Protein AF-0000000078979764 (afdb_homodimer)

Organism: Ruegeria pomeroyi (strain ATCC 700808 / DSM 15171 / DSS-3) (NCBI:txid246200)

Nearest PDB structures (foldseek):
  1twy-assembly10_B  TM=8.586E-01  e=2.356E-18  Vibrio cholerae O1 biovar El Tor str. N16961
  1twy-assembly11_F  TM=8.487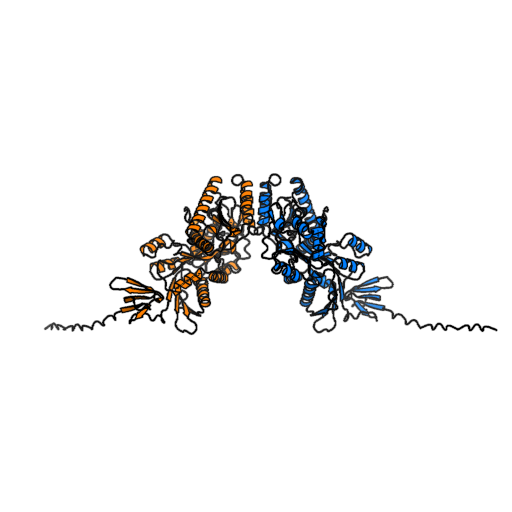E-01  e=7.487E-18  Vibrio cholerae O1 biovar El Tor str. N16961
  4gd5-assembly1_A  TM=8.121E-01  e=3.034E-17  Clostridium perfringens ATCC 13124
  4exl-assembly3_C  TM=7.742E-01  e=3.642E-17  Streptococcus pneumoniae str. Canada MDR_19A
  4ecf-assembly1_A  TM=7.581E-01  e=4.153E-16  Levilactobacillus brevis ATCC 367

pLDDT: mean 87.77, std 14.09, range [27.28, 98.75]

InterPro domains:
  IPR006665 OmpA-like domain [PF00691] (410-511)
  IPR006665 OmpA-like domain [PS51123] (398-518)
  IPR006665 OmpA-like domain [cd07185] (406-517)
  IPR024370 PBP domain [PF12849] (128-347)
  IPR036737 OmpA-like domain superfamily [G3DSA:3.30.1330.60] (381-518)
  IPR036737 OmpA-like domain superfamily [SSF103088] (389-517)
  IPR050811 Phosphate-binding ABC transporter substrate-binding [PTHR30570] (71-369)

Structure (mmCIF, N/CA/C/O backbone):
data_AF-0000000078979764-model_v1
#
loop_
_entity.id
_entity.type
_entity.pdbx_description
1 polymer 'OmpA domain protein'
#
loop_
_atom_site.group_PDB
_atom_site.id
_atom_site.type_symbol
_atom_site.label_atom_id
_atom_site.label_alt_id
_atom_site.label_comp_id
_atom_site.label_asym_id
_atom_site.label_entity_id
_atom_site.label_seq_id
_atom_site.pdbx_PDB_ins_code
_atom_site.Cartn_x
_atom_site.Cartn_y
_atom_site.Cartn_z
_atom_site.occupancy
_atom_site.B_iso_or_equiv
_atom_site.auth_seq_id
_atom_site.auth_comp_id
_atom_site.auth_asym_id
_atom_site.auth_atom_id
_atom_site.pdbx_PDB_model_num
ATOM 1 N N . MET A 1 1 ? 20.703 108.75 11.039 1 29 1 MET A N 1
ATOM 2 C CA . MET A 1 1 ? 20.062 108.25 9.812 1 29 1 MET A CA 1
ATOM 3 C C . MET A 1 1 ? 18.938 107.312 10.125 1 29 1 MET A C 1
ATOM 5 O O . MET A 1 1 ? 19.125 106.375 10.922 1 29 1 MET A O 1
ATOM 9 N N . ASN A 1 2 ? 17.625 107.688 9.875 1 29.78 2 ASN A N 1
ATOM 10 C CA . ASN A 1 2 ? 16.219 107.438 10.133 1 29.78 2 ASN A CA 1
ATOM 11 C C . ASN A 1 2 ? 15.789 106.125 9.539 1 29.78 2 ASN A C 1
ATOM 13 O O . ASN A 1 2 ? 15.727 105.938 8.32 1 29.78 2 ASN A O 1
ATOM 17 N N . TRP A 1 3 ? 16.344 104.938 10 1 30.64 3 TRP A N 1
ATOM 18 C CA . TRP A 1 3 ? 16.203 103.625 9.469 1 30.64 3 TRP A CA 1
ATOM 19 C C . TRP A 1 3 ? 14.727 103.25 9.32 1 30.64 3 TRP A C 1
ATOM 21 O O . TRP A 1 3 ? 13.961 103.25 10.289 1 30.64 3 TRP A O 1
ATOM 31 N N . LEU A 1 4 ? 14.07 103.625 8.156 1 30.38 4 LEU A N 1
ATOM 32 C CA . LEU A 1 4 ? 12.703 103.438 7.668 1 30.38 4 LEU A CA 1
ATOM 33 C C . LEU A 1 4 ? 12.25 102 7.797 1 30.38 4 LEU A C 1
ATOM 35 O O . LEU A 1 4 ? 12.914 101.062 7.301 1 30.38 4 LEU A O 1
ATOM 39 N N . ARG A 1 5 ? 11.461 101.625 8.852 1 31.98 5 ARG A N 1
ATOM 40 C CA . ARG A 1 5 ? 10.797 100.375 9.336 1 31.98 5 ARG A CA 1
ATOM 41 C C . ARG A 1 5 ? 9.844 99.812 8.297 1 31.98 5 ARG A C 1
ATOM 43 O O . ARG A 1 5 ? 8.781 100.375 8.047 1 31.98 5 ARG A O 1
ATOM 50 N N . ALA A 1 6 ? 10.281 99.438 7.004 1 30.77 6 ALA A N 1
ATOM 51 C CA . ALA A 1 6 ? 9.367 99 5.965 1 30.77 6 ALA A CA 1
ATOM 52 C C . ALA A 1 6 ? 8.523 97.812 6.461 1 30.77 6 ALA A C 1
ATOM 54 O O . ALA A 1 6 ? 9.055 96.75 6.816 1 30.77 6 ALA A O 1
ATOM 55 N N . ALA A 1 7 ? 7.359 98.062 7.066 1 31.11 7 ALA A N 1
ATOM 56 C CA . ALA A 1 7 ? 6.355 97.062 7.527 1 31.11 7 ALA A CA 1
ATOM 57 C C . ALA A 1 7 ? 5.793 96.25 6.367 1 31.11 7 ALA A C 1
ATOM 59 O O . ALA A 1 7 ? 5.125 96.812 5.484 1 31.11 7 ALA A O 1
ATOM 60 N N . ALA A 1 8 ? 6.551 95.312 5.758 1 28.23 8 ALA A N 1
ATOM 61 C CA . ALA A 1 8 ? 6.07 94.5 4.66 1 28.23 8 ALA A CA 1
ATOM 62 C C . ALA A 1 8 ? 4.754 93.812 5.02 1 28.23 8 ALA A C 1
ATOM 64 O O . ALA A 1 8 ? 4.637 93.188 6.074 1 28.23 8 ALA A O 1
ATOM 65 N N . LEU A 1 9 ? 3.6 94.25 4.5 1 27.72 9 LEU A N 1
ATOM 66 C CA . LEU A 1 9 ? 2.227 93.75 4.551 1 27.72 9 LEU A CA 1
ATOM 67 C C . LEU A 1 9 ? 2.129 92.375 3.969 1 27.72 9 LEU A C 1
ATOM 69 O O . LEU A 1 9 ? 2.41 92.125 2.787 1 27.72 9 LEU A O 1
ATOM 73 N N . ALA A 1 10 ? 2.482 91.25 4.691 1 27.28 10 ALA A N 1
ATOM 74 C CA . ALA A 1 10 ? 2.305 89.875 4.262 1 27.28 10 ALA A CA 1
ATOM 75 C C . ALA A 1 10 ? 0.844 89.562 3.92 1 27.28 10 ALA A C 1
ATOM 77 O O . ALA A 1 10 ? -0.035 89.688 4.777 1 27.28 10 ALA A O 1
ATOM 78 N N . ALA A 1 11 ? 0.279 89.875 2.719 1 28.64 11 ALA A N 1
ATOM 79 C CA . ALA A 1 11 ? -1.047 89.5 2.234 1 28.64 11 ALA A CA 1
ATOM 80 C C . ALA A 1 11 ? -1.268 88 2.34 1 28.64 11 ALA A C 1
ATOM 82 O O . ALA A 1 11 ? -0.544 87.188 1.721 1 28.64 11 ALA A O 1
ATOM 83 N N . LEU A 1 12 ? -1.752 87.438 3.463 1 29.33 12 LEU A N 1
ATOM 84 C CA . LEU A 1 12 ? -2.221 86.062 3.666 1 29.33 12 LEU A CA 1
ATOM 85 C C . LEU A 1 12 ? -3.26 85.688 2.615 1 29.33 12 LEU A C 1
ATOM 87 O O . LEU A 1 12 ? -4.348 86.25 2.572 1 29.33 12 LEU A O 1
ATOM 91 N N . SER A 1 13 ? -2.924 85.375 1.359 1 30.58 13 SER A N 1
ATOM 92 C CA . SER A 1 13 ? -3.857 84.875 0.367 1 30.58 13 SER A CA 1
ATOM 93 C C . SER A 1 13 ? -4.648 83.688 0.92 1 30.58 13 SER A C 1
ATOM 95 O O . SER A 1 13 ? -4.066 82.688 1.37 1 30.58 13 SER A O 1
ATOM 97 N N . VAL A 1 14 ? -5.867 83.812 1.461 1 33.16 14 VAL A N 1
ATOM 98 C CA . VAL A 1 14 ? -6.871 82.875 1.869 1 33.16 14 VAL A CA 1
ATOM 99 C C . VAL A 1 14 ? -7.234 82 0.685 1 33.16 14 VAL A C 1
ATOM 101 O O . VAL A 1 14 ? -7.77 82.438 -0.319 1 33.16 14 VAL A O 1
ATOM 104 N N . PHE A 1 15 ? -6.445 81 0.34 1 35.28 15 PHE A N 1
ATOM 105 C CA . PHE A 1 15 ? -6.887 80 -0.646 1 35.28 15 PHE A CA 1
ATOM 106 C C . PHE A 1 15 ? -8.258 79.438 -0.281 1 35.28 15 PHE A C 1
ATOM 108 O O . PHE A 1 15 ? -8.523 79.125 0.889 1 35.28 15 PHE A O 1
ATOM 115 N N . PRO A 1 16 ? -9.336 79.688 -1.062 1 35.88 16 PRO A N 1
ATOM 116 C CA . PRO A 1 16 ? -10.664 79.125 -0.773 1 35.88 16 PRO A CA 1
ATOM 117 C C . PRO A 1 16 ? -10.633 77.625 -0.538 1 35.88 16 PRO A C 1
ATOM 119 O O . PRO A 1 16 ? -9.805 76.875 -1.122 1 35.88 16 PRO A O 1
ATOM 122 N N . ALA A 1 17 ? -11.078 77.125 0.626 1 35.78 17 ALA A N 1
ATOM 123 C CA . ALA A 1 17 ? -11.297 75.688 0.993 1 35.78 17 ALA A CA 1
ATOM 124 C C . ALA A 1 17 ? -12.094 75 -0.082 1 35.78 17 ALA A C 1
ATOM 126 O O . ALA A 1 17 ? -13.203 75.375 -0.434 1 35.78 17 ALA A O 1
ATOM 127 N N . VAL A 1 18 ? -11.484 74.375 -1.078 1 39.81 18 VAL A N 1
ATOM 128 C CA . VAL A 1 18 ? -12.219 73.5 -1.927 1 39.81 18 VAL A CA 1
ATOM 129 C C . VAL A 1 18 ? -13.117 72.562 -1.064 1 39.81 18 VAL A C 1
ATOM 131 O O . VAL A 1 18 ? -12.641 71.938 -0.129 1 39.81 18 VAL A O 1
ATOM 134 N N . PRO A 1 19 ? -14.453 72.812 -0.983 1 37.31 19 PRO A N 1
ATOM 135 C CA . PRO A 1 19 ? -15.266 71.875 -0.17 1 37.31 19 PRO A CA 1
ATOM 136 C C . PRO A 1 19 ? -14.883 70.438 -0.369 1 37.31 19 PRO A C 1
ATOM 138 O O . PRO A 1 19 ? -14.516 70 -1.479 1 37.31 19 PRO A O 1
ATOM 141 N N . ALA A 1 20 ? -14.25 69.812 0.63 1 42 20 ALA A N 1
ATOM 142 C CA . ALA A 1 20 ? -14.188 68.375 0.631 1 42 20 ALA A CA 1
ATOM 143 C C . ALA A 1 20 ? -15.438 67.75 -0.001 1 42 20 ALA A C 1
ATOM 145 O O . ALA A 1 20 ? -16.562 68.062 0.423 1 42 20 ALA A O 1
ATOM 146 N N . ALA A 1 21 ? -15.477 67.5 -1.267 1 44.91 21 ALA A N 1
ATOM 147 C CA . ALA A 1 21 ? -16.578 66.75 -1.898 1 44.91 21 ALA A CA 1
ATOM 148 C C . ALA A 1 21 ? -17.234 65.812 -0.908 1 44.91 21 ALA A C 1
ATOM 150 O O . ALA A 1 21 ? -16.562 65 -0.261 1 44.91 21 ALA A O 1
ATOM 151 N N . ALA A 1 22 ? -18.328 66.062 -0.351 1 48.94 22 ALA A N 1
ATOM 152 C CA . ALA A 1 22 ? -19.172 65.25 0.531 1 48.94 22 ALA A CA 1
ATOM 153 C C . ALA A 1 22 ? -19.25 63.812 0.062 1 48.94 22 ALA A C 1
ATOM 155 O O . ALA A 1 22 ? -19.609 63.531 -1.087 1 48.94 22 ALA A O 1
ATOM 156 N N . GLN A 1 23 ? -18.453 62.781 0.395 1 61.41 23 GLN A N 1
ATOM 157 C CA . GLN A 1 23 ? -18.469 61.344 0.198 1 61.41 23 GLN A CA 1
ATOM 158 C C . GLN A 1 23 ? -19.797 60.75 0.631 1 61.41 23 GLN A C 1
ATOM 160 O O . GLN A 1 23 ? -19.828 59.688 1.261 1 61.41 23 GLN A O 1
ATOM 165 N N . ASP A 1 24 ? -20.812 61.531 0.368 1 73.06 24 ASP A N 1
ATOM 166 C CA . ASP A 1 24 ? -22.172 61.188 0.77 1 73.06 24 ASP A CA 1
ATOM 167 C C . ASP A 1 24 ? -22.781 60.156 -0.174 1 73.06 24 ASP A C 1
ATOM 169 O O . ASP A 1 24 ? -22.672 60.281 -1.396 1 73.06 24 ASP A O 1
ATOM 173 N N . ILE A 1 25 ? -23.188 59 0.319 1 81.31 25 ILE A N 1
ATOM 174 C CA . ILE A 1 25 ? -23.969 58.031 -0.453 1 81.31 25 ILE A CA 1
ATOM 175 C C . ILE A 1 25 ? -25.328 57.844 0.194 1 81.31 25 ILE A C 1
ATOM 177 O O . ILE A 1 25 ? -25.516 58.156 1.375 1 81.31 25 ILE A O 1
ATOM 181 N N . THR A 1 26 ? -26.281 57.562 -0.624 1 82.44 26 THR A N 1
ATOM 182 C CA . THR A 1 26 ? -27.594 57.094 -0.166 1 82.44 26 THR A CA 1
ATOM 183 C C . THR A 1 26 ? -27.875 55.688 -0.623 1 82.44 26 THR A C 1
ATOM 185 O O . THR A 1 26 ? -27.844 55.375 -1.82 1 82.44 26 THR A O 1
ATOM 188 N N . LEU A 1 27 ? -28.016 54.75 0.272 1 82.62 27 LEU A N 1
ATOM 189 C CA . LEU A 1 27 ? -28.391 53.375 -0.002 1 82.62 27 LEU A CA 1
ATOM 190 C C . LEU A 1 27 ? -29.906 53.188 0.139 1 82.62 27 LEU A C 1
ATOM 192 O O . LEU A 1 27 ? -30.484 53.562 1.159 1 82.62 27 LEU A O 1
ATOM 196 N N . THR A 1 28 ? -30.484 52.781 -0.934 1 79.31 28 THR A N 1
ATOM 197 C CA . THR A 1 28 ? -31.938 52.594 -0.948 1 79.31 28 THR A CA 1
ATOM 198 C C . THR A 1 28 ? -32.25 51.094 -1.164 1 79.31 28 THR A C 1
ATOM 200 O O . THR A 1 28 ? -31.719 50.469 -2.064 1 79.31 28 THR A O 1
ATOM 203 N N . SER A 1 29 ? -33.062 50.562 -0.274 1 76.56 29 SER A N 1
ATOM 204 C CA . SER A 1 29 ? -33.5 49.188 -0.461 1 76.56 29 SER A CA 1
ATOM 205 C C . SER A 1 29 ? -34.25 49.031 -1.778 1 76.56 29 SER A C 1
ATOM 207 O O . SER A 1 29 ? -34.844 50 -2.297 1 76.56 29 SER A O 1
ATOM 209 N N . HIS A 1 30 ? -34.25 47.812 -2.359 1 73.81 30 HIS A N 1
ATOM 210 C CA . HIS A 1 30 ? -34.875 47.562 -3.654 1 73.81 30 HIS A CA 1
ATOM 211 C C . HIS A 1 30 ? -36.344 47.875 -3.609 1 73.81 30 HIS A C 1
ATOM 213 O O . HIS A 1 30 ? -36.938 48.312 -4.613 1 73.81 30 HIS A O 1
ATOM 219 N N . ASP A 1 31 ? -36.875 47.719 -2.418 1 67.81 31 ASP A N 1
ATOM 220 C CA . ASP A 1 31 ? -38.312 48 -2.297 1 67.81 31 ASP A CA 1
ATOM 221 C C . ASP A 1 31 ? -38.531 49.469 -1.964 1 67.81 31 ASP A C 1
ATOM 223 O O . ASP A 1 31 ? -39.688 49.906 -1.806 1 67.81 31 ASP A O 1
ATOM 227 N N . GLY A 1 32 ? -37.469 50.25 -1.861 1 66.5 32 GLY A N 1
ATOM 228 C CA . GLY A 1 32 ? -37.531 51.688 -1.677 1 66.5 32 GLY A CA 1
ATOM 229 C C . GLY A 1 32 ? -37.938 52.094 -0.271 1 66.5 32 GLY A C 1
ATOM 230 O O . GLY A 1 32 ? -38.094 53.281 0.017 1 66.5 32 GLY A O 1
ATOM 231 N N . LYS A 1 33 ? -38.188 51.25 0.639 1 78.75 33 LYS A N 1
ATOM 232 C CA . LYS A 1 33 ? -38.75 51.531 1.948 1 78.75 33 LYS A CA 1
ATOM 233 C C . LYS A 1 33 ? -37.688 52 2.928 1 78.75 33 LYS A C 1
ATOM 235 O O . LYS A 1 33 ? -38 52.719 3.895 1 78.75 33 LYS A O 1
ATOM 240 N N . VAL A 1 34 ? -36.5 51.531 2.623 1 78.56 34 VAL A N 1
ATOM 241 C CA . VAL A 1 34 ? -35.406 51.875 3.543 1 78.56 34 VAL A CA 1
ATOM 242 C C . VAL A 1 34 ? -34.344 52.688 2.811 1 78.56 34 VAL A C 1
ATOM 244 O O . VAL A 1 34 ? -33.906 52.312 1.722 1 78.56 34 VAL A O 1
ATOM 247 N N . GLU A 1 35 ? -34.156 53.906 3.322 1 83.38 35 GLU A N 1
ATOM 248 C CA . GLU A 1 35 ? -33.062 54.75 2.799 1 83.38 35 GLU A CA 1
ATOM 249 C C . GLU A 1 35 ? -32.062 55.094 3.885 1 83.38 35 GLU A C 1
ATOM 251 O O . GLU A 1 35 ? -32.438 55.5 4.98 1 83.38 35 GLU A O 1
ATOM 256 N N . ILE A 1 36 ? -30.828 54.75 3.582 1 83 36 ILE A N 1
ATOM 257 C CA . ILE A 1 36 ? -29.703 55.062 4.473 1 83 36 ILE A CA 1
ATOM 258 C C . ILE A 1 36 ? -28.766 56.062 3.801 1 83 36 ILE A C 1
ATOM 260 O O . ILE A 1 36 ? -28.234 55.781 2.723 1 83 36 ILE A O 1
ATOM 264 N N . SER A 1 37 ? -28.703 57.219 4.355 1 83.38 37 SER A N 1
ATOM 265 C CA . SER A 1 37 ? -27.797 58.25 3.818 1 83.38 37 SER A CA 1
ATOM 266 C C . SER A 1 37 ? -26.641 58.5 4.777 1 83.38 37 SER A C 1
ATOM 268 O O . SER A 1 37 ? -26.828 58.531 5.996 1 83.38 37 SER A O 1
ATOM 270 N N . GLY A 1 38 ? -25.5 58.531 4.238 1 84.19 38 GLY A N 1
ATOM 271 C CA . GLY A 1 38 ? -24.312 58.812 5.031 1 84.19 38 GLY A CA 1
ATOM 272 C C . GLY A 1 38 ? -23.047 58.875 4.203 1 84.19 38 GLY A C 1
ATOM 273 O O . GLY A 1 38 ? -23.094 58.938 2.975 1 84.19 38 GLY A O 1
ATOM 274 N N . ASN A 1 39 ? -21.938 59.062 4.918 1 82.12 39 ASN A N 1
ATOM 275 C CA . ASN A 1 39 ? -20.625 59.031 4.289 1 82.12 39 ASN A CA 1
ATOM 276 C C . ASN A 1 39 ? -20.125 57.594 4.086 1 82.12 39 ASN A C 1
ATOM 278 O O . ASN A 1 39 ? -20.109 56.812 5.023 1 82.12 39 ASN A O 1
ATOM 282 N N . LEU A 1 40 ? -19.859 57.312 2.822 1 79.94 40 LEU A N 1
ATOM 283 C CA . LEU A 1 40 ? -19.297 56 2.553 1 79.94 40 LEU A CA 1
ATOM 284 C C . LEU A 1 40 ? -17.938 55.844 3.213 1 79.94 40 LEU A C 1
ATOM 286 O O . LEU A 1 40 ? -17 56.594 2.92 1 79.94 40 LEU A O 1
ATOM 290 N N . LEU A 1 41 ? -17.938 54.906 4.125 1 74.56 41 LEU A N 1
ATOM 291 C CA . LEU A 1 41 ? -16.656 54.594 4.773 1 74.56 41 LEU A CA 1
ATOM 292 C C . LEU A 1 41 ? -15.883 53.562 3.984 1 74.56 41 LEU A C 1
ATOM 294 O O . LEU A 1 41 ? -14.656 53.562 3.994 1 74.56 41 LEU A O 1
ATOM 298 N N . GLY A 1 42 ? -16.578 52.688 3.428 1 72.94 42 GLY A N 1
ATOM 299 C CA . GLY A 1 42 ? -15.914 51.656 2.654 1 72.94 42 GLY A CA 1
ATOM 300 C C . GLY A 1 42 ? -16.891 50.656 2.02 1 72.94 42 GLY A C 1
ATOM 301 O O . GLY A 1 42 ? -18.062 50.625 2.4 1 72.94 42 GLY A O 1
ATOM 302 N N . PHE A 1 43 ? -16.609 50.031 0.868 1 72.81 43 PHE A N 1
ATOM 303 C CA . PHE A 1 43 ? -17.328 49 0.165 1 72.81 43 PHE A CA 1
ATOM 304 C C . PHE A 1 43 ? -16.422 47.781 -0.094 1 72.81 43 PHE A C 1
ATOM 306 O O . PHE A 1 43 ? -15.305 47.969 -0.583 1 72.81 43 PHE A O 1
ATOM 313 N N . ASP A 1 44 ? -16.875 46.688 0.409 1 63.94 44 ASP A N 1
ATOM 314 C CA . ASP A 1 44 ? -16.016 45.5 0.29 1 63.94 44 ASP A CA 1
ATOM 315 C C . ASP A 1 44 ? -16.5 44.562 -0.811 1 63.94 44 ASP A C 1
ATOM 317 O O . ASP A 1 44 ? -16.188 43.375 -0.804 1 63.94 44 ASP A O 1
ATOM 321 N N . GLY A 1 45 ? -17.312 45 -1.69 1 65.44 45 GLY A N 1
ATOM 322 C CA . GLY A 1 45 ? -17.859 44.219 -2.787 1 65.44 45 GLY A CA 1
ATOM 323 C C . GLY A 1 45 ? -19.234 43.656 -2.486 1 65.44 45 GLY A C 1
ATOM 324 O O . GLY A 1 45 ? -19.953 43.219 -3.396 1 65.44 45 GLY A O 1
ATOM 325 N N . GLU A 1 46 ? -19.562 43.562 -1.206 1 70.94 46 GLU A N 1
ATOM 326 C CA . GLU A 1 46 ? -20.859 43 -0.792 1 70.94 46 GLU A CA 1
ATOM 327 C C . GLU A 1 46 ? -21.547 43.938 0.19 1 70.94 46 GLU A C 1
ATOM 329 O O . GLU A 1 46 ? -22.766 44.188 0.081 1 70.94 46 GLU A O 1
ATOM 334 N N . PHE A 1 47 ? -20.734 44.562 1.072 1 74 47 PHE A N 1
ATOM 335 C CA . PHE A 1 47 ? -21.312 45.406 2.121 1 74 47 PHE A CA 1
ATOM 336 C C . PHE A 1 47 ? -20.797 46.812 2.031 1 74 47 PHE A C 1
ATOM 338 O O . PHE A 1 47 ? -19.625 47.062 1.743 1 74 47 PHE A O 1
ATOM 345 N N . TYR A 1 48 ? -21.75 47.719 2.174 1 76.06 48 TYR A N 1
ATOM 346 C CA . TYR A 1 48 ? -21.406 49.125 2.344 1 76.06 48 TYR A CA 1
ATOM 347 C C . TYR A 1 48 ? -21.203 49.469 3.814 1 76.06 48 TYR A C 1
ATOM 349 O O . TYR A 1 48 ? -21.953 49.031 4.676 1 76.06 48 TYR A O 1
ATOM 357 N N . ARG A 1 49 ? -20.125 50.094 4.125 1 82.06 49 ARG A N 1
ATOM 358 C CA . ARG A 1 49 ? -19.969 50.719 5.43 1 82.06 49 ARG A CA 1
ATOM 359 C C . ARG A 1 49 ? -20.203 52.219 5.34 1 82.06 49 ARG A C 1
ATOM 361 O O . ARG A 1 49 ? -19.469 52.906 4.629 1 82.06 49 ARG A O 1
ATOM 368 N N . VAL A 1 50 ? -21.328 52.656 6.012 1 79.94 50 VAL A N 1
ATOM 369 C CA . VAL A 1 50 ? -21.766 54.031 5.871 1 79.94 50 VAL A CA 1
ATOM 370 C C . VAL A 1 50 ? -21.812 54.719 7.242 1 79.94 50 VAL A C 1
ATOM 372 O O . VAL A 1 50 ? -22.312 54.125 8.211 1 79.94 50 VAL A O 1
ATOM 375 N N . GLU A 1 51 ? -21.078 55.75 7.355 1 80.56 51 GLU A N 1
ATOM 376 C CA . GLU A 1 51 ? -21.219 56.594 8.547 1 80.56 51 GLU A CA 1
ATOM 377 C C . GLU A 1 51 ? -22.516 57.406 8.484 1 80.56 51 GLU A C 1
ATOM 379 O O . GLU A 1 51 ? -22.641 58.312 7.633 1 80.56 51 GLU A O 1
ATOM 384 N N . THR A 1 52 ? -23.453 57.031 9.32 1 79.88 52 THR A N 1
ATOM 385 C CA . THR A 1 52 ? -24.719 57.75 9.367 1 79.88 52 THR A CA 1
ATOM 386 C C . THR A 1 52 ? -24.781 58.625 10.602 1 79.88 52 THR A C 1
ATOM 388 O O . THR A 1 52 ? -23.859 58.656 11.422 1 79.88 52 THR A O 1
ATOM 391 N N . ARG A 1 53 ? -25.812 59.375 10.703 1 78.88 53 ARG A N 1
ATOM 392 C CA . ARG A 1 53 ? -26.031 60.219 11.875 1 78.88 53 ARG A CA 1
ATOM 393 C C . ARG A 1 53 ? -26.219 59.375 13.133 1 78.88 53 ARG A C 1
ATOM 395 O O . ARG A 1 53 ? -26.047 59.844 14.25 1 78.88 53 ARG A O 1
ATOM 402 N N . PHE A 1 54 ? -26.531 58.125 12.922 1 78.44 54 PHE A N 1
ATOM 403 C CA . PHE A 1 54 ? -26.781 57.188 14.031 1 78.44 54 PHE A CA 1
ATOM 404 C C . PHE A 1 54 ? -25.578 56.312 14.289 1 78.44 54 PHE A C 1
ATOM 406 O O . PHE A 1 54 ? -25.625 55.406 15.109 1 78.44 54 PHE A O 1
ATOM 413 N N . GLY A 1 55 ? -24.547 56.625 13.508 1 77.31 55 GLY A N 1
ATOM 414 C CA . GLY A 1 55 ? -23.344 55.812 13.656 1 77.31 55 GLY A CA 1
ATOM 415 C C . GLY A 1 55 ? -23 55.062 12.398 1 77.31 55 GLY A C 1
ATOM 416 O O . GLY A 1 55 ? -23.594 55.281 11.336 1 77.31 55 GLY A O 1
ATOM 417 N N . GLU A 1 56 ? -22 54.156 12.57 1 79 56 GLU A N 1
ATOM 418 C CA . GLU A 1 56 ? -21.562 53.344 11.438 1 79 56 GLU A CA 1
ATOM 419 C C . GLU A 1 56 ? -22.5 52.188 11.203 1 79 56 GLU A C 1
ATOM 421 O O . GLU A 1 56 ? -22.859 51.469 12.141 1 79 56 GLU A O 1
ATOM 426 N N . LEU A 1 57 ? -23.047 52.094 9.961 1 79.31 57 LEU A N 1
ATOM 427 C CA . LEU A 1 57 ? -23.906 50.969 9.547 1 79.31 57 LEU A CA 1
ATOM 428 C C . LEU A 1 57 ? -23.25 50.156 8.438 1 79.31 57 LEU A C 1
ATOM 430 O O . LEU A 1 57 ? -22.609 50.719 7.539 1 79.31 57 LEU A O 1
ATOM 434 N N . THR A 1 58 ? -23.297 48.844 8.609 1 80.12 58 THR A N 1
ATOM 435 C CA . THR A 1 58 ? -22.906 47.938 7.535 1 80.12 58 THR A CA 1
ATOM 436 C C . THR A 1 58 ? -24.125 47.375 6.824 1 80.12 58 THR A C 1
ATOM 438 O O . THR A 1 58 ? -25 46.75 7.457 1 80.12 58 THR A O 1
ATOM 441 N N . VAL A 1 59 ? -24.234 47.688 5.469 1 77.31 59 VAL A N 1
ATOM 442 C CA . VAL A 1 59 ? -25.422 47.344 4.695 1 77.31 59 VAL A CA 1
ATOM 443 C C . VAL A 1 59 ? -25.031 46.406 3.561 1 77.31 59 VAL A C 1
ATOM 445 O O . VAL A 1 59 ? -24.062 46.656 2.84 1 77.31 59 VAL A O 1
ATOM 448 N N . ASP A 1 60 ? -25.734 45.25 3.496 1 74.75 60 ASP A N 1
ATOM 449 C CA . ASP A 1 60 ? -25.562 44.312 2.377 1 74.75 60 ASP A CA 1
ATOM 450 C C . ASP A 1 60 ? -25.922 45 1.053 1 74.75 60 ASP A C 1
ATOM 452 O O . ASP A 1 60 ? -27.047 45.438 0.865 1 74.75 60 ASP A O 1
ATOM 456 N N . GLY A 1 61 ? -24.953 45.031 0.183 1 69.5 61 GLY A N 1
ATOM 457 C CA . GLY A 1 61 ? -25.109 45.75 -1.074 1 69.5 61 GLY A CA 1
ATOM 458 C C . GLY A 1 61 ? -26.109 45.125 -2.01 1 69.5 61 GLY A C 1
ATOM 459 O O . GLY A 1 61 ? -26.656 45.781 -2.891 1 69.5 61 GLY A O 1
ATOM 460 N N . SER A 1 62 ? -26.359 43.719 -1.758 1 67.5 62 SER A N 1
ATOM 461 C CA . SER A 1 62 ? -27.281 43.031 -2.645 1 67.5 62 SER A CA 1
ATOM 462 C C . SER A 1 62 ? -28.719 43.5 -2.426 1 67.5 62 SER A C 1
ATOM 464 O O . SER A 1 62 ? -29.562 43.375 -3.307 1 67.5 62 SER A O 1
ATOM 466 N N . GLY A 1 63 ? -28.906 44.125 -1.395 1 64.56 63 GLY A N 1
ATOM 467 C CA . GLY A 1 63 ? -30.266 44.531 -1.064 1 64.56 63 GLY A CA 1
ATOM 468 C C . GLY A 1 63 ? -30.5 46.031 -1.252 1 64.56 63 GLY A C 1
ATOM 469 O O . GLY A 1 63 ? -31.562 46.531 -0.908 1 64.56 63 GLY A O 1
ATOM 470 N N . VAL A 1 64 ? -29.344 46.719 -1.753 1 72 64 VAL A N 1
ATOM 471 C CA . VAL A 1 64 ? -29.531 48.156 -1.798 1 72 64 VAL A CA 1
ATOM 472 C C . VAL A 1 64 ? -28.969 48.719 -3.107 1 72 64 VAL A C 1
ATOM 474 O O . VAL A 1 64 ? -28.188 48.031 -3.791 1 72 64 VAL A O 1
ATOM 477 N N . THR A 1 65 ? -29.578 49.719 -3.574 1 76.25 65 THR A N 1
ATOM 478 C CA . THR A 1 65 ? -28.984 50.531 -4.621 1 76.25 65 THR A CA 1
ATOM 479 C C . THR A 1 65 ? -28.25 51.719 -4.02 1 76.25 65 THR A C 1
ATOM 481 O O . THR A 1 65 ? -28.734 52.344 -3.059 1 76.25 65 THR A O 1
ATOM 484 N N . CYS A 1 66 ? -27.031 51.906 -4.48 1 75.81 66 CYS A N 1
ATOM 485 C CA . CYS A 1 66 ? -26.234 53.031 -3.986 1 75.81 66 CYS A CA 1
ATOM 486 C C . CYS A 1 66 ? -26.328 54.219 -4.93 1 75.81 66 CYS A C 1
ATOM 488 O O . CYS A 1 66 ? -26.078 54.094 -6.133 1 75.81 66 CYS A O 1
ATOM 490 N N . ASP A 1 67 ? -26.797 55.312 -4.312 1 76.81 67 ASP A N 1
ATOM 491 C CA . ASP A 1 67 ? -26.812 56.562 -5.043 1 76.81 67 ASP A CA 1
ATOM 492 C C . ASP A 1 67 ? -25.953 57.625 -4.348 1 76.81 67 ASP A C 1
ATOM 494 O O . ASP A 1 67 ? -25.906 57.688 -3.115 1 76.81 67 ASP A O 1
ATOM 498 N N . GLY A 1 68 ? -25.078 58.281 -5.105 1 75.94 68 GLY A N 1
ATOM 499 C CA . GLY A 1 68 ? -24.234 59.344 -4.578 1 75.94 68 GLY A CA 1
ATOM 500 C C . GLY A 1 68 ? -22.859 59.344 -5.215 1 75.94 68 GLY A C 1
ATOM 501 O O . GLY A 1 68 ? -22.5 58.469 -5.98 1 75.94 68 GLY A O 1
ATOM 502 N N . PRO A 1 69 ? -22.203 60.375 -5.047 1 71.81 69 PRO A N 1
ATOM 503 C CA . PRO A 1 69 ? -20.906 60.531 -5.711 1 71.81 69 PRO A CA 1
ATOM 504 C C . PRO A 1 69 ? -19.875 59.531 -5.234 1 71.81 69 PRO A C 1
ATOM 506 O O . PRO A 1 69 ? -18.938 59.188 -5.969 1 71.81 69 PRO A O 1
ATOM 509 N N . ALA A 1 70 ? -20.156 59.094 -4.016 1 69.56 70 ALA A N 1
ATOM 510 C CA . ALA A 1 70 ? -19.141 58.219 -3.432 1 69.56 70 ALA A CA 1
ATOM 511 C C . ALA A 1 70 ? -19.469 56.75 -3.672 1 69.56 70 ALA A C 1
ATOM 513 O O . ALA A 1 70 ? -18.734 55.844 -3.248 1 69.56 70 ALA A O 1
ATOM 514 N N . CYS A 1 71 ? -20.656 56.562 -4.246 1 69.56 71 CYS A N 1
ATOM 515 C CA . CYS A 1 71 ? -21.031 55.156 -4.465 1 69.56 71 CYS A CA 1
ATOM 516 C C . CYS A 1 71 ? -20.016 54.469 -5.359 1 69.56 71 CYS A C 1
ATOM 518 O O . CYS A 1 71 ? -19.656 54.969 -6.422 1 69.56 71 CYS A O 1
ATOM 520 N N . PRO A 1 72 ? -19.391 53.438 -4.68 1 63.09 72 PRO A N 1
ATOM 521 C CA . PRO A 1 72 ? -18.438 52.719 -5.527 1 63.09 72 PRO A CA 1
ATOM 522 C C . PRO A 1 72 ? -19.078 52.156 -6.785 1 63.09 72 PRO A C 1
ATOM 524 O O . PRO A 1 72 ? -20.266 51.844 -6.785 1 63.09 72 PRO A O 1
ATOM 527 N N . ASN A 1 73 ? -18.547 52.531 -7.859 1 54.16 73 ASN A N 1
ATOM 528 C CA . ASN A 1 73 ? -18.984 51.812 -9.047 1 54.16 73 ASN A CA 1
ATOM 529 C C . ASN A 1 73 ? -18.844 50.312 -8.867 1 54.16 73 ASN A C 1
ATOM 531 O O . ASN A 1 73 ? -17.719 49.781 -8.812 1 54.16 73 ASN A O 1
ATOM 535 N N . LEU A 1 74 ? -19.922 49.688 -8.383 1 53.72 74 LEU A N 1
ATOM 536 C CA . LEU A 1 74 ? -19.953 48.25 -8.133 1 53.72 74 LEU A CA 1
ATOM 537 C C . LEU A 1 74 ? -19.297 47.5 -9.273 1 53.72 74 LEU A C 1
ATOM 539 O O . LEU A 1 74 ? -18.703 46.438 -9.055 1 53.72 74 LEU A O 1
ATOM 543 N N . THR A 1 75 ? -19.469 48.125 -10.43 1 51.38 75 THR A N 1
ATOM 544 C CA . THR A 1 75 ? -18.906 47.438 -11.602 1 51.38 75 THR A CA 1
ATOM 545 C C . THR A 1 75 ? -17.391 47.531 -11.602 1 51.38 75 THR A C 1
ATOM 547 O O . THR A 1 75 ? -16.703 46.688 -12.156 1 51.38 75 THR A O 1
ATOM 550 N N . ASP A 1 76 ? -16.875 48.531 -10.82 1 59.78 76 ASP A N 1
ATOM 551 C CA . ASP A 1 76 ? -15.438 48.781 -10.953 1 59.78 76 ASP A CA 1
ATOM 552 C C . ASP A 1 76 ? -14.688 48.312 -9.695 1 59.78 76 ASP A C 1
ATOM 554 O O . ASP A 1 76 ? -13.5 48.594 -9.547 1 59.78 76 ASP A O 1
ATOM 558 N N . PHE A 1 77 ? -15.344 47.656 -8.852 1 73.62 77 PHE A N 1
ATOM 559 C CA . PHE A 1 77 ? -14.688 47.281 -7.598 1 73.62 77 PHE A CA 1
ATOM 560 C C . PHE A 1 77 ? -13.695 46.156 -7.812 1 73.62 77 PHE A C 1
ATOM 562 O O . PHE A 1 77 ? -14.016 45.156 -8.453 1 73.62 77 PHE A O 1
ATOM 569 N N . VAL A 1 78 ? -12.414 46.438 -7.328 1 81.75 78 VAL A N 1
ATOM 570 C CA . VAL A 1 78 ? -11.383 45.406 -7.359 1 81.75 78 VAL A CA 1
ATOM 571 C C . VAL A 1 78 ? -11.094 44.938 -5.945 1 81.75 78 VAL A C 1
ATOM 573 O O . VAL A 1 78 ? -10.719 45.719 -5.07 1 81.75 78 VAL A O 1
ATOM 576 N N . ALA A 1 79 ? -11.406 43.719 -5.602 1 87.88 79 ALA A N 1
ATOM 577 C CA . ALA A 1 79 ? -11.07 43.125 -4.316 1 87.88 79 ALA A CA 1
ATOM 578 C C . ALA A 1 79 ? -9.555 43 -4.141 1 87.88 79 ALA A C 1
ATOM 580 O O . ALA A 1 79 ? -8.883 42.375 -4.941 1 87.88 79 ALA A O 1
ATOM 581 N N . GLU A 1 80 ? -9.07 43.656 -3.104 1 90.19 80 GLU A N 1
ATOM 582 C CA . GLU A 1 80 ? -7.633 43.625 -2.861 1 90.19 80 GLU A CA 1
ATOM 583 C C . GLU A 1 80 ? -7.297 42.781 -1.643 1 90.19 80 GLU A C 1
ATOM 585 O O . GLU A 1 80 ? -7.961 42.875 -0.607 1 90.19 80 GLU A O 1
ATOM 590 N N . LEU A 1 81 ? -6.344 41.938 -1.803 1 94.38 81 LEU A N 1
ATOM 591 C CA . LEU A 1 81 ? -5.855 41.094 -0.717 1 94.38 81 LEU A CA 1
ATOM 592 C C . LEU A 1 81 ? -4.332 41.031 -0.716 1 94.38 81 LEU A C 1
ATOM 594 O O . LEU A 1 81 ? -3.721 40.594 -1.702 1 94.38 81 LEU A O 1
ATOM 598 N N . ALA A 1 82 ? -3.742 41.469 0.399 1 95.75 82 ALA A N 1
ATOM 599 C CA . ALA A 1 82 ? -2.287 41.469 0.524 1 95.75 82 ALA A CA 1
ATOM 600 C C . ALA A 1 82 ? -1.82 40.281 1.387 1 95.75 82 ALA A C 1
ATOM 602 O O . ALA A 1 82 ? -2.238 40.156 2.539 1 95.75 82 ALA A O 1
ATOM 603 N N . LEU A 1 83 ? -0.964 39.469 0.809 1 96.56 83 LEU A N 1
ATOM 604 C CA . LEU A 1 83 ? -0.385 38.344 1.523 1 96.56 83 LEU A CA 1
ATOM 605 C C . LEU A 1 83 ? 1.112 38.562 1.736 1 96.56 83 LEU A C 1
ATOM 607 O O . LEU A 1 83 ? 1.812 39.031 0.842 1 96.56 83 LEU A O 1
ATOM 611 N N . SER A 1 84 ? 1.551 38.219 2.932 1 94.44 84 SER A N 1
ATOM 612 C CA . SER A 1 84 ? 2.971 38.344 3.25 1 94.44 84 SER A CA 1
ATOM 613 C C . SER A 1 84 ? 3.463 37.125 4.012 1 94.44 84 SER A C 1
ATOM 615 O O . SER A 1 84 ? 2.721 36.531 4.801 1 94.44 84 SER A O 1
ATOM 617 N N . GLY A 1 85 ? 4.703 36.719 3.734 1 89.56 85 GLY A N 1
ATOM 618 C CA . GLY A 1 85 ? 5.277 35.625 4.539 1 89.56 85 GLY A CA 1
ATOM 619 C C . GLY A 1 85 ? 6.121 34.688 3.73 1 89.56 85 GLY A C 1
ATOM 620 O O . GLY A 1 85 ? 6.926 35.094 2.893 1 89.56 85 GLY A O 1
ATOM 621 N N . SER A 1 86 ? 5.926 33.469 3.928 1 83 86 SER A N 1
ATOM 622 C CA . SER A 1 86 ? 6.785 32.375 3.471 1 83 86 SER A CA 1
ATOM 623 C C . SER A 1 86 ? 6.859 32.312 1.947 1 83 86 SER A C 1
ATOM 625 O O . SER A 1 86 ? 5.828 32.312 1.271 1 83 86 SER A O 1
ATOM 627 N N . SER A 1 87 ? 8.055 32.156 1.447 1 78.69 87 SER A N 1
ATOM 628 C CA . SER A 1 87 ? 8.289 32.094 0.01 1 78.69 87 SER A CA 1
ATOM 629 C C . SER A 1 87 ? 7.734 30.781 -0.564 1 78.69 87 SER A C 1
ATOM 631 O O . SER A 1 87 ? 7.227 30.766 -1.688 1 78.69 87 SER A O 1
ATOM 633 N N . THR A 1 88 ? 7.797 29.656 0.169 1 76.38 88 THR A N 1
ATOM 634 C CA . THR A 1 88 ? 7.316 28.359 -0.293 1 76.38 88 THR A CA 1
ATOM 635 C C . THR A 1 88 ? 5.828 28.422 -0.626 1 76.38 88 THR A C 1
ATOM 637 O O . THR A 1 88 ? 5.395 27.891 -1.648 1 76.38 88 THR A O 1
ATOM 640 N N . MET A 1 89 ? 5.094 28.984 0.157 1 87.06 89 MET A N 1
ATOM 641 C CA . MET A 1 89 ? 3.65 29.094 -0.044 1 87.06 89 MET A CA 1
ATOM 642 C C . MET A 1 89 ? 3.328 30.078 -1.167 1 87.06 89 MET A C 1
ATOM 644 O O . MET A 1 89 ? 2.434 29.828 -1.977 1 87.06 89 MET A O 1
ATOM 648 N N . ALA A 1 90 ? 4.133 31.125 -1.22 1 87.19 90 ALA A N 1
ATOM 649 C CA . ALA A 1 90 ? 3.885 32.188 -2.191 1 87.19 90 ALA A CA 1
ATOM 650 C C . ALA A 1 90 ? 4.262 31.75 -3.602 1 87.19 90 ALA A C 1
ATOM 652 O O . ALA A 1 90 ? 3.637 32.156 -4.578 1 87.19 90 ALA A O 1
ATOM 653 N N . GLU A 1 91 ? 5.184 30.969 -3.693 1 80.38 91 GLU A N 1
ATOM 654 C CA . GLU A 1 91 ? 5.738 30.656 -5.012 1 80.38 91 GLU A CA 1
ATOM 655 C C . GLU A 1 91 ? 4.977 29.516 -5.676 1 80.38 91 GLU A C 1
ATOM 657 O O . GLU A 1 91 ? 4.883 29.469 -6.906 1 80.38 91 GLU A O 1
ATOM 662 N N . VAL A 1 92 ? 4.43 28.656 -4.887 1 82.88 92 VAL A N 1
ATOM 663 C CA . VAL A 1 92 ? 3.867 27.469 -5.52 1 82.88 92 VAL A CA 1
ATOM 664 C C . VAL A 1 92 ? 2.426 27.266 -5.059 1 82.88 92 VAL A C 1
ATOM 666 O O . VAL A 1 92 ? 1.494 27.328 -5.863 1 82.88 92 VAL A O 1
ATOM 669 N N . LEU A 1 93 ? 2.195 27.188 -3.805 1 90.69 93 LEU A N 1
ATOM 670 C CA . LEU A 1 93 ? 0.928 26.703 -3.268 1 90.69 93 LEU A CA 1
ATOM 671 C C . LEU A 1 93 ? -0.198 27.688 -3.564 1 90.69 93 LEU A C 1
ATOM 673 O O . LEU A 1 93 ? -1.193 27.328 -4.199 1 90.69 93 LEU A O 1
ATOM 677 N N . LEU A 1 94 ? 0.038 28.969 -3.158 1 94.5 94 LEU A N 1
ATOM 678 C CA . LEU A 1 94 ? -1.063 29.906 -3.248 1 94.5 94 LEU A CA 1
ATOM 679 C C . LEU A 1 94 ? -1.352 30.281 -4.703 1 94.5 94 LEU A C 1
ATOM 681 O O . LEU A 1 94 ? -2.514 30.359 -5.105 1 94.5 94 LEU A O 1
ATOM 685 N N . PRO A 1 95 ? -0.313 30.469 -5.543 1 92.75 95 PRO A N 1
ATOM 686 C CA . PRO A 1 95 ? -0.615 30.672 -6.961 1 92.75 95 PRO A CA 1
ATOM 687 C C . PRO A 1 95 ? -1.429 29.531 -7.562 1 92.75 95 PRO A C 1
ATOM 689 O O . PRO A 1 95 ? -2.385 29.766 -8.305 1 92.75 95 PRO A O 1
ATOM 692 N N . ALA A 1 96 ? -1.073 28.297 -7.215 1 95 96 ALA A N 1
ATOM 693 C CA . ALA A 1 96 ? -1.835 27.141 -7.711 1 95 96 ALA A CA 1
ATOM 694 C C . ALA A 1 96 ? -3.287 27.203 -7.246 1 95 96 ALA A C 1
ATOM 696 O O . ALA A 1 96 ? -4.207 26.938 -8.023 1 95 96 ALA A O 1
ATOM 697 N N . LEU A 1 97 ? -3.486 27.578 -6.035 1 96.62 97 LEU A N 1
ATOM 698 C CA . LEU A 1 97 ? -4.828 27.656 -5.469 1 96.62 97 LEU A CA 1
ATOM 699 C C . LEU A 1 97 ? -5.613 28.812 -6.086 1 96.62 97 LEU A C 1
ATOM 701 O O . LEU A 1 97 ? -6.809 28.688 -6.355 1 96.62 97 LEU A O 1
ATOM 705 N N . ILE A 1 98 ? -4.922 29.922 -6.344 1 96.81 98 ILE A N 1
ATOM 706 C CA . ILE A 1 98 ? -5.57 31.078 -6.973 1 96.81 98 ILE A CA 1
ATOM 707 C C . ILE A 1 98 ? -5.996 30.703 -8.398 1 96.81 98 ILE A C 1
ATOM 709 O O . ILE A 1 98 ? -7.121 31 -8.805 1 96.81 98 ILE A O 1
ATOM 713 N N . GLU A 1 99 ? -5.133 30.078 -9.086 1 96.19 99 GLU A N 1
ATOM 714 C CA . GLU A 1 99 ? -5.457 29.656 -10.445 1 96.19 99 GLU A CA 1
ATOM 715 C C . GLU A 1 99 ? -6.594 28.641 -10.453 1 96.19 99 GLU A C 1
ATOM 717 O O . GLU A 1 99 ? -7.473 28.703 -11.32 1 96.19 99 GLU A O 1
ATOM 722 N N . GLY A 1 100 ? -6.52 27.688 -9.531 1 96.19 100 GLY A N 1
ATOM 723 C CA . GLY A 1 100 ? -7.621 26.75 -9.398 1 96.19 100 GLY A CA 1
ATOM 724 C C . GLY A 1 100 ? -8.945 27.422 -9.102 1 96.19 100 GLY A C 1
ATOM 725 O O . GLY A 1 100 ? -9.977 27.062 -9.688 1 96.19 100 GLY A O 1
ATOM 726 N N . PHE A 1 101 ? -8.938 28.359 -8.227 1 96.25 101 PHE A N 1
ATOM 727 C CA . PHE A 1 101 ? -10.125 29.141 -7.875 1 96.25 101 PHE A CA 1
ATOM 728 C C . PHE A 1 101 ? -10.656 29.891 -9.086 1 96.25 101 PHE A C 1
ATOM 730 O O . PHE A 1 101 ? -11.867 29.891 -9.344 1 96.25 101 PHE A O 1
ATOM 737 N N . ALA A 1 102 ? -9.766 30.516 -9.812 1 95.19 102 ALA A N 1
ATOM 738 C CA . ALA A 1 102 ? -10.141 31.266 -11.008 1 95.19 102 ALA A CA 1
ATOM 739 C C . ALA A 1 102 ? -10.797 30.359 -12.047 1 95.19 102 ALA A C 1
ATOM 741 O O . ALA A 1 102 ? -11.859 30.688 -12.586 1 95.19 102 ALA A O 1
ATOM 742 N N . LEU A 1 103 ? -10.219 29.25 -12.273 1 94.5 103 LEU A N 1
ATOM 743 C CA . LEU A 1 103 ? -10.742 28.312 -13.258 1 94.5 103 LEU A CA 1
ATOM 744 C C . LEU A 1 103 ? -12.141 27.828 -12.867 1 94.5 103 LEU A C 1
ATOM 746 O O . LEU A 1 103 ? -13.031 27.734 -13.711 1 94.5 103 LEU A O 1
ATOM 750 N N . ARG A 1 104 ? -12.281 27.484 -11.617 1 93.88 104 ARG A N 1
ATOM 751 C CA . ARG A 1 104 ? -13.562 27 -11.117 1 93.88 104 ARG A CA 1
ATOM 752 C C . ARG A 1 104 ? -14.656 28.047 -11.281 1 93.88 104 ARG A C 1
ATOM 754 O O . ARG A 1 104 ? -15.82 27.719 -11.484 1 93.88 104 ARG A O 1
ATOM 761 N N . ASN A 1 105 ? -14.25 29.328 -11.203 1 92.31 105 ASN A N 1
ATOM 762 C CA . ASN A 1 105 ? -15.211 30.438 -11.289 1 92.31 105 ASN A CA 1
ATOM 763 C C . ASN A 1 105 ? -15.219 31.062 -12.68 1 92.31 105 ASN A C 1
ATOM 765 O O . ASN A 1 105 ? -15.758 32.156 -12.867 1 92.31 105 ASN A O 1
ATOM 769 N N . ARG A 1 106 ? -14.648 30.406 -13.703 1 91.69 106 ARG A N 1
ATOM 770 C CA . ARG A 1 106 ? -14.602 30.828 -15.109 1 91.69 106 ARG A CA 1
ATOM 771 C C . ARG A 1 106 ? -13.953 32.188 -15.25 1 91.69 106 ARG A C 1
ATOM 773 O O . ARG A 1 106 ? -14.438 33.031 -16 1 91.69 106 ARG A O 1
ATOM 780 N N . MET A 1 107 ? -12.969 32.375 -14.398 1 94.31 107 MET A N 1
ATOM 781 C CA . MET A 1 107 ? -12.18 33.625 -14.461 1 94.31 107 MET A CA 1
ATOM 782 C C . MET A 1 107 ? -10.812 33.344 -15.086 1 94.31 107 MET A C 1
ATOM 784 O O . MET A 1 107 ? -10.398 32.188 -15.219 1 94.31 107 MET A O 1
ATOM 788 N N . GLN A 1 108 ? -10.195 34.406 -15.5 1 94.31 108 GLN A N 1
ATOM 789 C CA . GLN A 1 108 ? -8.82 34.375 -15.992 1 94.31 108 GLN A CA 1
ATOM 790 C C . GLN A 1 108 ? -7.855 35 -15 1 94.31 108 GLN A C 1
ATOM 792 O O . GLN A 1 108 ? -8.242 35.875 -14.219 1 94.31 108 GLN A O 1
ATOM 797 N N . THR A 1 109 ? -6.664 34.438 -15 1 95.19 109 THR A N 1
ATOM 798 C CA . THR A 1 109 ? -5.645 34.969 -14.109 1 95.19 109 THR A CA 1
ATOM 799 C C . THR A 1 109 ? -4.496 35.594 -14.906 1 95.19 109 THR A C 1
ATOM 801 O O . THR A 1 109 ? -4.223 35.188 -16.031 1 95.19 109 THR A O 1
ATOM 804 N N . ARG A 1 110 ? -3.949 36.656 -14.383 1 94.88 110 ARG A N 1
ATOM 805 C CA . ARG A 1 110 ? -2.73 37.25 -14.906 1 94.88 110 ARG A CA 1
ATOM 806 C C . ARG A 1 110 ? -1.747 37.562 -13.781 1 94.88 110 ARG A C 1
ATOM 808 O O . ARG A 1 110 ? -2.121 38.188 -12.773 1 94.88 110 ARG A O 1
ATOM 815 N N . ARG A 1 111 ? -0.546 37.188 -13.961 1 94.56 111 ARG A N 1
ATOM 816 C CA . ARG A 1 111 ? 0.488 37.5 -12.977 1 94.56 111 ARG A CA 1
ATOM 817 C C . ARG A 1 111 ? 1.275 38.75 -13.375 1 94.56 111 ARG A C 1
ATOM 819 O O . ARG A 1 111 ? 1.623 38.906 -14.547 1 94.56 111 ARG A O 1
ATOM 826 N N . GLU A 1 112 ? 1.407 39.656 -12.484 1 94.69 112 GLU A N 1
ATOM 827 C CA . GLU A 1 112 ? 2.262 40.812 -12.625 1 94.69 112 GLU A CA 1
ATOM 828 C C . GLU A 1 112 ? 3.406 40.812 -11.617 1 94.69 112 GLU A C 1
ATOM 830 O O . GLU A 1 112 ? 3.176 40.719 -10.406 1 94.69 112 GLU A O 1
ATOM 835 N N . THR A 1 113 ? 4.621 40.844 -12.133 1 92.94 113 THR A N 1
ATOM 836 C CA . THR A 1 113 ? 5.789 40.75 -11.266 1 92.94 113 THR A CA 1
ATOM 837 C C . THR A 1 113 ? 6.453 42.125 -11.125 1 92.94 113 THR A C 1
ATOM 839 O O . THR A 1 113 ? 6.848 42.719 -12.117 1 92.94 113 THR A O 1
ATOM 842 N N . ASP A 1 114 ? 6.547 42.594 -9.914 1 91.19 114 ASP A N 1
ATOM 843 C CA . ASP A 1 114 ? 7.238 43.844 -9.602 1 91.19 114 ASP A CA 1
ATOM 844 C C . ASP A 1 114 ? 8.711 43.594 -9.289 1 91.19 114 ASP A C 1
ATOM 846 O O . ASP A 1 114 ? 9.578 44.344 -9.688 1 91.19 114 ASP A O 1
ATOM 850 N N . SER A 1 115 ? 8.945 42.625 -8.469 1 89.12 115 SER A N 1
ATOM 851 C CA . SER A 1 115 ? 10.273 42.156 -8.078 1 89.12 115 SER A CA 1
ATOM 852 C C . SER A 1 115 ? 10.242 40.688 -7.715 1 89.12 115 SER A C 1
ATOM 854 O O . SER A 1 115 ? 9.195 40.031 -7.812 1 89.12 115 SER A O 1
ATOM 856 N N . GLU A 1 116 ? 11.375 40.25 -7.387 1 79.81 116 GLU A N 1
ATOM 857 C CA . GLU A 1 116 ? 11.438 38.875 -6.961 1 79.81 116 GLU A CA 1
ATOM 858 C C . GLU A 1 116 ? 10.625 38.656 -5.688 1 79.81 116 GLU A C 1
ATOM 860 O O . GLU A 1 116 ? 10.07 37.562 -5.48 1 79.81 116 GLU A O 1
ATOM 865 N N . ALA A 1 117 ? 10.57 39.688 -4.945 1 86.5 117 ALA A N 1
ATOM 866 C CA . ALA A 1 117 ? 9.93 39.531 -3.639 1 86.5 117 ALA A CA 1
ATOM 867 C C . ALA A 1 117 ? 8.5 40.094 -3.67 1 86.5 117 ALA A C 1
ATOM 869 O O . ALA A 1 117 ? 7.773 40 -2.68 1 86.5 117 ALA A O 1
ATOM 870 N N . ARG A 1 118 ? 8.141 40.719 -4.812 1 92 118 ARG A N 1
ATOM 871 C CA . ARG A 1 118 ? 6.82 41.312 -4.887 1 92 118 ARG A CA 1
ATOM 872 C C . ARG A 1 118 ? 6.16 41.031 -6.23 1 92 118 ARG A C 1
ATOM 874 O O . ARG A 1 118 ? 6.707 41.375 -7.281 1 92 118 ARG A O 1
ATOM 881 N N . PHE A 1 119 ? 5.031 40.375 -6.164 1 94.31 119 PHE A N 1
ATOM 882 C CA . PHE A 1 119 ? 4.238 40.125 -7.367 1 94.31 119 PHE A CA 1
ATOM 883 C C . PHE A 1 119 ? 2.75 40.125 -7.039 1 94.31 119 PHE A C 1
ATOM 885 O O . PHE A 1 119 ? 2.365 40.188 -5.867 1 94.31 119 PHE A O 1
ATOM 892 N N . SER A 1 120 ? 1.902 40.188 -8.133 1 95.94 120 SER A N 1
ATOM 893 C CA . SER A 1 120 ? 0.455 40.188 -7.949 1 95.94 120 SER A CA 1
ATOM 894 C C . SER A 1 120 ? -0.227 39.25 -8.93 1 95.94 120 SER A C 1
ATOM 896 O O . SER A 1 120 ? 0.285 39 -10.023 1 95.94 120 SER A O 1
ATOM 898 N N . TYR A 1 121 ? -1.281 38.625 -8.445 1 95 121 TYR A N 1
ATOM 899 C CA . TYR A 1 121 ? -2.219 37.906 -9.297 1 95 121 TYR A CA 1
ATOM 900 C C . TYR A 1 121 ? -3.52 38.688 -9.461 1 95 121 TYR A C 1
ATOM 902 O O . TYR A 1 121 ? -4.172 39.031 -8.469 1 95 121 TYR A O 1
ATOM 910 N N . LEU A 1 122 ? -3.809 38.906 -10.719 1 95.44 122 LEU A N 1
ATOM 911 C CA . LEU A 1 122 ? -5.059 39.562 -11.047 1 95.44 122 LEU A CA 1
ATOM 912 C C . LEU A 1 122 ? -6.086 38.594 -11.594 1 95.44 122 LEU A C 1
ATOM 914 O O . LEU A 1 122 ? -5.738 37.688 -12.359 1 95.44 122 LEU A O 1
ATOM 918 N N . LEU A 1 123 ? -7.262 38.688 -11.078 1 94.94 123 LEU A N 1
ATOM 919 C CA . LEU A 1 123 ? -8.367 37.875 -11.586 1 94.94 123 LEU A CA 1
ATOM 920 C C . LEU A 1 123 ? -9.328 38.719 -12.406 1 94.94 123 LEU A C 1
ATOM 922 O O . LEU A 1 123 ? -9.703 39.812 -12 1 94.94 123 LEU A O 1
ATOM 926 N N . PHE A 1 124 ? -9.664 38.125 -13.633 1 91.69 124 PHE A N 1
ATOM 927 C CA . PHE A 1 124 ? -10.547 38.812 -14.57 1 91.69 124 PHE A CA 1
ATOM 928 C C . PHE A 1 124 ? -11.742 37.938 -14.93 1 91.69 124 PHE A C 1
ATOM 930 O O . PHE A 1 124 ? -11.617 36.719 -15.055 1 91.69 124 PHE A O 1
ATOM 937 N N . GLN A 1 125 ? -12.852 38.656 -15.023 1 87.56 125 GLN A N 1
ATOM 938 C CA . GLN A 1 125 ? -13.93 37.938 -15.719 1 87.56 125 GLN A CA 1
ATOM 939 C C . GLN A 1 125 ? -13.617 37.781 -17.203 1 87.56 125 GLN A C 1
ATOM 941 O O . GLN A 1 125 ? -12.961 38.656 -17.797 1 87.56 125 GLN A O 1
ATOM 946 N N . ALA A 1 126 ? -14.148 36.656 -17.734 1 83.19 126 ALA A N 1
ATOM 947 C CA . ALA A 1 126 ? -13.906 36.438 -19.156 1 83.19 126 ALA A CA 1
ATOM 948 C C . ALA A 1 126 ? -14.359 37.656 -19.969 1 83.19 126 ALA A C 1
ATOM 950 O O . ALA A 1 126 ? -15.492 38.125 -19.828 1 83.19 126 ALA A O 1
ATOM 951 N N . GLY A 1 127 ? -13.562 38.156 -20.828 1 81.56 127 GLY A N 1
ATOM 952 C CA . GLY A 1 127 ? -13.898 39.219 -21.734 1 81.56 127 GLY A CA 1
ATOM 953 C C . GLY A 1 127 ? -13.695 40.594 -21.141 1 81.56 127 GLY A C 1
ATOM 954 O O . GLY A 1 127 ? -13.875 41.625 -21.828 1 81.56 127 GLY A O 1
ATOM 955 N N . SER A 1 128 ? -13.398 40.656 -19.875 1 82.69 128 SER A N 1
ATOM 956 C CA . SER A 1 128 ? -13.203 41.969 -19.234 1 82.69 128 SER A CA 1
ATOM 957 C C . SER A 1 128 ? -11.727 42.312 -19.109 1 82.69 128 SER A C 1
ATOM 959 O O . SER A 1 128 ? -10.883 41.406 -18.969 1 82.69 128 SER A O 1
ATOM 961 N N . ASP A 1 129 ? -11.445 43.562 -19.266 1 83 129 ASP A N 1
ATOM 962 C CA . ASP A 1 129 ? -10.062 44.031 -19.109 1 83 129 ASP A CA 1
ATOM 963 C C . ASP A 1 129 ? -9.836 44.594 -17.703 1 83 129 ASP A C 1
ATOM 965 O O . ASP A 1 129 ? -8.711 44.938 -17.344 1 83 129 ASP A O 1
ATOM 969 N N . ARG A 1 130 ? -10.82 44.656 -17 1 84.62 130 ARG A N 1
ATOM 970 C CA . ARG A 1 130 ? -10.68 45.156 -15.641 1 84.62 130 ARG A CA 1
ATOM 971 C C . ARG A 1 130 ? -10.641 44 -14.633 1 84.62 130 ARG A C 1
ATOM 973 O O . ARG A 1 130 ? -11.492 43.125 -14.664 1 84.62 130 ARG A O 1
ATOM 980 N N . PRO A 1 131 ? -9.648 44.125 -13.734 1 90.94 131 PRO A N 1
ATOM 981 C CA . PRO A 1 131 ? -9.555 43.031 -12.766 1 90.94 131 PRO A CA 1
ATOM 982 C C . PRO A 1 131 ? -10.648 43.094 -11.703 1 90.94 131 PRO A C 1
ATOM 984 O O . PRO A 1 131 ? -11.055 44.156 -11.289 1 90.94 131 PRO A O 1
ATOM 987 N N . GLN A 1 132 ? -11.109 41.969 -11.289 1 88.44 132 GLN A N 1
ATOM 988 C CA . GLN A 1 132 ? -12.086 41.844 -10.211 1 88.44 132 GLN A CA 1
ATOM 989 C C . GLN A 1 132 ? -11.398 41.656 -8.859 1 88.44 132 GLN A C 1
ATOM 991 O O . GLN A 1 132 ? -11.977 41.938 -7.816 1 88.44 132 GLN A O 1
ATOM 996 N N . ALA A 1 133 ? -10.227 41.188 -8.93 1 92.5 133 ALA A N 1
ATOM 997 C CA . ALA A 1 133 ? -9.461 40.938 -7.707 1 92.5 133 ALA A CA 1
ATOM 998 C C . ALA A 1 133 ? -7.965 41.062 -7.973 1 92.5 133 ALA A C 1
ATOM 1000 O O . ALA A 1 133 ? -7.508 40.844 -9.094 1 92.5 133 ALA A O 1
ATOM 1001 N N . ARG A 1 134 ? -7.301 41.5 -6.93 1 94.56 134 ARG A N 1
ATOM 1002 C CA . ARG A 1 134 ? -5.844 41.562 -6.938 1 94.56 134 ARG A CA 1
ATOM 1003 C C . ARG A 1 134 ? -5.262 40.969 -5.672 1 94.56 134 ARG A C 1
ATOM 1005 O O . ARG A 1 134 ? -5.543 41.406 -4.562 1 94.56 134 ARG A O 1
ATOM 1012 N N . PHE A 1 135 ? -4.543 39.906 -5.812 1 96.56 135 PHE A N 1
ATOM 1013 C CA . PHE A 1 135 ? -3.756 39.312 -4.742 1 96.56 135 PHE A CA 1
ATOM 1014 C C . PHE A 1 135 ? -2.309 39.75 -4.812 1 96.56 135 PHE A C 1
ATOM 1016 O O . PHE A 1 135 ? -1.58 39.406 -5.742 1 96.56 135 PHE A O 1
ATOM 1023 N N . THR A 1 136 ? -1.901 40.531 -3.83 1 96.44 136 THR A N 1
ATOM 1024 C CA . THR A 1 136 ? -0.524 41 -3.807 1 96.44 136 THR A CA 1
ATOM 1025 C C . THR A 1 136 ? 0.315 40.188 -2.82 1 96.44 136 THR A C 1
ATOM 1027 O O . THR A 1 136 ? -0.097 39.969 -1.68 1 96.44 136 THR A O 1
ATOM 1030 N N . PHE A 1 137 ? 1.47 39.812 -3.297 1 95.62 137 PHE A N 1
ATOM 1031 C CA . PHE A 1 137 ? 2.34 38.969 -2.48 1 95.62 137 PHE A CA 1
ATOM 1032 C C . PHE A 1 137 ? 3.621 39.719 -2.117 1 95.62 137 PHE A C 1
ATOM 1034 O O . PHE A 1 137 ? 4.254 40.344 -2.977 1 95.62 137 PHE A O 1
ATOM 1041 N N . ARG A 1 138 ? 3.9 39.719 -0.861 1 93.62 138 ARG A N 1
ATOM 1042 C CA . ARG A 1 138 ? 5.227 40.062 -0.36 1 93.62 138 ARG A CA 1
ATOM 1043 C C . ARG A 1 138 ? 5.953 38.812 0.153 1 93.62 138 ARG A C 1
ATOM 1045 O O . ARG A 1 138 ? 5.688 38.344 1.262 1 93.62 138 ARG A O 1
ATOM 1052 N N . VAL A 1 139 ? 6.906 38.406 -0.635 1 87.5 139 VAL A N 1
ATOM 1053 C CA . VAL A 1 139 ? 7.586 37.156 -0.374 1 87.5 139 VAL A CA 1
ATOM 1054 C C . VAL A 1 139 ? 8.797 37.375 0.53 1 87.5 139 VAL A C 1
ATOM 1056 O O . VAL A 1 139 ? 9.688 38.156 0.186 1 87.5 139 VAL A O 1
ATOM 1059 N N . SER A 1 140 ? 8.742 36.75 1.681 1 81.19 140 SER A N 1
ATOM 1060 C CA . SER A 1 140 ? 9.82 36.875 2.656 1 81.19 140 SER A CA 1
ATOM 1061 C C . SER A 1 140 ? 9.852 35.656 3.598 1 81.19 140 SER A C 1
ATOM 1063 O O . SER A 1 140 ? 10.102 34.531 3.164 1 81.19 140 SER A O 1
ATOM 1065 N N . THR A 1 141 ? 9.805 35.906 4.914 1 80 141 THR A N 1
ATOM 1066 C CA . THR A 1 141 ? 9.797 34.875 5.938 1 80 141 THR A CA 1
ATOM 1067 C C . THR A 1 141 ? 8.523 34.969 6.781 1 80 141 THR A C 1
ATOM 1069 O O . THR A 1 141 ? 7.809 35.969 6.73 1 80 141 THR A O 1
ATOM 1072 N N . THR A 1 142 ? 8.32 33.906 7.477 1 85.12 142 THR A N 1
ATOM 1073 C CA . THR A 1 142 ? 7.188 33.875 8.391 1 85.12 142 THR A CA 1
ATOM 1074 C C . THR A 1 142 ? 7.289 35.031 9.391 1 85.12 142 THR A C 1
ATOM 1076 O O . THR A 1 142 ? 6.293 35.719 9.68 1 85.12 142 THR A O 1
ATOM 1079 N N . ASP A 1 143 ? 8.5 35.281 9.891 1 85.5 143 ASP A N 1
ATOM 1080 C CA . ASP A 1 143 ? 8.703 36.375 10.836 1 85.5 143 ASP A CA 1
ATOM 1081 C C . ASP A 1 143 ? 8.273 37.719 10.227 1 85.5 143 ASP A C 1
ATOM 1083 O O . ASP A 1 143 ? 7.562 38.5 10.859 1 85.5 143 ASP A O 1
ATOM 1087 N N . GLU A 1 144 ? 8.742 37.844 9.031 1 87.44 144 GLU A N 1
ATOM 1088 C CA . GLU A 1 144 ? 8.406 39.094 8.352 1 87.44 144 GLU A CA 1
ATOM 1089 C C . GLU A 1 144 ? 6.914 39.188 8.039 1 87.44 144 GLU A C 1
ATOM 1091 O O . GLU A 1 144 ? 6.324 40.25 8.062 1 87.44 144 GLU A O 1
ATOM 1096 N N . GLY A 1 145 ? 6.348 38.094 7.73 1 92.94 145 GLY A N 1
ATOM 1097 C CA . GLY A 1 145 ? 4.914 38.062 7.508 1 92.94 145 GLY A CA 1
ATOM 1098 C C . GLY A 1 145 ? 4.109 38.531 8.703 1 92.94 145 GLY A C 1
ATOM 1099 O O . GLY A 1 145 ? 3.205 39.375 8.555 1 92.94 145 GLY A O 1
ATOM 1100 N N . PHE A 1 146 ? 4.469 38.062 9.867 1 93.25 146 PHE A N 1
ATOM 1101 C CA . PHE A 1 146 ? 3.77 38.5 11.07 1 93.25 146 PHE A CA 1
ATOM 1102 C C . PHE A 1 146 ? 4.07 39.969 11.367 1 93.25 146 PHE A C 1
ATOM 1104 O O . PHE A 1 146 ? 3.193 40.719 11.812 1 93.25 146 PHE A O 1
ATOM 1111 N N . ALA A 1 147 ? 5.332 40.375 11.156 1 94.31 147 ALA A N 1
ATOM 1112 C CA . ALA A 1 147 ? 5.676 41.781 11.336 1 94.31 147 ALA A CA 1
ATOM 1113 C C . ALA A 1 147 ? 4.828 42.656 10.43 1 94.31 147 ALA A C 1
ATOM 1115 O O . ALA A 1 147 ? 4.332 43.719 10.859 1 94.31 147 ALA A O 1
ATOM 1116 N N . ASP A 1 148 ? 4.672 42.219 9.18 1 96.06 148 ASP A N 1
ATOM 1117 C CA . ASP A 1 148 ? 3.877 42.969 8.219 1 96.06 148 ASP A CA 1
ATOM 1118 C C . ASP A 1 148 ? 2.414 43.062 8.648 1 96.06 148 ASP A C 1
ATOM 1120 O O . ASP A 1 148 ? 1.761 44.094 8.484 1 96.06 148 ASP A O 1
ATOM 1124 N N . LEU A 1 149 ? 1.896 42 9.109 1 96.25 149 LEU A N 1
ATOM 1125 C CA . LEU A 1 149 ? 0.52 42 9.594 1 96.25 149 LEU A CA 1
ATOM 1126 C C . LEU A 1 149 ? 0.343 42.969 10.742 1 96.25 149 LEU A C 1
ATOM 1128 O O . LEU A 1 149 ? -0.618 43.75 10.758 1 96.25 149 LEU A O 1
ATOM 1132 N N . LEU A 1 150 ? 1.267 42.969 11.68 1 95.31 150 LEU A N 1
ATOM 1133 C CA . LEU A 1 150 ? 1.201 43.844 12.859 1 95.31 150 LEU A CA 1
ATOM 1134 C C . LEU A 1 150 ? 1.363 45.312 12.469 1 95.31 150 LEU A C 1
ATOM 1136 O O . LEU A 1 150 ? 0.845 46.188 13.148 1 95.31 150 LEU A O 1
ATOM 1140 N N . ALA A 1 151 ? 2.078 45.531 11.406 1 95.31 151 ALA A N 1
ATOM 1141 C CA . ALA A 1 151 ? 2.281 46.875 10.891 1 95.31 151 ALA A CA 1
ATOM 1142 C C . ALA A 1 151 ? 1.146 47.281 9.953 1 95.31 151 ALA A C 1
ATOM 1144 O O . ALA A 1 151 ? 1.195 48.344 9.336 1 95.31 151 ALA A O 1
ATOM 1145 N N . ASP A 1 152 ? 0.171 46.406 9.82 1 93.56 152 ASP A N 1
ATOM 1146 C CA . ASP A 1 152 ? -0.989 46.625 8.961 1 93.56 152 ASP A CA 1
ATOM 1147 C C . ASP A 1 152 ? -0.577 46.75 7.496 1 93.56 152 ASP A C 1
ATOM 1149 O O . ASP A 1 152 ? -1.139 47.531 6.746 1 93.56 152 ASP A O 1
ATOM 1153 N N . GLU A 1 153 ? 0.367 45.969 7.125 1 94.5 153 GLU A N 1
ATOM 1154 C CA . GLU A 1 153 ? 0.869 45.969 5.754 1 94.5 153 GLU A CA 1
ATOM 1155 C C . GLU A 1 153 ? 0.479 44.656 5.031 1 94.5 153 GLU A C 1
ATOM 1157 O O . GLU A 1 153 ? 0.819 44.469 3.859 1 94.5 153 GLU A O 1
ATOM 1162 N N . ALA A 1 154 ? -0.184 43.781 5.656 1 95.88 154 ALA A N 1
ATOM 1163 C CA . ALA A 1 154 ? -0.672 42.562 5.074 1 95.88 154 ALA A CA 1
ATOM 1164 C C . ALA A 1 154 ? -2.047 42.188 5.625 1 95.88 154 ALA A C 1
ATOM 1166 O O . ALA A 1 154 ? -2.381 42.531 6.762 1 95.88 154 ALA A O 1
ATOM 1167 N N . ASP A 1 155 ? -2.805 41.5 4.777 1 94.56 155 ASP A N 1
ATOM 1168 C CA . ASP A 1 155 ? -4.117 41.031 5.191 1 94.56 155 ASP A CA 1
ATOM 1169 C C . ASP A 1 155 ? -4.035 39.594 5.719 1 94.56 155 ASP A C 1
ATOM 1171 O O . ASP A 1 155 ? -4.824 39.219 6.582 1 94.56 155 ASP A O 1
ATOM 1175 N N . LEU A 1 156 ? -3.195 38.844 5.129 1 96.06 156 LEU A N 1
ATOM 1176 C CA . LEU A 1 156 ? -2.984 37.438 5.484 1 96.06 156 LEU A CA 1
ATOM 1177 C C . LEU A 1 156 ? -1.497 37.125 5.637 1 96.06 156 LEU A C 1
ATOM 1179 O O . LEU A 1 156 ? -0.66 37.781 4.992 1 96.06 156 LEU A O 1
ATOM 1183 N N . VAL A 1 157 ? -1.226 36.188 6.516 1 95.31 157 VAL A N 1
ATOM 1184 C CA . VAL A 1 157 ? 0.159 35.781 6.707 1 95.31 157 VAL A CA 1
ATOM 1185 C C . VAL A 1 157 ? 0.335 34.344 6.23 1 95.31 157 VAL A C 1
ATOM 1187 O O . VAL A 1 157 ? -0.431 33.469 6.613 1 95.31 157 VAL A O 1
ATOM 1190 N N . MET A 1 158 ? 1.283 34.125 5.344 1 92.12 158 MET A N 1
ATOM 1191 C CA . MET A 1 158 ? 1.746 32.812 4.957 1 92.12 158 MET A CA 1
ATOM 1192 C C . MET A 1 158 ? 2.854 32.312 5.887 1 92.12 158 MET A C 1
ATOM 1194 O O . MET A 1 158 ? 3.957 32.875 5.883 1 92.12 158 MET A O 1
ATOM 1198 N N . ALA A 1 159 ? 2.547 31.266 6.672 1 88.19 159 ALA A N 1
ATOM 1199 C CA . ALA A 1 159 ? 3.486 30.922 7.734 1 88.19 159 ALA A CA 1
ATOM 1200 C C . ALA A 1 159 ? 3.822 29.438 7.699 1 88.19 159 ALA A C 1
ATOM 1202 O O . ALA A 1 159 ? 2.953 28.594 7.438 1 88.19 159 ALA A O 1
ATOM 1203 N N . LEU A 1 160 ? 5.062 29.094 8.031 1 81.94 160 LEU A N 1
ATOM 1204 C CA . LEU A 1 160 ? 5.516 27.719 8.133 1 81.94 160 LEU A CA 1
ATOM 1205 C C . LEU A 1 160 ? 5.746 27.328 9.586 1 81.94 160 LEU A C 1
ATOM 1207 O O . LEU A 1 160 ? 6.484 26.391 9.875 1 81.94 160 LEU A O 1
ATOM 1211 N N . ARG A 1 161 ? 5.234 28.094 10.414 1 77.81 161 ARG A N 1
ATOM 1212 C CA . ARG A 1 161 ? 5.191 27.828 11.852 1 77.81 161 ARG A CA 1
ATOM 1213 C C . ARG A 1 161 ? 3.973 28.469 12.492 1 77.81 161 ARG A C 1
ATOM 1215 O O . ARG A 1 161 ? 3.342 29.344 11.891 1 77.81 161 ARG A O 1
ATOM 1222 N N . GLU A 1 162 ? 3.707 28.062 13.719 1 81.12 162 GLU A N 1
ATOM 1223 C CA . GLU A 1 162 ? 2.652 28.719 14.484 1 81.12 162 GLU A CA 1
ATOM 1224 C C . GLU A 1 162 ? 3.094 30.109 14.945 1 81.12 162 GLU A C 1
ATOM 1226 O O . GLU A 1 162 ? 4.289 30.375 15.078 1 81.12 162 GLU A O 1
ATOM 1231 N N . ILE A 1 163 ? 2.123 30.922 15.156 1 87.75 163 ILE A N 1
ATOM 1232 C CA . ILE A 1 163 ? 2.369 32.281 15.68 1 87.75 163 ILE A CA 1
ATOM 1233 C C . ILE A 1 163 ? 3.066 32.188 17.031 1 87.75 163 ILE A C 1
ATOM 1235 O O . ILE A 1 163 ? 2.723 31.328 17.859 1 87.75 163 ILE A O 1
ATOM 1239 N N . ARG A 1 164 ? 4.059 33 17.25 1 83.5 164 ARG A N 1
ATOM 1240 C CA . ARG A 1 164 ? 4.785 33 18.516 1 83.5 164 ARG A CA 1
ATOM 1241 C C . ARG A 1 164 ? 4.016 33.781 19.578 1 83.5 164 ARG A C 1
ATOM 1243 O O . ARG A 1 164 ? 3.205 34.656 19.25 1 83.5 164 ARG A O 1
ATOM 1250 N N . PRO A 1 165 ? 4.281 33.438 20.891 1 86.56 165 PRO A N 1
ATOM 1251 C CA . PRO A 1 165 ? 3.533 34.094 21.969 1 86.56 165 PRO A CA 1
ATOM 1252 C C . PRO A 1 165 ? 3.604 35.594 21.922 1 86.56 165 PRO A C 1
ATOM 1254 O O . PRO A 1 165 ? 2.59 36.281 22.125 1 86.56 165 PRO A O 1
ATOM 1257 N N . ASP A 1 166 ? 4.785 36.125 21.625 1 92.12 166 ASP A N 1
ATOM 1258 C CA . ASP A 1 166 ? 4.926 37.594 21.562 1 92.12 166 ASP A CA 1
ATOM 1259 C C . ASP A 1 166 ? 4.133 38.156 20.391 1 92.12 166 ASP A C 1
ATOM 1261 O O . ASP A 1 166 ? 3.508 39.219 20.516 1 92.12 166 ASP A O 1
ATOM 1265 N N . GLU A 1 167 ? 4.188 37.5 19.281 1 93.06 167 GLU A N 1
ATOM 1266 C CA . GLU A 1 167 ? 3.414 37.938 18.109 1 93.06 167 GLU A CA 1
ATOM 1267 C C . GLU A 1 167 ? 1.916 37.875 18.391 1 93.06 167 GLU A C 1
ATOM 1269 O O . GLU A 1 167 ? 1.185 38.812 18.016 1 93.06 167 GLU A O 1
ATOM 1274 N N . ARG A 1 168 ? 1.523 36.906 19.016 1 93.19 168 ARG A N 1
ATOM 1275 C CA . ARG A 1 168 ? 0.122 36.719 19.375 1 93.19 168 ARG A CA 1
ATOM 1276 C C . ARG A 1 168 ? -0.35 37.844 20.297 1 93.19 168 ARG A C 1
ATOM 1278 O O . ARG A 1 168 ? -1.42 38.406 20.078 1 93.19 168 ARG A O 1
ATOM 1285 N N . ARG A 1 169 ? 0.413 38.125 21.359 1 95.12 169 ARG A N 1
ATOM 1286 C CA . ARG A 1 169 ? 0.07 39.188 22.297 1 95.12 169 ARG A CA 1
ATOM 1287 C C . ARG A 1 169 ? -0.07 40.531 21.609 1 95.12 169 ARG A C 1
ATOM 1289 O O . ARG A 1 169 ? -1.033 41.25 21.844 1 95.12 169 ARG A O 1
ATOM 1296 N N . ARG A 1 170 ? 0.865 40.781 20.766 1 96.25 170 ARG A N 1
ATOM 1297 C CA . ARG A 1 170 ? 0.833 42.062 20.047 1 96.25 170 ARG A CA 1
ATOM 1298 C C . ARG A 1 170 ? -0.379 42.125 19.125 1 96.25 170 ARG A C 1
ATOM 1300 O O . ARG A 1 170 ? -1.005 43.188 19 1 96.25 170 ARG A O 1
ATOM 1307 N N . ALA A 1 171 ? -0.676 41.062 18.453 1 95.25 171 ALA A N 1
ATOM 1308 C CA . ALA A 1 171 ? -1.843 41.031 17.578 1 95.25 171 ALA A CA 1
ATOM 1309 C C . ALA A 1 171 ? -3.127 41.281 18.359 1 95.25 171 ALA A C 1
ATOM 1311 O O . ALA A 1 171 ? -3.992 42.031 17.891 1 95.25 171 ALA A O 1
ATOM 1312 N N . LEU A 1 172 ? -3.217 40.719 19.5 1 94.12 172 LEU A N 1
ATOM 1313 C CA . LEU A 1 172 ? -4.379 40.906 20.344 1 94.12 172 LEU A CA 1
ATOM 1314 C C . LEU A 1 172 ? -4.488 42.375 20.766 1 94.12 172 LEU A C 1
ATOM 1316 O O . LEU A 1 172 ? -5.582 42.938 20.781 1 94.12 172 LEU A O 1
ATOM 1320 N N . GLU A 1 173 ? -3.383 42.969 21.141 1 95.44 173 GLU A N 1
ATOM 1321 C CA . GLU A 1 173 ? -3.332 44.344 21.562 1 95.44 173 GLU A CA 1
ATOM 1322 C C . GLU A 1 173 ? -3.764 45.312 20.438 1 95.44 173 GLU A C 1
ATOM 1324 O O . GLU A 1 173 ? -4.344 46.344 20.688 1 95.44 173 GLU A O 1
ATOM 1329 N N . LEU A 1 174 ? -3.531 44.844 19.25 1 94.31 174 LEU A N 1
ATOM 1330 C CA . LEU A 1 174 ? -3.855 45.656 18.094 1 94.31 174 LEU A CA 1
ATOM 1331 C C . LEU A 1 174 ? -5.277 45.406 17.609 1 94.31 174 LEU A C 1
ATOM 1333 O O . LEU A 1 174 ? -5.711 45.938 16.594 1 94.31 174 LEU A O 1
ATOM 1337 N N . GLY A 1 175 ? -5.957 44.469 18.344 1 92.69 175 GLY A N 1
ATOM 1338 C CA . GLY A 1 175 ? -7.344 44.188 18 1 92.69 175 GLY A CA 1
ATOM 1339 C C . GLY A 1 175 ? -7.492 43.25 16.828 1 92.69 175 GLY A C 1
ATOM 1340 O O . GLY A 1 175 ? -8.539 43.219 16.172 1 92.69 175 GLY A O 1
ATOM 1341 N N . LEU A 1 176 ? -6.492 42.562 16.422 1 93.44 176 LEU A N 1
ATOM 1342 C CA . LEU A 1 176 ? -6.52 41.656 15.266 1 93.44 176 LEU A CA 1
ATOM 1343 C C . LEU A 1 176 ? -7.16 40.344 15.641 1 93.44 176 LEU A C 1
ATOM 1345 O O . LEU A 1 176 ? -7.309 39.438 14.789 1 93.44 176 LEU A O 1
ATOM 1349 N N . GLY A 1 177 ? -7.609 40.188 16.875 1 92.19 177 GLY A N 1
ATOM 1350 C CA . GLY A 1 177 ? -8.203 38.938 17.359 1 92.19 177 GLY A CA 1
ATOM 1351 C C . GLY A 1 177 ? -7.176 37.938 17.859 1 92.19 177 GLY A C 1
ATOM 1352 O O . GLY A 1 177 ? -5.973 38.156 17.703 1 92.19 177 GLY A O 1
ATOM 1353 N N . ASP A 1 178 ? -7.688 36.875 18.562 1 91.19 178 ASP A N 1
ATOM 1354 C CA . ASP A 1 178 ? -6.801 35.812 18.953 1 91.19 178 ASP A CA 1
ATOM 1355 C C . ASP A 1 178 ? -6.418 34.938 17.766 1 91.19 178 ASP A C 1
ATOM 1357 O O . ASP A 1 178 ? -7.215 34.125 17.297 1 91.19 178 ASP A O 1
ATOM 1361 N N . MET A 1 179 ? -5.195 35.062 17.406 1 91.06 179 MET A N 1
ATOM 1362 C CA . MET A 1 179 ? -4.711 34.438 16.188 1 91.06 179 MET A CA 1
ATOM 1363 C C . MET A 1 179 ? -4.582 32.938 16.344 1 91.06 179 MET A C 1
ATOM 1365 O O . MET A 1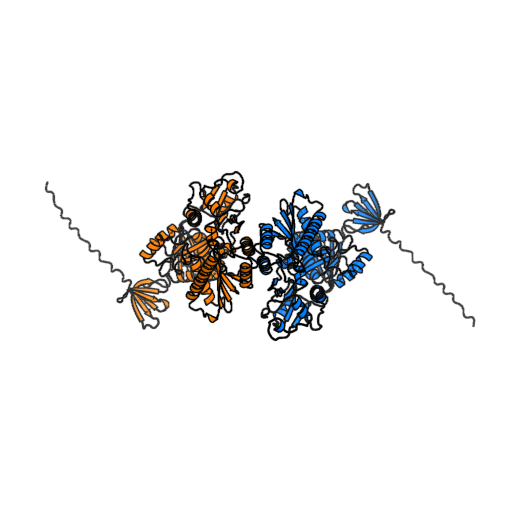 179 ? -4.324 32.219 15.375 1 91.06 179 MET A O 1
ATOM 1369 N N . THR A 1 180 ? -4.84 32.375 17.484 1 84.44 180 THR A N 1
ATOM 1370 C CA . THR A 1 180 ? -4.781 30.938 17.703 1 84.44 180 THR A CA 1
ATOM 1371 C C . THR A 1 180 ? -6.164 30.312 17.562 1 84.44 180 THR A C 1
ATOM 1373 O O . THR A 1 180 ? -6.309 29.078 17.625 1 84.44 180 THR A O 1
ATOM 1376 N N . ASP A 1 181 ? -7.07 31.188 17.344 1 83.25 181 ASP A N 1
ATOM 1377 C CA . ASP A 1 181 ? -8.414 30.688 17.078 1 83.25 181 ASP A CA 1
ATOM 1378 C C . ASP A 1 181 ? -8.453 29.891 15.766 1 83.25 181 ASP A C 1
ATOM 1380 O O . ASP A 1 181 ? -7.785 30.25 14.797 1 83.25 181 ASP A O 1
ATOM 1384 N N . SER A 1 182 ? -9.328 28.828 15.766 1 78.06 182 SER A N 1
ATOM 1385 C CA . SER A 1 182 ? -9.406 27.922 14.625 1 78.06 182 SER A CA 1
ATOM 1386 C C . SER A 1 182 ? -9.875 28.656 13.375 1 78.06 182 SER A C 1
ATOM 1388 O O . SER A 1 182 ? -9.578 28.234 12.25 1 78.06 182 SER A O 1
ATOM 1390 N N . ASN A 1 183 ? -10.516 29.719 13.578 1 79.56 183 ASN A N 1
ATOM 1391 C CA . ASN A 1 183 ? -11.016 30.453 12.43 1 79.56 183 ASN A CA 1
ATOM 1392 C C . ASN A 1 183 ? -9.977 31.453 11.906 1 79.56 183 ASN A C 1
ATOM 1394 O O . ASN A 1 183 ? -10.172 32.062 10.852 1 79.56 183 ASN A O 1
ATOM 1398 N N . ARG A 1 184 ? -8.914 31.625 12.633 1 89.19 184 ARG A N 1
ATOM 1399 C CA . ARG A 1 184 ? -7.945 32.656 12.266 1 89.19 184 ARG A CA 1
ATOM 1400 C C . ARG A 1 184 ? -6.629 32.031 11.82 1 89.19 184 ARG A C 1
ATOM 1402 O O . ARG A 1 184 ? -5.734 32.719 11.336 1 89.19 184 ARG A O 1
ATOM 1409 N N . SER A 1 185 ? -6.512 30.812 12.031 1 89.69 185 SER A N 1
ATOM 1410 C CA . SER A 1 185 ? -5.355 30.062 11.562 1 89.69 185 SER A CA 1
ATOM 1411 C C . SER A 1 185 ? -5.773 28.719 10.945 1 89.69 185 SER A C 1
ATOM 1413 O O . SER A 1 185 ? -6.512 27.953 11.562 1 89.69 185 SER A O 1
ATOM 1415 N N . ARG A 1 186 ? -5.285 28.484 9.742 1 88.75 186 ARG A N 1
ATOM 1416 C CA . ARG A 1 186 ? -5.633 27.234 9.07 1 88.75 186 ARG A CA 1
ATOM 1417 C C . ARG A 1 186 ? -4.406 26.594 8.422 1 88.75 186 ARG A C 1
ATOM 1419 O O . ARG A 1 186 ? -3.576 27.297 7.836 1 88.75 186 ARG A O 1
ATOM 1426 N N . VAL A 1 187 ? -4.398 25.344 8.57 1 91.75 187 VAL A N 1
ATOM 1427 C CA . VAL A 1 187 ? -3.389 24.609 7.824 1 91.75 187 VAL A CA 1
ATOM 1428 C C . VAL A 1 187 ? -3.904 24.297 6.422 1 91.75 187 VAL A C 1
ATOM 1430 O O . VAL A 1 187 ? -4.922 23.625 6.262 1 91.75 187 VAL A O 1
ATOM 1433 N N . LEU A 1 188 ? -3.211 24.812 5.438 1 91.94 188 LEU A N 1
ATOM 1434 C CA . LEU A 1 188 ? -3.639 24.625 4.055 1 91.94 188 LEU A CA 1
ATOM 1435 C C . LEU A 1 188 ? -3.115 23.312 3.5 1 91.94 188 LEU A C 1
ATOM 1437 O O . LEU A 1 188 ? -3.83 22.594 2.783 1 91.94 188 LEU A O 1
ATOM 1441 N N . ALA A 1 189 ? -1.932 23.062 3.762 1 93.5 189 ALA A N 1
ATOM 1442 C CA . ALA A 1 189 ? -1.219 21.906 3.23 1 93.5 189 ALA A CA 1
ATOM 1443 C C . ALA A 1 189 ? -0.107 21.469 4.18 1 93.5 189 ALA A C 1
ATOM 1445 O O . ALA A 1 189 ? 0.246 22.188 5.109 1 93.5 189 ALA A O 1
ATOM 1446 N N . LEU A 1 190 ? 0.291 20.25 3.91 1 92.44 190 LEU A N 1
ATOM 1447 C CA . LEU A 1 190 ? 1.407 19.734 4.691 1 92.44 190 LEU A CA 1
ATOM 1448 C C . LEU A 1 190 ? 2.635 19.516 3.814 1 92.44 190 LEU A C 1
ATOM 1450 O O . LEU A 1 190 ? 2.51 19.188 2.631 1 92.44 190 LEU A O 1
ATOM 1454 N N . ASP A 1 191 ? 3.682 19.812 4.395 1 90.06 191 ASP A N 1
ATOM 1455 C CA . ASP A 1 191 ? 4.996 19.469 3.869 1 90.06 191 ASP A CA 1
ATOM 1456 C C . ASP A 1 191 ? 5.859 18.812 4.945 1 90.06 191 ASP A C 1
ATOM 1458 O O . ASP A 1 191 ? 5.352 18.406 5.992 1 90.06 191 ASP A O 1
ATOM 1462 N N . ALA A 1 192 ? 7.109 18.562 4.629 1 93.06 192 ALA A N 1
ATOM 1463 C CA . ALA A 1 192 ? 8 17.969 5.625 1 93.06 192 ALA A CA 1
ATOM 1464 C C . ALA A 1 192 ? 9.453 18.359 5.363 1 93.06 192 ALA A C 1
ATOM 1466 O O . ALA A 1 192 ? 9.82 18.656 4.223 1 93.06 192 ALA A O 1
ATOM 1467 N N . MET A 1 193 ? 10.141 18.453 6.457 1 93 193 MET A N 1
ATOM 1468 C CA . MET A 1 193 ? 11.602 18.547 6.391 1 93 193 MET A CA 1
ATOM 1469 C C . MET A 1 193 ? 12.227 17.172 6.195 1 93 193 MET A C 1
ATOM 1471 O O . MET A 1 193 ? 12.188 16.328 7.098 1 93 193 MET A O 1
ATOM 1475 N N . VAL A 1 194 ? 12.852 16.969 5.066 1 96 194 VAL A N 1
ATOM 1476 C CA . VAL A 1 194 ? 13.359 15.648 4.727 1 96 194 VAL A CA 1
ATOM 1477 C C . VAL A 1 194 ? 14.883 15.688 4.641 1 96 194 VAL A C 1
ATOM 1479 O O . VAL A 1 194 ? 15.445 16.344 3.76 1 96 194 VAL A O 1
ATOM 1482 N N . PRO A 1 195 ? 15.547 15.047 5.566 1 97.69 195 PRO A N 1
ATOM 1483 C CA . PRO A 1 195 ? 16.984 14.898 5.371 1 97.69 195 PRO A CA 1
ATOM 1484 C C . PRO A 1 195 ? 17.328 14.086 4.129 1 97.69 195 PRO A C 1
ATOM 1486 O O . PRO A 1 195 ? 16.812 12.984 3.938 1 97.69 195 PRO A O 1
ATOM 1489 N N . VAL A 1 196 ? 18.188 14.633 3.293 1 98 196 VAL A N 1
ATOM 1490 C CA . VAL A 1 196 ? 18.547 13.969 2.043 1 98 196 VAL A CA 1
ATOM 1491 C C . VAL A 1 196 ? 20.062 13.852 1.919 1 98 196 VAL A C 1
ATOM 1493 O O . VAL A 1 196 ? 20.797 14.695 2.443 1 98 196 VAL A O 1
ATOM 1496 N N . VAL A 1 197 ? 20.484 12.82 1.269 1 98.5 197 VAL A N 1
ATOM 1497 C CA . VAL A 1 197 ? 21.891 12.57 0.955 1 98.5 197 VAL A CA 1
ATOM 1498 C C . VAL A 1 197 ? 22.016 12.141 -0.505 1 98.5 197 VAL A C 1
ATOM 1500 O O . VAL A 1 197 ? 21.016 11.969 -1.203 1 98.5 197 VAL A O 1
ATOM 1503 N N . ALA A 1 198 ? 23.266 12.094 -0.885 1 97.88 198 ALA A N 1
ATOM 1504 C CA . ALA A 1 198 ? 23.516 11.562 -2.223 1 97.88 198 ALA A CA 1
ATOM 1505 C C . ALA A 1 198 ? 23.094 10.094 -2.318 1 97.88 198 ALA A C 1
ATOM 1507 O O . ALA A 1 198 ? 23.266 9.336 -1.364 1 97.88 198 ALA A O 1
ATOM 1508 N N . PRO A 1 199 ? 22.641 9.695 -3.537 1 96.25 199 PRO A N 1
ATOM 1509 C CA . PRO A 1 199 ? 22.25 8.297 -3.709 1 96.25 199 PRO A CA 1
ATOM 1510 C C . PRO A 1 199 ? 23.375 7.32 -3.398 1 96.25 199 PRO A C 1
ATOM 1512 O O . PRO A 1 199 ? 23.125 6.211 -2.924 1 96.25 199 PRO A O 1
ATOM 1515 N N . VAL A 1 200 ? 24.562 7.699 -3.549 1 95.81 200 VAL A N 1
ATOM 1516 C CA . VAL A 1 200 ? 25.703 6.812 -3.398 1 95.81 200 VAL A CA 1
ATOM 1517 C C . VAL A 1 200 ? 26.141 6.781 -1.938 1 95.81 200 VAL A C 1
ATOM 1519 O O . VAL A 1 200 ? 26.953 5.934 -1.544 1 95.81 200 VAL A O 1
ATOM 1522 N N . ASN A 1 201 ? 25.656 7.754 -1.145 1 96.75 201 ASN A N 1
ATOM 1523 C CA . ASN A 1 201 ? 25.984 7.734 0.276 1 96.75 201 ASN A CA 1
ATOM 1524 C C . ASN A 1 201 ? 25.484 6.469 0.956 1 96.75 201 ASN A C 1
ATOM 1526 O O . ASN A 1 201 ? 24.312 6.109 0.808 1 96.75 201 ASN A O 1
ATOM 1530 N N . PRO A 1 202 ? 26.281 5.816 1.702 1 95.19 202 PRO A N 1
ATOM 1531 C CA . PRO A 1 202 ? 25.891 4.523 2.254 1 95.19 202 PRO A CA 1
ATOM 1532 C C . PRO A 1 202 ? 24.969 4.656 3.465 1 95.19 202 PRO A C 1
ATOM 1534 O O . PRO A 1 202 ? 24.344 3.68 3.883 1 95.19 202 PRO A O 1
ATOM 1537 N N . VAL A 1 203 ? 24.984 5.793 4.113 1 96.25 203 VAL A N 1
ATOM 1538 C CA . VAL A 1 203 ? 24.141 6 5.289 1 96.25 203 VAL A CA 1
ATOM 1539 C C . VAL A 1 203 ? 22.672 6.055 4.867 1 96.25 203 VAL A C 1
ATOM 1541 O O . VAL A 1 203 ? 22.312 6.816 3.971 1 96.25 203 VAL A O 1
ATOM 1544 N N . ARG A 1 204 ? 21.812 5.23 5.605 1 94.25 204 ARG A N 1
ATOM 1545 C CA . ARG A 1 204 ? 20.438 5.105 5.164 1 94.25 204 ARG A CA 1
ATOM 1546 C C . ARG A 1 204 ? 19.469 5.645 6.219 1 94.25 204 ARG A C 1
ATOM 1548 O O . ARG A 1 204 ? 18.312 5.922 5.922 1 94.25 204 ARG A O 1
ATOM 1555 N N . GLN A 1 205 ? 19.969 5.762 7.418 1 95.25 205 GLN A N 1
ATOM 1556 C CA . GLN A 1 205 ? 19.094 6.152 8.531 1 95.25 205 GLN A CA 1
ATOM 1557 C C . GLN A 1 205 ? 19.812 7.137 9.453 1 95.25 205 GLN A C 1
ATOM 1559 O O . GLN A 1 205 ? 21.031 7.18 9.5 1 95.25 205 GLN A O 1
ATOM 1564 N N . VAL A 1 206 ? 19.031 7.945 10.125 1 96.56 206 VAL A N 1
ATOM 1565 C CA . VAL A 1 206 ? 19.547 8.906 11.109 1 96.56 206 VAL A CA 1
ATOM 1566 C C . VAL A 1 206 ? 18.469 9.188 12.156 1 96.56 206 VAL A C 1
ATOM 1568 O O . VAL A 1 206 ? 17.281 9.211 11.836 1 96.56 206 VAL A O 1
ATOM 1571 N N . SER A 1 207 ? 18.875 9.305 13.398 1 94.88 207 SER A N 1
ATOM 1572 C CA . SER A 1 207 ? 17.891 9.711 14.398 1 94.88 207 SER A CA 1
ATOM 1573 C C . SER A 1 207 ? 17.719 11.227 14.414 1 94.88 207 SER A C 1
ATOM 1575 O O . SER A 1 207 ? 18.578 11.961 13.945 1 94.88 207 SER A O 1
ATOM 1577 N N . VAL A 1 208 ? 16.609 11.688 14.984 1 94.38 208 VAL A N 1
ATOM 1578 C CA . VAL A 1 208 ? 16.344 13.125 15 1 94.38 208 VAL A CA 1
ATOM 1579 C C . VAL A 1 208 ? 17.375 13.836 15.867 1 94.38 208 VAL A C 1
ATOM 1581 O O . VAL A 1 208 ? 17.938 14.859 15.469 1 94.38 208 VAL A O 1
ATOM 1584 N N . PRO A 1 209 ? 17.766 13.242 17.016 1 94 209 PRO A N 1
ATOM 1585 C CA . PRO A 1 209 ? 18.844 13.875 17.766 1 94 209 PRO A CA 1
ATOM 1586 C C . PRO A 1 209 ? 20.156 13.922 17.016 1 94 209 PRO A C 1
ATOM 1588 O O . PRO A 1 209 ? 20.875 14.93 17.047 1 94 209 PRO A O 1
ATOM 1591 N N . GLN A 1 210 ? 20.469 12.828 16.312 1 96 210 GLN A N 1
ATOM 1592 C CA . GLN A 1 210 ? 21.672 12.828 15.484 1 96 210 GLN A CA 1
ATOM 1593 C C . GLN A 1 210 ? 21.609 13.906 14.414 1 96 210 GLN A C 1
ATOM 1595 O O . GLN A 1 210 ? 22.594 14.586 14.141 1 96 210 GLN A O 1
ATOM 1600 N N . LEU A 1 211 ? 20.484 14 13.836 1 97.19 211 LEU A N 1
ATOM 1601 C CA . LEU A 1 211 ? 20.297 15 12.789 1 97.19 211 LEU A CA 1
ATOM 1602 C C . LEU A 1 211 ? 20.516 16.406 13.336 1 97.19 211 LEU A C 1
ATOM 1604 O O . LEU A 1 211 ? 21.172 17.234 12.68 1 97.19 211 LEU A O 1
ATOM 1608 N N . ALA A 1 212 ? 19.984 16.672 14.484 1 96.38 212 ALA A N 1
ATOM 1609 C CA . ALA A 1 212 ? 20.219 17.953 15.133 1 96.38 212 ALA A CA 1
ATOM 1610 C C . ALA A 1 212 ? 21.703 18.188 15.391 1 96.38 212 ALA A C 1
ATOM 1612 O O . ALA A 1 212 ? 22.203 19.297 15.172 1 96.38 212 ALA A O 1
ATOM 1613 N N . GLN A 1 213 ? 22.391 17.172 15.805 1 97.31 213 GLN A N 1
ATOM 1614 C CA . GLN A 1 213 ? 23.828 17.281 16.062 1 97.31 213 GLN A CA 1
ATOM 1615 C C . GLN A 1 213 ? 24.594 17.516 14.773 1 97.31 213 GLN A C 1
ATOM 1617 O O . GLN A 1 213 ? 25.594 18.25 14.766 1 97.31 213 GLN A O 1
ATOM 1622 N N . VAL A 1 214 ? 24.125 16.906 13.75 1 98.06 214 VAL A N 1
ATOM 1623 C CA . VAL A 1 214 ? 24.766 17.094 12.453 1 98.06 214 VAL A CA 1
ATOM 1624 C C . VAL A 1 214 ? 24.641 18.547 12.016 1 98.06 214 VAL A C 1
ATOM 1626 O O . VAL A 1 214 ? 25.641 19.188 11.68 1 98.06 214 VAL A O 1
ATOM 1629 N N . PHE A 1 215 ? 23.531 19.078 12.109 1 97.56 215 PHE A N 1
ATOM 1630 C CA . PHE A 1 215 ? 23.297 20.422 11.602 1 97.56 215 PHE A CA 1
ATOM 1631 C C . PHE A 1 215 ? 23.781 21.469 12.602 1 97.56 215 PHE A C 1
ATOM 1633 O O . PHE A 1 215 ? 23.859 22.656 12.273 1 97.56 215 PHE A O 1
ATOM 1640 N N . ALA A 1 216 ? 24.156 21 13.773 1 97 216 ALA A N 1
ATOM 1641 C CA . ALA A 1 216 ? 24.812 21.875 14.742 1 97 216 ALA A CA 1
ATOM 1642 C C . ALA A 1 216 ? 26.328 21.828 14.57 1 97 216 ALA A C 1
ATOM 1644 O O . ALA A 1 216 ? 27.062 22.609 15.203 1 97 216 ALA A O 1
ATOM 1645 N N . GLY A 1 217 ? 26.797 20.922 13.789 1 96 217 GLY A N 1
ATOM 1646 C CA . GLY A 1 217 ? 28.234 20.781 13.562 1 96 217 GLY A CA 1
ATOM 1647 C C . GLY A 1 217 ? 28.922 19.922 14.609 1 96 217 GLY A C 1
ATOM 1648 O O . GLY A 1 217 ? 30.156 19.844 14.641 1 96 217 GLY A O 1
ATOM 1649 N N . GLU A 1 218 ? 28.188 19.375 15.477 1 97.06 218 GLU A N 1
ATOM 1650 C CA . GLU A 1 218 ? 28.75 18.5 16.5 1 97.06 218 GLU A CA 1
ATOM 1651 C C . GLU A 1 218 ? 29.156 17.156 15.93 1 97.06 218 GLU A C 1
ATOM 1653 O O . GLU A 1 218 ? 30.172 16.578 16.328 1 97.06 218 GLU A O 1
ATOM 1658 N N . ILE A 1 219 ? 28.281 16.594 15.133 1 97.88 219 ILE A N 1
ATOM 1659 C CA . ILE A 1 219 ? 28.641 15.477 14.266 1 97.88 219 ILE A CA 1
ATOM 1660 C C . ILE A 1 219 ? 29.062 16.016 12.898 1 97.88 219 ILE A C 1
ATOM 1662 O O . ILE A 1 219 ? 28.234 16.5 12.133 1 97.88 219 ILE A O 1
ATOM 1666 N N . ASP A 1 220 ? 30.375 15.953 12.641 1 97.44 220 ASP A N 1
ATOM 1667 C CA . ASP A 1 220 ? 30.844 16.609 11.43 1 97.44 220 ASP A CA 1
ATOM 1668 C C . ASP A 1 220 ? 31.562 15.617 10.516 1 97.44 220 ASP A C 1
ATOM 1670 O O . ASP A 1 220 ? 32.188 16.016 9.516 1 97.44 220 ASP A O 1
ATOM 1674 N N . ASN A 1 221 ? 31.5 14.359 10.922 1 98.56 221 ASN A N 1
ATOM 1675 C CA . ASN A 1 221 ? 32.094 13.289 10.141 1 98.56 221 ASN A CA 1
ATOM 1676 C C . ASN A 1 221 ? 31.156 12.109 9.977 1 98.56 221 ASN A C 1
ATOM 1678 O O . ASN A 1 221 ? 30.516 11.68 10.945 1 98.56 221 ASN A O 1
ATOM 1682 N N . TRP A 1 222 ? 31.078 11.562 8.703 1 98.31 222 TRP A N 1
ATOM 1683 C CA . TRP A 1 222 ? 30.125 10.492 8.391 1 98.31 222 TRP A CA 1
ATOM 1684 C C . TRP A 1 222 ? 30.453 9.227 9.188 1 98.31 222 TRP A C 1
ATOM 1686 O O . TRP A 1 222 ? 29.578 8.414 9.453 1 98.31 222 TRP A O 1
ATOM 1696 N N . ALA A 1 223 ? 31.672 9.055 9.594 1 97.81 223 ALA A N 1
ATOM 1697 C CA . ALA A 1 223 ? 32.062 7.887 10.375 1 97.81 223 ALA A CA 1
ATOM 1698 C C . ALA A 1 223 ? 31.281 7.801 11.672 1 97.81 223 ALA A C 1
ATOM 1700 O O . ALA A 1 223 ? 31.031 6.707 12.188 1 97.81 223 ALA A O 1
ATOM 1701 N N . GLN A 1 224 ? 30.828 8.961 12.156 1 97.56 224 GLN A N 1
ATOM 1702 C CA . GLN A 1 224 ? 30.062 9.023 13.398 1 97.56 224 GLN A CA 1
ATOM 1703 C C . GLN A 1 224 ? 28.641 8.523 13.18 1 97.56 224 GLN A C 1
ATOM 1705 O O . GLN A 1 224 ? 27.906 8.258 14.148 1 97.56 224 GLN A O 1
ATOM 1710 N N . LEU A 1 225 ? 28.281 8.344 11.93 1 97.06 225 LEU A N 1
ATOM 1711 C CA . LEU A 1 225 ? 26.953 7.844 11.578 1 97.06 225 LEU A CA 1
ATOM 1712 C C . LEU A 1 225 ? 27.047 6.492 10.883 1 97.06 225 LEU A C 1
ATOM 1714 O O . LEU A 1 225 ? 26.094 6.051 10.242 1 97.06 225 LEU A O 1
ATOM 1718 N N . GLY A 1 226 ? 28.266 5.895 10.945 1 95.19 226 GLY A N 1
ATOM 1719 C CA . GLY A 1 226 ? 28.469 4.582 10.352 1 95.19 226 GLY A CA 1
ATOM 1720 C C . GLY A 1 226 ? 28.844 4.645 8.891 1 95.19 226 GLY A C 1
ATOM 1721 O O . GLY A 1 226 ? 28.797 3.633 8.188 1 95.19 226 GLY A O 1
ATOM 1722 N N . GLY A 1 227 ? 29.172 5.844 8.422 1 96.38 227 GLY A N 1
ATOM 1723 C CA . GLY A 1 227 ? 29.594 6.039 7.039 1 96.38 227 GLY A CA 1
ATOM 1724 C C . GLY A 1 227 ? 31.094 6.105 6.879 1 96.38 227 GLY A C 1
ATOM 1725 O O . GLY A 1 227 ? 31.844 5.641 7.742 1 96.38 227 GLY A O 1
ATOM 1726 N N . PRO A 1 228 ? 31.531 6.555 5.711 1 96.19 228 PRO A N 1
ATOM 1727 C CA . PRO A 1 228 ? 32.969 6.668 5.465 1 96.19 228 PRO A CA 1
ATOM 1728 C C . PRO A 1 228 ? 33.625 7.777 6.285 1 96.19 228 PRO A C 1
ATOM 1730 O O . PRO A 1 228 ? 32.938 8.688 6.758 1 96.19 228 PRO A O 1
ATOM 1733 N N . ASP A 1 229 ? 34.938 7.617 6.438 1 97.75 229 ASP A N 1
ATOM 1734 C CA . ASP A 1 229 ? 35.719 8.68 7.098 1 97.75 229 ASP A CA 1
ATOM 1735 C C . ASP A 1 229 ? 35.844 9.898 6.191 1 97.75 229 ASP A C 1
ATOM 1737 O O . ASP A 1 229 ? 36.844 10.055 5.504 1 97.75 229 ASP A O 1
ATOM 1741 N N . ALA A 1 230 ? 34.844 10.727 6.246 1 97.94 230 ALA A N 1
ATOM 1742 C CA . ALA A 1 230 ? 34.781 11.93 5.418 1 97.94 230 ALA A CA 1
ATOM 1743 C C . ALA A 1 230 ? 34 13.023 6.113 1 97.94 230 ALA A C 1
ATOM 1745 O O . ALA A 1 230 ? 33 12.742 6.809 1 97.94 230 ALA A O 1
ATOM 1746 N N . PRO A 1 231 ? 34.406 14.281 5.914 1 97.75 231 PRO A N 1
ATOM 1747 C CA . PRO A 1 231 ? 33.656 15.383 6.516 1 97.75 231 PRO A CA 1
ATOM 1748 C C . PRO A 1 231 ? 32.25 15.523 5.93 1 97.75 231 PRO A C 1
ATOM 1750 O O . PRO A 1 231 ? 32 15.172 4.77 1 97.75 231 PRO A O 1
ATOM 1753 N N . ILE A 1 232 ? 31.328 16.062 6.738 1 98.38 232 ILE A N 1
ATOM 1754 C CA . ILE A 1 232 ? 29.953 16.266 6.297 1 98.38 232 ILE A CA 1
ATOM 1755 C C . ILE A 1 232 ? 29.781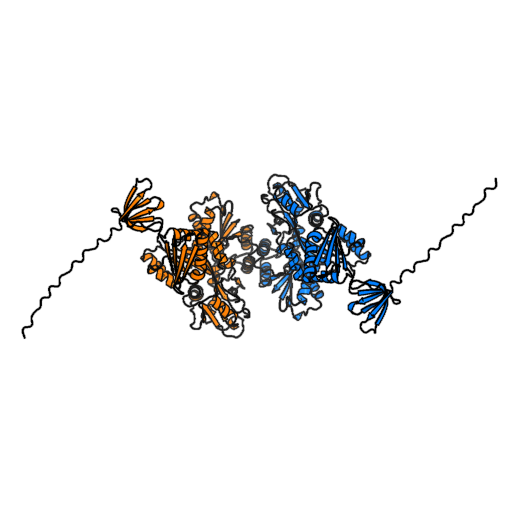 17.688 5.785 1 98.38 232 ILE A C 1
ATOM 1757 O O . ILE A 1 232 ? 30.109 18.656 6.484 1 98.38 232 ILE A O 1
ATOM 1761 N N . ALA A 1 233 ? 29.312 17.828 4.574 1 98.19 233 ALA A N 1
ATOM 1762 C CA . ALA A 1 233 ? 28.922 19.125 4.027 1 98.19 233 ALA A CA 1
ATOM 1763 C C . ALA A 1 233 ? 27.438 19.406 4.246 1 98.19 233 ALA A C 1
ATOM 1765 O O . ALA A 1 233 ? 26.594 18.594 3.844 1 98.19 233 ALA A O 1
ATOM 1766 N N . LEU A 1 234 ? 27.141 20.562 4.809 1 98.06 234 LEU A N 1
ATOM 1767 C CA . LEU A 1 234 ? 25.766 20.875 5.176 1 98.06 234 LEU A CA 1
ATOM 1768 C C . LEU A 1 234 ? 25.109 21.781 4.133 1 98.06 234 LEU A C 1
ATOM 1770 O O . LEU A 1 234 ? 25.734 22.734 3.662 1 98.06 234 LEU A O 1
ATOM 1774 N N . HIS A 1 235 ? 23.891 21.406 3.75 1 97.5 235 HIS A N 1
ATOM 1775 C CA . HIS A 1 235 ? 23.125 22.203 2.801 1 97.5 235 HIS A CA 1
ATOM 1776 C C . HIS A 1 235 ? 21.75 22.531 3.363 1 97.5 235 HIS A C 1
ATOM 1778 O O . HIS A 1 235 ? 21.031 21.656 3.863 1 97.5 235 HIS A O 1
ATOM 1784 N N . LEU A 1 236 ? 21.359 23.828 3.334 1 95 236 LEU A N 1
ATOM 1785 C CA . LEU A 1 236 ? 20.047 24.297 3.766 1 95 236 LEU A CA 1
ATOM 1786 C C . LEU A 1 236 ? 19.484 25.328 2.787 1 95 236 LEU A C 1
ATOM 1788 O O . LEU A 1 236 ? 20.234 25.891 1.984 1 95 236 LEU A O 1
ATOM 1792 N N . PRO A 1 237 ? 18.188 25.469 2.848 1 87.44 237 PRO A N 1
ATOM 1793 C CA . PRO A 1 237 ? 17.625 26.594 2.078 1 87.44 237 PRO A CA 1
ATOM 1794 C C . PRO A 1 237 ? 18.156 27.938 2.551 1 87.44 237 PRO A C 1
ATOM 1796 O O . PRO A 1 237 ? 18.844 28.016 3.568 1 87.44 237 PRO A O 1
ATOM 1799 N N . ALA A 1 238 ? 17.812 28.938 1.754 1 82.19 238 ALA A N 1
ATOM 1800 C CA . ALA A 1 238 ? 18.266 30.281 2.053 1 82.19 238 ALA A CA 1
ATOM 1801 C C . ALA A 1 238 ? 17.891 30.688 3.477 1 82.19 238 ALA A C 1
ATOM 1803 O O . ALA A 1 238 ? 16.812 30.312 3.973 1 82.19 238 ALA A O 1
ATOM 1804 N N . ALA A 1 239 ? 18.781 31.484 4.043 1 78.94 239 ALA A N 1
ATOM 1805 C CA . ALA A 1 239 ? 18.5 31.969 5.395 1 78.94 239 ALA A CA 1
ATOM 1806 C C . ALA A 1 239 ? 17.219 32.781 5.441 1 78.94 239 ALA A C 1
ATOM 1808 O O . ALA A 1 239 ? 16.953 33.594 4.555 1 78.94 239 ALA A O 1
ATOM 1809 N N . GLY A 1 240 ? 16.422 32.469 6.398 1 69.69 240 GLY A N 1
ATOM 1810 C CA . GLY A 1 240 ? 15.172 33.188 6.543 1 69.69 240 GLY A CA 1
ATOM 1811 C C . GLY A 1 240 ? 14.008 32.562 5.805 1 69.69 240 GLY A C 1
ATOM 1812 O O . GLY A 1 240 ? 12.859 32.938 6 1 69.69 240 GLY A O 1
ATOM 1813 N N . SER A 1 241 ? 14.43 31.656 4.926 1 71.88 241 SER A N 1
ATOM 1814 C CA . SER A 1 241 ? 13.336 30.953 4.262 1 71.88 241 SER A CA 1
ATOM 1815 C C . SER A 1 241 ? 12.516 30.141 5.254 1 71.88 241 SER A C 1
ATOM 1817 O O . SER A 1 241 ? 12.961 29.891 6.375 1 71.88 241 SER A O 1
ATOM 1819 N N . GLY A 1 242 ? 11.227 29.828 4.867 1 71.62 242 GLY A N 1
ATOM 1820 C CA . GLY A 1 242 ? 10.328 29.078 5.727 1 71.62 242 GLY A CA 1
ATOM 1821 C C . GLY A 1 242 ? 10.922 27.766 6.215 1 71.62 242 GLY A C 1
ATOM 1822 O O . GLY A 1 242 ? 10.898 27.484 7.41 1 71.62 242 GLY A O 1
ATOM 1823 N N . LEU A 1 243 ? 11.492 27.031 5.332 1 79.56 243 LEU A N 1
ATOM 1824 C CA . LEU A 1 243 ? 12.031 25.719 5.703 1 79.56 243 LEU A CA 1
ATOM 1825 C C . LEU A 1 243 ? 13.273 25.875 6.582 1 79.56 243 LEU A C 1
ATOM 1827 O O . LEU A 1 243 ? 13.477 25.094 7.516 1 79.56 243 LEU A O 1
ATOM 1831 N N . ALA A 1 244 ? 14.117 26.844 6.242 1 84.5 244 ALA A N 1
ATOM 1832 C CA . ALA A 1 244 ? 15.297 27.094 7.07 1 84.5 244 ALA A CA 1
ATOM 1833 C C . ALA A 1 244 ? 14.891 27.469 8.5 1 84.5 244 ALA A C 1
ATOM 1835 O O . ALA A 1 244 ? 15.516 27.016 9.461 1 84.5 244 ALA A O 1
ATOM 1836 N N . GLN A 1 245 ? 13.898 28.25 8.602 1 77.62 245 GLN A N 1
ATOM 1837 C CA . GLN A 1 245 ? 13.398 28.609 9.922 1 77.62 245 GLN A CA 1
ATOM 1838 C C . GLN A 1 245 ? 12.812 27.406 10.648 1 77.62 245 GLN A C 1
ATOM 1840 O O . GLN A 1 245 ? 12.969 27.281 11.867 1 77.62 245 GLN A O 1
ATOM 1845 N N . ALA A 1 246 ? 12.117 26.641 9.898 1 81.5 246 ALA A N 1
ATOM 1846 C CA . ALA A 1 246 ? 11.562 25.438 10.5 1 81.5 246 ALA A CA 1
ATOM 1847 C C . ALA A 1 246 ? 12.672 24.547 11.062 1 81.5 246 ALA A C 1
ATOM 1849 O O . ALA A 1 246 ? 12.523 23.953 12.133 1 81.5 246 ALA A O 1
ATOM 1850 N N . VAL A 1 247 ? 13.742 24.391 10.344 1 89.31 247 VAL A N 1
ATOM 1851 C CA . VAL A 1 247 ? 14.875 23.609 10.812 1 89.31 247 VAL A CA 1
ATOM 1852 C C . VAL A 1 247 ? 15.398 24.172 12.133 1 89.31 247 VAL A C 1
ATOM 1854 O O . VAL A 1 247 ? 15.648 23.422 13.078 1 89.31 247 VAL A O 1
ATOM 1857 N N . GLU A 1 248 ? 15.5 25.422 12.188 1 85.88 248 GLU A N 1
ATOM 1858 C CA . GLU A 1 248 ? 16 26.078 13.391 1 85.88 248 GLU A CA 1
ATOM 1859 C C . GLU A 1 248 ? 15.023 25.922 14.555 1 85.88 248 GLU A C 1
ATOM 1861 O O . GLU A 1 248 ? 15.422 25.531 15.656 1 85.88 248 GLU A O 1
ATOM 1866 N N . ASP A 1 249 ? 13.789 26.125 14.273 1 76.75 249 ASP A N 1
ATOM 1867 C CA . ASP A 1 249 ? 12.789 26.188 15.328 1 76.75 249 ASP A CA 1
ATOM 1868 C C . ASP A 1 249 ? 12.383 24.797 15.781 1 76.75 249 ASP A C 1
ATOM 1870 O O . ASP A 1 249 ? 12.109 24.578 16.969 1 76.75 249 ASP A O 1
ATOM 1874 N N . ARG A 1 250 ? 12.336 23.875 14.883 1 81.88 250 ARG A N 1
ATOM 1875 C CA . ARG A 1 250 ? 11.711 22.594 15.195 1 81.88 250 ARG A CA 1
ATOM 1876 C C . ARG A 1 250 ? 12.766 21.516 15.391 1 81.88 250 ARG A C 1
ATOM 1878 O O . ARG A 1 250 ? 12.539 20.531 16.109 1 81.88 250 ARG A O 1
ATOM 1885 N N . LEU A 1 251 ? 13.883 21.656 14.773 1 90.38 251 LEU A N 1
ATOM 1886 C CA . LEU A 1 251 ? 14.906 20.625 14.883 1 90.38 251 LEU A CA 1
ATOM 1887 C C . LEU A 1 251 ? 15.992 21.031 15.875 1 90.38 251 LEU A C 1
ATOM 1889 O O . LEU A 1 251 ? 16.359 20.266 16.75 1 90.38 251 LEU A O 1
ATOM 1893 N N . LEU A 1 252 ? 16.469 22.281 15.797 1 91.75 252 LEU A N 1
ATOM 1894 C CA . LEU A 1 252 ? 17.672 22.672 16.531 1 91.75 252 LEU A CA 1
ATOM 1895 C C . LEU A 1 252 ? 17.312 23.266 17.891 1 91.75 252 LEU A C 1
ATOM 1897 O O . LEU A 1 252 ? 17.828 22.812 18.922 1 91.75 252 LEU A O 1
ATOM 1901 N N . LEU A 1 253 ? 16.391 24.125 17.891 1 84.38 253 LEU A N 1
ATOM 1902 C CA . LEU A 1 253 ? 16.078 24.844 19.125 1 84.38 253 LEU A CA 1
ATOM 1903 C C . LEU A 1 253 ? 15.641 23.875 20.219 1 84.38 253 LEU A C 1
ATOM 1905 O O . LEU A 1 253 ? 16.125 23.969 21.359 1 84.38 253 LEU A O 1
ATOM 1909 N N . PRO A 1 254 ? 14.789 22.922 19.891 1 80.56 254 PRO A N 1
ATOM 1910 C CA . PRO A 1 254 ? 14.398 21.984 20.953 1 80.56 254 PRO A CA 1
ATOM 1911 C C . PRO A 1 254 ? 15.578 21.203 21.516 1 80.56 254 PRO A C 1
ATOM 1913 O O . PRO A 1 254 ? 15.531 20.75 22.656 1 80.56 254 PRO A O 1
ATOM 1916 N N . ALA A 1 255 ? 16.609 21.031 20.75 1 88.25 255 ALA A N 1
ATOM 1917 C CA . ALA A 1 255 ? 17.797 20.297 21.188 1 88.25 255 ALA A CA 1
ATOM 1918 C C . ALA A 1 255 ? 18.828 21.25 21.781 1 88.25 255 ALA A C 1
ATOM 1920 O O . ALA A 1 255 ? 19.938 20.828 22.125 1 88.25 255 ALA A O 1
ATOM 1921 N N . GLY A 1 256 ? 18.516 22.5 21.906 1 90.69 256 GLY A N 1
ATOM 1922 C CA . GLY A 1 256 ? 19.422 23.5 22.438 1 90.69 256 GLY A CA 1
ATOM 1923 C C . GLY A 1 256 ? 20.609 23.766 21.547 1 90.69 256 GLY A C 1
ATOM 1924 O O . GLY A 1 256 ? 21.719 23.984 22.031 1 90.69 256 GLY A O 1
ATOM 1925 N N . LYS A 1 257 ? 20.328 23.641 20.281 1 94.5 257 LYS A N 1
ATOM 1926 C CA . LYS A 1 257 ? 21.438 23.75 19.328 1 94.5 257 LYS A CA 1
ATOM 1927 C C . LYS A 1 257 ? 21.188 24.875 18.328 1 94.5 257 LYS A C 1
ATOM 1929 O O . LYS A 1 257 ? 20.078 25.406 18.25 1 94.5 257 LYS A O 1
ATOM 1934 N N . SER A 1 258 ? 22.328 25.25 17.641 1 93.56 258 SER A N 1
ATOM 1935 C CA . SER A 1 258 ? 22.25 26.297 16.625 1 93.56 258 SER A CA 1
ATOM 1936 C C . SER A 1 258 ? 23.031 25.922 15.375 1 93.56 258 SER A C 1
ATOM 1938 O O . SER A 1 258 ? 23.891 25.031 15.422 1 93.56 258 SER A O 1
ATOM 1940 N N . LEU A 1 259 ? 22.656 26.609 14.32 1 93.38 259 LEU A N 1
ATOM 1941 C CA . LEU A 1 259 ? 23.328 26.344 13.055 1 93.38 259 LEU A CA 1
ATOM 1942 C C . LEU A 1 259 ? 24.75 26.906 13.055 1 93.38 259 LEU A C 1
ATO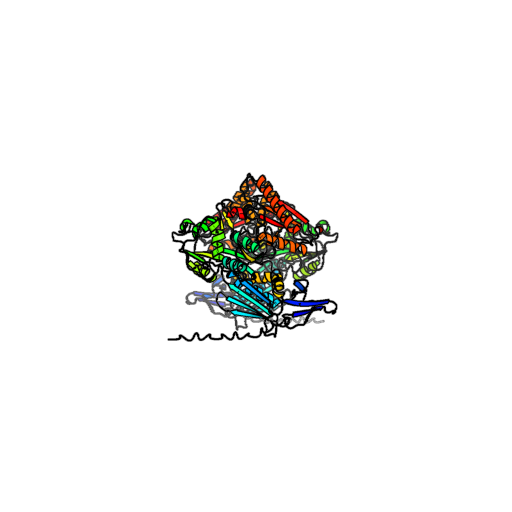M 1944 O O . LEU A 1 259 ? 24.984 28 13.578 1 93.38 259 LEU A O 1
ATOM 1948 N N . PRO A 1 260 ? 25.656 26.188 12.477 1 92.56 260 PRO A N 1
ATOM 1949 C CA . PRO A 1 260 ? 26.984 26.766 12.266 1 92.56 260 PRO A CA 1
ATOM 1950 C C . PRO A 1 260 ? 27.016 27.734 11.094 1 92.56 260 PRO A C 1
ATOM 1952 O O . PRO A 1 260 ? 26.078 27.797 10.297 1 92.56 260 PRO A O 1
ATOM 1955 N N . GLU A 1 261 ? 28.141 28.453 11.008 1 88.81 261 GLU A N 1
ATOM 1956 C CA . GLU A 1 261 ? 28.312 29.438 9.945 1 88.81 261 GLU A CA 1
ATOM 1957 C C . GLU A 1 261 ? 28.625 28.75 8.617 1 88.81 261 GLU A C 1
ATOM 1959 O O . GLU A 1 261 ? 28.406 29.328 7.547 1 88.81 261 GLU A O 1
ATOM 1964 N N . THR A 1 262 ? 29.047 27.578 8.586 1 90.81 262 THR A N 1
ATOM 1965 C CA . THR A 1 262 ? 29.594 26.906 7.414 1 90.81 262 THR A CA 1
ATOM 1966 C C . THR A 1 262 ? 28.484 26.141 6.676 1 90.81 262 THR A C 1
ATOM 1968 O O . THR A 1 262 ? 28.781 25.266 5.863 1 90.81 262 THR A O 1
ATOM 1971 N N . VAL A 1 263 ? 27.312 26.516 6.68 1 95.44 263 VAL A N 1
ATOM 1972 C CA . VAL A 1 263 ? 26.219 25.828 5.988 1 95.44 263 VAL A CA 1
ATOM 1973 C C . VAL A 1 263 ? 26.031 26.438 4.598 1 95.44 263 VAL A C 1
ATOM 1975 O O . VAL A 1 263 ? 25.984 27.656 4.445 1 95.44 263 VAL A O 1
ATOM 1978 N N . ALA A 1 264 ? 26.047 25.578 3.551 1 96.12 264 ALA A N 1
ATOM 1979 C CA . ALA A 1 264 ? 25.75 26.047 2.201 1 96.12 264 ALA A CA 1
ATOM 1980 C C . ALA A 1 264 ? 24.266 26.359 2.049 1 96.12 264 ALA A C 1
ATOM 1982 O O . ALA A 1 264 ? 23.406 25.531 2.352 1 96.12 264 ALA A O 1
ATOM 1983 N N . ARG A 1 265 ? 23.984 27.578 1.583 1 93.88 265 ARG A N 1
ATOM 1984 C CA . ARG A 1 265 ? 22.609 28.031 1.445 1 93.88 265 ARG A CA 1
ATOM 1985 C C . ARG A 1 265 ? 22.172 28.031 -0.016 1 93.88 265 ARG A C 1
ATOM 1987 O O . ARG A 1 265 ? 22.969 28.344 -0.906 1 93.88 265 ARG A O 1
ATOM 1994 N N . HIS A 1 266 ? 20.922 27.641 -0.202 1 89.38 266 HIS A N 1
ATOM 1995 C CA . HIS A 1 266 ? 20.375 27.562 -1.556 1 89.38 266 HIS A CA 1
ATOM 1996 C C . HIS A 1 266 ? 19.078 28.344 -1.681 1 89.38 266 HIS A C 1
ATOM 1998 O O . HIS A 1 266 ? 18.219 28.25 -0.807 1 89.38 266 HIS A O 1
ATOM 2004 N N . ASP A 1 267 ? 18.828 28.938 -2.771 1 74.12 267 ASP A N 1
ATOM 2005 C CA . ASP A 1 267 ? 17.656 29.781 -2.977 1 74.12 267 ASP A CA 1
ATOM 2006 C C . ASP A 1 267 ? 16.422 28.938 -3.311 1 74.12 267 ASP A C 1
ATOM 2008 O O . ASP A 1 267 ? 15.289 29.375 -3.111 1 74.12 267 ASP A O 1
ATOM 2012 N N . ARG A 1 268 ? 16.703 27.812 -3.979 1 72.62 268 ARG A N 1
ATOM 2013 C CA . ARG A 1 268 ? 15.633 26.906 -4.379 1 72.62 268 ARG A CA 1
ATOM 2014 C C . ARG A 1 268 ? 15.859 25.5 -3.83 1 72.62 268 ARG A C 1
ATOM 2016 O O . ARG A 1 268 ? 16.984 25.031 -3.783 1 72.62 268 ARG A O 1
ATOM 2023 N N . SER A 1 269 ? 14.781 24.922 -3.484 1 76.44 269 SER A N 1
ATOM 2024 C CA . SER A 1 269 ? 14.852 23.578 -2.951 1 76.44 269 SER A CA 1
ATOM 2025 C C . SER A 1 269 ? 15.414 22.594 -3.984 1 76.44 269 SER A C 1
ATOM 2027 O O . SER A 1 269 ? 16.141 21.672 -3.637 1 76.44 269 SER A O 1
ATOM 2029 N N . SER A 1 270 ? 15.055 22.875 -5.281 1 81.94 270 SER A N 1
ATOM 2030 C CA . SER A 1 270 ? 15.539 22 -6.344 1 81.94 270 SER A CA 1
ATOM 2031 C C . SER A 1 270 ? 17.062 22.078 -6.469 1 81.94 270 SER A C 1
ATOM 2033 O O . SER A 1 270 ? 17.719 21.062 -6.719 1 81.94 270 SER A O 1
ATOM 2035 N N . LEU A 1 271 ? 17.578 23.25 -6.305 1 85.88 271 LEU A N 1
ATOM 2036 C CA . LEU A 1 271 ? 19.031 23.422 -6.367 1 85.88 271 LEU A CA 1
ATOM 2037 C C . LEU A 1 271 ? 19.703 22.766 -5.176 1 85.88 271 LEU A C 1
ATOM 2039 O O . LEU A 1 271 ? 20.781 22.172 -5.312 1 85.88 271 LEU A O 1
ATOM 2043 N N . LEU A 1 272 ? 19.094 22.891 -4.07 1 93.75 272 LEU A N 1
ATOM 2044 C CA . LEU A 1 272 ? 19.609 22.219 -2.881 1 93.75 272 LEU A CA 1
ATOM 2045 C C . LEU A 1 272 ? 19.672 20.703 -3.096 1 93.75 272 LEU A C 1
ATOM 2047 O O . LEU A 1 272 ? 20.719 20.094 -2.875 1 93.75 272 LEU A O 1
ATOM 2051 N N . ALA A 1 273 ? 18.609 20.125 -3.562 1 93.88 273 ALA A N 1
ATOM 2052 C CA . ALA A 1 273 ? 18.531 18.672 -3.781 1 93.88 273 ALA A CA 1
ATOM 2053 C C . ALA A 1 273 ? 19.578 18.234 -4.809 1 93.88 273 ALA A C 1
ATOM 2055 O O . ALA A 1 273 ? 20.219 17.188 -4.637 1 93.88 273 ALA A O 1
ATOM 2056 N N . ARG A 1 274 ? 19.734 19 -5.824 1 93.94 274 ARG A N 1
ATOM 2057 C CA . ARG A 1 274 ? 20.703 18.656 -6.867 1 93.94 274 ARG A CA 1
ATOM 2058 C C . ARG A 1 274 ? 22.125 18.703 -6.324 1 93.94 274 ARG A C 1
ATOM 2060 O O . ARG A 1 274 ? 22.938 17.828 -6.629 1 93.94 274 ARG A O 1
ATOM 2067 N N . ALA A 1 275 ? 22.375 19.781 -5.531 1 97 275 ALA A N 1
ATOM 2068 C CA . ALA A 1 275 ? 23.719 19.922 -4.953 1 97 275 ALA A CA 1
ATOM 2069 C C . ALA A 1 275 ? 24.047 18.734 -4.059 1 97 275 ALA A C 1
ATOM 2071 O O . ALA A 1 275 ? 25.172 18.219 -4.09 1 97 275 ALA A O 1
ATOM 2072 N N . VAL A 1 276 ? 23.125 18.297 -3.316 1 98.06 276 VAL A N 1
ATOM 2073 C CA . VAL A 1 276 ? 23.328 17.172 -2.395 1 98.06 276 VAL A CA 1
ATOM 2074 C C . VAL A 1 276 ? 23.469 15.875 -3.182 1 98.06 276 VAL A C 1
ATOM 2076 O O . VAL A 1 276 ? 24.297 15.031 -2.848 1 98.06 276 VAL A O 1
ATOM 2079 N N . ALA A 1 277 ? 22.703 15.742 -4.234 1 97.25 277 ALA A N 1
ATOM 2080 C CA . ALA A 1 277 ? 22.672 14.508 -5.008 1 97.25 277 ALA A CA 1
ATOM 2081 C C . ALA A 1 277 ? 24.031 14.219 -5.641 1 97.25 277 ALA A C 1
ATOM 2083 O O . ALA A 1 277 ? 24.391 13.055 -5.832 1 97.25 277 ALA A O 1
ATOM 2084 N N . ILE A 1 278 ? 24.797 15.25 -5.949 1 96.81 278 ILE A N 1
ATOM 2085 C CA . ILE A 1 278 ? 26.016 15.039 -6.703 1 96.81 278 ILE A CA 1
ATOM 2086 C C . ILE A 1 278 ? 27.219 15.047 -5.754 1 96.81 278 ILE A C 1
ATOM 2088 O O . ILE A 1 278 ? 28.344 14.789 -6.172 1 96.81 278 ILE A O 1
ATOM 2092 N N . ASP A 1 279 ? 27.047 15.398 -4.445 1 97.69 279 ASP A N 1
ATOM 2093 C CA . ASP A 1 279 ? 28.109 15.391 -3.451 1 97.69 279 ASP A CA 1
ATOM 2094 C C . ASP A 1 279 ? 27.953 14.234 -2.473 1 97.69 279 ASP A C 1
ATOM 2096 O O . ASP A 1 279 ? 27.156 14.32 -1.532 1 97.69 279 ASP A O 1
ATOM 2100 N N . PRO A 1 280 ? 28.781 13.203 -2.615 1 97.56 280 PRO A N 1
ATOM 2101 C CA . PRO A 1 280 ? 28.625 12 -1.795 1 97.56 280 PRO A CA 1
ATOM 2102 C C . PRO A 1 280 ? 28.75 12.289 -0.3 1 97.56 280 PRO A C 1
ATOM 2104 O O . PRO A 1 280 ? 28.406 11.438 0.524 1 97.56 280 PRO A O 1
ATOM 2107 N N . PHE A 1 281 ? 29.219 13.492 0.067 1 97.94 281 PHE A N 1
ATOM 2108 C CA . PHE A 1 281 ? 29.484 13.766 1.476 1 97.94 281 PHE A CA 1
ATOM 2109 C C . PHE A 1 281 ? 28.625 14.922 1.976 1 97.94 281 PHE A C 1
ATOM 2111 O O . PHE A 1 281 ? 28.922 15.523 3.006 1 97.94 281 PHE A O 1
ATOM 2118 N N . ALA A 1 282 ? 27.594 15.164 1.228 1 98.38 282 ALA A N 1
ATOM 2119 C CA . ALA A 1 282 ? 26.672 16.219 1.623 1 98.38 282 ALA A CA 1
ATOM 2120 C C . ALA A 1 282 ? 25.438 15.648 2.307 1 98.38 282 ALA A C 1
ATOM 2122 O O . ALA A 1 282 ? 25.078 14.484 2.088 1 98.38 282 ALA A O 1
ATOM 2123 N N . ILE A 1 283 ? 24.875 16.406 3.195 1 98.38 283 ILE A N 1
ATOM 2124 C CA . ILE A 1 283 ? 23.531 16.188 3.725 1 98.38 283 ILE A CA 1
ATOM 2125 C C . ILE A 1 283 ? 22.734 17.5 3.697 1 98.38 283 ILE A C 1
ATOM 2127 O O . ILE A 1 283 ? 23.297 18.562 3.943 1 98.38 283 ILE A O 1
ATOM 2131 N N . GLY A 1 284 ? 21.562 17.438 3.32 1 97.75 284 GLY A N 1
ATOM 2132 C CA . GLY A 1 284 ? 20.688 18.594 3.334 1 97.75 284 GLY A CA 1
ATOM 2133 C C . GLY A 1 284 ? 19.312 18.297 3.902 1 97.75 284 GLY A C 1
ATOM 2134 O O . GLY A 1 284 ? 18.984 17.141 4.164 1 97.75 284 GLY A O 1
ATOM 2135 N N . ILE A 1 285 ? 18.562 19.359 4.215 1 96.06 285 ILE A N 1
ATOM 2136 C CA . ILE A 1 285 ? 17.141 19.234 4.516 1 96.06 285 ILE A CA 1
ATOM 2137 C C . ILE A 1 285 ? 16.312 19.859 3.391 1 96.06 285 ILE A C 1
ATOM 2139 O O . ILE A 1 285 ? 16.344 21.078 3.189 1 96.06 285 ILE A O 1
ATOM 2143 N N . ALA A 1 286 ? 15.672 18.984 2.707 1 91.94 286 ALA A N 1
ATOM 2144 C CA . ALA A 1 286 ? 14.828 19.422 1.592 1 91.94 286 ALA A CA 1
ATOM 2145 C C . ALA A 1 286 ? 13.352 19.328 1.954 1 91.94 286 ALA A C 1
ATOM 2147 O O . ALA A 1 286 ? 12.984 18.719 2.961 1 91.94 286 ALA A O 1
ATOM 2148 N N . SER A 1 287 ? 12.555 20.062 1.17 1 86.69 287 SER A N 1
ATOM 2149 C CA . SER A 1 287 ? 11.109 19.891 1.249 1 86.69 287 SER A CA 1
ATOM 2150 C C . SER A 1 287 ? 10.68 18.547 0.675 1 86.69 287 SER A C 1
ATOM 2152 O O . SER A 1 287 ? 11.266 18.062 -0.298 1 86.69 287 SER A O 1
ATOM 2154 N N . TYR A 1 288 ? 9.703 17.875 1.288 1 91.44 288 TYR A N 1
ATOM 2155 C CA . TYR A 1 288 ? 9.172 16.625 0.764 1 91.44 288 TYR A CA 1
ATOM 2156 C C . TYR A 1 288 ? 8.773 16.781 -0.699 1 91.44 288 TYR A C 1
ATOM 2158 O O . TYR A 1 288 ? 8.961 15.852 -1.496 1 91.44 288 TYR A O 1
ATOM 2166 N N . SER A 1 289 ? 8.297 17.875 -1.073 1 83 289 SER A N 1
ATOM 2167 C CA . SER A 1 289 ? 7.789 18.109 -2.422 1 83 289 SER A CA 1
ATOM 2168 C C . SER A 1 289 ? 8.93 18.25 -3.426 1 83 289 SER A C 1
ATOM 2170 O O . SER A 1 289 ? 8.703 18.203 -4.637 1 83 289 SER A O 1
ATOM 2172 N N . GLU A 1 290 ? 10.148 18.422 -2.928 1 82.44 290 GLU A N 1
ATOM 2173 C CA . GLU A 1 290 ? 11.242 18.688 -3.859 1 82.44 290 GLU A CA 1
ATOM 2174 C C . GLU A 1 290 ? 12.531 18 -3.408 1 82.44 290 GLU A C 1
ATOM 2176 O O . GLU A 1 290 ? 13.539 18.672 -3.178 1 82.44 290 GLU A O 1
ATOM 2181 N N . THR A 1 291 ? 12.547 16.703 -3.408 1 89.25 291 THR A N 1
ATOM 2182 C CA . THR A 1 291 ? 13.742 15.969 -2.996 1 89.25 291 THR A CA 1
ATOM 2183 C C . THR A 1 291 ? 14.602 15.625 -4.207 1 89.25 291 THR A C 1
ATOM 2185 O O . THR A 1 291 ? 15.773 15.266 -4.055 1 89.25 291 THR A O 1
ATOM 2188 N N . GLY A 1 292 ? 14.055 15.773 -5.379 1 88.06 292 GLY A N 1
ATOM 2189 C CA . GLY A 1 292 ? 14.789 15.445 -6.59 1 88.06 292 GLY A CA 1
ATOM 2190 C C . GLY A 1 292 ? 15.336 14.031 -6.586 1 88.06 292 GLY A C 1
ATOM 2191 O O . GLY A 1 292 ? 14.602 13.078 -6.316 1 88.06 292 GLY A O 1
ATOM 2192 N N . THR A 1 293 ? 16.578 13.922 -7.027 1 92.06 293 THR A N 1
ATOM 2193 C CA . THR A 1 293 ? 17.188 12.602 -7.109 1 92.06 293 THR A CA 1
ATOM 2194 C C . THR A 1 293 ? 17.984 12.297 -5.84 1 92.06 293 THR A C 1
ATOM 2196 O O . THR A 1 293 ? 18.609 11.242 -5.73 1 92.06 293 THR A O 1
ATOM 2199 N N . ALA A 1 294 ? 17.984 13.273 -4.91 1 96.56 294 ALA A N 1
ATOM 2200 C CA . ALA A 1 294 ? 18.609 12.977 -3.627 1 96.56 294 ALA A CA 1
ATOM 2201 C C . ALA A 1 294 ? 17.828 11.898 -2.871 1 96.56 294 ALA A C 1
ATOM 2203 O O . ALA A 1 294 ? 16.625 11.742 -3.061 1 96.56 294 ALA A O 1
ATOM 2204 N N . ARG A 1 295 ? 18.562 11.148 -2.094 1 96.81 295 ARG A N 1
ATOM 2205 C CA . ARG A 1 295 ? 17.922 10.062 -1.353 1 96.81 295 ARG A CA 1
ATOM 2206 C C . ARG A 1 295 ? 17.516 10.523 0.045 1 96.81 295 ARG A C 1
ATOM 2208 O O . ARG A 1 295 ? 18.344 11.016 0.807 1 96.81 295 ARG A O 1
ATOM 2215 N N . ALA A 1 296 ? 16.281 10.336 0.358 1 97.25 296 ALA A N 1
ATOM 2216 C CA . ALA A 1 296 ? 15.789 10.68 1.688 1 97.25 296 ALA A CA 1
ATOM 2217 C C . ALA A 1 296 ? 16.281 9.688 2.734 1 97.25 296 ALA A C 1
ATOM 2219 O O . ALA A 1 296 ? 16.297 8.477 2.498 1 97.25 296 ALA A O 1
ATOM 2220 N N . LEU A 1 297 ? 16.734 10.156 3.848 1 97.19 297 LEU A N 1
ATOM 2221 C CA . LEU A 1 297 ? 17.062 9.305 4.984 1 97.19 297 LEU A CA 1
ATOM 2222 C C . LEU A 1 297 ? 15.82 8.953 5.789 1 97.19 297 LEU A C 1
ATOM 2224 O O . LEU A 1 297 ? 14.938 9.797 5.977 1 97.19 297 LEU A O 1
ATOM 2228 N N . THR A 1 298 ? 15.797 7.723 6.203 1 95.44 298 THR A N 1
ATOM 2229 C CA . THR A 1 298 ? 14.75 7.309 7.125 1 95.44 298 THR A CA 1
ATOM 2230 C C . THR A 1 298 ? 15.102 7.699 8.555 1 95.44 298 THR A C 1
ATOM 2232 O O . THR A 1 298 ? 16.266 7.621 8.961 1 95.44 298 THR A O 1
ATOM 2235 N N . LEU A 1 299 ? 14.094 8.188 9.281 1 95.12 299 LEU A N 1
ATOM 2236 C CA . LEU A 1 299 ? 14.32 8.5 10.688 1 95.12 299 LEU A CA 1
ATOM 2237 C C . LEU A 1 299 ? 14.234 7.242 11.547 1 95.12 299 LEU A C 1
ATOM 2239 O O . LEU A 1 299 ? 13.383 6.383 11.312 1 95.12 299 LEU A O 1
ATOM 2243 N N . THR A 1 300 ? 15.164 7.141 12.461 1 93.56 300 THR A N 1
ATOM 2244 C CA . THR A 1 300 ? 15.211 5.969 13.328 1 93.56 300 THR A CA 1
ATOM 2245 C C . THR A 1 300 ? 15.516 6.371 14.773 1 93.56 300 THR A C 1
ATOM 2247 O O . THR A 1 300 ? 15.531 7.562 15.094 1 93.56 300 THR A O 1
ATOM 2250 N N . GLY A 1 301 ? 15.539 5.445 15.672 1 90.31 301 GLY A N 1
ATOM 2251 C CA . GLY A 1 301 ? 15.938 5.598 17.062 1 90.31 301 GLY A CA 1
ATOM 2252 C C . GLY A 1 301 ? 16.656 4.387 17.609 1 90.31 301 GLY A C 1
ATOM 2253 O O . GLY A 1 301 ? 16.922 3.428 16.891 1 90.31 301 GLY A O 1
ATOM 2254 N N . ASP A 1 302 ? 16.984 4.453 18.828 1 87 302 ASP A N 1
ATOM 2255 C CA . ASP A 1 302 ? 17.781 3.414 19.469 1 87 302 ASP A CA 1
ATOM 2256 C C . ASP A 1 302 ? 17.031 2.086 19.5 1 87 302 ASP A C 1
ATOM 2258 O O . ASP A 1 302 ? 17.656 1.019 19.531 1 87 302 ASP A O 1
ATOM 2262 N N . CYS A 1 303 ? 15.766 2.207 19.5 1 89.38 303 CYS A N 1
ATOM 2263 C CA . CYS A 1 303 ? 14.961 0.993 19.594 1 89.38 303 CYS A CA 1
ATOM 2264 C C . CYS A 1 303 ? 14.805 0.331 18.234 1 89.38 303 CYS A C 1
ATOM 2266 O O . CYS A 1 303 ? 14.195 -0.738 18.125 1 89.38 303 CYS A O 1
ATOM 2268 N N . GLY A 1 304 ? 15.219 1.018 17.188 1 87.44 304 GLY A N 1
ATOM 2269 C CA . GLY A 1 304 ? 15.234 0.407 15.867 1 87.44 304 GLY A CA 1
ATOM 2270 C C . GLY A 1 304 ? 14 0.723 15.047 1 87.44 304 GLY A C 1
ATOM 2271 O O . GLY A 1 304 ? 13.875 0.276 13.906 1 87.44 304 GLY A O 1
ATOM 2272 N N . PHE A 1 305 ? 13.062 1.456 15.609 1 90.94 305 PHE A N 1
ATOM 2273 C CA . PHE A 1 305 ? 11.883 1.838 14.844 1 90.94 305 PHE A CA 1
ATOM 2274 C C . PHE A 1 305 ? 12.25 2.814 13.734 1 90.94 305 PHE A C 1
ATOM 2276 O O . PHE A 1 305 ? 13.195 3.594 13.875 1 90.94 305 PHE A O 1
ATOM 2283 N N . SER A 1 306 ? 11.578 2.691 12.602 1 90.62 306 SER A N 1
ATOM 2284 C CA . SER A 1 306 ? 11.906 3.531 11.453 1 90.62 306 SER A CA 1
ATOM 2285 C C . SER A 1 306 ? 10.672 4.25 10.922 1 90.62 306 SER A C 1
ATOM 2287 O O . SER A 1 306 ? 9.586 3.676 10.883 1 90.62 306 SER A O 1
ATOM 2289 N N . LEU A 1 307 ? 10.859 5.488 10.602 1 92.69 307 LEU A N 1
ATOM 2290 C CA . LEU A 1 307 ? 9.82 6.32 10.008 1 92.69 307 LEU A CA 1
ATOM 2291 C C . LEU A 1 307 ? 10.32 7.012 8.75 1 92.69 307 LEU A C 1
ATOM 2293 O O . LEU A 1 307 ? 11.289 7.777 8.797 1 92.69 307 LEU A O 1
ATOM 2297 N N . ALA A 1 308 ? 9.695 6.699 7.637 1 94.06 308 ALA A N 1
ATOM 2298 C CA . ALA A 1 308 ? 10.062 7.328 6.367 1 94.06 308 ALA A CA 1
ATOM 2299 C C . ALA A 1 308 ? 9.156 8.516 6.066 1 94.06 308 ALA A C 1
ATOM 2301 O O . ALA A 1 308 ? 8.008 8.555 6.508 1 94.06 308 ALA A O 1
ATOM 2302 N N . ALA A 1 309 ? 9.727 9.461 5.32 1 95.25 309 ALA A N 1
ATOM 2303 C CA . ALA A 1 309 ? 8.93 10.594 4.855 1 95.25 309 ALA A CA 1
ATOM 2304 C C . ALA A 1 309 ? 8.07 10.203 3.658 1 95.25 309 ALA A C 1
ATOM 2306 O O . ALA A 1 309 ? 8.406 10.516 2.514 1 95.25 309 ALA A O 1
ATOM 2307 N N . THR A 1 310 ? 6.965 9.578 3.924 1 94 310 THR A N 1
ATOM 2308 C CA . THR A 1 310 ? 5.996 9.242 2.889 1 94 310 THR A CA 1
ATOM 2309 C C . THR A 1 310 ? 4.781 10.164 2.973 1 94 310 THR A C 1
ATOM 2311 O O . THR A 1 310 ? 4.551 10.805 3.998 1 94 310 THR A O 1
ATOM 2314 N N . ARG A 1 311 ? 4.023 10.219 1.867 1 94.69 311 ARG A N 1
ATOM 2315 C CA . ARG A 1 311 ? 2.801 11.016 1.85 1 94.69 311 ARG A CA 1
ATOM 2316 C C . ARG A 1 311 ? 1.89 10.641 3.016 1 94.69 311 ARG A C 1
ATOM 2318 O O . ARG A 1 311 ? 1.364 11.516 3.703 1 94.69 311 ARG A O 1
ATOM 2325 N N . ARG A 1 312 ? 1.73 9.375 3.264 1 95.06 312 ARG A N 1
ATOM 2326 C CA . ARG A 1 312 ? 0.838 8.906 4.32 1 95.06 312 ARG A CA 1
ATOM 2327 C C . ARG A 1 312 ? 1.357 9.312 5.695 1 95.06 312 ARG A C 1
ATOM 2329 O O . ARG A 1 312 ? 0.596 9.797 6.531 1 95.06 312 ARG A O 1
ATOM 2336 N N . ASN A 1 313 ? 2.668 9.109 5.961 1 95.75 313 ASN A N 1
ATOM 2337 C CA . ASN A 1 313 ? 3.24 9.43 7.266 1 95.75 313 ASN A CA 1
ATOM 2338 C C . ASN A 1 313 ? 3.191 10.93 7.543 1 95.75 313 ASN A C 1
ATOM 2340 O O . ASN A 1 313 ? 3.053 11.352 8.695 1 95.75 313 ASN A O 1
ATOM 2344 N N . ILE A 1 314 ? 3.293 11.672 6.48 1 95 314 ILE A N 1
ATOM 2345 C CA . ILE A 1 314 ? 3.184 13.117 6.621 1 95 314 ILE A CA 1
ATOM 2346 C C . ILE A 1 314 ? 1.727 13.508 6.859 1 95 314 ILE A C 1
ATOM 2348 O O . ILE A 1 314 ? 1.427 14.305 7.75 1 95 314 ILE A O 1
ATOM 2352 N N . LYS A 1 315 ? 0.858 12.922 6.117 1 95.31 315 LYS A N 1
ATOM 2353 C CA . LYS A 1 315 ? -0.566 13.227 6.223 1 95.31 315 LYS A CA 1
ATOM 2354 C C . LYS A 1 315 ? -1.095 12.891 7.617 1 95.31 315 LYS A C 1
ATOM 2356 O O . LYS A 1 315 ? -1.912 13.625 8.172 1 95.31 315 LYS A O 1
ATOM 2361 N N . THR A 1 316 ? -0.61 11.805 8.188 1 95.56 316 THR A N 1
ATOM 2362 C CA . THR A 1 316 ? -1.063 11.359 9.5 1 95.56 316 THR A CA 1
ATOM 2363 C C . THR A 1 316 ? -0.288 12.07 10.609 1 95.56 316 THR A C 1
ATOM 2365 O O . THR A 1 316 ? -0.571 11.883 11.797 1 95.56 316 THR A O 1
ATOM 2368 N N . GLU A 1 317 ? 0.696 12.766 10.242 1 93 317 GLU A N 1
ATOM 2369 C CA . GLU A 1 317 ? 1.592 13.438 11.18 1 93 317 GLU A CA 1
ATOM 2370 C C . GLU A 1 317 ? 2.4 12.43 11.992 1 93 317 GLU A C 1
ATOM 2372 O O . GLU A 1 317 ? 2.834 12.734 13.109 1 93 317 GLU A O 1
ATOM 2377 N N . ASP A 1 318 ? 2.535 11.289 11.422 1 93.69 318 ASP A N 1
ATOM 2378 C CA . ASP A 1 318 ? 3.4 10.305 12.062 1 93.69 318 ASP A CA 1
ATOM 2379 C C . ASP A 1 318 ? 4.871 10.656 11.867 1 93.69 318 ASP A C 1
ATOM 2381 O O . ASP A 1 318 ? 5.707 10.344 12.727 1 93.69 318 ASP A O 1
ATOM 2385 N N . TYR A 1 319 ? 5.188 11.273 10.742 1 94.44 319 TYR A N 1
ATOM 2386 C CA . TYR A 1 319 ? 6.535 11.781 10.508 1 94.44 319 TYR A CA 1
ATOM 2387 C C . TYR A 1 319 ? 6.801 13.031 11.336 1 94.44 319 TYR A C 1
ATOM 2389 O O . TYR A 1 319 ? 6.113 14.039 11.188 1 94.44 319 TYR A O 1
ATOM 2397 N N . PRO A 1 320 ? 7.805 12.992 12.188 1 91.19 320 PRO A N 1
ATOM 2398 C CA . PRO A 1 320 ? 7.938 14.039 13.203 1 91.19 320 PRO A CA 1
ATOM 2399 C C . PRO A 1 320 ? 8.406 15.367 12.617 1 91.19 320 PRO A C 1
ATOM 2401 O O . PRO A 1 320 ? 8.234 16.422 13.242 1 91.19 320 PRO A O 1
ATOM 2404 N N . LEU A 1 321 ? 8.984 15.344 11.5 1 92.19 321 LEU A N 1
ATOM 2405 C CA . LEU A 1 321 ? 9.508 16.578 10.914 1 92.19 321 LEU A CA 1
ATOM 2406 C C . LEU A 1 321 ? 8.531 17.141 9.883 1 92.19 321 LEU A C 1
ATOM 2408 O O . LEU A 1 321 ? 8.945 17.594 8.82 1 92.19 321 LEU A O 1
ATOM 2412 N N . ASN A 1 322 ? 7.301 17 10.266 1 89.5 322 ASN A N 1
ATOM 2413 C CA . ASN A 1 322 ? 6.258 17.594 9.43 1 89.5 322 ASN A CA 1
ATOM 2414 C C . ASN A 1 322 ? 6.316 19.109 9.453 1 89.5 322 ASN A C 1
ATOM 2416 O O . ASN A 1 322 ? 6.785 19.703 10.43 1 89.5 322 ASN A O 1
ATOM 2420 N N . SER A 1 323 ? 5.934 19.703 8.336 1 86.69 323 SER A N 1
ATOM 2421 C CA . SER A 1 323 ? 5.93 21.156 8.188 1 86.69 323 SER A CA 1
ATOM 2422 C C . SER A 1 323 ? 4.594 21.656 7.645 1 86.69 323 SER A C 1
ATOM 2424 O O . SER A 1 323 ? 4.473 21.938 6.453 1 86.69 323 SER A O 1
ATOM 2426 N N . PRO A 1 324 ? 3.674 21.875 8.578 1 89.69 324 PRO A N 1
ATOM 2427 C CA . PRO A 1 324 ? 2.395 22.422 8.102 1 89.69 324 PRO A CA 1
ATOM 2428 C C . PRO A 1 324 ? 2.516 23.828 7.547 1 89.69 324 PRO A C 1
ATOM 2430 O O . PRO A 1 324 ? 3.342 24.609 8.023 1 89.69 324 PRO A O 1
ATOM 2433 N N . MET A 1 325 ? 1.705 24.094 6.586 1 90.94 325 MET A N 1
ATOM 2434 C CA . MET A 1 325 ? 1.635 25.422 5.98 1 90.94 325 MET A CA 1
ATOM 2435 C C . MET A 1 325 ? 0.383 26.156 6.438 1 90.94 325 MET A C 1
ATOM 2437 O O . MET A 1 325 ? -0.731 25.797 6.051 1 90.94 325 MET A O 1
ATOM 2441 N N . PHE A 1 326 ? 0.646 27.281 7.129 1 91.06 326 PHE A N 1
ATOM 2442 C CA . PHE A 1 326 ? -0.442 28 7.777 1 91.06 326 PHE A CA 1
ATOM 2443 C C . PHE A 1 326 ? -0.808 29.25 6.98 1 91.06 326 PHE A C 1
ATOM 2445 O O . PHE A 1 326 ? 0.069 29.922 6.445 1 91.06 326 PHE A O 1
ATOM 2452 N N . LEU A 1 327 ? -2.041 29.469 6.949 1 94.19 327 LEU A N 1
ATOM 2453 C CA . LEU A 1 327 ? -2.564 30.781 6.566 1 94.19 327 LEU A CA 1
ATOM 2454 C C . LEU A 1 327 ? -3.26 31.453 7.742 1 94.19 327 LEU A C 1
ATOM 2456 O O . LEU A 1 327 ? -4.242 30.938 8.273 1 94.19 327 LEU A O 1
ATOM 2460 N N . TYR A 1 328 ? -2.719 32.594 8.195 1 94.56 328 TYR A N 1
ATOM 2461 C CA . TYR A 1 328 ? -3.301 33.344 9.305 1 94.56 328 TYR A CA 1
ATOM 2462 C C . TYR A 1 328 ? -4.152 34.5 8.797 1 94.56 328 TYR A C 1
ATOM 2464 O O . TYR A 1 328 ? -3.732 35.219 7.902 1 94.56 328 TYR A O 1
ATOM 2472 N N . MET A 1 329 ? -5.348 34.594 9.383 1 92.75 329 MET A N 1
ATOM 2473 C CA . MET A 1 329 ? -6.324 35.625 9.016 1 92.75 329 MET A CA 1
ATOM 2474 C C . MET A 1 329 ? -6.754 36.438 10.234 1 92.75 329 MET A C 1
ATOM 2476 O O . MET A 1 329 ? -7.457 35.906 11.109 1 92.75 329 MET A O 1
ATOM 2480 N N . PRO A 1 330 ? -6.363 37.719 10.273 1 92.31 330 PRO A N 1
ATOM 2481 C CA . PRO A 1 330 ? -6.812 38.531 11.398 1 92.31 330 PRO A CA 1
ATOM 2482 C C . PRO A 1 330 ? -8.328 38.75 11.414 1 92.31 330 PRO A C 1
ATOM 2484 O O . PRO A 1 330 ? -9.008 38.375 10.461 1 92.31 330 PRO A O 1
ATOM 2487 N N . ALA A 1 331 ? -8.773 39.25 12.57 1 90.19 331 ALA A N 1
ATOM 2488 C CA . ALA A 1 331 ? -10.195 39.562 12.688 1 90.19 331 ALA A CA 1
ATOM 2489 C C . ALA A 1 331 ? -10.555 40.781 11.859 1 90.19 331 ALA A C 1
ATOM 2491 O O . ALA A 1 331 ? -10.758 41.875 12.406 1 90.19 331 ALA A O 1
ATOM 2492 N N . ARG A 1 332 ? -10.609 40.625 10.625 1 84.94 332 ARG A N 1
ATOM 2493 C CA . ARG A 1 332 ? -10.969 41.656 9.672 1 84.94 332 ARG A CA 1
ATOM 2494 C C . ARG A 1 332 ? -11.906 41.125 8.594 1 84.94 332 ARG A C 1
ATOM 2496 O O . ARG A 1 332 ? -11.828 39.938 8.227 1 84.94 332 ARG A O 1
ATOM 2503 N N . ARG A 1 333 ? -12.773 41.906 8.219 1 83.38 333 ARG A N 1
ATOM 2504 C CA . ARG A 1 333 ? -13.664 41.5 7.129 1 83.38 333 ARG A CA 1
ATOM 2505 C C . ARG A 1 333 ? -12.953 41.594 5.781 1 83.38 333 ARG A C 1
ATOM 2507 O O . ARG A 1 333 ? -12.398 42.625 5.43 1 83.38 333 ARG A O 1
ATOM 2514 N N . LEU A 1 334 ? -12.953 40.531 5.09 1 86.62 334 LEU A N 1
ATOM 2515 C CA . LEU A 1 334 ? -12.359 40.469 3.76 1 86.62 334 LEU A CA 1
ATOM 2516 C C . LEU A 1 334 ? -13.391 40.781 2.686 1 86.62 334 LEU A C 1
ATOM 2518 O O . LEU A 1 334 ? -14.594 40.625 2.906 1 86.62 334 LEU A O 1
ATOM 2522 N N . PRO A 1 335 ? -12.867 41.312 1.539 1 84.81 335 PRO A N 1
ATOM 2523 C CA . PRO A 1 335 ? -13.797 41.469 0.417 1 84.81 335 PRO A CA 1
ATOM 2524 C C . PRO A 1 335 ? -14.469 40.156 0.013 1 84.81 335 PRO A C 1
ATOM 2526 O O . PRO A 1 335 ? -13.969 39.094 0.323 1 84.81 335 PRO A O 1
ATOM 2529 N N . LYS A 1 336 ? -15.578 40.281 -0.586 1 85.94 336 LYS A N 1
ATOM 2530 C CA . LYS A 1 336 ? -16.406 39.125 -0.926 1 85.94 336 LYS A CA 1
ATOM 2531 C C . LYS A 1 336 ? -15.594 38.094 -1.672 1 85.94 336 LYS A C 1
ATOM 2533 O O . LYS A 1 336 ? -15.609 36.906 -1.309 1 85.94 336 LYS A O 1
ATOM 2538 N N . LEU A 1 337 ? -14.914 38.5 -2.699 1 88.25 337 LEU A N 1
ATOM 2539 C CA . LEU A 1 337 ? -14.18 37.531 -3.52 1 88.25 337 LEU A CA 1
ATOM 2540 C C . LEU A 1 337 ? -13.102 36.844 -2.701 1 88.25 337 LEU A C 1
ATOM 2542 O O . LEU A 1 337 ? -12.844 35.656 -2.896 1 88.25 337 LEU A O 1
ATOM 2546 N N . ALA A 1 338 ? -12.5 37.562 -1.826 1 90.31 338 ALA A N 1
ATOM 2547 C CA . ALA A 1 338 ? -11.5 36.969 -0.945 1 90.31 338 ALA A CA 1
ATOM 2548 C C . ALA A 1 338 ? -12.125 35.938 -0.011 1 90.31 338 ALA A C 1
ATOM 2550 O O . ALA A 1 338 ? -11.531 34.906 0.272 1 90.31 338 ALA A O 1
ATOM 2551 N N . ARG A 1 339 ? -13.32 36.219 0.446 1 91.06 339 ARG A N 1
ATOM 2552 C CA . ARG A 1 339 ? -14.039 35.281 1.29 1 91.06 339 ARG A CA 1
ATOM 2553 C C . ARG A 1 339 ? -14.391 34 0.514 1 91.06 339 ARG A C 1
ATOM 2555 O O . ARG A 1 339 ? -14.32 32.906 1.055 1 91.06 339 ARG A O 1
ATOM 2562 N N . GLU A 1 340 ? -14.742 34.219 -0.692 1 92.06 340 GLU A N 1
ATOM 2563 C CA . GLU A 1 340 ? -15.031 33.062 -1.554 1 92.06 340 GLU A CA 1
ATOM 2564 C C . GLU A 1 340 ? -13.781 32.219 -1.8 1 92.06 340 GLU A C 1
ATOM 2566 O O . GLU A 1 340 ? -13.859 31 -1.867 1 92.06 340 GLU A O 1
ATOM 2571 N N . PHE A 1 341 ? -12.711 32.844 -1.936 1 93.62 341 PHE A N 1
ATOM 2572 C CA . PHE A 1 341 ? -11.438 32.156 -2.096 1 93.62 341 PHE A CA 1
ATOM 2573 C C . PHE A 1 341 ? -11.109 31.344 -0.849 1 93.62 341 PHE A C 1
ATOM 2575 O O . PHE A 1 341 ? -10.68 30.188 -0.948 1 93.62 341 PHE A O 1
ATOM 2582 N N . MET A 1 342 ? -11.359 32 0.281 1 91.38 342 MET A N 1
ATOM 2583 C CA . MET A 1 342 ? -11.117 31.297 1.539 1 91.38 342 MET A CA 1
ATOM 2584 C C . MET A 1 342 ? -12 30.047 1.647 1 91.38 342 MET A C 1
ATOM 2586 O O . MET A 1 342 ? -11.547 29 2.119 1 91.38 342 MET A O 1
ATOM 2590 N N . ALA A 1 343 ? -13.211 30.172 1.203 1 89.38 343 ALA A N 1
ATOM 2591 C CA . ALA A 1 343 ? -14.133 29.047 1.215 1 89.38 343 ALA A CA 1
ATOM 2592 C C . ALA A 1 343 ? -13.68 27.953 0.251 1 89.38 343 ALA A C 1
ATOM 2594 O O . ALA A 1 343 ? -13.766 26.766 0.563 1 89.38 343 ALA A O 1
ATOM 2595 N N . TYR A 1 344 ? -13.211 28.312 -0.938 1 93.75 344 TYR A N 1
ATOM 2596 C CA . TYR A 1 344 ? -12.695 27.391 -1.936 1 93.75 344 TYR A CA 1
ATOM 2597 C C . TYR A 1 344 ? -11.555 26.547 -1.364 1 93.75 344 TYR A C 1
ATOM 2599 O O . TYR A 1 344 ? -11.477 25.344 -1.606 1 93.75 344 TYR A O 1
ATOM 2607 N N . MET A 1 345 ? -10.734 27.156 -0.557 1 92.25 345 MET A N 1
ATOM 2608 C CA . MET A 1 345 ? -9.539 26.484 -0.053 1 92.25 345 MET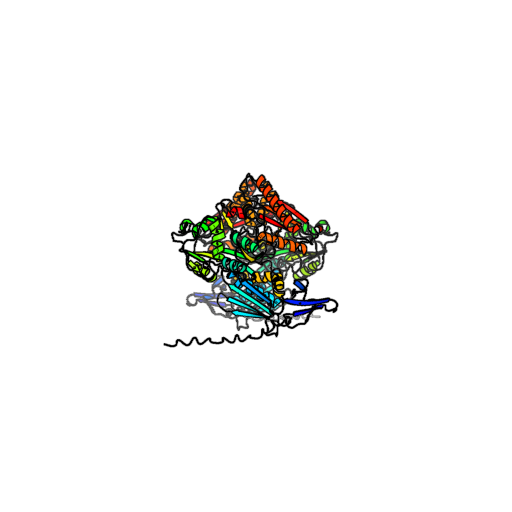 A CA 1
ATOM 2609 C C . MET A 1 345 ? -9.906 25.344 0.897 1 92.25 345 MET A C 1
ATOM 2611 O O . MET A 1 345 ? -9.078 24.484 1.188 1 92.25 345 MET A O 1
ATOM 2615 N N . ARG A 1 346 ? -11.133 25.328 1.343 1 85.25 346 ARG A N 1
ATOM 2616 C CA . ARG A 1 346 ? -11.602 24.281 2.23 1 85.25 346 ARG A CA 1
ATOM 2617 C C . ARG A 1 346 ? -12.305 23.172 1.446 1 85.25 346 ARG A C 1
ATOM 2619 O O . ARG A 1 346 ? -12.688 22.141 2.014 1 85.25 346 ARG A O 1
ATOM 2626 N N . SER A 1 347 ? -12.422 23.328 0.163 1 89.06 347 SER A N 1
ATOM 2627 C CA . SER A 1 347 ? -13.203 22.406 -0.656 1 89.06 347 SER A CA 1
ATOM 2628 C C . SER A 1 347 ? -12.359 21.219 -1.122 1 89.06 347 SER A C 1
ATOM 2630 O O . SER A 1 347 ? -11.133 21.297 -1.144 1 89.06 347 SER A O 1
ATOM 2632 N N . PRO A 1 348 ? -13.055 20.125 -1.484 1 89.19 348 PRO A N 1
ATOM 2633 C CA . PRO A 1 348 ? -12.336 18.969 -2.055 1 89.19 348 PRO A CA 1
ATOM 2634 C C . PRO A 1 348 ? -11.547 19.344 -3.311 1 89.19 348 PRO A C 1
ATOM 2636 O O . PRO A 1 348 ? -10.484 18.781 -3.559 1 89.19 348 PRO A O 1
ATOM 2639 N N . ALA A 1 349 ? -12.094 20.25 -4.012 1 92.75 349 ALA A N 1
ATOM 2640 C CA . ALA A 1 349 ? -11.422 20.656 -5.242 1 92.75 349 ALA A CA 1
ATOM 2641 C C . ALA A 1 349 ? -10.047 21.25 -4.949 1 92.75 349 ALA A C 1
ATOM 2643 O O . ALA A 1 349 ? -9.086 21.016 -5.688 1 92.75 349 ALA A O 1
ATOM 2644 N N . ALA A 1 350 ? -9.977 22.047 -3.908 1 94.94 350 ALA A N 1
ATOM 2645 C CA . ALA A 1 350 ? -8.711 22.656 -3.527 1 94.94 350 ALA A CA 1
ATOM 2646 C C . ALA A 1 350 ? -7.691 21.594 -3.119 1 94.94 350 ALA A C 1
ATOM 2648 O O . ALA A 1 350 ? -6.492 21.766 -3.346 1 94.94 350 ALA A O 1
ATOM 2649 N N . GLN A 1 351 ? -8.172 20.547 -2.506 1 93.75 351 GLN A N 1
ATOM 2650 C CA . GLN A 1 351 ? -7.289 19.469 -2.07 1 93.75 351 GLN A CA 1
ATOM 2651 C C . GLN A 1 351 ? -6.609 18.797 -3.26 1 93.75 351 GLN A C 1
ATOM 2653 O O . GLN A 1 351 ? -5.438 18.406 -3.182 1 93.75 351 GLN A O 1
ATOM 2658 N N . ILE A 1 352 ? -7.293 18.641 -4.348 1 94.19 352 ILE A N 1
ATOM 2659 C CA . ILE A 1 352 ? -6.738 18.078 -5.57 1 94.19 352 ILE A CA 1
ATOM 2660 C C . ILE A 1 352 ? -5.625 18.969 -6.102 1 94.19 352 ILE A C 1
ATOM 2662 O O . ILE A 1 352 ? -4.578 18.484 -6.531 1 94.19 352 ILE A O 1
ATOM 2666 N N . VAL A 1 353 ? -5.859 20.234 -6.027 1 94.81 353 VAL A N 1
ATOM 2667 C CA . VAL A 1 353 ? -4.879 21.219 -6.492 1 94.81 353 VAL A CA 1
ATOM 2668 C C . VAL A 1 353 ? -3.623 21.141 -5.625 1 94.81 353 VAL A C 1
ATOM 2670 O O . VAL A 1 353 ? -2.504 21.188 -6.141 1 94.81 353 VAL A O 1
ATOM 2673 N N . ILE A 1 354 ? -3.805 21.031 -4.336 1 95.12 354 ILE A N 1
ATOM 2674 C CA . ILE A 1 354 ? -2.697 20.922 -3.389 1 95.12 354 ILE A CA 1
ATOM 2675 C C . ILE A 1 354 ? -1.838 19.719 -3.723 1 95.12 354 ILE A C 1
ATOM 2677 O O . ILE A 1 354 ? -0.61 19.812 -3.797 1 95.12 354 ILE A O 1
ATOM 2681 N N . ARG A 1 355 ? -2.463 18.578 -4.023 1 93 355 ARG A N 1
ATOM 2682 C CA . ARG A 1 355 ? -1.743 17.344 -4.375 1 93 355 ARG A CA 1
ATOM 2683 C C . ARG A 1 355 ? -0.977 17.516 -5.68 1 93 355 ARG A C 1
ATOM 2685 O O . ARG A 1 355 ? 0.168 17.078 -5.797 1 93 355 ARG A O 1
ATOM 2692 N N . ARG A 1 356 ? -1.628 18.094 -6.609 1 90.62 356 ARG A N 1
ATOM 2693 C CA . ARG A 1 356 ? -1.019 18.266 -7.922 1 90.62 356 ARG A CA 1
ATOM 2694 C C . ARG A 1 356 ? 0.182 19.203 -7.844 1 90.62 356 ARG A C 1
ATOM 2696 O O . ARG A 1 356 ? 1.113 19.109 -8.641 1 90.62 356 ARG A O 1
ATOM 2703 N N . ALA A 1 357 ? 0.076 20.078 -6.836 1 88.88 357 ALA A N 1
ATOM 2704 C CA . ALA A 1 357 ? 1.17 21.031 -6.641 1 88.88 357 ALA A CA 1
ATOM 2705 C C . ALA A 1 357 ? 2.352 20.375 -5.941 1 88.88 357 ALA A C 1
ATOM 2707 O O . ALA A 1 357 ? 3.414 20.984 -5.793 1 88.88 357 ALA A O 1
ATOM 2708 N N . GLY A 1 358 ? 2.184 19.172 -5.457 1 88.19 358 GLY A N 1
ATOM 2709 C CA . GLY A 1 358 ? 3.287 18.406 -4.891 1 88.19 358 GLY A CA 1
ATOM 2710 C C . GLY A 1 358 ? 3.27 18.359 -3.375 1 88.19 358 GLY A C 1
ATOM 2711 O O . GLY A 1 358 ? 4.121 17.719 -2.758 1 88.19 358 GLY A O 1
ATOM 2712 N N . PHE A 1 359 ? 2.27 19.031 -2.758 1 92.62 359 PHE A N 1
ATOM 2713 C CA . PHE A 1 359 ? 2.16 19.047 -1.304 1 92.62 359 PHE A CA 1
ATOM 2714 C C . PHE A 1 359 ? 1.216 17.953 -0.824 1 92.62 359 PHE A C 1
ATOM 2716 O O . PHE A 1 359 ? 0.601 17.25 -1.634 1 92.62 359 PHE A O 1
ATOM 2723 N N . VAL A 1 360 ? 1.191 17.719 0.431 1 94.38 360 VAL A N 1
ATOM 2724 C CA . VAL A 1 360 ? 0.284 16.734 1.01 1 94.38 360 VAL A CA 1
ATOM 2725 C C . VAL A 1 360 ? -1.03 17.422 1.399 1 94.38 360 VAL A C 1
ATOM 2727 O O . VAL A 1 360 ? -1.038 18.375 2.178 1 94.38 360 VAL A O 1
ATOM 2730 N N . ASP A 1 361 ? -2.104 16.922 0.835 1 93.94 361 ASP A N 1
ATOM 2731 C CA . ASP A 1 361 ? -3.424 17.469 1.115 1 93.94 361 ASP A CA 1
ATOM 2732 C C . ASP A 1 361 ? -3.939 17 2.475 1 93.94 361 ASP A C 1
ATOM 2734 O O . ASP A 1 361 ? -3.332 16.141 3.105 1 93.94 361 ASP A O 1
ATOM 2738 N N . GLN A 1 362 ? -5.082 17.625 2.877 1 90.69 362 GLN A N 1
ATOM 2739 C CA . GLN A 1 362 ? -5.602 17.328 4.211 1 90.69 362 GLN A CA 1
ATOM 2740 C C . GLN A 1 362 ? -6.887 16.516 4.133 1 90.69 362 GLN A C 1
ATOM 2742 O O . GLN A 1 362 ? -7.523 16.25 5.152 1 90.69 362 GLN A O 1
ATOM 2747 N N . ALA A 1 363 ? -7.324 16.203 2.928 1 91.81 363 ALA A N 1
ATOM 2748 C CA . ALA A 1 363 ? -8.539 15.406 2.83 1 91.81 363 ALA A CA 1
ATOM 2749 C C . ALA A 1 363 ? -8.383 14.086 3.59 1 91.81 363 ALA A C 1
ATOM 2751 O O . ALA A 1 363 ? -7.422 13.352 3.377 1 91.81 363 ALA A O 1
ATOM 2752 N N . PRO A 1 364 ? -9.352 13.836 4.453 1 94 364 PRO A N 1
ATOM 2753 C CA . PRO A 1 364 ? -9.219 12.617 5.254 1 94 364 PRO A CA 1
ATOM 2754 C C . PRO A 1 364 ? -9.227 11.352 4.406 1 94 364 PRO A C 1
ATOM 2756 O O . PRO A 1 364 ? -9.969 11.266 3.424 1 94 364 PRO A O 1
ATOM 2759 N N . GLU A 1 365 ? -8.406 10.422 4.77 1 95.69 365 GLU A N 1
ATOM 2760 C CA . GLU A 1 365 ? -8.336 9.094 4.164 1 95.69 365 GLU A CA 1
ATOM 2761 C C . GLU A 1 365 ? -8.461 7.996 5.215 1 95.69 365 GLU A C 1
ATOM 2763 O O . GLU A 1 365 ? -8.125 8.211 6.383 1 95.69 365 GLU A O 1
ATOM 2768 N N . LEU A 1 366 ? -9.016 6.883 4.766 1 97.12 366 LEU A N 1
ATOM 2769 C CA . LEU A 1 366 ? -9.094 5.707 5.629 1 97.12 366 LEU A CA 1
ATOM 2770 C C . LEU A 1 366 ? -7.922 4.77 5.379 1 97.12 366 LEU A C 1
ATOM 2772 O O . LEU A 1 366 ? -7.652 4.391 4.238 1 97.12 366 LEU A O 1
ATOM 2776 N N . ILE A 1 367 ? -7.234 4.41 6.41 1 97.31 367 ILE A N 1
ATOM 2777 C CA . ILE A 1 367 ? -6.047 3.568 6.332 1 97.31 367 ILE A CA 1
ATOM 2778 C C . ILE A 1 367 ? -6.32 2.221 6.996 1 97.31 367 ILE A C 1
ATOM 2780 O O . ILE A 1 367 ? -6.465 2.141 8.219 1 97.31 367 ILE A O 1
ATOM 2784 N N . PRO A 1 368 ? -6.336 1.138 6.238 1 95.44 368 PRO A N 1
ATOM 2785 C CA . PRO A 1 368 ? -6.637 -0.172 6.82 1 95.44 368 PRO A CA 1
ATOM 2786 C C . PRO A 1 368 ? -5.48 -0.73 7.645 1 95.44 368 PRO A C 1
ATOM 2788 O O . PRO A 1 368 ? -4.336 -0.304 7.477 1 95.44 368 PRO A O 1
ATOM 2791 N N . VAL A 1 369 ? -5.766 -1.626 8.484 1 95.81 369 VAL A N 1
ATOM 2792 C CA . VAL A 1 369 ? -4.777 -2.283 9.336 1 95.81 369 VAL A CA 1
ATOM 2793 C C . VAL A 1 369 ? -3.74 -2.99 8.469 1 95.81 369 VAL A C 1
ATOM 2795 O O . VAL A 1 369 ? -2.562 -3.061 8.828 1 95.81 369 VAL A O 1
ATOM 2798 N N . ALA A 1 370 ? -4.102 -3.383 7.289 1 94 370 ALA A N 1
ATOM 2799 C CA . ALA A 1 370 ? -3.273 -4.16 6.371 1 94 370 ALA A CA 1
ATOM 2800 C C . ALA A 1 370 ? -1.976 -3.426 6.047 1 94 370 ALA A C 1
ATOM 2802 O O . ALA A 1 370 ? -0.949 -4.055 5.777 1 94 370 ALA A O 1
ATOM 2803 N N . VAL A 1 371 ? -2.02 -2.096 6.129 1 95.12 371 VAL A N 1
ATOM 2804 C CA . VAL A 1 371 ? -0.843 -1.346 5.703 1 95.12 371 VAL A CA 1
ATOM 2805 C C . VAL A 1 371 ? -0.172 -0.704 6.914 1 95.12 371 VAL A C 1
ATOM 2807 O O . VAL A 1 371 ? 0.526 0.305 6.785 1 95.12 371 VAL A O 1
ATOM 2810 N N . GLN A 1 372 ? -0.432 -1.248 8.07 1 96.25 372 GLN A N 1
ATOM 2811 C CA . GLN A 1 372 ? 0.143 -0.706 9.297 1 96.25 372 GLN A CA 1
ATOM 2812 C C . GLN A 1 372 ? 1.085 -1.711 9.953 1 96.25 372 GLN A C 1
ATOM 2814 O O . GLN A 1 372 ? 1.152 -1.796 11.18 1 96.25 372 GLN A O 1
ATOM 2819 N N . GLY A 1 373 ? 1.812 -2.436 9.133 1 96.44 373 GLY A N 1
ATOM 2820 C CA . GLY A 1 373 ? 2.66 -3.516 9.617 1 96.44 373 GLY A CA 1
ATOM 2821 C C . GLY A 1 373 ? 3.768 -3.043 10.539 1 96.44 373 GLY A C 1
ATOM 2822 O O . GLY A 1 373 ? 4.047 -3.674 11.555 1 96.44 373 GLY A O 1
ATOM 2823 N N . ASN A 1 374 ? 4.398 -1.928 10.273 1 95.62 374 ASN A N 1
ATOM 2824 C CA . ASN A 1 374 ? 5.48 -1.428 11.109 1 95.62 374 ASN A CA 1
ATOM 2825 C C . ASN A 1 374 ? 4.988 -1.065 12.508 1 95.62 374 ASN A C 1
ATOM 2827 O O . ASN A 1 374 ? 5.684 -1.309 13.5 1 95.62 374 ASN A O 1
ATOM 2831 N N . ARG A 1 375 ? 3.811 -0.486 12.516 1 96.56 375 ARG A N 1
ATOM 2832 C CA . ARG A 1 375 ? 3.254 -0.096 13.812 1 96.56 375 ARG A CA 1
ATOM 2833 C C . ARG A 1 375 ? 3.004 -1.317 14.688 1 96.56 375 ARG A C 1
ATOM 2835 O O . ARG A 1 375 ? 3.334 -1.311 15.875 1 96.56 375 ARG A O 1
ATOM 2842 N N . LEU A 1 376 ? 2.473 -2.348 14.086 1 97.88 376 LEU A N 1
ATOM 2843 C CA . LEU A 1 376 ? 2.184 -3.561 14.844 1 97.88 376 LEU A CA 1
ATOM 2844 C C . LEU A 1 376 ? 3.469 -4.301 15.203 1 97.88 376 LEU A C 1
ATOM 2846 O O . LEU A 1 376 ? 3.572 -4.887 16.281 1 97.88 376 LEU A O 1
ATOM 2850 N N . ALA A 1 377 ? 4.457 -4.277 14.312 1 97.75 377 ALA A N 1
ATOM 2851 C CA . ALA A 1 377 ? 5.762 -4.852 14.633 1 97.75 377 ALA A CA 1
ATOM 2852 C C . ALA A 1 377 ? 6.398 -4.137 15.82 1 97.75 377 ALA A C 1
ATOM 2854 O O . ALA A 1 377 ? 6.953 -4.777 16.719 1 97.75 377 ALA A O 1
ATOM 2855 N N . ASN A 1 378 ? 6.297 -2.807 15.828 1 97.19 378 ASN A N 1
ATOM 2856 C CA . ASN A 1 378 ? 6.801 -2.021 16.953 1 97.19 378 ASN A CA 1
ATOM 2857 C C . ASN A 1 378 ? 6.086 -2.387 18.25 1 97.19 378 ASN A C 1
ATOM 2859 O O . ASN A 1 378 ? 6.723 -2.484 19.312 1 97.19 378 ASN A O 1
ATOM 2863 N N . ALA A 1 379 ? 4.773 -2.547 18.172 1 98.06 379 ALA A N 1
ATOM 2864 C CA . ALA A 1 379 ? 3.984 -2.906 19.344 1 98.06 379 ALA A CA 1
ATOM 2865 C C . ALA A 1 379 ? 4.461 -4.227 19.938 1 98.06 379 ALA A C 1
ATOM 2867 O O . ALA A 1 379 ? 4.641 -4.336 21.156 1 98.06 379 ALA A O 1
ATOM 2868 N N . ILE A 1 380 ? 4.68 -5.188 19.062 1 98.31 380 ILE A N 1
ATOM 2869 C CA . ILE A 1 380 ? 5.168 -6.492 19.5 1 98.31 380 ILE A CA 1
ATOM 2870 C C . ILE A 1 380 ? 6.543 -6.34 20.141 1 98.31 380 ILE A C 1
ATOM 2872 O O . ILE A 1 380 ? 6.781 -6.852 21.234 1 98.31 380 ILE A O 1
ATOM 2876 N N . ALA A 1 381 ? 7.41 -5.625 19.516 1 97.19 381 ALA A N 1
ATOM 2877 C CA . ALA A 1 381 ? 8.789 -5.469 19.969 1 97.19 381 ALA A CA 1
ATOM 2878 C C . ALA A 1 381 ? 8.836 -4.77 21.328 1 97.19 381 ALA A C 1
ATOM 2880 O O . ALA A 1 381 ? 9.672 -5.102 22.172 1 97.19 381 ALA A O 1
ATOM 2881 N N . ALA A 1 382 ? 7.945 -3.828 21.547 1 95.94 382 ALA A N 1
ATOM 2882 C CA . ALA A 1 382 ? 7.992 -2.977 22.734 1 95.94 382 ALA A CA 1
ATOM 2883 C C . ALA A 1 382 ? 7.188 -3.584 23.875 1 95.94 382 ALA A C 1
ATOM 2885 O O . ALA A 1 382 ? 7.266 -3.117 25.016 1 95.94 382 ALA A O 1
ATOM 2886 N N . ALA A 1 383 ? 6.445 -4.645 23.625 1 97 383 ALA A N 1
ATOM 2887 C CA . ALA A 1 383 ? 5.59 -5.258 24.641 1 97 383 ALA A CA 1
ATOM 2888 C C . ALA A 1 383 ? 6.422 -5.887 25.75 1 97 383 ALA A C 1
ATOM 2890 O O . ALA A 1 383 ? 7.598 -6.207 25.562 1 97 383 ALA A O 1
ATOM 2891 N N . GLY A 1 384 ? 5.816 -6.008 26.969 1 95.81 384 GLY A N 1
ATOM 2892 C CA . GLY A 1 384 ? 6.465 -6.562 28.141 1 95.81 384 GLY A CA 1
ATOM 2893 C C . GLY A 1 384 ? 5.59 -6.512 29.375 1 95.81 384 GLY A C 1
ATOM 2894 O O . GLY A 1 384 ? 4.387 -6.773 29.312 1 95.81 384 GLY A O 1
ATOM 2895 N N . THR A 1 385 ? 6.246 -6.195 30.422 1 94.25 385 THR A N 1
ATOM 2896 C CA . THR A 1 385 ? 5.539 -6.191 31.703 1 94.25 385 THR A CA 1
ATOM 2897 C C . THR A 1 385 ? 4.523 -5.051 31.75 1 94.25 385 THR A C 1
ATOM 2899 O O . THR A 1 385 ? 3.418 -5.219 32.281 1 94.25 385 THR A O 1
ATOM 2902 N N . GLU A 1 386 ? 4.879 -3.9 31.234 1 94.44 386 GLU A N 1
ATOM 2903 C CA . GLU A 1 386 ? 4 -2.732 31.266 1 94.44 386 GLU A CA 1
ATOM 2904 C C . GLU A 1 386 ? 2.859 -2.871 30.266 1 94.44 386 GLU A C 1
ATOM 2906 O O . GLU A 1 386 ? 1.723 -2.49 30.562 1 94.44 386 GLU A O 1
ATOM 2911 N N . VAL A 1 387 ? 3.189 -3.439 29.125 1 97 387 VAL A N 1
ATOM 2912 C CA . VAL A 1 387 ? 2.203 -3.742 28.094 1 97 387 VAL A CA 1
ATOM 2913 C C . VAL A 1 387 ? 2.227 -5.238 27.781 1 97 387 VAL A C 1
ATOM 2915 O O . VAL A 1 387 ? 2.951 -5.676 26.875 1 97 387 VAL A O 1
ATOM 2918 N N . PRO A 1 388 ? 1.427 -5.922 28.453 1 97.44 388 PRO A N 1
ATOM 2919 C CA . PRO A 1 388 ? 1.436 -7.375 28.25 1 97.44 388 PRO A CA 1
ATOM 2920 C C . PRO A 1 388 ? 0.758 -7.801 26.953 1 97.44 388 PRO A C 1
ATOM 2922 O O . PRO A 1 388 ? 0.12 -6.977 26.281 1 97.44 388 PRO A O 1
ATOM 2925 N N . LEU A 1 389 ? 0.885 -9.07 26.578 1 97.88 389 LEU A N 1
ATOM 2926 C CA . LEU A 1 389 ? 0.281 -9.641 25.391 1 97.88 389 LEU A CA 1
ATOM 2927 C C . LEU A 1 389 ? -1.229 -9.422 25.375 1 97.88 389 LEU A C 1
ATOM 2929 O O . LEU A 1 389 ? -1.814 -9.141 24.328 1 97.88 389 LEU A O 1
ATOM 2933 N N . THR A 1 390 ? -1.834 -9.508 26.516 1 97.81 390 THR A N 1
ATOM 2934 C CA . THR A 1 390 ? -3.283 -9.375 26.609 1 97.81 390 THR A CA 1
ATOM 2935 C C . THR A 1 390 ? -3.729 -7.984 26.172 1 97.81 390 THR A C 1
ATOM 2937 O O . THR A 1 390 ? -4.805 -7.824 25.594 1 97.81 390 THR A O 1
ATOM 2940 N N . GLU A 1 391 ? -2.93 -6.977 26.5 1 97.94 391 GLU A N 1
ATOM 2941 C CA . GLU A 1 391 ? -3.266 -5.625 26.062 1 97.94 391 GLU A CA 1
ATOM 2942 C C . GLU A 1 391 ? -3.127 -5.477 24.547 1 97.94 391 GLU A C 1
ATOM 2944 O O . GLU A 1 391 ? -3.922 -4.781 23.922 1 97.94 391 GLU A O 1
ATOM 2949 N N . LEU A 1 392 ? -2.102 -6.098 23.984 1 98.5 392 LEU A N 1
ATOM 2950 C CA . LEU A 1 392 ? -1.973 -6.102 22.531 1 98.5 392 LEU A CA 1
ATOM 2951 C C . LEU A 1 392 ? -3.166 -6.793 21.891 1 98.5 392 LEU A C 1
ATOM 2953 O O . LEU A 1 392 ? -3.656 -6.352 20.844 1 98.5 392 LEU A O 1
ATOM 2957 N N . GLN A 1 393 ? -3.572 -7.891 22.453 1 98.25 393 GLN A N 1
ATOM 2958 C CA . GLN A 1 393 ? -4.723 -8.625 21.938 1 98.25 393 GLN A CA 1
ATOM 2959 C C . GLN A 1 393 ? -5.996 -7.793 22.031 1 98.25 393 GLN A C 1
ATOM 2961 O O . GLN A 1 393 ? -6.824 -7.801 21.125 1 98.25 393 GLN A O 1
ATOM 2966 N N . ARG A 1 394 ? -6.184 -7.059 23.156 1 98.25 394 ARG A N 1
ATOM 2967 C CA . ARG A 1 394 ? -7.312 -6.141 23.266 1 98.25 394 ARG A CA 1
ATOM 2968 C C . ARG A 1 394 ? -7.266 -5.078 22.172 1 98.25 394 ARG A C 1
ATOM 2970 O O . ARG A 1 394 ? -8.289 -4.742 21.578 1 98.25 394 ARG A O 1
ATOM 2977 N N . LEU A 1 395 ? -6.074 -4.57 21.922 1 98.31 395 LEU A N 1
ATOM 2978 C CA . LEU A 1 395 ? -5.871 -3.547 20.906 1 98.31 395 LEU A CA 1
ATOM 2979 C C . LEU A 1 395 ? -6.305 -4.051 19.531 1 98.31 395 LEU A C 1
ATOM 2981 O O . LEU A 1 395 ? -7.125 -3.418 18.875 1 98.31 395 LEU A O 1
ATOM 2985 N N . VAL A 1 396 ? -5.793 -5.227 19.109 1 97.5 396 VAL A N 1
ATOM 2986 C CA . VAL A 1 396 ? -6.074 -5.738 17.766 1 97.5 396 VAL A CA 1
ATOM 2987 C C . VAL A 1 396 ? -7.543 -6.137 17.656 1 97.5 396 VAL A C 1
ATOM 2989 O O . VAL A 1 396 ? -8.164 -5.973 16.609 1 97.5 396 VAL A O 1
ATOM 2992 N N . SER A 1 397 ? -8.086 -6.699 18.719 1 96.5 397 SER A N 1
ATOM 2993 C CA . SER A 1 397 ? -9.5 -7.062 18.719 1 96.5 397 SER A CA 1
ATOM 2994 C C . SER A 1 397 ? -10.391 -5.832 18.562 1 96.5 397 SER A C 1
ATOM 2996 O O . SER A 1 397 ? -11.359 -5.852 17.797 1 96.5 397 SER A O 1
ATOM 2998 N N . THR A 1 398 ? -10.055 -4.762 19.297 1 97.12 398 THR A N 1
ATOM 2999 C CA . THR A 1 398 ? -10.828 -3.525 19.266 1 97.12 398 THR A CA 1
ATOM 3000 C C . THR A 1 398 ? -10.766 -2.893 17.875 1 97.12 398 THR A C 1
ATOM 3002 O O . THR A 1 398 ? -11.773 -2.389 17.375 1 97.12 398 THR A O 1
ATOM 3005 N N . LEU A 1 399 ? -9.641 -2.953 17.25 1 95.69 399 LEU A N 1
ATOM 3006 C CA . LEU A 1 399 ? -9.438 -2.246 15.984 1 95.69 399 LEU A CA 1
ATOM 3007 C C . LEU A 1 399 ? -9.805 -3.135 14.797 1 95.69 399 LEU A C 1
ATOM 3009 O O . LEU A 1 399 ? -9.781 -2.684 13.648 1 95.69 399 LEU A O 1
ATOM 3013 N N . SER A 1 400 ? -10.133 -4.371 15.094 1 91.31 400 SER A N 1
ATOM 3014 C CA . SER A 1 400 ? -10.5 -5.297 14.031 1 91.31 400 SER A CA 1
ATOM 3015 C C . SER A 1 400 ? -11.664 -4.762 13.211 1 91.31 400 SER A C 1
ATOM 3017 O O . SER A 1 400 ? -12.688 -4.34 13.766 1 91.31 400 SER A O 1
ATOM 3019 N N . GLY A 1 401 ? -11.516 -4.758 11.898 1 89.88 401 GLY A N 1
ATOM 3020 C CA . GLY A 1 401 ? -12.555 -4.309 10.992 1 89.88 401 GLY A CA 1
ATOM 3021 C C . GLY A 1 401 ? -12.609 -2.797 10.852 1 89.88 401 GLY A C 1
ATOM 3022 O O . GLY A 1 401 ? -13.398 -2.271 10.062 1 89.88 401 GLY A O 1
ATOM 3023 N N . MET A 1 402 ? -11.828 -2.066 11.641 1 95.75 402 MET A N 1
ATOM 3024 C CA . MET A 1 402 ? -11.82 -0.608 11.562 1 95.75 402 MET A CA 1
ATOM 3025 C C . MET A 1 402 ? -10.68 -0.118 10.672 1 95.75 402 MET A C 1
ATOM 3027 O O . MET A 1 402 ? -9.766 -0.88 10.352 1 95.75 402 MET A O 1
ATOM 3031 N N . GLN A 1 403 ? -10.797 1.062 10.242 1 97.31 403 GLN A N 1
ATOM 3032 C CA . GLN A 1 403 ? -9.75 1.762 9.508 1 97.31 403 GLN A CA 1
ATOM 3033 C C . GLN A 1 403 ? -9.391 3.084 10.18 1 97.31 403 GLN A C 1
ATOM 3035 O O . GLN A 1 403 ? -10.266 3.785 10.688 1 97.31 403 GLN A O 1
ATOM 3040 N N . ARG A 1 404 ? -8.117 3.385 10.156 1 98.19 404 ARG A N 1
ATOM 3041 C CA . ARG A 1 404 ? -7.637 4.617 10.773 1 98.19 404 ARG A CA 1
ATOM 3042 C C . ARG A 1 404 ? -7.855 5.812 9.844 1 98.19 404 ARG A C 1
ATOM 3044 O O . ARG A 1 404 ? -7.562 5.742 8.656 1 98.19 404 ARG A O 1
ATOM 3051 N N . LEU A 1 405 ? -8.453 6.84 10.414 1 98 405 LEU A N 1
ATOM 3052 C CA . LEU A 1 405 ? -8.469 8.094 9.664 1 98 405 LEU A CA 1
ATOM 3053 C C . LEU A 1 405 ? -7.078 8.719 9.617 1 98 405 LEU A C 1
ATOM 3055 O O . LEU A 1 405 ? -6.32 8.625 10.586 1 98 405 LEU A O 1
ATOM 3059 N N . SER A 1 406 ? -6.77 9.406 8.586 1 97.25 406 SER A N 1
ATOM 3060 C CA . SER A 1 406 ? -5.473 10.07 8.445 1 97.25 406 SER A CA 1
ATOM 3061 C C . SER A 1 406 ? -5.352 11.258 9.398 1 97.25 406 SER A C 1
ATOM 3063 O O . SER A 1 406 ? -4.254 11.758 9.625 1 97.25 406 SER A O 1
ATOM 3065 N N . LEU A 1 407 ? -6.445 11.703 9.969 1 95.81 407 LEU A N 1
ATOM 3066 C CA . LEU A 1 407 ? -6.43 12.781 10.945 1 95.81 407 LEU A CA 1
ATOM 3067 C C . LEU A 1 407 ? -5.891 12.297 12.289 1 95.81 407 LEU A C 1
ATOM 3069 O O . LEU A 1 407 ? -6.305 11.242 12.781 1 95.81 407 LEU A O 1
ATOM 3073 N N . SER A 1 408 ? -4.988 13.031 12.781 1 95.62 408 SER A N 1
ATOM 3074 C CA . SER A 1 408 ? -4.477 12.766 14.125 1 95.62 408 SER A CA 1
ATOM 3075 C C . SER A 1 408 ? -4.492 14.023 14.977 1 95.62 408 SER A C 1
ATOM 3077 O O . SER A 1 408 ? -4.598 15.141 14.453 1 95.62 408 SER A O 1
ATOM 3079 N N . PHE A 1 409 ? -4.488 13.82 16.25 1 96.19 409 PHE A N 1
ATOM 3080 C CA . PHE A 1 409 ? -4.609 14.938 17.172 1 96.19 409 PHE A CA 1
ATOM 3081 C C . PHE A 1 409 ? -3.516 14.875 18.234 1 96.19 409 PHE A C 1
ATOM 3083 O O . PHE A 1 409 ? -3.314 13.836 18.875 1 96.19 409 PHE A O 1
ATOM 3090 N N . ARG A 1 410 ? -2.895 15.961 18.312 1 92.69 410 ARG A N 1
ATOM 3091 C CA . ARG A 1 410 ? -1.822 16.141 19.297 1 92.69 410 ARG A CA 1
ATOM 3092 C C . ARG A 1 410 ? -2.027 17.422 20.109 1 92.69 410 ARG A C 1
ATOM 3094 O O . ARG A 1 410 ? -2.994 18.141 19.891 1 92.69 410 ARG A O 1
ATOM 3101 N N . PHE A 1 411 ? -1.152 17.594 21.078 1 85.19 411 PHE A N 1
ATOM 3102 C CA . PHE A 1 411 ? -1.367 18.672 22.031 1 85.19 411 PHE A CA 1
ATOM 3103 C C . PHE A 1 411 ? -0.116 19.531 22.172 1 85.19 411 PHE A C 1
ATOM 3105 O O . PHE A 1 411 ? 0.991 19.078 21.875 1 85.19 411 PHE A O 1
ATOM 3112 N N . GLU A 1 412 ? -0.389 20.734 22.516 1 76.88 412 GLU A N 1
ATOM 3113 C CA . GLU A 1 412 ? 0.741 21.609 22.812 1 76.88 412 GLU A CA 1
ATOM 3114 C C . GLU A 1 412 ? 1.56 21.062 23.984 1 76.88 412 GLU A C 1
ATOM 3116 O O . GLU A 1 412 ? 1.02 20.406 24.875 1 76.88 412 GLU A O 1
ATOM 3121 N N . THR A 1 413 ? 2.941 21.281 23.906 1 69.19 413 THR A N 1
ATOM 3122 C CA . THR A 1 413 ? 3.818 20.781 24.969 1 69.19 413 THR A CA 1
ATOM 3123 C C . THR A 1 413 ? 3.312 21.219 26.344 1 69.19 413 THR A C 1
ATOM 3125 O O . THR A 1 413 ? 3.094 22.406 26.578 1 69.19 413 THR A O 1
ATOM 3128 N N . GLY A 1 414 ? 3.104 20.297 27.188 1 66.25 414 GLY A N 1
ATOM 3129 C CA . GLY A 1 414 ? 2.73 20.562 28.562 1 66.25 414 GLY A CA 1
ATOM 3130 C C . GLY A 1 414 ? 1.303 21.047 28.719 1 66.25 414 GLY A C 1
ATOM 3131 O O . GLY A 1 414 ? 0.941 21.625 29.734 1 66.25 414 GLY A O 1
ATOM 3132 N N . SER A 1 415 ? 0.52 20.984 27.609 1 71.56 415 SER A N 1
ATOM 3133 C CA . SER A 1 415 ? -0.841 21.516 27.625 1 71.56 415 SER A CA 1
ATOM 3134 C C . SER A 1 415 ? -1.841 20.469 27.141 1 71.56 415 SER A C 1
ATOM 3136 O O . SER A 1 415 ? -1.458 19.469 26.516 1 71.56 415 SER A O 1
ATOM 3138 N N . SER A 1 416 ? -3.049 20.484 27.625 1 74.69 416 SER A N 1
ATOM 3139 C CA . SER A 1 416 ? -4.133 19.656 27.109 1 74.69 416 SER A CA 1
ATOM 3140 C C . SER A 1 416 ? -4.801 20.328 25.906 1 74.69 416 SER A C 1
ATOM 3142 O O . SER A 1 416 ? -5.762 19.781 25.344 1 74.69 416 SER A O 1
ATOM 3144 N N . ARG A 1 417 ? -4.25 21.438 25.562 1 77.81 417 ARG A N 1
ATOM 3145 C CA . ARG A 1 417 ? -4.785 22.125 24.391 1 77.81 417 ARG A CA 1
ATOM 3146 C C . ARG A 1 417 ? -4.246 21.531 23.094 1 77.81 417 ARG A C 1
ATOM 3148 O O . ARG A 1 417 ? -3.033 21.391 22.938 1 77.81 417 ARG A O 1
ATOM 3155 N N . PRO A 1 418 ? -5.211 21.266 22.203 1 87.81 418 PRO A N 1
ATOM 3156 C CA . PRO A 1 418 ? -4.719 20.75 20.906 1 87.81 418 PRO A CA 1
ATOM 3157 C C . PRO A 1 418 ? -3.799 21.734 20.203 1 87.81 418 PRO A C 1
ATOM 3159 O O . PRO A 1 418 ? -3.988 22.953 20.312 1 87.81 418 PRO A O 1
ATOM 3162 N N . ASP A 1 419 ? -2.775 21.219 19.547 1 83.5 419 ASP A N 1
ATOM 3163 C CA . ASP A 1 419 ? -1.893 22.094 18.766 1 83.5 419 ASP A CA 1
ATOM 3164 C C . ASP A 1 419 ? -2.592 22.594 17.5 1 83.5 419 ASP A C 1
ATOM 3166 O O . ASP A 1 419 ? -3.748 22.25 17.25 1 83.5 419 ASP A O 1
ATOM 3170 N N . ALA A 1 420 ? -1.965 23.5 16.781 1 81.31 420 ALA A N 1
ATOM 3171 C CA . ALA A 1 420 ? -2.596 24.219 15.672 1 81.31 420 ALA A CA 1
ATOM 3172 C C . ALA A 1 420 ? -3.127 23.25 14.617 1 81.31 420 ALA A C 1
ATOM 3174 O O . ALA A 1 420 ? -4.254 23.391 14.141 1 81.31 420 ALA A O 1
ATOM 3175 N N . GLN A 1 421 ? -2.299 22.328 14.25 1 85.75 421 GLN A N 1
ATOM 3176 C CA . GLN A 1 421 ? -2.748 21.359 13.25 1 85.75 421 GLN A CA 1
ATOM 3177 C C . GLN A 1 421 ? -3.941 20.562 13.758 1 85.75 421 GLN A C 1
ATOM 3179 O O . GLN A 1 421 ? -4.871 20.266 13 1 85.75 421 GLN A O 1
ATOM 3184 N N . SER A 1 422 ? -3.893 20.203 14.969 1 92.12 422 SER A N 1
ATOM 3185 C CA . SER A 1 422 ? -4.977 19.422 15.547 1 92.12 422 SER A CA 1
ATOM 3186 C C . SER A 1 422 ? -6.266 20.234 15.625 1 92.12 422 SER A C 1
ATOM 3188 O O . SER A 1 422 ? -7.359 19.672 15.484 1 92.12 422 SER A O 1
ATOM 3190 N N . ARG A 1 423 ? -6.152 21.531 15.883 1 89.56 423 ARG A N 1
ATOM 3191 C CA . ARG A 1 423 ? -7.34 22.391 15.859 1 89.56 423 ARG A CA 1
ATOM 3192 C C . ARG A 1 423 ? -7.977 22.391 14.477 1 89.56 423 ARG A C 1
ATOM 3194 O O . ARG A 1 423 ? -9.203 22.344 14.352 1 89.56 423 ARG A O 1
ATOM 3201 N N . THR A 1 424 ? -7.141 22.469 13.516 1 88.5 424 THR A N 1
ATOM 3202 C CA . THR A 1 424 ? -7.637 22.391 12.148 1 88.5 424 THR A CA 1
ATOM 3203 C C . THR A 1 424 ? -8.281 21.031 11.875 1 88.5 424 THR A C 1
ATOM 3205 O O . THR A 1 424 ? -9.336 20.953 11.25 1 88.5 424 THR A O 1
ATOM 3208 N N . ASN A 1 425 ? -7.656 19.969 12.367 1 93.38 425 ASN A N 1
ATOM 3209 C CA . ASN A 1 425 ? -8.188 18.625 12.18 1 93.38 425 ASN A CA 1
ATOM 3210 C C . ASN A 1 425 ? -9.539 18.453 12.875 1 93.38 425 ASN A C 1
ATOM 3212 O O . ASN A 1 425 ? -10.414 17.75 12.375 1 93.38 425 ASN A O 1
ATOM 3216 N N . ILE A 1 426 ? -9.672 19.109 14.047 1 93.94 426 ILE A N 1
ATOM 3217 C CA . ILE A 1 426 ? -10.938 19.062 14.766 1 93.94 426 ILE A CA 1
ATOM 3218 C C . ILE A 1 426 ? -12.039 19.703 13.914 1 93.94 426 ILE A C 1
ATOM 3220 O O . ILE A 1 426 ? -13.117 19.125 13.758 1 93.94 426 ILE A O 1
ATOM 3224 N N . SER A 1 427 ? -11.711 20.844 13.359 1 90.12 427 SER A N 1
ATOM 3225 C CA . SER A 1 427 ? -12.672 21.531 12.5 1 90.12 427 SER A CA 1
ATOM 3226 C C . SER A 1 427 ? -13.008 20.688 11.273 1 90.12 427 SER A C 1
ATOM 3228 O O . SER A 1 427 ? -14.172 20.625 10.859 1 90.12 427 SER A O 1
ATOM 3230 N N . GLN A 1 428 ? -12.055 20.109 10.75 1 90.25 428 GLN A N 1
ATOM 3231 C CA . GLN A 1 428 ? -12.242 19.281 9.555 1 90.25 428 GLN A CA 1
ATOM 3232 C C . GLN A 1 428 ? -13.133 18.078 9.852 1 90.25 428 GLN A C 1
ATOM 3234 O O . GLN A 1 428 ? -14.062 17.781 9.094 1 90.25 428 GLN A O 1
ATOM 3239 N N . LEU A 1 429 ? -12.844 17.359 10.852 1 94.69 429 LEU A N 1
ATOM 3240 C CA . LEU A 1 429 ? -13.641 16.188 11.203 1 94.69 429 LEU A CA 1
ATOM 3241 C C . LEU A 1 429 ? -15.078 16.578 11.539 1 94.69 429 LEU A C 1
ATOM 3243 O O . LEU A 1 429 ? -16.016 15.891 11.156 1 94.69 429 LEU A O 1
ATOM 3247 N N . ALA A 1 430 ? -15.234 17.719 12.25 1 94.12 430 ALA A N 1
ATOM 3248 C CA . ALA A 1 430 ? -16.562 18.219 12.57 1 94.12 430 ALA A CA 1
ATOM 3249 C C . ALA A 1 430 ? -17.375 18.484 11.297 1 94.12 430 ALA A C 1
ATOM 3251 O O . ALA A 1 430 ? -18.547 18.109 11.211 1 94.12 430 ALA A O 1
ATOM 3252 N N . GLN A 1 431 ? -16.75 19.094 10.375 1 89.06 431 GLN A N 1
ATOM 3253 C CA . GLN A 1 431 ? -17.406 19.391 9.109 1 89.06 431 GLN A CA 1
ATOM 3254 C C . GLN A 1 431 ? -17.812 18.109 8.391 1 89.06 431 GLN A C 1
ATOM 3256 O O . GLN A 1 431 ? -18.906 18.031 7.809 1 89.06 431 GLN A O 1
ATOM 3261 N N . GLU A 1 432 ? -16.953 17.125 8.414 1 92.62 432 GLU A N 1
ATOM 3262 C CA . GLU A 1 432 ? -17.281 15.852 7.793 1 92.62 432 GLU A CA 1
ATOM 3263 C C . GLU A 1 432 ? -18.469 15.188 8.461 1 92.62 432 GLU A C 1
ATOM 3265 O O . GLU A 1 432 ? -19.312 14.594 7.793 1 92.62 432 GLU A O 1
ATOM 3270 N N . LEU A 1 433 ? -18.5 15.273 9.711 1 94.38 433 LEU A N 1
ATOM 3271 C CA . LEU A 1 433 ? -19.609 14.703 10.453 1 94.38 433 LEU A CA 1
ATOM 3272 C C . LEU A 1 433 ? -20.922 15.406 10.094 1 94.38 433 LEU A C 1
ATOM 3274 O O . LEU A 1 433 ? -21.938 14.75 9.859 1 94.38 433 LEU A O 1
ATOM 3278 N N . GLU A 1 434 ? -20.859 16.672 9.992 1 92.81 434 GLU A N 1
ATOM 3279 C CA . GLU A 1 434 ? -22.031 17.469 9.695 1 92.81 434 GLU A CA 1
ATOM 3280 C C . GLU A 1 434 ? -22.531 17.203 8.273 1 92.81 434 GLU A C 1
ATOM 3282 O O . GLU A 1 434 ? -23.734 17.219 8.023 1 92.81 434 GLU A O 1
ATOM 3287 N N . SER A 1 435 ? -21.641 16.922 7.418 1 90.25 435 SER A N 1
ATOM 3288 C CA . SER A 1 435 ? -22 16.703 6.02 1 90.25 435 SER A CA 1
ATOM 3289 C C . SER A 1 435 ? -22.531 15.289 5.812 1 90.25 435 SER A C 1
ATOM 3291 O O . SER A 1 435 ? -23.016 14.953 4.727 1 90.25 435 SER A O 1
ATOM 3293 N N . GLY A 1 436 ? -22.375 14.438 6.816 1 92.81 436 GLY A N 1
ATOM 3294 C CA . GLY A 1 436 ? -22.906 13.086 6.742 1 92.81 436 GLY A CA 1
ATOM 3295 C C . GLY A 1 436 ? -21.922 12.078 6.172 1 92.81 436 GLY A C 1
ATOM 3296 O O . GLY A 1 436 ? -22.312 10.984 5.762 1 92.81 436 GLY A O 1
ATOM 3297 N N . ALA A 1 437 ? -20.703 12.453 6.145 1 91.75 437 ALA A N 1
ATOM 3298 C CA . ALA A 1 437 ? -19.688 11.594 5.547 1 91.75 437 ALA A CA 1
ATOM 3299 C C . ALA A 1 437 ? -19.578 10.273 6.301 1 91.75 437 ALA A C 1
ATOM 3301 O O . ALA A 1 437 ? -19.172 9.258 5.727 1 91.75 437 ALA A O 1
ATOM 3302 N N . TYR A 1 438 ? -19.969 10.281 7.562 1 95.06 438 TYR A N 1
ATOM 3303 C CA . TYR A 1 438 ? -19.828 9.086 8.383 1 95.06 438 TYR A CA 1
ATOM 3304 C C . TYR A 1 438 ? -21.156 8.656 8.969 1 95.06 438 TYR A C 1
ATOM 3306 O O . TYR A 1 438 ? -21.219 8.062 10.047 1 95.06 438 TYR A O 1
ATOM 3314 N N . ASP A 1 439 ? -22.203 8.977 8.234 1 93.38 439 ASP A N 1
ATOM 3315 C CA . ASP A 1 439 ? -23.531 8.547 8.68 1 93.38 439 ASP A CA 1
ATOM 3316 C C . ASP A 1 439 ? -23.594 7.023 8.797 1 93.38 439 ASP A C 1
ATOM 3318 O O . ASP A 1 439 ? -23.094 6.305 7.934 1 93.38 439 ASP A O 1
ATOM 3322 N N . ALA A 1 440 ? -24.125 6.512 9.859 1 92.31 440 ALA A N 1
ATOM 3323 C CA . ALA A 1 440 ? -24.375 5.102 10.141 1 92.31 440 ALA A CA 1
ATOM 3324 C C . ALA A 1 440 ? -23.062 4.359 10.383 1 92.31 440 ALA A C 1
ATOM 3326 O O . ALA A 1 440 ? -23.016 3.127 10.328 1 92.31 440 ALA A O 1
ATOM 3327 N N . ARG A 1 441 ? -22.031 5.133 10.641 1 94.81 441 ARG A N 1
ATOM 3328 C CA . ARG A 1 441 ? -20.75 4.523 10.93 1 94.81 441 ARG A CA 1
ATOM 3329 C C . ARG A 1 441 ? -20.406 4.625 12.414 1 94.81 441 ARG A C 1
ATOM 3331 O O . ARG A 1 441 ? -21.141 5.266 13.172 1 94.81 441 ARG A O 1
ATOM 3338 N N . GLN A 1 442 ? -19.438 3.865 12.75 1 96.56 442 GLN A N 1
ATOM 3339 C CA . GLN A 1 442 ? -18.875 3.928 14.102 1 96.56 442 GLN A CA 1
ATOM 3340 C C . GLN A 1 442 ? -17.531 4.625 14.102 1 96.56 442 GLN A C 1
ATOM 3342 O O . GLN A 1 442 ? -16.625 4.258 13.336 1 96.56 442 GLN A O 1
ATOM 3347 N N . LEU A 1 443 ? -17.422 5.648 14.922 1 97.81 443 LEU A N 1
ATOM 3348 C CA . LEU A 1 443 ? -16.156 6.336 15.125 1 97.81 443 LEU A CA 1
ATOM 3349 C C . LEU A 1 443 ? -15.586 6.051 16.516 1 97.81 443 LEU A C 1
ATOM 3351 O O . LEU A 1 443 ? -16.297 6.172 17.516 1 97.81 443 LEU A O 1
ATOM 3355 N N . LEU A 1 444 ? -14.43 5.605 16.562 1 98.56 444 LEU A N 1
ATOM 3356 C CA . LEU A 1 444 ? -13.727 5.336 17.812 1 98.56 444 LEU A CA 1
ATOM 3357 C C . LEU A 1 444 ? -12.516 6.25 17.953 1 98.56 444 LEU A C 1
ATOM 3359 O O . LEU A 1 444 ? -11.586 6.195 17.141 1 98.56 444 LEU A O 1
ATOM 3363 N N . PHE A 1 445 ? -12.578 7.141 18.953 1 98.5 445 PHE A N 1
ATOM 3364 C CA . PHE A 1 445 ? -11.414 7.945 19.312 1 98.5 445 PHE A CA 1
ATOM 3365 C C . PHE A 1 445 ? -10.477 7.164 20.234 1 98.5 445 PHE A C 1
ATOM 3367 O O . PHE A 1 445 ? -10.867 6.723 21.312 1 98.5 445 PHE A O 1
ATOM 3374 N N . VAL A 1 446 ? -9.242 6.965 19.797 1 98.75 446 VAL A N 1
ATOM 3375 C CA . VAL A 1 446 ? -8.305 6.133 20.547 1 98.75 446 VAL A CA 1
ATOM 3376 C C . VAL A 1 446 ? -7.113 6.969 21 1 98.75 446 VAL A C 1
ATOM 3378 O O . VAL A 1 446 ? -6.418 7.562 20.172 1 98.75 446 VAL A O 1
ATOM 3381 N N . GLY A 1 447 ? -6.855 6.996 22.297 1 97.69 447 GLY A N 1
ATOM 3382 C CA . GLY A 1 447 ? -5.719 7.711 22.844 1 97.69 447 GLY A CA 1
ATOM 3383 C C . GLY A 1 447 ? -4.484 6.844 23 1 97.69 447 GLY A C 1
ATOM 3384 O O . GLY A 1 447 ? -4.582 5.676 23.391 1 97.69 447 GLY A O 1
ATOM 3385 N N . PHE A 1 448 ? -3.332 7.391 22.719 1 97.31 448 PHE A N 1
ATOM 3386 C CA . PHE A 1 448 ? -2.033 6.758 22.906 1 97.31 448 PHE A CA 1
ATOM 3387 C C . PHE A 1 448 ? -1.082 7.691 23.641 1 97.31 448 PHE A C 1
ATOM 3389 O O . PHE A 1 448 ? -1.246 8.914 23.609 1 97.31 448 PHE A O 1
ATOM 3396 N N . SER A 1 449 ? -0.104 7.098 24.297 1 95.62 449 SER A N 1
ATOM 3397 C CA . SER A 1 449 ? 0.894 7.848 25.047 1 95.62 449 SER A CA 1
ATOM 3398 C C . SER A 1 449 ? 2.303 7.344 24.75 1 95.62 449 SER A C 1
ATOM 3400 O O . SER A 1 449 ? 2.477 6.328 24.078 1 95.62 449 SER A O 1
ATOM 3402 N N . ASP A 1 450 ? 3.295 8.125 25.172 1 94.56 450 ASP A N 1
ATOM 3403 C CA . ASP A 1 450 ? 4.652 7.59 25.203 1 94.56 450 ASP A CA 1
ATOM 3404 C C . ASP A 1 450 ? 4.836 6.637 26.391 1 94.56 450 ASP A C 1
ATOM 3406 O O . ASP A 1 450 ? 3.889 6.359 27.125 1 94.56 450 ASP A O 1
ATOM 3410 N N . GLY A 1 451 ? 6.02 6.109 26.547 1 93.12 451 GLY A N 1
ATOM 3411 C CA . GLY A 1 451 ? 6.258 5.086 27.547 1 93.12 451 GLY A CA 1
ATOM 3412 C C . GLY A 1 451 ? 6.875 5.633 28.812 1 93.12 451 GLY A C 1
ATOM 3413 O O . GLY A 1 451 ? 7.375 4.867 29.641 1 93.12 451 GLY A O 1
ATOM 3414 N N . ASP A 1 452 ? 6.859 6.957 28.938 1 90.75 452 ASP A N 1
ATOM 3415 C CA . ASP A 1 452 ? 7.383 7.555 30.156 1 90.75 452 ASP A CA 1
ATOM 3416 C C . ASP A 1 452 ? 6.375 7.441 31.297 1 90.75 452 ASP A C 1
ATOM 3418 O O . ASP A 1 452 ? 5.223 7.859 31.172 1 90.75 452 ASP A O 1
ATOM 3422 N N . GLY A 1 453 ? 6.801 6.852 32.344 1 91.62 453 GLY A N 1
ATOM 3423 C CA . GLY A 1 453 ? 5.914 6.656 33.469 1 91.62 453 GLY A CA 1
ATOM 3424 C C . GLY A 1 453 ? 5.266 5.289 33.5 1 91.62 453 GLY A C 1
ATOM 3425 O O . GLY A 1 453 ? 5.598 4.422 32.688 1 91.62 453 GLY A O 1
ATOM 3426 N N . ALA A 1 454 ? 4.336 5.09 34.469 1 94.25 454 ALA A N 1
ATOM 3427 C CA . ALA A 1 454 ? 3.674 3.799 34.625 1 94.25 454 ALA A CA 1
ATOM 3428 C C . ALA A 1 454 ? 2.58 3.598 33.594 1 94.25 454 ALA A C 1
ATOM 3430 O O . ALA A 1 454 ? 1.863 4.539 33.25 1 94.25 454 ALA A O 1
ATOM 3431 N N . ALA A 1 455 ? 2.422 2.381 33.125 1 95.06 455 ALA A N 1
ATOM 3432 C CA . ALA A 1 455 ? 1.5 2.053 32.062 1 95.06 455 ALA A CA 1
ATOM 3433 C C . ALA A 1 455 ? 0.067 2.432 32.406 1 95.06 455 ALA A C 1
ATOM 3435 O O . ALA A 1 455 ? -0.684 2.93 31.578 1 95.06 455 ALA A O 1
ATOM 3436 N N . GLU A 1 456 ? -0.315 2.117 33.625 1 95.19 456 GLU A N 1
ATOM 3437 C CA . GLU A 1 456 ? -1.678 2.436 34.031 1 95.19 456 GLU A CA 1
ATOM 3438 C C . GLU A 1 456 ? -1.94 3.938 33.938 1 95.19 456 GLU A C 1
ATOM 3440 O O . GLU A 1 456 ? -3 4.363 33.5 1 95.19 456 GLU A O 1
ATOM 3445 N N . GLY A 1 457 ? -1.014 4.688 34.5 1 95.06 457 GLY A N 1
ATOM 3446 C CA . GLY A 1 457 ? -1.118 6.133 34.406 1 95.06 457 GLY A CA 1
ATOM 3447 C C . GLY A 1 457 ? -1.134 6.625 32.969 1 95.06 457 GLY A C 1
ATOM 3448 O O . GLY A 1 457 ? -1.913 7.512 32.625 1 95.06 457 GLY A O 1
ATOM 3449 N N . ASN A 1 458 ? -0.301 6.078 32.156 1 95.62 458 ASN A N 1
ATOM 3450 C CA . ASN A 1 458 ? -0.237 6.434 30.734 1 95.62 458 ASN A CA 1
ATOM 3451 C C . ASN A 1 458 ? -1.566 6.18 30.031 1 95.62 458 ASN A C 1
ATOM 3453 O O . ASN A 1 458 ? -2.016 6.996 29.219 1 95.62 458 ASN A O 1
ATOM 3457 N N . THR A 1 459 ? -2.203 5.059 30.344 1 96.5 459 THR A N 1
ATOM 3458 C CA . THR A 1 459 ? -3.486 4.723 29.734 1 96.5 459 THR A CA 1
ATOM 3459 C C . THR A 1 459 ? -4.559 5.719 30.156 1 96.5 459 THR A C 1
ATOM 3461 O O . THR A 1 459 ? -5.395 6.129 29.344 1 96.5 459 THR A O 1
ATOM 3464 N N . ARG A 1 460 ? -4.551 6.121 31.406 1 95.81 460 ARG A N 1
ATOM 3465 C CA . ARG A 1 460 ? -5.527 7.086 31.891 1 95.81 460 ARG A CA 1
ATOM 3466 C C . ARG A 1 460 ? -5.367 8.438 31.203 1 95.81 460 ARG A C 1
ATOM 3468 O O . ARG A 1 460 ? -6.355 9.07 30.828 1 95.81 460 ARG A O 1
ATOM 3475 N N . ILE A 1 461 ? -4.137 8.875 31.109 1 93.62 461 ILE A N 1
ATOM 3476 C CA . ILE A 1 461 ? -3.867 10.148 30.453 1 93.62 461 ILE A CA 1
ATOM 3477 C C . ILE A 1 461 ? -4.297 10.07 29 1 93.62 461 ILE A C 1
ATOM 3479 O O . ILE A 1 461 ? -4.906 11.008 28.469 1 93.62 461 ILE A O 1
ATOM 3483 N N . ALA A 1 462 ? -3.996 8.961 28.344 1 95.44 462 ALA A N 1
ATOM 3484 C CA . ALA A 1 462 ? -4.375 8.75 26.953 1 95.44 462 ALA A CA 1
ATOM 3485 C C . ALA A 1 462 ? -5.895 8.781 26.797 1 95.44 462 ALA A C 1
ATOM 3487 O O . ALA A 1 462 ? -6.406 9.359 25.828 1 95.44 462 ALA A O 1
ATOM 3488 N N . LEU A 1 463 ? -6.574 8.172 27.703 1 96.75 463 LEU A N 1
ATOM 3489 C CA . LEU A 1 463 ? -8.031 8.156 27.656 1 96.75 463 LEU A CA 1
ATOM 3490 C C . LEU A 1 463 ? -8.602 9.562 27.797 1 96.75 463 LEU A C 1
ATOM 3492 O O . LEU A 1 463 ? -9.516 9.945 27.062 1 96.75 463 LEU A O 1
ATOM 3496 N N . LYS A 1 464 ? -8.055 10.32 28.719 1 94.62 464 LYS A N 1
ATOM 3497 C CA . LYS A 1 464 ? -8.5 11.695 28.938 1 94.62 464 LYS A CA 1
ATOM 3498 C C . LYS A 1 464 ? -8.305 12.539 27.672 1 94.62 464 LYS A C 1
ATOM 3500 O O . LYS A 1 464 ? -9.156 13.359 27.328 1 94.62 464 LYS A O 1
ATOM 3505 N N . ARG A 1 465 ? -7.238 12.328 27.031 1 94.5 465 ARG A N 1
ATOM 3506 C CA . ARG A 1 465 ? -6.953 13.07 25.812 1 94.5 465 ARG A CA 1
ATOM 3507 C C . ARG A 1 465 ? -7.922 12.68 24.703 1 94.5 465 ARG A C 1
ATOM 3509 O O . ARG A 1 465 ? -8.398 13.539 23.953 1 94.5 465 ARG A O 1
ATOM 3516 N N . ALA A 1 466 ? -8.195 11.367 24.594 1 96.88 466 ALA A N 1
ATOM 3517 C CA . ALA A 1 466 ? -9.164 10.906 23.594 1 96.88 466 ALA A CA 1
ATOM 3518 C C . ALA A 1 466 ? -10.539 11.508 23.844 1 96.88 466 ALA A C 1
ATOM 3520 O O . ALA A 1 466 ? -11.219 11.93 22.906 1 96.88 466 ALA A O 1
ATOM 3521 N N . GLU A 1 467 ? -10.906 11.586 25.094 1 96.5 467 GLU A N 1
ATOM 3522 C CA . GLU A 1 467 ? -12.18 12.188 25.469 1 96.5 467 GLU A CA 1
ATOM 3523 C C . GLU A 1 467 ? -12.211 13.68 25.125 1 96.5 467 GLU A C 1
ATOM 3525 O O . GLU A 1 467 ? -13.203 14.18 24.609 1 96.5 467 GLU A O 1
ATOM 3530 N N . ALA A 1 468 ? -11.117 14.289 25.422 1 94.69 468 ALA A N 1
ATOM 3531 C CA . ALA A 1 468 ? -11.031 15.719 25.156 1 94.69 468 ALA A CA 1
ATOM 3532 C C . ALA A 1 468 ? -11.188 16.016 23.656 1 94.69 468 ALA A C 1
ATOM 3534 O O . ALA A 1 468 ? -11.906 16.938 23.281 1 94.69 468 ALA A O 1
ATOM 3535 N N . VAL A 1 469 ? -10.539 15.227 22.844 1 96.69 469 VAL A N 1
ATOM 3536 C CA . VAL A 1 469 ? -10.617 15.438 21.391 1 96.69 469 VAL A CA 1
ATOM 3537 C C . VAL A 1 469 ? -12.031 15.125 20.906 1 96.69 469 VAL A C 1
ATOM 3539 O O . VAL A 1 469 ? -12.594 15.883 20.109 1 96.69 469 VAL A O 1
ATOM 3542 N N . ARG A 1 470 ? -12.586 13.969 21.328 1 96.62 470 ARG A N 1
ATOM 3543 C CA . ARG A 1 470 ? -13.969 13.625 20.969 1 96.62 470 ARG A CA 1
ATOM 3544 C C . ARG A 1 470 ? -14.914 14.773 21.297 1 96.62 470 ARG A C 1
ATOM 3546 O O . ARG A 1 470 ? -15.703 15.195 20.453 1 96.62 470 ARG A O 1
ATOM 3553 N N . ASP A 1 471 ? -14.797 15.367 22.516 1 95.38 471 ASP A N 1
ATOM 3554 C CA . ASP A 1 471 ? -15.672 16.438 22.969 1 95.38 471 ASP A CA 1
ATOM 3555 C C . ASP A 1 471 ? -15.484 17.703 22.125 1 95.38 471 ASP A C 1
ATOM 3557 O O . ASP A 1 471 ? -16.453 18.359 21.75 1 95.38 471 ASP A O 1
ATOM 3561 N N . ALA A 1 472 ? -14.227 17.984 21.844 1 93.81 472 ALA A N 1
ATOM 3562 C CA . ALA A 1 472 ? -13.945 19.156 21.031 1 93.81 472 ALA A CA 1
ATOM 3563 C C . ALA A 1 472 ? -14.57 19.031 19.641 1 93.81 472 ALA A C 1
ATOM 3565 O O . ALA A 1 472 ? -15.133 19.984 19.125 1 93.81 472 ALA A O 1
ATOM 3566 N N . VAL A 1 473 ? -14.477 17.844 19.047 1 95.81 473 VAL A N 1
ATOM 3567 C CA . VAL A 1 473 ? -15.023 17.609 17.703 1 95.81 473 VAL A CA 1
ATOM 3568 C C . VAL A 1 473 ? -16.547 17.734 17.75 1 95.81 473 VAL A C 1
ATOM 3570 O O . VAL A 1 473 ? -17.141 18.406 16.906 1 95.81 473 VAL A O 1
ATOM 3573 N N . LEU A 1 474 ? -17.172 17.156 18.703 1 95.19 474 LEU A N 1
ATOM 3574 C CA . LEU A 1 474 ? -18.625 17.172 18.797 1 95.19 474 LEU A CA 1
ATOM 3575 C C . LEU A 1 474 ? -19.141 18.578 19.109 1 95.19 474 LEU A C 1
ATOM 3577 O O . LEU A 1 474 ? -20.203 18.969 18.625 1 95.19 474 LEU A O 1
ATOM 3581 N N . GLN A 1 475 ? -18.375 19.312 19.906 1 93.38 475 GLN A N 1
ATOM 3582 C CA . GLN A 1 475 ? -18.75 20.688 20.203 1 93.38 475 GLN A CA 1
ATOM 3583 C C . GLN A 1 475 ? -18.672 21.562 18.953 1 93.38 475 GLN A C 1
ATOM 3585 O O . GLN A 1 475 ? -19.469 22.484 18.797 1 93.38 475 GLN A O 1
ATOM 3590 N N . THR A 1 476 ? -17.672 21.25 18.203 1 92 476 THR A N 1
ATOM 3591 C CA . THR A 1 476 ? -17.469 22.016 16.969 1 92 476 THR A CA 1
ATOM 3592 C C . THR A 1 476 ? -18.531 21.656 15.93 1 92 476 THR A C 1
ATOM 3594 O O . THR A 1 476 ? -18.922 22.484 15.117 1 92 476 THR A O 1
ATOM 3597 N N . ALA A 1 477 ? -18.984 20.406 15.914 1 92.62 477 ALA A N 1
ATOM 3598 C CA . ALA A 1 477 ? -20.016 19.938 14.984 1 92.62 477 ALA A CA 1
ATOM 3599 C C . ALA A 1 477 ? -21.406 20.328 15.469 1 92.62 477 ALA A C 1
ATOM 3601 O O . ALA A 1 477 ? -22.203 19.469 15.852 1 92.62 477 ALA A O 1
ATOM 3602 N N . GLU A 1 478 ? -21.844 21.5 15.234 1 88.31 478 GLU A N 1
ATOM 3603 C CA . GLU A 1 478 ? -23.047 22.094 15.82 1 88.31 478 GLU A CA 1
ATOM 3604 C C . GLU A 1 478 ? -24.312 21.516 15.188 1 88.31 478 GLU A C 1
ATOM 3606 O O . GLU A 1 478 ? -25.312 21.312 15.867 1 88.31 478 GLU A O 1
ATOM 3611 N N . THR A 1 479 ? -24.266 21.188 13.992 1 87.44 479 THR A N 1
ATOM 3612 C CA . THR A 1 479 ? -25.469 20.781 13.281 1 87.44 479 THR A CA 1
ATOM 3613 C C . THR A 1 479 ? -25.562 19.266 13.188 1 87.44 479 THR A C 1
ATOM 3615 O O . THR A 1 479 ? -26.453 18.734 12.539 1 87.44 479 THR A O 1
ATOM 3618 N N . LEU A 1 480 ? -24.625 18.625 13.789 1 87.06 480 LEU A N 1
ATOM 3619 C CA . LEU A 1 480 ? -24.609 17.156 13.742 1 87.06 480 LEU A CA 1
ATOM 3620 C C . LEU A 1 480 ? -25.766 16.578 14.57 1 87.06 480 LEU A C 1
ATOM 3622 O O . LEU A 1 480 ? -26 17.016 15.703 1 87.06 480 LEU A O 1
ATOM 3626 N N . ASP A 1 481 ? -26.469 15.672 13.984 1 87.56 481 ASP A N 1
ATOM 3627 C CA . ASP A 1 481 ? -27.375 14.805 14.734 1 87.56 481 ASP A CA 1
ATOM 3628 C C . ASP A 1 481 ? -26.625 13.617 15.328 1 87.56 481 ASP A C 1
ATOM 3630 O O . ASP A 1 481 ? -26.188 12.727 14.594 1 87.56 481 ASP A O 1
ATOM 3634 N N . PRO A 1 482 ? -26.484 13.617 16.609 1 85 482 PRO A N 1
ATOM 3635 C CA . PRO A 1 482 ? -25.688 12.578 17.25 1 85 482 PRO A CA 1
ATOM 3636 C C . PRO A 1 482 ? -26.219 11.172 16.984 1 85 482 PRO A C 1
ATOM 3638 O O . PRO A 1 482 ? -25.484 10.188 17.156 1 85 482 PRO A O 1
ATOM 3641 N N . ALA A 1 483 ? -27.438 11.047 16.594 1 87.12 483 ALA A N 1
ATOM 3642 C CA . ALA A 1 483 ? -28.031 9.734 16.359 1 87.12 483 ALA A CA 1
ATOM 3643 C C . ALA A 1 483 ? -27.531 9.125 15.055 1 87.12 483 ALA A C 1
ATOM 3645 O O . ALA A 1 483 ? -27.672 7.926 14.828 1 87.12 483 ALA A O 1
ATOM 3646 N N . ARG A 1 484 ? -26.906 9.906 14.289 1 91.5 484 ARG A N 1
ATOM 3647 C CA . ARG A 1 484 ? -26.531 9.461 12.945 1 91.5 484 ARG A CA 1
ATOM 3648 C C . ARG A 1 484 ? -25.156 8.797 12.945 1 91.5 484 ARG A C 1
ATOM 3650 O O . ARG A 1 484 ? -24.781 8.156 11.969 1 91.5 484 ARG A O 1
ATOM 3657 N N . VAL A 1 485 ? -24.422 8.969 14.031 1 93.56 485 VAL A N 1
ATOM 3658 C CA . VAL A 1 485 ? -23.078 8.398 14.117 1 93.56 485 VAL A CA 1
ATOM 3659 C C . VAL A 1 485 ? -22.844 7.855 15.531 1 93.56 485 VAL A C 1
ATOM 3661 O O . VAL A 1 485 ? -23.234 8.477 16.516 1 93.56 485 VAL A O 1
ATOM 3664 N N . GLU A 1 486 ? -22.312 6.684 15.594 1 95.62 486 GLU A N 1
ATOM 3665 C CA . GLU A 1 486 ? -21.906 6.152 16.891 1 95.62 486 GLU A CA 1
ATOM 3666 C C . GLU A 1 486 ? -20.469 6.562 17.219 1 95.62 486 GLU A C 1
ATOM 3668 O O . GLU A 1 486 ? -19.547 6.258 16.484 1 95.62 486 GLU A O 1
ATOM 3673 N N . VAL A 1 487 ? -20.344 7.277 18.359 1 96.94 487 VAL A N 1
ATOM 3674 C CA . VAL A 1 487 ? -19.016 7.777 18.734 1 96.94 487 VAL A CA 1
ATOM 3675 C C . VAL A 1 487 ? -18.609 7.184 20.078 1 96.94 487 VAL A C 1
ATOM 3677 O O . VAL A 1 487 ? -19.375 7.219 21.047 1 96.94 487 VAL A O 1
ATOM 3680 N N . SER A 1 488 ? -17.484 6.547 20.125 1 97.75 488 SER A N 1
ATOM 3681 C CA . SER A 1 488 ? -16.938 5.98 21.359 1 97.75 488 SER A CA 1
ATOM 3682 C C . SER A 1 488 ? -15.477 6.352 21.547 1 97.75 488 SER A C 1
ATOM 3684 O O . SER A 1 488 ? -14.875 6.996 20.688 1 97.75 488 SER A O 1
ATOM 3686 N N . VAL A 1 489 ? -14.953 6.109 22.812 1 98.31 489 VAL A N 1
ATOM 3687 C CA . VAL A 1 489 ? -13.57 6.426 23.156 1 98.31 489 VAL A CA 1
ATOM 3688 C C . VAL A 1 489 ? -12.898 5.199 23.766 1 98.31 489 VAL A C 1
ATOM 3690 O O . VAL A 1 489 ? -13.555 4.375 24.391 1 98.31 489 VAL A O 1
ATOM 3693 N N . ASP A 1 490 ? -11.656 4.988 23.469 1 98.56 490 ASP A N 1
ATOM 3694 C CA . ASP A 1 490 ? -10.805 3.99 24.109 1 98.56 490 ASP A CA 1
ATOM 3695 C C . ASP A 1 490 ? -9.359 4.477 24.188 1 98.56 490 ASP A C 1
ATOM 3697 O O . ASP A 1 490 ? -9.039 5.578 23.734 1 98.56 490 ASP A O 1
ATOM 3701 N N . ALA A 1 491 ? -8.539 3.814 24.906 1 98.31 491 ALA A N 1
ATOM 3702 C CA . ALA A 1 491 ? -7.121 4.16 25.031 1 98.31 491 ALA A CA 1
ATOM 3703 C C . ALA A 1 491 ? -6.27 2.91 25.219 1 98.31 491 ALA A C 1
ATOM 3705 O O . ALA A 1 491 ? -6.723 1.93 25.828 1 98.31 491 ALA A O 1
ATOM 3706 N N . PHE A 1 492 ? -5.078 3.01 24.75 1 98.44 492 PHE A N 1
ATOM 3707 C CA . PHE A 1 492 ? -4.176 1.871 24.859 1 98.44 492 PHE A CA 1
ATOM 3708 C C . PHE A 1 492 ? -2.801 2.318 25.344 1 98.44 492 PHE A C 1
ATOM 3710 O O . PHE A 1 492 ? -1.816 1.592 25.188 1 98.44 492 PHE A O 1
ATOM 3717 N N . GLY A 1 493 ? -2.729 3.561 25.859 1 97.44 493 GLY A N 1
ATOM 3718 C CA . GLY A 1 493 ? -1.476 4.066 26.406 1 97.44 493 GLY A CA 1
ATOM 3719 C C . GLY A 1 493 ? -0.304 3.896 25.453 1 97.44 493 GLY A C 1
ATOM 3720 O O . GLY A 1 493 ? -0.375 4.305 24.297 1 97.44 493 GLY A O 1
ATOM 3721 N N . GLU A 1 494 ? 0.75 3.201 25.922 1 97.62 494 GLU A N 1
ATOM 3722 C CA . GLU A 1 494 ? 1.997 3.082 25.172 1 97.62 494 GLU A CA 1
ATOM 3723 C C . GLU A 1 494 ? 2.025 1.799 24.344 1 97.62 494 GLU A C 1
ATOM 3725 O O . GLU A 1 494 ? 3.088 1.369 23.891 1 97.62 494 GLU A O 1
ATOM 3730 N N . ALA A 1 495 ? 0.903 1.189 23.984 1 98.25 495 ALA A N 1
ATOM 3731 C CA . ALA A 1 495 ? 0.814 -0.153 23.406 1 98.25 495 ALA A CA 1
ATOM 3732 C C . ALA A 1 495 ? 1.099 -0.131 21.906 1 98.25 495 ALA A C 1
ATOM 3734 O O . ALA A 1 495 ? 1.307 -1.181 21.297 1 98.25 495 ALA A O 1
ATOM 3735 N N . LEU A 1 496 ? 1.089 0.991 21.297 1 97.88 496 LEU A N 1
ATOM 3736 C CA . LEU A 1 496 ? 1.307 1.097 19.859 1 97.88 496 LEU A CA 1
ATOM 3737 C C . LEU A 1 496 ? 2.301 2.209 19.531 1 97.88 496 LEU A C 1
ATOM 3739 O O . LEU A 1 496 ? 1.94 3.207 18.906 1 97.88 496 LEU A O 1
ATOM 3743 N N . PRO A 1 497 ? 3.541 1.996 19.891 1 96.88 497 PRO A N 1
ATOM 3744 C CA . PRO A 1 497 ? 4.539 3.041 19.656 1 96.88 497 PRO A CA 1
ATOM 3745 C C . PRO A 1 497 ? 4.922 3.174 18.188 1 96.88 497 PRO A C 1
ATOM 3747 O O . PRO A 1 497 ? 4.961 2.176 17.469 1 96.88 497 PRO A O 1
ATOM 3750 N N . MET A 1 498 ? 5.223 4.344 17.812 1 94.5 498 MET A N 1
ATOM 3751 C CA . MET A 1 498 ? 5.656 4.621 16.453 1 94.5 498 MET A CA 1
ATOM 3752 C C . MET A 1 498 ? 7.121 5.043 16.422 1 94.5 498 MET A C 1
ATOM 3754 O O . MET A 1 498 ? 7.793 4.887 15.398 1 94.5 498 MET A O 1
ATOM 3758 N N . ALA A 1 499 ? 7.598 5.617 17.469 1 93.5 499 ALA A N 1
ATOM 3759 C CA . ALA A 1 499 ? 8.977 6.078 17.594 1 93.5 499 ALA A CA 1
ATOM 3760 C C . ALA A 1 499 ? 9.57 5.68 18.938 1 93.5 499 ALA A C 1
ATOM 3762 O O . ALA A 1 499 ? 8.844 5.25 19.844 1 93.5 499 ALA A O 1
ATOM 3763 N N . CYS A 1 500 ? 10.891 5.785 19.016 1 92.94 500 CYS A N 1
ATOM 3764 C CA . CYS A 1 500 ? 11.57 5.418 20.266 1 92.94 500 CYS A CA 1
ATOM 3765 C C . CYS A 1 500 ? 11.398 6.5 21.312 1 92.94 500 CYS A C 1
ATOM 3767 O O . CYS A 1 500 ? 11.469 7.691 21.016 1 92.94 500 CYS A O 1
ATOM 3769 N N . ASP A 1 501 ? 11.18 6.098 22.5 1 91.5 501 ASP A N 1
ATOM 3770 C CA . ASP A 1 501 ? 10.914 7.023 23.594 1 91.5 501 ASP A CA 1
ATOM 3771 C C . ASP A 1 501 ? 12.203 7.648 24.109 1 91.5 501 ASP A C 1
ATOM 3773 O O . ASP A 1 501 ? 12.172 8.461 25.047 1 91.5 501 ASP A O 1
ATOM 3777 N N . ASP A 1 502 ? 13.297 7.309 23.531 1 86.38 502 ASP A N 1
ATOM 3778 C CA . ASP A 1 502 ? 14.594 7.777 24.016 1 86.38 502 ASP A CA 1
ATOM 3779 C C . ASP A 1 502 ? 14.805 9.25 23.688 1 86.38 502 ASP A C 1
ATOM 3781 O O . ASP A 1 502 ? 15.766 9.867 24.156 1 86.38 502 ASP A O 1
ATOM 3785 N N . SER A 1 503 ? 13.977 9.797 22.922 1 86.69 503 SER A N 1
ATOM 3786 C CA . SER A 1 503 ? 14.07 11.211 22.562 1 86.69 503 SER A CA 1
ATOM 3787 C C . SER A 1 503 ? 12.742 11.93 22.781 1 86.69 503 SER A C 1
ATOM 3789 O O . SER A 1 503 ? 11.688 11.297 22.781 1 86.69 503 SER A O 1
ATOM 3791 N N . ASP A 1 504 ? 12.852 13.266 22.938 1 86.12 504 ASP A N 1
ATOM 3792 C CA . ASP A 1 504 ? 11.641 14.07 23.062 1 86.12 504 ASP A CA 1
ATOM 3793 C C . ASP A 1 504 ? 10.781 13.977 21.812 1 86.12 504 ASP A C 1
ATOM 3795 O O . ASP A 1 504 ? 9.555 13.969 21.891 1 86.12 504 ASP A O 1
ATOM 3799 N N . TRP A 1 505 ? 11.469 13.867 20.75 1 85.94 505 TRP A N 1
ATOM 3800 C CA . TRP A 1 505 ? 10.766 13.766 19.469 1 85.94 505 TRP A CA 1
ATOM 3801 C C . TRP A 1 505 ? 9.961 12.469 19.391 1 85.94 505 TRP A C 1
ATOM 3803 O O . TRP A 1 505 ? 8.805 12.477 18.969 1 85.94 505 TRP A O 1
ATOM 3813 N N . GLY A 1 506 ? 10.602 11.398 19.766 1 89.94 506 GLY A N 1
ATOM 3814 C CA . GLY A 1 506 ? 9.906 10.125 19.75 1 89.94 506 GLY A CA 1
ATOM 3815 C C . GLY A 1 506 ? 8.695 10.102 20.672 1 89.94 506 GLY A C 1
ATOM 3816 O O . GLY A 1 506 ? 7.645 9.57 20.297 1 89.94 506 GLY A O 1
ATOM 3817 N N . ARG A 1 507 ? 8.828 10.719 21.844 1 91 507 ARG A N 1
ATOM 3818 C CA . ARG A 1 507 ? 7.727 10.773 22.797 1 91 507 ARG A CA 1
ATOM 3819 C C . ARG A 1 507 ? 6.57 11.609 22.266 1 91 507 ARG A C 1
ATOM 3821 O O . ARG A 1 507 ? 5.406 11.258 22.438 1 91 507 ARG A O 1
ATOM 3828 N N . GLN A 1 508 ? 6.902 12.656 21.594 1 88.06 508 GLN A N 1
ATOM 3829 C CA . GLN A 1 508 ? 5.871 13.508 21 1 88.06 508 GLN A CA 1
ATOM 3830 C C . GLN A 1 508 ? 5.086 12.758 19.938 1 88.06 508 GLN A C 1
ATOM 3832 O O . GLN A 1 508 ? 3.863 12.891 19.844 1 88.06 508 GLN A O 1
ATOM 3837 N N . VAL A 1 509 ? 5.789 11.984 19.188 1 91.38 509 VAL A N 1
ATOM 3838 C CA . VAL A 1 509 ? 5.156 11.219 18.109 1 91.38 509 VAL A CA 1
ATOM 3839 C C . VAL A 1 509 ? 4.191 10.195 18.719 1 91.38 509 VAL A C 1
ATOM 3841 O O . VAL A 1 509 ? 3.119 9.953 18.156 1 91.38 509 VAL A O 1
ATOM 3844 N N . ASN A 1 510 ? 4.543 9.641 19.797 1 95.12 510 ASN A N 1
ATOM 3845 C CA . ASN A 1 510 ? 3.77 8.57 20.406 1 95.12 510 ASN A CA 1
ATOM 3846 C C . ASN A 1 510 ? 2.531 9.102 21.125 1 95.12 510 ASN A C 1
ATOM 3848 O O . ASN A 1 510 ? 1.535 8.391 21.266 1 95.12 510 ASN A O 1
ATOM 3852 N N . ARG A 1 511 ? 2.594 10.367 21.625 1 94.19 511 ARG A N 1
ATOM 3853 C CA . ARG A 1 511 ? 1.444 11.008 22.266 1 94.19 511 ARG A CA 1
ATOM 3854 C C . ARG A 1 511 ? 0.453 11.508 21.219 1 94.19 511 ARG A C 1
ATOM 3856 O O . ARG A 1 511 ? 0.705 12.516 20.547 1 94.19 511 ARG A O 1
ATOM 3863 N N . ARG A 1 512 ? -0.689 10.766 21.078 1 95.88 512 ARG A N 1
ATOM 3864 C CA . ARG A 1 512 ? -1.604 11.148 20 1 95.88 512 ARG A CA 1
ATOM 3865 C C . ARG A 1 512 ? -2.988 10.547 20.234 1 95.88 512 ARG A C 1
ATOM 3867 O O . ARG A 1 512 ? -3.146 9.617 21.016 1 95.88 512 ARG A O 1
ATOM 3874 N N . VAL A 1 513 ? -3.914 11.164 19.625 1 97.81 513 VAL A N 1
ATOM 3875 C CA . VAL A 1 513 ? -5.254 10.594 19.5 1 97.81 513 VAL A CA 1
ATOM 3876 C C . VAL A 1 513 ? -5.551 10.281 18.031 1 97.81 513 VAL A C 1
ATOM 3878 O O . VAL A 1 513 ? -5.297 11.109 17.156 1 97.81 513 VAL A O 1
ATOM 3881 N N . GLU A 1 514 ? -5.961 9.07 17.812 1 98.44 514 GLU A N 1
ATOM 3882 C CA . GLU A 1 514 ? -6.371 8.625 16.484 1 98.44 514 GLU A CA 1
ATOM 3883 C C . GLU A 1 514 ? -7.879 8.391 16.422 1 98.44 514 GLU A C 1
ATOM 3885 O O . GLU A 1 514 ? -8.516 8.148 17.438 1 98.44 514 GLU A O 1
ATOM 3890 N N . VAL A 1 515 ? -8.43 8.516 15.227 1 98.69 515 VAL A N 1
ATOM 3891 C CA . VAL A 1 515 ? -9.836 8.172 15.016 1 98.69 515 VAL A CA 1
ATOM 3892 C C . VAL A 1 515 ? -9.938 6.969 14.086 1 98.69 515 VAL A C 1
ATOM 3894 O O . VAL A 1 515 ? -9.336 6.957 13.008 1 98.69 515 VAL A O 1
ATOM 3897 N N . TRP A 1 516 ? -10.625 6 14.531 1 98.56 516 TRP A N 1
ATOM 3898 C CA . TRP A 1 516 ? -10.859 4.781 13.766 1 98.56 516 TRP A CA 1
ATOM 3899 C C . TRP A 1 516 ? -12.328 4.656 13.383 1 98.56 516 TRP A C 1
ATOM 3901 O O . TRP A 1 516 ? -13.219 4.977 14.172 1 98.56 516 TRP A O 1
ATOM 3911 N N . VAL A 1 517 ? -12.547 4.199 12.141 1 97.88 517 VAL A N 1
ATOM 3912 C CA . VAL A 1 517 ? -13.898 4.195 11.594 1 97.88 517 VAL A CA 1
ATOM 3913 C C . VAL A 1 517 ? -14.266 2.791 11.125 1 97.88 517 VAL A C 1
ATOM 3915 O O . VAL A 1 517 ? -13.422 2.078 10.562 1 97.88 517 VAL A O 1
ATOM 3918 N N . LYS A 1 518 ? -15.461 2.387 11.398 1 94.81 518 LYS A N 1
ATOM 3919 C CA . LYS A 1 518 ? -16.047 1.146 10.891 1 94.81 518 LYS A CA 1
ATOM 3920 C C . LYS A 1 518 ? -17.375 1.407 10.203 1 94.81 518 LYS A C 1
ATOM 3922 O O . LYS A 1 518 ? -18.281 2.008 10.797 1 94.81 518 LYS A O 1
ATOM 3927 N N . MET B 1 1 ? -29.297 -76.625 -72.312 1 28.34 1 MET B N 1
ATOM 3928 C CA . MET B 1 1 ? -28.859 -75.25 -72.438 1 28.34 1 MET B CA 1
ATOM 3929 C C . MET B 1 1 ? -27.375 -75.125 -72.062 1 28.34 1 MET B C 1
ATOM 3931 O O . MET B 1 1 ? -26.953 -75.562 -71 1 28.34 1 MET B O 1
ATOM 3935 N N . ASN B 1 2 ? -26.484 -75 -73.062 1 28.44 2 ASN B N 1
ATOM 3936 C CA . ASN B 1 2 ? -25.047 -75 -73.375 1 28.44 2 ASN B CA 1
ATOM 3937 C C . ASN B 1 2 ? -24.312 -73.938 -72.625 1 28.44 2 ASN B C 1
ATOM 3939 O O . ASN B 1 2 ? -24.453 -72.75 -72.938 1 28.44 2 ASN B O 1
ATOM 3943 N N . TRP B 1 3 ? -24.344 -73.875 -71.25 1 30.02 3 TRP B N 1
ATOM 3944 C CA . TRP B 1 3 ? -23.891 -72.875 -70.312 1 30.02 3 TRP B CA 1
ATOM 3945 C C . TRP B 1 3 ? -22.406 -72.562 -70.5 1 30.02 3 TRP B C 1
ATOM 3947 O O . TRP B 1 3 ? -21.562 -73.438 -70.312 1 30.02 3 TRP B O 1
ATOM 3957 N N . LEU B 1 4 ? -22.047 -71.812 -71.625 1 29.52 4 LEU B N 1
ATOM 3958 C CA . LEU B 1 4 ? -20.75 -71.375 -72.062 1 29.52 4 LEU B CA 1
ATOM 3959 C C . LEU B 1 4 ? -19.969 -70.625 -71 1 29.52 4 LEU B C 1
ATOM 3961 O O . LEU B 1 4 ? -20.469 -69.688 -70.375 1 29.52 4 LEU B O 1
ATOM 3965 N N . ARG B 1 5 ? -19 -71.312 -70.312 1 32.31 5 ARG B N 1
ATOM 3966 C CA . ARG B 1 5 ? -18.016 -71.062 -69.25 1 32.31 5 ARG B CA 1
ATOM 3967 C C . ARG B 1 5 ? -17.047 -69.938 -69.625 1 32.31 5 ARG B C 1
ATOM 3969 O O . ARG B 1 5 ? -16.172 -70.188 -70.5 1 32.31 5 ARG B O 1
ATOM 3976 N N . ALA B 1 6 ? -17.516 -68.625 -70.062 1 30.11 6 ALA B N 1
ATOM 3977 C CA . ALA B 1 6 ? -16.594 -67.625 -70.562 1 30.11 6 ALA B CA 1
ATOM 3978 C C . ALA B 1 6 ? -15.492 -67.375 -69.562 1 30.11 6 ALA B C 1
ATOM 3980 O O . ALA B 1 6 ? -15.773 -66.938 -68.438 1 30.11 6 ALA B O 1
ATOM 3981 N N . ALA B 1 7 ? -14.336 -68 -69.562 1 30.78 7 ALA B N 1
ATOM 3982 C CA . ALA B 1 7 ? -13.102 -67.812 -68.812 1 30.78 7 ALA B CA 1
ATOM 3983 C C . ALA B 1 7 ? -12.523 -66.375 -69 1 30.78 7 ALA B C 1
ATOM 3985 O O . ALA B 1 7 ? -12.062 -66.062 -70.125 1 30.78 7 ALA B O 1
ATOM 3986 N N . ALA B 1 8 ? -13.18 -65.312 -68.562 1 28.45 8 ALA B N 1
ATOM 3987 C CA . ALA B 1 8 ? -12.68 -63.969 -68.75 1 28.45 8 ALA B CA 1
ATOM 3988 C C . ALA B 1 8 ? -11.234 -63.844 -68.25 1 28.45 8 ALA B C 1
ATOM 3990 O O . ALA B 1 8 ? -10.898 -64.25 -67.125 1 28.45 8 ALA B O 1
ATOM 3991 N N . LEU B 1 9 ? -10.258 -63.688 -69.125 1 28.3 9 LEU B N 1
ATOM 3992 C CA . LEU B 1 9 ? -8.836 -63.406 -69 1 28.3 9 LEU B CA 1
ATOM 3993 C C . LEU B 1 9 ? -8.586 -62.094 -68.312 1 28.3 9 LEU B C 1
ATOM 3995 O O . LEU B 1 9 ? -8.961 -61.031 -68.812 1 28.3 9 LEU B O 1
ATOM 3999 N N . ALA B 1 10 ? -8.773 -61.969 -66.938 1 29.17 10 ALA B N 1
ATOM 4000 C CA . ALA B 1 10 ? -8.438 -60.75 -66.188 1 29.17 10 ALA B CA 1
ATOM 4001 C C . ALA B 1 10 ? -6.98 -60.344 -66.438 1 29.17 10 ALA B C 1
ATOM 4003 O O . ALA B 1 10 ? -6.07 -61.094 -66.062 1 29.17 10 ALA B O 1
ATOM 4004 N N . ALA B 1 11 ? -6.602 -59.562 -67.5 1 29.88 11 ALA B N 1
ATOM 4005 C CA . ALA B 1 11 ? -5.316 -58.938 -67.688 1 29.88 11 ALA B CA 1
ATOM 4006 C C . ALA B 1 11 ? -4.918 -58.094 -66.5 1 29.88 11 ALA B C 1
ATOM 4008 O O . ALA B 1 11 ? -5.621 -57.125 -66.125 1 29.88 11 ALA B O 1
ATOM 4009 N N . LEU B 1 12 ? -4.211 -58.594 -65.5 1 29.08 12 LEU B N 1
ATOM 4010 C CA . LEU B 1 12 ? -3.555 -57.938 -64.375 1 29.08 12 LEU B CA 1
ATOM 4011 C C . LEU B 1 12 ? -2.67 -56.781 -64.875 1 29.08 12 LEU B C 1
ATOM 4013 O O . LEU B 1 12 ? -1.672 -57.031 -65.562 1 29.08 12 LEU B O 1
ATOM 4017 N N . SER B 1 13 ? -3.211 -55.625 -65.312 1 30.66 13 SER B N 1
ATOM 4018 C CA . SER B 1 13 ? -2.389 -54.469 -65.625 1 30.66 13 SER B CA 1
ATOM 4019 C C . SER B 1 13 ? -1.432 -54.125 -64.5 1 30.66 13 SER B C 1
ATOM 4021 O O . SER B 1 13 ? -1.861 -53.906 -63.344 1 30.66 13 SER B O 1
ATOM 4023 N N . VAL B 1 14 ? -0.155 -54.594 -64.5 1 32.91 14 VAL B N 1
ATOM 4024 C CA . VAL B 1 14 ? 0.967 -54.25 -63.625 1 32.91 14 VAL B CA 1
ATOM 4025 C C . VAL B 1 14 ? 1.231 -52.75 -63.688 1 32.91 14 VAL B C 1
ATOM 4027 O O . VAL B 1 14 ? 1.592 -52.219 -64.75 1 32.91 14 VAL B O 1
ATOM 4030 N N . PHE B 1 15 ? 0.456 -51.906 -63 1 35.47 15 PHE B N 1
ATOM 4031 C CA . PHE B 1 15 ? 0.822 -50.5 -62.906 1 35.47 15 PHE B CA 1
ATOM 4032 C C . PHE B 1 15 ? 2.258 -50.344 -62.438 1 35.47 15 PHE B C 1
ATOM 4034 O O . PHE B 1 15 ? 2.674 -51.031 -61.469 1 35.47 15 PHE B O 1
ATOM 4041 N N . PRO B 1 16 ? 3.225 -49.844 -63.25 1 36.09 16 PRO B N 1
ATOM 4042 C CA . PRO B 1 16 ? 4.605 -49.625 -62.781 1 36.09 16 PRO B CA 1
ATOM 4043 C C . PRO B 1 16 ? 4.691 -48.844 -61.5 1 36.09 16 PRO B C 1
ATOM 4045 O O . PRO B 1 16 ? 3.846 -48 -61.219 1 36.09 16 PRO B O 1
ATOM 4048 N N . ALA B 1 17 ? 5.27 -49.438 -60.438 1 36.53 17 ALA B N 1
ATOM 4049 C CA . ALA B 1 17 ? 5.605 -48.812 -59.156 1 36.53 17 ALA B CA 1
ATOM 4050 C C . ALA B 1 17 ? 6.301 -47.469 -59.375 1 36.53 17 ALA B C 1
ATOM 4052 O O . ALA B 1 17 ? 7.328 -47.406 -60.062 1 36.53 17 ALA B O 1
ATOM 4053 N N . VAL B 1 18 ? 5.609 -46.375 -59.469 1 40.19 18 VAL B N 1
ATOM 4054 C CA . VAL B 1 18 ? 6.273 -45.094 -59.375 1 40.19 18 VAL B CA 1
ATOM 4055 C C . VAL B 1 18 ? 7.324 -45.125 -58.281 1 40.19 18 VAL B C 1
ATOM 4057 O O . VAL B 1 18 ? 7.02 -45.438 -57.125 1 40.19 18 VAL B O 1
ATOM 4060 N N . PRO B 1 19 ? 8.68 -45.219 -58.562 1 37.25 19 PRO B N 1
ATOM 4061 C CA . PRO B 1 19 ? 9.656 -45.219 -57.469 1 37.25 19 PRO B CA 1
ATOM 4062 C C . PRO B 1 19 ? 9.359 -44.125 -56.438 1 37.25 19 PRO B C 1
ATOM 4064 O O . PRO B 1 19 ? 8.875 -43.062 -56.75 1 37.25 19 PRO B O 1
ATOM 4067 N N . ALA B 1 20 ? 8.961 -44.531 -55.25 1 42.09 20 ALA B N 1
ATOM 4068 C CA . ALA B 1 20 ? 9 -43.625 -54.125 1 42.09 20 ALA B CA 1
ATOM 4069 C C . ALA B 1 20 ? 10.18 -42.656 -54.25 1 42.09 20 ALA B C 1
ATOM 4071 O O . ALA B 1 20 ? 11.328 -43.062 -54.375 1 42.09 20 ALA B O 1
ATOM 4072 N N . ALA B 1 21 ? 10.055 -41.5 -54.844 1 43.62 21 ALA B N 1
ATOM 4073 C CA . ALA B 1 21 ? 11.078 -40.438 -54.812 1 43.62 21 ALA B CA 1
ATOM 4074 C C . ALA B 1 21 ? 11.922 -40.531 -53.562 1 43.62 21 ALA B C 1
ATOM 4076 O O . ALA B 1 21 ? 11.375 -40.594 -52.438 1 43.62 21 ALA B O 1
ATOM 4077 N N . ALA B 1 22 ? 13.055 -41.094 -53.562 1 48.97 22 ALA B N 1
ATOM 4078 C CA . ALA B 1 22 ? 14.078 -41.188 -52.531 1 48.97 22 ALA B CA 1
ATOM 4079 C C . ALA B 1 22 ? 14.18 -39.906 -51.719 1 48.97 22 ALA B C 1
ATOM 4081 O O . ALA B 1 22 ? 14.375 -38.844 -52.281 1 48.97 22 ALA B O 1
ATOM 4082 N N . GLN B 1 23 ? 13.531 -39.594 -50.625 1 61.44 23 GLN B N 1
ATOM 4083 C CA . GLN B 1 23 ? 13.625 -38.5 -49.625 1 61.44 23 GLN B CA 1
ATOM 4084 C C . GLN B 1 23 ? 15.047 -38.375 -49.125 1 61.44 23 GLN B C 1
ATOM 4086 O O . GLN B 1 23 ? 15.258 -38.188 -47.906 1 61.44 23 GLN B O 1
ATOM 4091 N N . ASP B 1 24 ? 15.945 -38.562 -50.031 1 72.69 24 ASP B N 1
ATOM 4092 C CA . ASP B 1 24 ? 17.375 -38.562 -49.75 1 72.69 24 ASP B CA 1
ATOM 4093 C C . ASP B 1 24 ? 17.906 -37.156 -49.656 1 72.69 24 ASP B C 1
ATOM 4095 O O . ASP B 1 24 ? 17.594 -36.281 -50.469 1 72.69 24 ASP B O 1
ATOM 4099 N N . ILE B 1 25 ? 18.469 -36.75 -48.5 1 81.19 25 ILE B N 1
ATOM 4100 C CA . ILE B 1 25 ? 19.188 -35.5 -48.375 1 81.19 25 ILE B CA 1
ATOM 4101 C C . ILE B 1 25 ? 20.656 -35.781 -48.031 1 81.19 25 ILE B C 1
ATOM 4103 O O . ILE B 1 25 ? 21 -36.844 -47.562 1 81.19 25 ILE B O 1
ATOM 4107 N N . THR B 1 26 ? 21.484 -34.875 -48.469 1 82.38 26 THR B N 1
ATOM 4108 C CA . THR B 1 26 ? 22.891 -34.844 -48.031 1 82.38 26 THR B CA 1
ATOM 4109 C C . THR B 1 26 ? 23.188 -33.562 -47.281 1 82.38 26 THR B C 1
ATOM 4111 O O . THR B 1 26 ? 23 -32.469 -47.781 1 82.38 26 THR B O 1
ATOM 4114 N N . LEU B 1 27 ? 23.531 -33.656 -46.031 1 82.38 27 LEU B N 1
ATOM 4115 C CA . LEU B 1 27 ? 23.969 -32.531 -45.219 1 82.38 27 LEU B CA 1
ATOM 4116 C C . LEU B 1 27 ? 25.5 -32.406 -45.219 1 82.38 27 LEU B C 1
ATOM 4118 O O . LEU B 1 27 ? 26.203 -33.406 -44.969 1 82.38 27 LEU B O 1
ATOM 4122 N N . THR B 1 28 ? 25.953 -31.297 -45.656 1 79.38 28 THR B N 1
ATOM 4123 C CA . THR B 1 28 ? 27.391 -31.047 -45.75 1 79.38 28 THR B CA 1
ATOM 4124 C C . THR B 1 28 ? 27.781 -29.922 -44.781 1 79.38 28 THR B C 1
ATOM 4126 O O . THR B 1 28 ? 27.156 -28.859 -44.781 1 79.38 28 THR B O 1
ATOM 4129 N N . SER B 1 29 ? 28.75 -30.203 -43.938 1 76.75 29 SER B N 1
ATOM 4130 C CA . SER B 1 29 ? 29.266 -29.156 -43.094 1 76.75 29 SER B CA 1
ATOM 4131 C C . SER B 1 29 ? 29.812 -27.984 -43.906 1 76.75 29 SER B C 1
ATOM 4133 O O . SER B 1 29 ? 30.234 -28.156 -45.031 1 76.75 29 SER B O 1
ATOM 4135 N N . HIS B 1 30 ? 29.797 -26.766 -43.312 1 73.38 30 HIS B N 1
ATOM 4136 C CA . HIS B 1 30 ? 30.234 -25.578 -44.031 1 73.38 30 HIS B CA 1
ATOM 4137 C C . HIS B 1 30 ? 31.672 -25.703 -44.469 1 73.38 30 HIS B C 1
ATOM 4139 O O . HIS B 1 30 ? 32.062 -25.172 -45.531 1 73.38 30 HIS B O 1
ATOM 4145 N N . ASP B 1 31 ? 32.406 -26.453 -43.688 1 67.94 31 ASP B N 1
ATOM 4146 C CA . ASP B 1 31 ? 33.812 -26.625 -44.062 1 67.94 31 ASP B CA 1
ATOM 4147 C C . ASP B 1 31 ? 33.969 -27.797 -45 1 67.94 31 ASP B C 1
ATOM 4149 O O . ASP B 1 31 ? 35.094 -28.109 -45.406 1 67.94 31 ASP B O 1
ATOM 4153 N N . GLY B 1 32 ? 32.875 -28.453 -45.344 1 66 32 GLY B N 1
ATOM 4154 C CA . GLY B 1 32 ? 32.875 -29.516 -46.344 1 66 32 GLY B CA 1
ATOM 4155 C C . GLY B 1 32 ? 33.438 -30.812 -45.844 1 66 32 GLY B C 1
ATOM 4156 O O . GLY B 1 32 ? 33.562 -31.781 -46.594 1 66 32 GLY B O 1
ATOM 4157 N N . LYS B 1 33 ? 33.875 -30.969 -44.688 1 79.12 33 LYS B N 1
ATOM 4158 C CA . LYS B 1 33 ? 34.625 -32.125 -44.156 1 79.12 33 LYS B CA 1
ATOM 4159 C C . LYS B 1 33 ? 33.688 -33.25 -43.75 1 79.12 33 LYS B C 1
ATOM 4161 O O . LYS B 1 33 ? 34.094 -34.406 -43.719 1 79.12 33 LYS B O 1
ATOM 4166 N N . VAL B 1 34 ? 32.5 -32.75 -43.406 1 78.88 34 VAL B N 1
ATOM 4167 C CA . VAL B 1 34 ? 31.547 -33.75 -42.906 1 78.88 34 VAL B CA 1
ATOM 4168 C C . VAL B 1 34 ? 30.344 -33.812 -43.844 1 78.88 34 VAL B C 1
ATOM 4170 O O . VAL B 1 34 ? 29.766 -32.75 -44.156 1 78.88 34 VAL B O 1
ATOM 4173 N N . GLU B 1 35 ? 30.125 -35 -44.438 1 83.25 35 GLU B N 1
ATOM 4174 C CA . GLU B 1 35 ? 28.938 -35.188 -45.25 1 83.25 35 GLU B CA 1
ATOM 4175 C C . GLU B 1 35 ? 28.078 -36.312 -44.656 1 83.25 35 GLU B C 1
ATOM 4177 O O . GLU B 1 35 ? 28.578 -37.406 -44.375 1 83.25 35 GLU B O 1
ATOM 4182 N N . ILE B 1 36 ? 26.828 -35.969 -44.406 1 83.12 36 ILE B N 1
ATOM 4183 C CA . ILE B 1 36 ? 25.859 -36.906 -43.906 1 83.12 36 ILE B CA 1
ATOM 4184 C C . ILE B 1 36 ? 24.75 -37.094 -44.938 1 83.12 36 ILE B C 1
ATOM 4186 O O . ILE B 1 36 ? 24.078 -36.156 -45.312 1 83.12 36 ILE B O 1
ATOM 4190 N N . SER B 1 37 ? 24.672 -38.281 -45.5 1 83.19 37 SER B N 1
ATOM 4191 C CA . SER B 1 37 ? 23.625 -38.594 -46.469 1 83.19 37 SER B CA 1
ATOM 4192 C C . SER B 1 37 ? 22.609 -39.594 -45.875 1 83.19 37 SER B C 1
ATOM 4194 O O . SER B 1 37 ? 22.984 -40.5 -45.188 1 83.19 37 SER B O 1
ATOM 4196 N N . GLY B 1 38 ? 21.406 -39.25 -46.062 1 84.19 38 GLY B N 1
ATOM 4197 C CA . GLY B 1 38 ? 20.344 -40.125 -45.594 1 84.19 38 GLY B CA 1
ATOM 4198 C C . GLY B 1 38 ? 18.953 -39.625 -45.969 1 84.19 38 GLY B C 1
ATOM 4199 O O . GLY B 1 38 ? 18.812 -38.719 -46.781 1 84.19 38 GLY B O 1
ATOM 4200 N N . ASN B 1 39 ? 17.953 -40.375 -45.5 1 82.25 39 ASN B N 1
ATOM 4201 C CA . ASN B 1 39 ? 16.562 -39.969 -45.656 1 82.25 39 ASN B CA 1
ATOM 4202 C C . ASN B 1 39 ? 16.156 -38.969 -44.594 1 82.25 39 ASN B C 1
ATOM 4204 O O . ASN B 1 39 ? 16.344 -39.156 -43.406 1 82.25 39 ASN B O 1
ATOM 4208 N N . LEU B 1 40 ? 15.711 -37.812 -45.125 1 79.94 40 LEU B N 1
ATOM 4209 C CA . LEU B 1 40 ? 15.227 -36.812 -44.188 1 79.94 40 LEU B CA 1
ATOM 4210 C C . LEU B 1 40 ? 14 -37.312 -43.438 1 79.94 40 LEU B C 1
ATOM 4212 O O . LEU B 1 40 ? 12.984 -37.625 -44.062 1 79.94 40 LEU B O 1
ATOM 4216 N N . LEU B 1 41 ? 14.211 -37.438 -42.156 1 74.56 41 LEU B N 1
ATOM 4217 C CA . LEU B 1 41 ? 13.078 -37.812 -41.312 1 74.56 41 LEU B CA 1
ATOM 4218 C C . LEU B 1 41 ? 12.273 -36.594 -40.875 1 74.56 41 LEU B C 1
ATOM 4220 O O . LEU B 1 41 ? 11.062 -36.688 -40.688 1 74.56 41 LEU B O 1
ATOM 4224 N N . GLY B 1 42 ? 12.938 -35.562 -40.656 1 72.62 42 GLY B N 1
ATOM 4225 C CA . GLY B 1 42 ? 12.25 -34.344 -40.25 1 72.62 42 GLY B CA 1
ATOM 4226 C C . GLY B 1 42 ? 13.188 -33.188 -40.062 1 72.62 42 GLY B C 1
ATOM 4227 O O . GLY B 1 42 ? 14.398 -33.344 -39.969 1 72.62 42 GLY B O 1
ATOM 4228 N N . PHE B 1 43 ? 12.766 -31.922 -40.25 1 72.25 43 PHE B N 1
ATOM 4229 C CA . PHE B 1 43 ? 13.445 -30.656 -40 1 72.25 43 PHE B CA 1
ATOM 4230 C C . PHE B 1 43 ? 12.602 -29.75 -39.125 1 72.25 43 PHE B C 1
ATOM 4232 O O . PHE B 1 43 ? 11.414 -29.562 -39.375 1 72.25 43 PHE B O 1
ATOM 4239 N N . ASP B 1 44 ? 13.227 -29.391 -38.031 1 63.5 44 ASP B N 1
ATOM 4240 C CA . ASP B 1 44 ? 12.438 -28.609 -37.062 1 63.5 44 ASP B CA 1
ATOM 4241 C C . ASP B 1 44 ? 12.836 -27.141 -37.094 1 63.5 44 ASP B C 1
ATOM 4243 O O . ASP B 1 44 ? 12.617 -26.406 -36.156 1 63.5 44 ASP B O 1
ATOM 4247 N N . GLY B 1 45 ? 13.469 -26.672 -38.094 1 65.19 45 GLY B N 1
ATOM 4248 C CA . GLY B 1 45 ? 13.906 -25.297 -38.281 1 65.19 45 GLY B CA 1
ATOM 4249 C C . GLY B 1 45 ? 15.352 -25.078 -37.844 1 65.19 45 GLY B C 1
ATOM 4250 O O . GLY B 1 45 ? 15.953 -24.047 -38.188 1 65.19 45 GLY B O 1
ATOM 4251 N N . GLU B 1 46 ? 15.875 -25.984 -37.031 1 70.5 46 GLU B N 1
ATOM 4252 C CA . GLU B 1 46 ? 17.25 -25.875 -36.562 1 70.5 46 GLU B CA 1
ATOM 4253 C C . GLU B 1 46 ? 18.016 -27.172 -36.781 1 70.5 46 GLU B C 1
ATOM 4255 O O . GLU B 1 46 ? 19.172 -27.156 -37.219 1 70.5 46 GLU B O 1
ATOM 4260 N N . PHE B 1 47 ? 17.281 -28.297 -36.562 1 73.94 47 PHE B N 1
ATOM 4261 C CA . PHE B 1 47 ? 17.953 -29.594 -36.625 1 73.94 47 PHE B CA 1
ATOM 4262 C C . PHE B 1 47 ? 17.328 -30.469 -37.719 1 73.94 47 PHE B C 1
ATOM 4264 O O . PHE B 1 47 ? 16.109 -30.484 -37.875 1 73.94 47 PHE B O 1
ATOM 4271 N N . TYR B 1 48 ? 18.203 -31.078 -38.438 1 75.94 48 TYR B N 1
ATOM 4272 C CA . TYR B 1 48 ? 17.797 -32.125 -39.375 1 75.94 48 TYR B CA 1
ATOM 4273 C C . TYR B 1 48 ? 17.797 -33.5 -38.688 1 75.94 48 TYR B C 1
ATOM 4275 O O . TYR B 1 48 ? 18.703 -33.812 -37.938 1 75.94 48 TYR B O 1
ATOM 4283 N N . ARG B 1 49 ? 16.734 -34.188 -38.812 1 81.88 49 ARG B N 1
ATOM 4284 C CA . ARG B 1 49 ? 16.734 -35.594 -38.438 1 81.88 49 ARG B CA 1
ATOM 4285 C C . ARG B 1 49 ? 16.828 -36.469 -39.688 1 81.88 49 ARG B C 1
ATOM 4287 O O . ARG B 1 49 ? 15.961 -36.438 -40.562 1 81.88 49 ARG B O 1
ATOM 4294 N N . VAL B 1 50 ? 18.016 -37.188 -39.781 1 80.06 50 VAL B N 1
ATOM 4295 C CA . VAL B 1 50 ? 18.312 -37.938 -41 1 80.06 50 VAL B CA 1
ATOM 4296 C C . VAL B 1 50 ? 18.531 -39.406 -40.688 1 80.06 50 VAL B C 1
ATOM 4298 O O . VAL B 1 50 ? 19.203 -39.75 -39.719 1 80.06 50 VAL B O 1
ATOM 4301 N N . GLU B 1 51 ? 17.734 -40.219 -41.312 1 80.88 51 GLU B N 1
ATOM 4302 C CA . GLU B 1 51 ? 18.016 -41.656 -41.25 1 80.88 51 GLU B CA 1
ATOM 4303 C C . GLU B 1 51 ? 19.203 -42.031 -42.094 1 80.88 51 GLU B C 1
ATOM 4305 O O . GLU B 1 51 ? 19.141 -41.938 -43.344 1 80.88 51 GLU B O 1
ATOM 4310 N N . THR B 1 52 ? 20.281 -42.344 -41.406 1 79.94 52 THR B N 1
ATOM 4311 C CA . THR B 1 52 ? 21.484 -42.75 -42.156 1 79.94 52 THR B CA 1
ATOM 4312 C C . THR B 1 52 ? 21.688 -44.281 -42.062 1 79.94 52 THR B C 1
ATOM 4314 O O . THR B 1 52 ? 20.906 -44.969 -41.438 1 79.94 52 THR B O 1
ATOM 4317 N N . ARG B 1 53 ? 22.656 -44.75 -42.75 1 79 53 ARG B N 1
ATOM 4318 C CA . ARG B 1 53 ? 23 -46.156 -42.688 1 79 53 ARG B CA 1
ATOM 4319 C C . ARG B 1 53 ? 23.438 -46.562 -41.281 1 79 53 ARG B C 1
ATOM 4321 O O . ARG B 1 53 ? 23.406 -47.75 -40.938 1 79 53 ARG B O 1
ATOM 4328 N N . PHE B 1 54 ? 23.812 -45.562 -40.531 1 78.31 54 PHE B N 1
ATOM 4329 C CA . PHE B 1 54 ? 24.312 -45.844 -39.156 1 78.31 54 PHE B CA 1
ATOM 4330 C C . PHE B 1 54 ? 23.234 -45.562 -38.125 1 78.31 54 PHE B C 1
ATOM 4332 O O . PHE B 1 54 ? 23.484 -45.594 -36.938 1 78.31 54 PHE B O 1
ATOM 4339 N N . GLY B 1 55 ? 22.078 -45.25 -38.688 1 77.56 55 GLY B N 1
ATOM 4340 C CA . GLY B 1 55 ? 20.984 -44.938 -37.781 1 77.56 55 GLY B CA 1
ATOM 4341 C C . GLY B 1 55 ? 20.484 -43.5 -37.938 1 77.56 55 GLY B C 1
ATOM 4342 O O . GLY B 1 55 ? 20.875 -42.781 -38.844 1 77.56 55 GLY B O 1
ATOM 4343 N N . GLU B 1 56 ? 19.594 -43.125 -36.969 1 79.25 56 GLU B N 1
ATOM 4344 C CA . GLU B 1 56 ? 19.031 -41.781 -37 1 79.25 56 GLU B CA 1
ATOM 4345 C C . GLU B 1 56 ? 20.016 -40.781 -36.375 1 79.25 56 GLU B C 1
ATOM 4347 O O . GLU B 1 56 ? 20.562 -41.031 -35.312 1 79.25 56 GLU B O 1
ATOM 4352 N N . LEU B 1 57 ? 20.375 -39.75 -37.188 1 79.38 57 LEU B N 1
ATOM 4353 C CA . LEU B 1 57 ? 21.234 -38.656 -36.719 1 79.38 57 LEU B CA 1
ATOM 4354 C C . LEU B 1 57 ? 20.469 -37.344 -36.688 1 79.38 57 LEU B C 1
ATOM 4356 O O . LEU B 1 57 ? 19.672 -37.062 -37.562 1 79.38 57 LEU B O 1
ATOM 4360 N N . THR B 1 58 ? 20.641 -36.625 -35.562 1 79.81 58 THR B N 1
ATOM 4361 C CA . THR B 1 58 ? 20.156 -35.25 -35.469 1 79.81 58 THR B CA 1
ATOM 4362 C C . THR B 1 58 ? 21.297 -34.25 -35.656 1 79.81 58 THR B C 1
ATOM 4364 O O . THR B 1 58 ? 22.297 -34.281 -34.938 1 79.81 58 THR B O 1
ATOM 4367 N N . VAL B 1 59 ? 21.156 -33.438 -36.781 1 77.31 59 VAL B N 1
ATOM 4368 C CA . VAL B 1 59 ? 22.234 -32.5 -37.188 1 77.31 59 VAL B CA 1
ATOM 4369 C C . VAL B 1 59 ? 21.75 -31.062 -37.094 1 77.31 59 VAL B C 1
ATOM 4371 O O . VAL B 1 59 ? 20.656 -30.75 -37.594 1 77.31 59 VAL B O 1
ATOM 4374 N N . ASP B 1 60 ? 22.516 -30.234 -36.344 1 74.81 60 ASP B N 1
ATOM 4375 C CA . ASP B 1 60 ? 22.234 -28.797 -36.312 1 74.81 60 ASP B CA 1
ATOM 4376 C C . ASP B 1 60 ? 22.344 -28.188 -37.719 1 74.81 60 ASP B C 1
ATOM 4378 O O . ASP B 1 60 ? 23.391 -28.25 -38.344 1 74.81 60 ASP B O 1
ATOM 4382 N N . GLY B 1 61 ? 21.266 -27.625 -38.156 1 69.62 61 GLY B N 1
ATOM 4383 C CA . GLY B 1 61 ? 21.172 -27.109 -39.5 1 69.62 61 GLY B CA 1
ATOM 4384 C C . GLY B 1 61 ? 22.062 -25.891 -39.75 1 69.62 61 GLY B C 1
ATOM 4385 O O . GLY B 1 61 ? 22.406 -25.594 -40.875 1 69.62 61 GLY B O 1
ATOM 4386 N N . SER B 1 62 ? 22.438 -25.188 -38.562 1 67.56 62 SER B N 1
ATOM 4387 C CA . SER B 1 62 ? 23.266 -24 -38.719 1 67.56 62 SER B CA 1
ATOM 4388 C C . SER B 1 62 ? 24.656 -24.359 -39.188 1 67.56 62 SER B C 1
ATOM 4390 O O . SER B 1 62 ? 25.375 -23.531 -39.781 1 67.56 62 SER B O 1
ATOM 4392 N N . GLY B 1 63 ? 24.984 -25.531 -39.062 1 64.38 63 GLY B N 1
ATOM 4393 C CA . GLY B 1 63 ? 26.328 -25.938 -39.375 1 64.38 63 GLY B CA 1
ATOM 4394 C C . GLY B 1 63 ? 26.422 -26.734 -40.688 1 64.38 63 GLY B C 1
ATOM 4395 O O . GLY B 1 63 ? 27.484 -27.234 -41.031 1 64.38 63 GLY B O 1
ATOM 4396 N N . VAL B 1 64 ? 25.156 -26.875 -41.344 1 71.81 64 VAL B N 1
ATOM 4397 C CA . VAL B 1 64 ? 25.219 -27.75 -42.5 1 71.81 64 VAL B CA 1
ATOM 4398 C C . VAL B 1 64 ? 24.422 -27.141 -43.656 1 71.81 64 VAL B C 1
ATOM 4400 O O . VAL B 1 64 ? 23.609 -26.234 -43.438 1 71.81 64 VAL B O 1
ATOM 4403 N N . THR B 1 65 ? 24.875 -27.375 -44.812 1 76.06 65 THR B N 1
ATOM 4404 C CA . THR B 1 65 ? 24.062 -27.141 -46 1 76.06 65 THR B CA 1
ATOM 4405 C C . THR B 1 65 ? 23.344 -28.422 -46.438 1 76.06 65 THR B C 1
ATOM 4407 O O . THR B 1 65 ? 23.906 -29.516 -46.344 1 76.06 65 THR B O 1
ATOM 4410 N N . CYS B 1 66 ? 22.047 -28.25 -46.656 1 75.62 66 CYS B N 1
ATOM 4411 C CA . CYS B 1 66 ? 21.266 -29.406 -47.062 1 75.62 66 CYS B CA 1
ATOM 4412 C C . CYS B 1 66 ? 21.109 -29.438 -48.594 1 75.62 66 CYS B C 1
ATOM 4414 O O . CYS B 1 66 ? 20.688 -28.438 -49.188 1 75.62 66 CYS B O 1
ATOM 4416 N N . ASP B 1 67 ? 21.578 -30.578 -49.125 1 76.5 67 ASP B N 1
ATOM 4417 C CA . ASP B 1 67 ? 21.391 -30.828 -50.562 1 76.5 67 ASP B CA 1
ATOM 4418 C C . ASP B 1 67 ? 20.562 -32.094 -50.781 1 76.5 67 ASP B C 1
ATOM 4420 O O . ASP B 1 67 ? 20.703 -33.062 -50.031 1 76.5 67 ASP B O 1
ATOM 4424 N N . GLY B 1 68 ? 19.531 -32 -51.625 1 76 68 GLY B N 1
ATOM 4425 C CA . GLY B 1 68 ? 18.703 -33.125 -51.969 1 76 68 GLY B CA 1
ATOM 4426 C C . GLY B 1 68 ? 17.234 -32.75 -52.156 1 76 68 GLY B C 1
ATOM 4427 O O . GLY B 1 68 ? 16.844 -31.625 -51.906 1 76 68 GLY B O 1
ATOM 4428 N N . PRO B 1 69 ? 16.562 -33.594 -52.719 1 72 69 PRO B N 1
ATOM 4429 C CA . PRO B 1 69 ? 15.164 -33.281 -53.062 1 72 69 PRO B CA 1
ATOM 4430 C C . PRO B 1 69 ? 14.297 -33.062 -51.812 1 72 69 PRO B C 1
ATOM 4432 O O . PRO B 1 69 ? 13.289 -32.375 -51.875 1 72 69 PRO B O 1
ATOM 4435 N N . ALA B 1 70 ? 14.789 -33.719 -50.781 1 69.94 70 ALA B N 1
ATOM 4436 C CA . ALA B 1 70 ? 13.953 -33.688 -49.594 1 69.94 70 ALA B CA 1
ATOM 4437 C C . ALA B 1 70 ? 14.359 -32.531 -48.656 1 69.94 70 ALA B C 1
ATOM 4439 O O . ALA B 1 70 ? 13.758 -32.344 -47.594 1 69.94 70 ALA B O 1
ATOM 4440 N N . CYS B 1 71 ? 15.461 -31.891 -49.031 1 69.5 71 CYS B N 1
ATOM 4441 C CA . CYS B 1 71 ? 15.898 -30.797 -48.188 1 69.5 71 CYS B CA 1
ATOM 4442 C C . CYS B 1 71 ? 14.805 -29.734 -48.031 1 69.5 71 CYS B C 1
ATOM 4444 O O . CYS B 1 71 ? 14.25 -29.281 -49.031 1 69.5 71 CYS B O 1
ATOM 4446 N N . PRO B 1 72 ? 14.375 -29.672 -46.75 1 62.97 72 PRO B N 1
ATOM 4447 C CA . PRO B 1 72 ? 13.359 -28.625 -46.562 1 62.97 72 PRO B CA 1
ATOM 4448 C C . PRO B 1 72 ? 13.844 -27.25 -47.031 1 62.97 72 PRO B C 1
ATOM 4450 O O . PRO B 1 72 ? 15.047 -26.969 -46.969 1 62.97 72 PRO B O 1
ATOM 4453 N N . ASN B 1 73 ? 13.125 -26.703 -47.906 1 54.31 73 ASN B N 1
ATOM 4454 C CA . ASN B 1 73 ? 13.43 -25.297 -48.156 1 54.31 73 ASN B CA 1
ATOM 4455 C C . ASN B 1 73 ? 13.438 -24.484 -46.875 1 54.31 73 ASN B C 1
ATOM 4457 O O . ASN B 1 73 ? 12.391 -24.281 -46.25 1 54.31 73 ASN B O 1
ATOM 4461 N N . LEU B 1 74 ? 14.633 -24.391 -46.281 1 53.88 74 LEU B N 1
ATOM 4462 C CA . LEU B 1 74 ? 14.82 -23.672 -45.031 1 53.88 74 LEU B CA 1
ATOM 4463 C C . LEU B 1 74 ? 14.07 -22.344 -45.062 1 53.88 74 LEU B C 1
ATOM 4465 O O . LEU B 1 74 ? 13.617 -21.859 -44.031 1 53.88 74 LEU B O 1
ATOM 4469 N N . THR B 1 75 ? 14.016 -21.844 -46.281 1 51.22 75 THR B N 1
ATOM 4470 C CA . THR B 1 75 ? 13.352 -20.547 -46.406 1 51.22 75 THR B CA 1
ATOM 4471 C C . THR B 1 75 ? 11.844 -20.703 -46.25 1 51.22 75 THR B C 1
ATOM 4473 O O . THR B 1 75 ? 11.156 -19.766 -45.812 1 51.22 75 THR B O 1
ATOM 4476 N N . ASP B 1 76 ? 11.367 -21.969 -46.438 1 59.97 76 ASP B N 1
ATOM 4477 C CA . ASP B 1 76 ? 9.914 -22.125 -46.469 1 59.97 76 ASP B CA 1
ATOM 4478 C C . ASP B 1 76 ? 9.406 -22.844 -45.219 1 59.97 76 ASP B C 1
ATOM 4480 O O . ASP B 1 76 ? 8.234 -23.219 -45.156 1 59.97 76 ASP B O 1
ATOM 4484 N N . PHE B 1 77 ? 10.234 -23.031 -44.281 1 73.62 77 PHE B N 1
ATOM 4485 C CA . PHE B 1 77 ? 9.805 -23.797 -43.125 1 73.62 77 PHE B CA 1
ATOM 4486 C C . PHE B 1 77 ? 8.883 -22.969 -42.25 1 73.62 77 PHE B C 1
ATOM 4488 O O . PHE B 1 77 ? 9.18 -21.812 -41.938 1 73.62 77 PHE B O 1
ATOM 4495 N N . VAL B 1 78 ? 7.672 -23.609 -41.969 1 81.5 78 VAL B N 1
ATOM 4496 C CA . VAL B 1 78 ? 6.727 -23 -41.031 1 81.5 78 VAL B CA 1
ATOM 4497 C C . VAL B 1 78 ? 6.703 -23.781 -39.719 1 81.5 78 VAL B C 1
ATOM 4499 O O . VAL B 1 78 ? 6.398 -24.984 -39.719 1 81.5 78 VAL B O 1
ATOM 4502 N N . ALA B 1 79 ? 7.152 -23.25 -38.625 1 87.75 79 ALA B N 1
ATOM 4503 C CA . ALA B 1 79 ? 7.066 -23.875 -37.312 1 87.75 79 ALA B CA 1
ATOM 4504 C C . ALA B 1 79 ? 5.613 -24.031 -36.875 1 87.75 79 ALA B C 1
ATOM 4506 O O . ALA B 1 79 ? 4.875 -23.062 -36.781 1 87.75 79 ALA B O 1
ATOM 4507 N N . GLU B 1 80 ? 5.246 -25.281 -36.656 1 90 80 GLU B N 1
ATOM 4508 C CA . GLU B 1 80 ? 3.869 -25.547 -36.25 1 90 80 GLU B CA 1
ATOM 4509 C C . GLU B 1 80 ? 3.793 -25.953 -34.75 1 90 80 GLU B C 1
ATOM 4511 O O . GLU B 1 80 ? 4.598 -26.75 -34.281 1 90 80 GLU B O 1
ATOM 4516 N N . LEU B 1 81 ? 2.895 -25.359 -34.062 1 94.38 81 LEU B N 1
ATOM 4517 C CA . LEU B 1 81 ? 2.646 -25.672 -32.656 1 94.38 81 LEU B CA 1
ATOM 4518 C C . LEU B 1 81 ? 1.15 -25.734 -32.375 1 94.38 81 LEU B C 1
ATOM 4520 O O . LEU B 1 81 ? 0.431 -24.766 -32.594 1 94.38 81 LEU B O 1
ATOM 4524 N N . ALA B 1 82 ? 0.717 -26.906 -31.938 1 95.94 82 ALA B N 1
ATOM 4525 C CA . ALA B 1 82 ? -0.696 -27.094 -31.609 1 95.94 82 ALA B CA 1
ATOM 4526 C C . ALA B 1 82 ? -0.93 -27.031 -30.109 1 95.94 82 ALA B C 1
ATOM 4528 O O . ALA B 1 82 ? -0.329 -27.797 -29.344 1 95.94 82 ALA B O 1
ATOM 4529 N N . LEU B 1 83 ? -1.803 -26.141 -29.719 1 96.75 83 LEU B N 1
ATOM 4530 C CA . LEU B 1 83 ? -2.172 -26 -28.312 1 96.75 83 LEU B CA 1
ATOM 4531 C C . LEU B 1 83 ? -3.629 -26.391 -28.094 1 96.75 83 LEU B C 1
ATOM 4533 O O . LEU B 1 83 ? -4.496 -26.062 -28.906 1 96.75 83 LEU B O 1
ATOM 4537 N N . SER B 1 84 ? -3.854 -27.125 -27.031 1 94.69 84 SER B N 1
ATOM 4538 C CA . SER B 1 84 ? -5.211 -27.531 -26.688 1 94.69 84 SER B CA 1
ATOM 4539 C C . SER B 1 84 ? -5.48 -27.359 -25.203 1 94.69 84 SER B C 1
ATOM 4541 O O . SER B 1 84 ? -4.578 -27.531 -24.375 1 94.69 84 SER B O 1
ATOM 4543 N N . GLY B 1 85 ? -6.707 -26.969 -24.859 1 90.19 85 GLY B N 1
ATOM 4544 C CA . GLY B 1 85 ? -7.059 -26.938 -23.453 1 90.19 85 GLY B CA 1
ATOM 4545 C C . GLY B 1 85 ? -7.93 -25.75 -23.078 1 90.19 85 GLY B C 1
ATOM 4546 O O . GLY B 1 85 ? -8.875 -25.422 -23.797 1 90.19 85 GLY B O 1
ATOM 4547 N N . SER B 1 86 ? -7.625 -25.109 -22.062 1 83.62 86 SER B N 1
ATOM 4548 C CA . SER B 1 86 ? -8.445 -24.109 -21.375 1 83.62 86 SER B CA 1
ATOM 4549 C C . SER B 1 86 ? -8.758 -22.938 -22.281 1 83.62 86 SER B C 1
ATOM 4551 O O . SER B 1 86 ? -7.848 -22.328 -22.859 1 83.62 86 SER B O 1
ATOM 4553 N N . SER B 1 87 ? -10 -22.531 -22.281 1 79.12 87 SER B N 1
ATOM 4554 C CA . SER B 1 87 ? -10.445 -21.391 -23.078 1 79.12 87 SER B CA 1
ATOM 4555 C C . SER B 1 87 ? -9.883 -20.078 -22.531 1 79.12 87 SER B C 1
ATOM 4557 O O . SER B 1 87 ? -9.555 -19.172 -23.297 1 79.12 87 SER B O 1
ATOM 4559 N N . THR B 1 88 ? -9.742 -19.922 -21.203 1 77 88 THR B N 1
ATOM 4560 C CA . THR B 1 88 ? -9.227 -18.719 -20.578 1 77 88 THR B CA 1
ATOM 4561 C C . THR B 1 88 ? -7.82 -18.406 -21.078 1 77 88 THR B C 1
ATOM 4563 O O . THR B 1 88 ? -7.508 -17.25 -21.375 1 77 88 THR B O 1
ATOM 4566 N N . MET B 1 89 ? -7.02 -19.328 -21.125 1 87.44 89 MET B N 1
ATOM 4567 C CA . MET B 1 89 ? -5.641 -19.156 -21.578 1 87.44 89 MET B CA 1
ATOM 4568 C C . MET B 1 89 ? -5.578 -18.906 -23.078 1 87.44 89 MET B C 1
ATOM 4570 O O . MET B 1 89 ? -4.797 -18.078 -23.547 1 87.44 89 MET B O 1
ATOM 4574 N N . ALA B 1 90 ? -6.469 -19.594 -23.781 1 87.75 90 ALA B N 1
ATOM 4575 C CA . ALA B 1 90 ? -6.465 -19.516 -25.234 1 87.75 90 ALA B CA 1
ATOM 4576 C C . ALA B 1 90 ? -7.023 -18.172 -25.719 1 87.75 90 ALA B C 1
ATOM 4578 O O . ALA B 1 90 ? -6.598 -17.641 -26.75 1 87.75 90 ALA B O 1
ATOM 4579 N N . GLU B 1 91 ? -7.891 -17.672 -25.047 1 81.44 91 GLU B N 1
ATOM 4580 C CA . GLU B 1 91 ? -8.609 -16.5 -25.531 1 81.44 91 GLU B CA 1
ATOM 4581 C C . GLU B 1 91 ? -7.867 -15.219 -25.203 1 81.44 91 GLU B C 1
ATOM 4583 O O . GLU B 1 91 ? -7.957 -14.227 -25.938 1 81.44 91 GLU B O 1
ATOM 4588 N N . VAL B 1 92 ? -7.141 -15.242 -24.125 1 84.06 92 VAL B N 1
ATOM 4589 C CA . VAL B 1 92 ? -6.586 -13.961 -23.703 1 84.06 92 VAL B CA 1
ATOM 4590 C C . VAL B 1 92 ? -5.078 -14.094 -23.5 1 84.06 92 VAL B C 1
ATOM 4592 O O . VAL B 1 92 ? -4.293 -13.453 -24.203 1 84.06 92 VAL B O 1
ATOM 4595 N N . LEU B 1 93 ? -4.652 -14.992 -22.688 1 91.25 93 LEU B N 1
ATOM 4596 C CA . LEU B 1 93 ? -3.281 -15.008 -22.188 1 91.25 93 LEU B CA 1
ATOM 4597 C C . LEU B 1 93 ? -2.297 -15.328 -23.297 1 91.25 93 LEU B C 1
ATOM 4599 O O . LEU B 1 93 ? -1.389 -14.547 -23.578 1 91.25 93 LEU B O 1
ATOM 4603 N N . LEU B 1 94 ? -2.557 -16.469 -23.984 1 94.88 94 LEU B N 1
ATOM 4604 C CA . LEU B 1 94 ? -1.562 -16.938 -24.953 1 94.88 94 LEU B CA 1
ATOM 4605 C C . LEU B 1 94 ? -1.536 -16.031 -26.188 1 94.88 94 LEU B C 1
ATOM 4607 O O . LEU B 1 94 ? -0.463 -15.695 -26.688 1 94.88 94 LEU B O 1
ATOM 4611 N N . PRO B 1 95 ? -2.707 -15.594 -26.688 1 93.25 95 PRO B N 1
ATOM 4612 C CA . PRO B 1 95 ? -2.648 -14.625 -27.781 1 93.25 95 PRO B CA 1
ATOM 4613 C C . PRO B 1 95 ? -1.853 -13.367 -27.406 1 93.25 95 PRO B C 1
ATOM 4615 O O . PRO B 1 95 ? -1.044 -12.891 -28.203 1 93.25 95 PRO B O 1
ATOM 4618 N N . ALA B 1 96 ? -2.053 -12.867 -26.203 1 95.38 96 ALA B N 1
ATOM 4619 C CA . ALA B 1 96 ? -1.293 -11.695 -25.766 1 95.38 96 ALA B CA 1
ATOM 4620 C C . ALA B 1 96 ? 0.205 -11.992 -25.75 1 95.38 96 ALA B C 1
ATOM 4622 O O . ALA B 1 96 ? 1.01 -11.156 -26.188 1 95.38 96 ALA B O 1
ATOM 4623 N N . LEU B 1 97 ? 0.569 -13.141 -25.312 1 96.81 97 LEU B N 1
ATOM 4624 C CA . LEU B 1 97 ? 1.974 -13.523 -25.234 1 96.81 97 LEU B CA 1
ATOM 4625 C C . LEU B 1 97 ? 2.559 -13.742 -26.625 1 96.81 97 LEU B C 1
ATOM 4627 O O . LEU B 1 97 ? 3.703 -13.367 -26.891 1 96.81 97 LEU B O 1
ATOM 4631 N N . ILE B 1 98 ? 1.75 -14.297 -27.531 1 96.94 98 ILE B N 1
ATOM 4632 C CA . ILE B 1 98 ? 2.197 -14.508 -28.906 1 96.94 98 ILE B CA 1
ATOM 4633 C C . ILE B 1 98 ? 2.42 -13.156 -29.578 1 96.94 98 ILE B C 1
ATOM 4635 O O . ILE B 1 98 ? 3.441 -12.953 -30.25 1 96.94 98 ILE B O 1
ATOM 4639 N N . GLU B 1 99 ? 1.512 -12.305 -29.406 1 96.31 99 GLU B N 1
ATOM 4640 C CA . GLU B 1 99 ? 1.648 -10.969 -29.984 1 96.31 99 GLU B CA 1
ATOM 4641 C C . GLU B 1 99 ? 2.848 -10.234 -29.406 1 96.31 99 GLU B C 1
ATOM 4643 O O . GLU B 1 99 ? 3.574 -9.547 -30.125 1 96.31 99 GLU B O 1
ATOM 4648 N N . GLY B 1 100 ? 2.996 -10.336 -28.078 1 96.31 100 GLY B N 1
ATOM 4649 C CA . GLY B 1 100 ? 4.176 -9.758 -27.469 1 96.31 100 GLY B CA 1
ATOM 4650 C C . GLY B 1 100 ? 5.477 -10.32 -28 1 96.31 100 GLY B C 1
ATOM 4651 O O . GLY B 1 100 ? 6.422 -9.578 -28.266 1 96.31 100 GLY B O 1
ATOM 4652 N N . PHE B 1 101 ? 5.535 -11.602 -28.172 1 96.25 101 PHE B N 1
ATOM 4653 C CA . PHE B 1 101 ? 6.695 -12.281 -28.734 1 96.25 101 PHE B CA 1
ATOM 4654 C C . PHE B 1 101 ? 6.969 -11.805 -30.156 1 96.25 101 PHE B C 1
ATOM 4656 O O . PHE B 1 101 ? 8.117 -11.516 -30.5 1 96.25 101 PHE B O 1
ATOM 4663 N N . ALA B 1 102 ? 5.926 -11.703 -30.938 1 95.25 102 ALA B N 1
ATOM 4664 C CA . ALA B 1 102 ? 6.047 -11.242 -32.312 1 95.25 102 ALA B CA 1
ATOM 4665 C C . ALA B 1 102 ? 6.605 -9.828 -32.375 1 95.25 102 ALA B C 1
ATOM 4667 O O . ALA B 1 102 ? 7.539 -9.547 -33.156 1 95.25 102 ALA B O 1
ATOM 4668 N N . LEU B 1 103 ? 6.086 -8.984 -31.594 1 94.56 103 LEU B N 1
ATOM 4669 C CA . LEU B 1 103 ? 6.52 -7.59 -31.578 1 94.56 103 LEU B CA 1
ATOM 4670 C C . LEU B 1 103 ? 7.992 -7.488 -31.188 1 94.56 103 LEU B C 1
ATOM 4672 O O . LEU B 1 103 ? 8.742 -6.719 -31.781 1 94.56 103 LEU B O 1
ATOM 4676 N N . ARG B 1 104 ? 8.352 -8.219 -30.172 1 93.88 104 ARG B N 1
ATOM 4677 C CA . ARG B 1 104 ? 9.734 -8.203 -29.688 1 93.88 104 ARG B CA 1
ATOM 4678 C C . ARG B 1 104 ? 10.695 -8.68 -30.766 1 93.88 104 ARG B C 1
ATOM 4680 O O . ARG B 1 104 ? 11.844 -8.227 -30.828 1 93.88 104 ARG B O 1
ATOM 4687 N N . ASN B 1 105 ? 10.219 -9.578 -31.625 1 92.31 105 ASN B N 1
ATOM 4688 C CA . ASN B 1 105 ? 11.055 -10.156 -32.688 1 92.31 105 ASN B CA 1
ATOM 4689 C C . ASN B 1 105 ? 10.797 -9.492 -34.031 1 92.31 105 ASN B C 1
ATOM 4691 O O . ASN B 1 105 ? 11.211 -10.016 -35.062 1 92.31 105 ASN B O 1
ATOM 4695 N N . ARG B 1 106 ? 10.141 -8.328 -34.062 1 91.75 106 ARG B N 1
ATOM 4696 C CA . ARG B 1 106 ? 9.844 -7.52 -35.25 1 91.75 106 ARG B CA 1
ATOM 4697 C C . ARG B 1 106 ? 9.07 -8.328 -36.281 1 91.75 106 ARG B C 1
ATOM 4699 O O . ARG B 1 106 ? 9.367 -8.266 -37.5 1 91.75 106 ARG B O 1
ATOM 4706 N N . MET B 1 107 ? 8.219 -9.172 -35.75 1 94.31 107 MET B N 1
ATOM 4707 C CA . MET B 1 107 ? 7.332 -9.961 -36.594 1 94.31 107 MET B CA 1
ATOM 4708 C C . MET B 1 107 ? 5.91 -9.406 -36.562 1 94.31 107 MET B C 1
ATOM 4710 O O . MET B 1 107 ? 5.574 -8.594 -35.719 1 94.31 107 MET B O 1
ATOM 4714 N N . GLN B 1 108 ? 5.148 -9.812 -37.531 1 94.38 108 GLN B N 1
ATOM 4715 C CA . GLN B 1 108 ? 3.727 -9.5 -37.594 1 94.38 108 GLN B CA 1
ATOM 4716 C C . GLN B 1 108 ? 2.877 -10.734 -37.281 1 94.38 108 GLN B C 1
ATOM 4718 O O . GLN B 1 108 ? 3.309 -11.859 -37.531 1 94.38 108 GLN B O 1
ATOM 4723 N N . THR B 1 109 ? 1.753 -10.453 -36.688 1 95.31 109 THR B N 1
ATOM 4724 C CA . THR B 1 109 ? 0.843 -11.547 -36.375 1 95.31 109 THR B CA 1
ATOM 4725 C C . THR B 1 109 ? -0.456 -11.414 -37.156 1 95.31 109 THR B C 1
ATOM 4727 O O . THR B 1 109 ? -0.866 -10.305 -37.5 1 95.31 109 THR B O 1
ATOM 4730 N N . ARG B 1 110 ? -0.999 -12.523 -37.531 1 95 110 ARG B N 1
ATOM 4731 C CA . ARG B 1 110 ? -2.328 -12.594 -38.125 1 95 110 ARG B CA 1
ATOM 4732 C C . ARG B 1 110 ? -3.148 -13.727 -37.531 1 95 110 ARG B C 1
ATOM 4734 O O . ARG B 1 110 ? -2.672 -14.852 -37.406 1 95 110 ARG B O 1
ATOM 4741 N N . ARG B 1 111 ? -4.32 -13.414 -37.125 1 94.75 111 ARG B N 1
ATOM 4742 C CA . ARG B 1 111 ? -5.211 -14.43 -36.594 1 94.75 111 ARG B CA 1
ATOM 4743 C C . ARG B 1 111 ? -6.145 -14.977 -37.656 1 94.75 111 ARG B C 1
ATOM 4745 O O . ARG B 1 111 ? -6.684 -14.219 -38.469 1 94.75 111 ARG B O 1
ATOM 4752 N N . GLU B 1 112 ? -6.199 -16.266 -37.781 1 94.94 112 GLU B N 1
ATOM 4753 C CA . GLU B 1 112 ? -7.156 -16.969 -38.625 1 94.94 112 GLU B CA 1
ATOM 4754 C C . GLU B 1 112 ? -8.133 -17.797 -37.781 1 94.94 112 GLU B C 1
ATOM 4756 O O . GLU B 1 112 ? -7.711 -18.641 -37 1 94.94 112 GLU B O 1
ATOM 4761 N N . THR B 1 113 ? -9.406 -17.5 -37.969 1 93.19 113 THR B N 1
ATOM 4762 C CA . THR B 1 113 ? -10.422 -18.188 -37.156 1 93.19 113 THR B CA 1
ATOM 4763 C C . THR B 1 113 ? -11.164 -19.219 -38 1 93.19 113 THR B C 1
ATOM 4765 O O . THR B 1 113 ? -11.75 -18.875 -39.031 1 93.19 113 THR B O 1
ATOM 4768 N N . ASP B 1 114 ? -11.094 -20.438 -37.594 1 91.25 114 ASP B N 1
ATOM 4769 C CA . ASP B 1 114 ? -11.828 -21.516 -38.25 1 91.25 114 ASP B CA 1
ATOM 4770 C C . ASP B 1 114 ? -13.211 -21.703 -37.625 1 91.25 114 ASP B C 1
ATOM 4772 O O . ASP B 1 114 ? -14.195 -21.938 -38.312 1 91.25 114 ASP B O 1
ATOM 4776 N N . SER B 1 115 ? -13.234 -21.719 -36.344 1 89.56 115 SER B N 1
ATOM 4777 C CA . SER B 1 115 ? -14.445 -21.797 -35.531 1 89.56 115 SER B CA 1
ATOM 4778 C C . SER B 1 115 ? -14.234 -21.125 -34.188 1 89.56 115 SER B C 1
ATOM 4780 O O . SER B 1 115 ? -13.172 -20.562 -33.906 1 89.56 115 SER B O 1
ATOM 4782 N N . GLU B 1 116 ? -15.258 -21.203 -33.469 1 80.44 116 GLU B N 1
ATOM 4783 C CA . GLU B 1 116 ? -15.141 -20.641 -32.125 1 80.44 116 GLU B CA 1
ATOM 4784 C C . GLU B 1 116 ? -14.125 -21.406 -31.297 1 80.44 116 GLU B C 1
ATOM 4786 O O . GLU B 1 116 ? -13.461 -20.828 -30.438 1 80.44 116 GLU B O 1
ATOM 4791 N N . ALA B 1 117 ? -14.047 -22.625 -31.625 1 87.12 117 ALA B N 1
ATOM 4792 C CA . ALA B 1 117 ? -13.203 -23.5 -30.797 1 87.12 117 ALA B CA 1
ATOM 4793 C C . ALA B 1 117 ? -11.852 -23.734 -31.469 1 87.12 117 ALA B C 1
ATOM 4795 O O . ALA B 1 117 ? -10.969 -24.375 -30.891 1 87.12 117 ALA B O 1
ATOM 4796 N N . ARG B 1 118 ? -11.719 -23.234 -32.719 1 92.31 118 ARG B N 1
ATOM 4797 C CA . ARG B 1 118 ? -10.477 -23.484 -33.438 1 92.31 118 ARG B CA 1
ATOM 4798 C C . ARG B 1 118 ? -10.016 -22.219 -34.156 1 92.31 118 ARG B C 1
ATOM 4800 O O . ARG B 1 118 ? -10.742 -21.672 -35 1 92.31 118 ARG B O 1
ATOM 4807 N N . PHE B 1 119 ? -8.859 -21.781 -33.781 1 94.5 119 PHE B N 1
ATOM 4808 C CA . PHE B 1 119 ? -8.242 -20.656 -34.5 1 94.5 119 PHE B CA 1
ATOM 4809 C C . PHE B 1 119 ? -6.73 -20.812 -34.531 1 94.5 119 PHE B C 1
ATOM 4811 O O . PHE B 1 119 ? -6.176 -21.719 -33.906 1 94.5 119 PHE B O 1
ATOM 4818 N N . SER B 1 120 ? -6.066 -19.953 -35.375 1 95.94 120 SER B N 1
ATOM 4819 C CA . SER B 1 120 ? -4.613 -20 -35.5 1 95.94 120 SER B CA 1
ATOM 4820 C C . SER B 1 120 ? -4.016 -18.594 -35.5 1 95.94 120 SER B C 1
ATOM 4822 O O . SER B 1 120 ? -4.664 -17.641 -35.938 1 95.94 120 SER B O 1
ATOM 4824 N N . TYR B 1 121 ? -2.854 -18.5 -34.906 1 95.06 121 TYR B N 1
ATOM 4825 C CA . TYR B 1 121 ? -2.002 -17.328 -35.062 1 95.06 121 TYR B CA 1
ATOM 4826 C C . TYR B 1 121 ? -0.812 -17.609 -35.969 1 95.06 121 TYR B C 1
ATOM 4828 O O . TYR B 1 121 ? -0.047 -18.547 -35.688 1 95.06 121 TYR B O 1
ATOM 4836 N N . LEU B 1 122 ? -0.749 -16.781 -36.938 1 95.44 122 LEU B N 1
ATOM 4837 C CA . LEU B 1 122 ? 0.378 -16.875 -37.875 1 95.44 122 LEU B CA 1
ATOM 4838 C C . LEU B 1 122 ? 1.382 -15.758 -37.625 1 95.44 122 LEU B C 1
ATOM 4840 O O . LEU B 1 122 ? 0.992 -14.617 -37.375 1 95.44 122 LEU B O 1
ATOM 4844 N N . LEU B 1 123 ? 2.619 -16.141 -37.562 1 94.94 123 LEU B N 1
ATOM 4845 C CA . LEU B 1 123 ? 3.691 -15.156 -37.438 1 94.94 123 LEU B CA 1
ATOM 4846 C C . LEU B 1 123 ? 4.445 -15 -38.75 1 94.94 123 LEU B C 1
ATOM 4848 O O . LEU B 1 123 ? 4.793 -15.992 -39.406 1 94.94 123 LEU B O 1
ATOM 4852 N N . PHE B 1 124 ? 4.633 -13.656 -39.125 1 91.56 124 PHE B N 1
ATOM 4853 C CA . PHE B 1 124 ? 5.297 -13.312 -40.375 1 91.56 124 PHE B CA 1
ATOM 4854 C C . PHE B 1 124 ? 6.492 -12.398 -40.125 1 91.56 124 PHE B C 1
ATOM 4856 O O . PHE B 1 124 ? 6.441 -11.523 -39.25 1 91.56 124 PHE B O 1
ATOM 4863 N N . GLN B 1 125 ? 7.512 -12.711 -40.906 1 87.44 125 GLN B N 1
ATOM 4864 C CA . GLN B 1 125 ? 8.523 -11.656 -40.969 1 87.44 125 GLN B CA 1
ATOM 4865 C C . GLN B 1 125 ? 7.996 -10.438 -41.719 1 87.44 125 GLN B C 1
ATOM 4867 O O . GLN B 1 125 ? 7.191 -10.578 -42.656 1 87.44 125 GLN B O 1
ATOM 4872 N N . ALA B 1 126 ? 8.531 -9.289 -41.281 1 83.06 126 ALA B N 1
ATOM 4873 C CA . ALA B 1 126 ? 8.086 -8.078 -41.969 1 83.06 126 ALA B CA 1
ATOM 4874 C C . ALA B 1 126 ? 8.312 -8.188 -43.469 1 83.06 126 ALA B C 1
ATOM 4876 O O . ALA B 1 126 ? 9.414 -8.531 -43.938 1 83.06 126 ALA B O 1
ATOM 4877 N N . GLY B 1 127 ? 7.348 -7.902 -44.25 1 81.31 127 GLY B N 1
ATOM 4878 C CA . GLY B 1 127 ? 7.449 -7.863 -45.719 1 81.31 127 GLY B CA 1
ATOM 4879 C C . GLY B 1 127 ? 7.242 -9.219 -46.344 1 81.31 127 GLY B C 1
ATOM 4880 O O . GLY B 1 127 ? 7.234 -9.328 -47.594 1 81.31 127 GLY B O 1
ATOM 4881 N N . SER B 1 128 ? 7.148 -10.242 -45.562 1 82.25 128 SER B N 1
ATOM 4882 C CA . SER B 1 128 ? 6.957 -11.578 -46.094 1 82.25 128 SER B CA 1
ATOM 4883 C C . SER B 1 128 ? 5.488 -11.984 -46.062 1 82.25 128 SER B C 1
ATOM 4885 O O . SER B 1 128 ? 4.754 -11.578 -45.156 1 82.25 128 SER B O 1
ATOM 4887 N N . ASP B 1 129 ? 5.09 -12.703 -47.062 1 82.75 129 ASP B N 1
ATOM 4888 C CA . ASP B 1 129 ? 3.723 -13.211 -47.094 1 82.75 129 ASP B CA 1
ATOM 4889 C C . ASP B 1 129 ? 3.672 -14.664 -46.594 1 82.75 129 ASP B C 1
ATOM 4891 O O . ASP B 1 129 ? 2.59 -15.234 -46.469 1 82.75 129 ASP B O 1
ATOM 4895 N N . ARG B 1 130 ? 4.746 -15.172 -46.375 1 84.25 130 ARG B N 1
ATOM 4896 C CA . ARG B 1 130 ? 4.781 -16.547 -45.875 1 84.25 130 ARG B CA 1
ATOM 4897 C C . ARG B 1 130 ? 4.977 -16.578 -44.375 1 84.25 130 ARG B C 1
ATOM 4899 O O . ARG B 1 130 ? 5.887 -15.938 -43.844 1 84.25 130 ARG B O 1
ATOM 4906 N N . PRO B 1 131 ? 4.133 -17.406 -43.75 1 90.75 131 PRO B N 1
ATOM 4907 C CA . PRO B 1 131 ? 4.273 -17.469 -42.281 1 90.75 131 PRO B CA 1
ATOM 4908 C C . PRO B 1 131 ? 5.508 -18.234 -41.844 1 90.75 131 PRO B C 1
ATOM 4910 O O . PRO B 1 131 ? 5.879 -19.234 -42.469 1 90.75 131 PRO B O 1
ATOM 4913 N N . GLN B 1 132 ? 6.129 -17.812 -40.812 1 88.19 132 GLN B N 1
ATOM 4914 C CA . GLN B 1 132 ? 7.266 -18.484 -40.188 1 88.19 132 GLN B CA 1
ATOM 4915 C C . GLN B 1 132 ? 6.805 -19.438 -39.094 1 88.19 132 GLN B C 1
ATOM 4917 O O . GLN B 1 132 ? 7.516 -20.391 -38.75 1 88.19 132 GLN B O 1
ATOM 4922 N N . ALA B 1 133 ? 5.68 -19.172 -38.562 1 92.38 133 ALA B N 1
ATOM 4923 C CA . ALA B 1 133 ? 5.133 -20.016 -37.531 1 92.38 133 ALA B CA 1
ATOM 4924 C C . ALA B 1 133 ? 3.605 -19.984 -37.531 1 92.38 133 ALA B C 1
ATOM 4926 O O . ALA B 1 133 ? 3.002 -19.016 -38 1 92.38 133 ALA B O 1
ATOM 4927 N N . ARG B 1 134 ? 3.08 -21.094 -37.125 1 94.56 134 ARG B N 1
ATOM 4928 C CA . ARG B 1 134 ? 1.639 -21.234 -36.938 1 94.56 134 ARG B CA 1
ATOM 4929 C C . ARG B 1 134 ? 1.311 -21.844 -35.594 1 94.56 134 ARG B C 1
ATOM 4931 O O . ARG B 1 134 ? 1.729 -22.969 -35.281 1 94.56 134 ARG B O 1
ATOM 4938 N N . PHE B 1 135 ? 0.664 -21.109 -34.75 1 96.62 135 PHE B N 1
ATOM 4939 C CA . PHE B 1 135 ? 0.101 -21.594 -33.5 1 96.62 135 PHE B CA 1
ATOM 4940 C C . PHE B 1 135 ? -1.374 -21.938 -33.656 1 96.62 135 PHE B C 1
ATOM 4942 O O . PHE B 1 135 ? -2.207 -21.047 -33.875 1 96.62 135 PHE B O 1
ATOM 4949 N N . THR B 1 136 ? -1.679 -23.188 -33.562 1 96.44 136 THR B N 1
ATOM 4950 C CA . THR B 1 136 ? -3.068 -23.609 -33.688 1 96.44 136 THR B CA 1
ATOM 4951 C C . THR B 1 136 ? -3.678 -23.906 -32.312 1 96.44 136 THR B C 1
ATOM 4953 O O . THR B 1 136 ? -3.076 -24.609 -31.516 1 96.44 136 THR B O 1
ATOM 4956 N N . PHE B 1 137 ? -4.855 -23.391 -32.156 1 95.88 137 PHE B N 1
ATOM 4957 C CA . PHE B 1 137 ? -5.52 -23.531 -30.859 1 95.88 137 PHE B CA 1
ATOM 4958 C C . PHE B 1 137 ? -6.781 -24.375 -31 1 95.88 137 PHE B C 1
ATOM 4960 O O . PHE B 1 137 ? -7.59 -24.156 -31.906 1 95.88 137 PHE B O 1
ATOM 4967 N N . ARG B 1 138 ? -6.867 -25.344 -30.156 1 93.94 138 ARG B N 1
ATOM 4968 C CA . ARG B 1 138 ? -8.125 -26.047 -29.891 1 93.94 138 ARG B CA 1
ATOM 4969 C C . ARG B 1 138 ? -8.656 -25.688 -28.516 1 93.94 138 ARG B C 1
ATOM 4971 O O . ARG B 1 138 ? -8.195 -26.219 -27.5 1 93.94 138 ARG B O 1
ATOM 4978 N N . VAL B 1 139 ? -9.68 -24.875 -28.547 1 88.06 139 VAL B N 1
ATOM 4979 C CA . VAL B 1 139 ? -10.203 -24.312 -27.312 1 88.06 139 VAL B CA 1
ATOM 4980 C C . VAL B 1 139 ? -11.281 -25.219 -26.734 1 88.06 139 VAL B C 1
ATOM 4982 O O . VAL B 1 139 ? -12.273 -25.516 -27.406 1 88.06 139 VAL B O 1
ATOM 4985 N N . SER B 1 140 ? -11.016 -25.672 -25.562 1 81.94 140 SER B N 1
ATOM 4986 C CA . SER B 1 140 ? -11.938 -26.562 -24.875 1 81.94 140 SER B CA 1
ATOM 4987 C C . SER B 1 140 ? -11.727 -26.516 -23.359 1 81.94 140 SER B C 1
ATOM 4989 O O . SER B 1 140 ? -11.922 -25.469 -22.734 1 81.94 140 SER B O 1
ATOM 4991 N N . THR B 1 141 ? -11.508 -27.656 -22.734 1 80.81 141 THR B N 1
ATOM 4992 C CA . THR B 1 141 ? -11.258 -27.766 -21.312 1 80.81 141 THR B CA 1
ATOM 4993 C C . THR B 1 141 ? -9.883 -28.391 -21.047 1 80.81 141 THR B C 1
ATOM 4995 O O . THR B 1 141 ? -9.266 -28.938 -21.953 1 80.81 141 THR B O 1
ATOM 4998 N N . THR B 1 142 ? -9.484 -28.234 -19.828 1 85.94 142 THR B N 1
ATOM 4999 C CA . THR B 1 142 ? -8.227 -28.859 -19.422 1 85.94 142 THR B CA 1
ATOM 5000 C C . THR B 1 142 ? -8.266 -30.375 -19.672 1 85.94 142 THR B C 1
ATOM 5002 O O . THR B 1 142 ? -7.297 -30.953 -20.156 1 85.94 142 THR B O 1
ATOM 5005 N N . ASP B 1 143 ? -9.398 -30.984 -19.359 1 85.94 143 ASP B N 1
ATOM 5006 C CA . ASP B 1 143 ? -9.539 -32.438 -19.562 1 85.94 143 ASP B CA 1
ATOM 5007 C C . ASP B 1 143 ? -9.32 -32.781 -21.031 1 85.94 143 ASP B C 1
ATOM 5009 O O . ASP B 1 143 ? -8.586 -33.719 -21.344 1 85.94 143 ASP B O 1
ATOM 5013 N N . GLU B 1 144 ? -9.984 -32 -21.812 1 88 144 GLU B N 1
ATOM 5014 C CA . GLU B 1 144 ? -9.852 -32.25 -23.234 1 88 144 GLU B CA 1
ATOM 5015 C C . GLU B 1 144 ? -8.43 -31.969 -23.719 1 88 144 GLU B C 1
ATOM 5017 O O . GLU B 1 144 ? -7.93 -32.656 -24.625 1 88 144 GLU B O 1
ATOM 5022 N N . GLY B 1 145 ? -7.836 -31 -23.172 1 93.31 145 GLY B N 1
ATOM 5023 C CA . GLY B 1 145 ? -6.449 -30.719 -23.516 1 93.31 145 GLY B CA 1
ATOM 5024 C C . GLY B 1 145 ? -5.52 -31.891 -23.266 1 93.31 145 GLY B C 1
ATOM 5025 O O . GLY B 1 145 ? -4.715 -32.25 -24.125 1 93.31 145 GLY B O 1
ATOM 5026 N N . PHE B 1 146 ? -5.652 -32.5 -22.125 1 94 146 PHE B N 1
ATOM 5027 C CA . PHE B 1 146 ? -4.816 -33.656 -21.812 1 94 146 PHE B CA 1
ATOM 5028 C C . PHE B 1 146 ? -5.188 -34.844 -22.703 1 94 146 PHE B C 1
ATOM 5030 O O . PHE B 1 146 ? -4.312 -35.594 -23.125 1 94 146 PHE B O 1
ATOM 5037 N N . ALA B 1 147 ? -6.492 -35.031 -22.938 1 94.75 147 ALA B N 1
ATOM 5038 C CA . ALA B 1 147 ? -6.914 -36.094 -23.844 1 94.75 147 ALA B CA 1
ATOM 5039 C C . ALA B 1 147 ? -6.289 -35.906 -25.234 1 94.75 147 ALA B C 1
ATOM 5041 O O . ALA B 1 147 ? -5.816 -36.875 -25.828 1 94.75 147 ALA B O 1
ATOM 5042 N N . ASP B 1 148 ? -6.305 -34.656 -25.688 1 96.31 148 ASP B N 1
ATOM 5043 C CA . ASP B 1 148 ? -5.727 -34.344 -26.984 1 96.31 148 ASP B CA 1
ATOM 5044 C C . ASP B 1 148 ? -4.227 -34.625 -27 1 96.31 148 ASP B C 1
ATOM 5046 O O . ASP B 1 148 ? -3.691 -35.125 -28 1 96.31 148 ASP B O 1
ATOM 5050 N N . LEU B 1 149 ? -3.551 -34.281 -26 1 96.44 149 LEU B N 1
ATOM 5051 C CA . LEU B 1 149 ? -2.121 -34.562 -25.906 1 96.44 149 LEU B CA 1
ATOM 5052 C C . LEU B 1 149 ? -1.853 -36.062 -25.969 1 96.44 149 LEU B C 1
ATOM 5054 O O . LEU B 1 149 ? -0.967 -36.5 -26.703 1 96.44 149 LEU B O 1
ATOM 5058 N N . LEU B 1 150 ? -2.619 -36.844 -25.234 1 95.56 150 LEU B N 1
ATOM 5059 C CA . LEU B 1 150 ? -2.445 -38.281 -25.172 1 95.56 150 LEU B CA 1
ATOM 5060 C C . LEU B 1 150 ? -2.779 -38.938 -26.5 1 95.56 150 LEU B C 1
ATOM 5062 O O . LEU B 1 150 ? -2.234 -39.969 -26.844 1 95.56 150 LEU B O 1
ATOM 5066 N N . ALA B 1 151 ? -3.67 -38.312 -27.219 1 95.56 151 ALA B N 1
ATOM 5067 C CA . ALA B 1 151 ? -4.055 -38.781 -28.547 1 95.56 151 ALA B CA 1
ATOM 5068 C C . ALA B 1 151 ? -3.111 -38.25 -29.625 1 95.56 151 ALA B C 1
ATOM 5070 O O . ALA B 1 151 ? -3.342 -38.469 -30.812 1 95.56 151 ALA B O 1
ATOM 5071 N N . ASP B 1 152 ? -2.1 -37.531 -29.172 1 93.69 152 ASP B N 1
ATOM 5072 C CA . ASP B 1 152 ? -1.105 -36.938 -30.078 1 93.69 152 ASP B CA 1
ATOM 5073 C C . ASP B 1 152 ? -1.741 -35.906 -31 1 93.69 152 ASP B C 1
ATOM 5075 O O . ASP B 1 152 ? -1.364 -35.812 -32.188 1 93.69 152 ASP B O 1
ATOM 5079 N N . GLU B 1 153 ? -2.668 -35.188 -30.5 1 94.69 153 GLU B N 1
ATOM 5080 C CA . GLU B 1 153 ? -3.369 -34.188 -31.281 1 94.69 153 GLU B CA 1
ATOM 5081 C C . GLU B 1 153 ? -2.992 -32.781 -30.812 1 94.69 153 GLU B C 1
ATOM 5083 O O . GLU B 1 153 ? -3.486 -31.781 -31.359 1 94.69 153 GLU B O 1
ATOM 5088 N N . ALA B 1 154 ? -2.178 -32.656 -29.844 1 95.94 154 ALA B N 1
ATOM 5089 C CA . ALA B 1 154 ? -1.685 -31.391 -29.344 1 95.94 154 ALA B CA 1
ATOM 5090 C C . ALA B 1 154 ? -0.216 -31.484 -28.938 1 95.94 154 ALA B C 1
ATOM 5092 O O . ALA B 1 154 ? 0.255 -32.562 -28.547 1 95.94 154 ALA B O 1
ATOM 5093 N N . ASP B 1 155 ? 0.453 -30.359 -29.078 1 94.62 155 ASP B N 1
ATOM 5094 C CA . ASP B 1 155 ? 1.85 -30.281 -28.656 1 94.62 155 ASP B CA 1
ATOM 5095 C C . ASP B 1 155 ? 1.965 -29.766 -27.219 1 94.62 155 ASP B C 1
ATOM 5097 O O . ASP B 1 155 ? 2.906 -30.125 -26.516 1 94.62 155 ASP B O 1
ATOM 5101 N N . LEU B 1 156 ? 1.11 -28.891 -26.875 1 96.19 156 LEU B N 1
ATOM 5102 C CA . LEU B 1 156 ? 1.071 -28.281 -25.547 1 96.19 156 LEU B CA 1
ATOM 5103 C C . LEU B 1 156 ? -0.345 -28.297 -24.984 1 96.19 156 LEU B C 1
ATOM 5105 O O . LEU B 1 156 ? -1.32 -28.266 -25.734 1 96.19 156 LEU B O 1
ATOM 5109 N N . VAL B 1 157 ? -0.399 -28.375 -23.672 1 95.62 157 VAL B N 1
ATOM 5110 C CA . VAL B 1 157 ? -1.698 -28.359 -23.016 1 95.62 157 VAL B CA 1
ATOM 5111 C C . VAL B 1 157 ? -1.825 -27.078 -22.188 1 95.62 157 VAL B C 1
ATOM 5113 O O . VAL B 1 157 ? -0.937 -26.75 -21.391 1 95.62 157 VAL B O 1
ATOM 5116 N N . MET B 1 158 ? -2.871 -26.328 -22.422 1 92.69 158 MET B N 1
ATOM 5117 C CA . MET B 1 158 ? -3.277 -25.219 -21.578 1 92.69 158 MET B CA 1
ATOM 5118 C C . MET B 1 158 ? -4.188 -25.688 -20.453 1 92.69 158 MET B C 1
ATOM 5120 O O . MET B 1 158 ? -5.32 -26.125 -20.703 1 92.69 158 MET B O 1
ATOM 5124 N N . ALA B 1 159 ? -3.688 -25.594 -19.219 1 89.12 159 ALA B N 1
ATOM 5125 C CA . ALA B 1 159 ? -4.426 -26.25 -18.141 1 89.12 159 ALA B CA 1
ATOM 5126 C C . ALA B 1 159 ? -4.637 -25.297 -16.969 1 89.12 159 ALA B C 1
ATOM 5128 O O . ALA B 1 159 ? -3.75 -24.5 -16.625 1 89.12 159 ALA B O 1
ATOM 5129 N N . LEU B 1 160 ? -5.785 -25.391 -16.312 1 83 160 LEU B N 1
ATOM 5130 C CA . LEU B 1 160 ? -6.105 -24.625 -15.125 1 83 160 LEU B CA 1
ATOM 5131 C C . LEU B 1 160 ? -6.082 -25.5 -13.883 1 83 160 LEU B C 1
ATOM 5133 O O . LEU B 1 160 ? -6.707 -25.172 -12.867 1 83 160 LEU B O 1
ATOM 5137 N N . ARG B 1 161 ? -5.512 -26.594 -14.016 1 78.44 161 ARG B N 1
ATOM 5138 C CA . ARG B 1 161 ? -5.234 -27.516 -12.93 1 78.44 161 ARG B CA 1
ATOM 5139 C C . ARG B 1 161 ? -3.984 -28.344 -13.219 1 78.44 161 ARG B C 1
ATOM 5141 O O . ARG B 1 161 ? -3.525 -28.406 -14.359 1 78.44 161 ARG B O 1
ATOM 5148 N N . GLU B 1 162 ? -3.508 -28.984 -12.164 1 82.06 162 GLU B N 1
ATOM 5149 C CA . GLU B 1 162 ? -2.408 -29.922 -12.359 1 82.06 162 GLU B CA 1
ATOM 5150 C C . GLU B 1 162 ? -2.885 -31.203 -13.055 1 82.06 162 GLU B C 1
ATOM 5152 O O . GLU B 1 162 ? -4.062 -31.562 -12.969 1 82.06 162 GLU B O 1
ATOM 5157 N N . ILE B 1 163 ? -1.963 -31.844 -13.695 1 88.62 163 ILE B N 1
ATOM 5158 C CA . ILE B 1 163 ? -2.238 -33.125 -14.352 1 88.62 163 ILE B CA 1
ATOM 5159 C C . ILE B 1 163 ? -2.707 -34.125 -13.32 1 88.62 163 ILE B C 1
ATOM 5161 O O . ILE B 1 163 ? -2.172 -34.188 -12.211 1 88.62 163 ILE B O 1
ATOM 5165 N N . ARG B 1 164 ? -3.732 -34.906 -13.672 1 84.62 164 ARG B N 1
ATOM 5166 C CA . ARG B 1 164 ? -4.25 -35.938 -12.773 1 84.62 164 ARG B CA 1
ATOM 5167 C C . ARG B 1 164 ? -3.389 -37.188 -12.828 1 84.62 164 ARG B C 1
ATOM 5169 O O . ARG B 1 164 ? -2.707 -37.438 -13.82 1 84.62 164 ARG B O 1
ATOM 5176 N N . PRO B 1 165 ? -3.424 -38 -11.711 1 86.94 165 PRO B N 1
ATOM 5177 C CA . PRO B 1 165 ? -2.574 -39.188 -11.633 1 86.94 165 PRO B CA 1
ATOM 5178 C C . PRO B 1 165 ? -2.771 -40.125 -12.82 1 86.94 165 PRO B C 1
ATOM 5180 O O . PRO B 1 165 ? -1.796 -40.625 -13.375 1 86.94 165 PRO B O 1
ATOM 5183 N N . ASP B 1 166 ? -4.012 -40.281 -13.219 1 92.62 166 ASP B N 1
ATOM 5184 C CA . ASP B 1 166 ? -4.281 -41.188 -14.344 1 92.62 166 ASP B CA 1
ATOM 5185 C C . ASP B 1 166 ? -3.723 -40.594 -15.648 1 92.62 166 ASP B C 1
ATOM 5187 O O . ASP B 1 166 ? -3.174 -41.312 -16.469 1 92.62 166 ASP B O 1
ATOM 5191 N N . GLU B 1 167 ? -3.904 -39.312 -15.828 1 93.56 167 GLU B N 1
ATOM 5192 C CA . GLU B 1 167 ? -3.359 -38.656 -17 1 93.56 167 GLU B CA 1
ATOM 5193 C C . GLU B 1 167 ? -1.836 -38.75 -17.031 1 93.56 167 GLU B C 1
ATOM 5195 O O . GLU B 1 167 ? -1.247 -39 -18.094 1 93.56 167 GLU B O 1
ATOM 5200 N N . ARG B 1 168 ? -1.265 -38.562 -15.961 1 93.44 168 ARG B N 1
ATOM 5201 C CA . ARG B 1 168 ? 0.186 -38.656 -15.82 1 93.44 168 ARG B CA 1
ATOM 5202 C C . ARG B 1 168 ? 0.699 -40.031 -16.172 1 93.44 168 ARG B C 1
ATOM 5204 O O . ARG B 1 168 ? 1.675 -40.188 -16.922 1 93.44 168 ARG B O 1
ATOM 5211 N N . ARG B 1 169 ? 0.091 -41.062 -15.609 1 95.31 169 ARG B N 1
ATOM 5212 C CA . ARG B 1 169 ? 0.489 -42.469 -15.875 1 95.31 169 ARG B CA 1
ATOM 5213 C C . ARG B 1 169 ? 0.413 -42.781 -17.359 1 95.31 169 ARG B C 1
ATOM 5215 O O . ARG B 1 169 ? 1.339 -43.344 -17.922 1 95.31 169 ARG B O 1
ATOM 5222 N N . ARG B 1 170 ? -0.657 -42.375 -17.938 1 96.44 170 ARG B N 1
ATOM 5223 C CA . ARG B 1 170 ? -0.837 -42.625 -19.375 1 96.44 170 ARG B CA 1
ATOM 5224 C C . ARG B 1 170 ? 0.211 -41.875 -20.188 1 96.44 170 ARG B C 1
ATOM 5226 O O . ARG B 1 170 ? 0.725 -42.406 -21.172 1 96.44 170 ARG B O 1
ATOM 5233 N N . ALA B 1 171 ? 0.483 -40.656 -19.844 1 95.38 171 ALA B N 1
ATOM 5234 C CA . ALA B 1 171 ? 1.501 -39.875 -20.547 1 95.38 171 ALA B CA 1
ATOM 5235 C C . ALA B 1 171 ? 2.8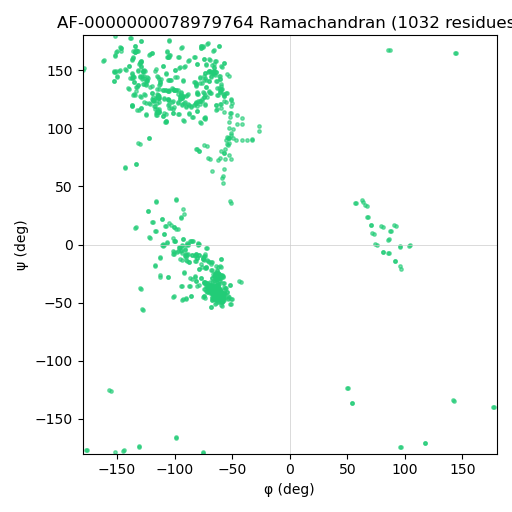63 -40.562 -20.469 1 95.38 171 ALA B C 1
ATOM 5237 O O . ALA B 1 171 ? 3.586 -40.625 -21.469 1 95.38 171 ALA B O 1
ATOM 5238 N N . LEU B 1 172 ? 3.178 -41.062 -19.312 1 94.25 172 LEU B N 1
ATOM 5239 C CA . LEU B 1 172 ? 4.438 -41.781 -19.125 1 94.25 172 LEU B CA 1
ATOM 5240 C C . LEU B 1 172 ? 4.492 -43.031 -20 1 94.25 172 LEU B C 1
ATOM 5242 O O . LEU B 1 172 ? 5.523 -43.312 -20.609 1 94.25 172 LEU B O 1
ATOM 5246 N N . GLU B 1 173 ? 3.408 -43.719 -20.047 1 95.56 173 GLU B N 1
ATOM 5247 C CA . GLU B 1 173 ? 3.312 -44.969 -20.844 1 95.56 173 GLU B CA 1
ATOM 5248 C C . GLU B 1 173 ? 3.49 -44.656 -22.328 1 95.56 173 GLU B C 1
ATOM 5250 O O . GLU B 1 173 ? 4.02 -45.5 -23.062 1 95.56 173 GLU B O 1
ATOM 5255 N N . LEU B 1 174 ? 3.107 -43.5 -22.703 1 94.44 174 LEU B N 1
ATOM 5256 C CA . LEU B 1 174 ? 3.186 -43.094 -24.094 1 94.44 174 LEU B CA 1
ATOM 5257 C C . LEU B 1 174 ? 4.535 -42.469 -24.422 1 94.44 174 LEU B C 1
ATOM 5259 O O . LEU B 1 174 ? 4.766 -42 -25.531 1 94.44 174 LEU B O 1
ATOM 5263 N N . GLY B 1 175 ? 5.395 -42.406 -23.359 1 92.88 175 GLY B N 1
ATOM 5264 C CA . GLY B 1 175 ? 6.73 -41.875 -23.578 1 92.88 175 GLY B CA 1
ATOM 5265 C C . GLY B 1 175 ? 6.77 -40.344 -23.625 1 92.88 175 GLY B C 1
ATOM 5266 O O . GLY B 1 175 ? 7.707 -39.75 -24.172 1 92.88 175 GLY B O 1
ATOM 5267 N N . LEU B 1 176 ? 5.785 -39.656 -23.188 1 93.56 176 LEU B N 1
ATOM 5268 C CA . LEU B 1 176 ? 5.711 -38.219 -23.219 1 93.56 176 LEU B CA 1
ATOM 5269 C C . LEU B 1 176 ? 6.504 -37.594 -22.078 1 93.56 176 LEU B C 1
ATOM 5271 O O . LEU B 1 176 ? 6.594 -36.375 -21.953 1 93.56 176 LEU B O 1
ATOM 5275 N N . GLY B 1 177 ? 7.137 -38.438 -21.234 1 92.19 177 GLY B N 1
ATOM 5276 C CA . GLY B 1 177 ? 7.891 -37.969 -20.094 1 92.19 177 GLY B CA 1
ATOM 5277 C C . GLY B 1 177 ? 7.035 -37.781 -18.844 1 92.19 177 GLY B C 1
ATOM 5278 O O . GLY B 1 177 ? 5.809 -37.875 -18.922 1 92.19 177 GLY B O 1
ATOM 5279 N N . ASP B 1 178 ? 7.742 -37.594 -17.688 1 91.19 178 ASP B N 1
ATOM 5280 C CA . ASP B 1 178 ? 7.02 -37.281 -16.469 1 91.19 178 ASP B CA 1
ATOM 5281 C C . ASP B 1 178 ? 6.527 -35.812 -16.484 1 91.19 178 ASP B C 1
ATOM 5283 O O . ASP B 1 178 ? 7.309 -34.906 -16.297 1 91.19 178 ASP B O 1
ATOM 5287 N N . MET B 1 179 ? 5.266 -35.719 -16.625 1 91 179 MET B N 1
ATOM 5288 C CA . MET B 1 179 ? 4.652 -34.438 -16.844 1 91 179 MET B CA 1
ATOM 5289 C C . MET B 1 179 ? 4.672 -33.594 -15.57 1 91 179 MET B C 1
ATOM 5291 O O . MET B 1 179 ? 4.328 -32.406 -15.594 1 91 179 MET B O 1
ATOM 5295 N N . THR B 1 180 ? 5.137 -34.062 -14.453 1 84.31 180 THR B N 1
ATOM 5296 C CA . THR B 1 180 ? 5.23 -33.344 -13.203 1 84.31 180 THR B CA 1
ATOM 5297 C C . THR B 1 180 ? 6.621 -32.719 -13.039 1 84.31 180 THR B C 1
ATOM 5299 O O . THR B 1 180 ? 6.875 -32 -12.078 1 84.31 180 THR B O 1
ATOM 5302 N N . ASP B 1 181 ? 7.414 -33.062 -14 1 83.06 181 ASP B N 1
ATOM 5303 C CA . ASP B 1 181 ? 8.742 -32.438 -13.984 1 83.06 181 ASP B CA 1
ATOM 5304 C C . ASP B 1 181 ? 8.648 -30.938 -14.211 1 83.06 181 ASP B C 1
ATOM 5306 O O . ASP B 1 181 ? 7.812 -30.469 -14.984 1 83.06 181 ASP B O 1
ATOM 5310 N N . SER B 1 182 ? 9.609 -30.203 -13.539 1 77.69 182 SER B N 1
ATOM 5311 C CA . SER B 1 182 ? 9.594 -28.75 -13.578 1 77.69 182 SER B CA 1
ATOM 5312 C C . SER B 1 182 ? 9.812 -28.234 -14.992 1 77.69 182 SER B C 1
ATOM 5314 O O . SER B 1 182 ? 9.391 -27.125 -15.328 1 77.69 182 SER B O 1
ATOM 5316 N N . ASN B 1 183 ? 10.375 -29.031 -15.773 1 79.44 183 ASN B N 1
ATOM 5317 C CA . ASN B 1 183 ? 10.641 -28.594 -17.141 1 79.44 183 ASN B CA 1
ATOM 5318 C C . ASN B 1 183 ? 9.461 -28.906 -18.062 1 79.44 183 ASN B C 1
ATOM 5320 O O . ASN B 1 183 ? 9.445 -28.484 -19.219 1 79.44 183 ASN B O 1
ATOM 5324 N N . ARG B 1 184 ? 8.508 -29.641 -17.578 1 89.06 184 ARG B N 1
ATOM 5325 C CA . ARG B 1 184 ? 7.418 -30.078 -18.438 1 89.06 184 ARG B CA 1
ATOM 5326 C C . ARG B 1 184 ? 6.102 -29.422 -18.031 1 89.06 184 ARG B C 1
ATOM 5328 O O . ARG B 1 184 ? 5.094 -29.562 -18.719 1 89.06 184 ARG B O 1
ATOM 5335 N N . SER B 1 185 ? 6.117 -28.828 -16.938 1 89.69 185 SER B N 1
ATOM 5336 C CA . SER B 1 185 ? 4.965 -28.062 -16.469 1 89.69 185 SER B CA 1
ATOM 5337 C C . SER B 1 185 ? 5.395 -26.703 -15.914 1 89.69 185 SER B C 1
ATOM 5339 O O . SER B 1 185 ? 6.285 -26.641 -15.07 1 89.69 185 SER B O 1
ATOM 5341 N N . ARG B 1 186 ? 4.754 -25.672 -16.406 1 88.62 186 ARG B N 1
ATOM 5342 C CA . ARG B 1 186 ? 5.094 -24.328 -15.93 1 88.62 186 ARG B CA 1
ATOM 5343 C C . ARG B 1 186 ? 3.84 -23.516 -15.656 1 88.62 186 ARG B C 1
ATOM 5345 O O . ARG B 1 186 ? 2.877 -23.562 -16.422 1 88.62 186 ARG B O 1
ATOM 5352 N N . VAL B 1 187 ? 3.969 -22.828 -14.609 1 91.88 187 VAL B N 1
ATOM 5353 C CA . VAL B 1 187 ? 2.914 -21.844 -14.352 1 91.88 187 VAL B CA 1
ATOM 5354 C C . VAL B 1 187 ? 3.229 -20.547 -15.078 1 91.88 187 VAL B C 1
ATOM 5356 O O . VAL B 1 187 ? 4.258 -19.906 -14.82 1 91.88 187 VAL B O 1
ATOM 5359 N N . LEU B 1 188 ? 2.352 -20.156 -15.969 1 92.25 188 LEU B N 1
ATOM 5360 C CA . LEU B 1 188 ? 2.568 -18.938 -16.766 1 92.25 188 LEU B CA 1
ATOM 5361 C C . LEU B 1 188 ? 2.074 -17.703 -16.016 1 92.25 188 LEU B C 1
ATOM 5363 O O . LEU B 1 188 ? 2.725 -16.656 -16.031 1 92.25 188 LEU B O 1
ATOM 5367 N N . ALA B 1 189 ? 0.97 -17.844 -15.469 1 93.88 189 ALA B N 1
ATOM 5368 C CA . ALA B 1 189 ? 0.276 -16.75 -14.797 1 93.88 189 ALA B CA 1
ATOM 5369 C C . ALA B 1 189 ? -0.619 -17.281 -13.68 1 93.88 189 ALA B C 1
ATOM 5371 O O . ALA B 1 189 ? -0.87 -18.484 -13.586 1 93.88 189 ALA B O 1
ATOM 5372 N N . LEU B 1 190 ? -0.942 -16.328 -12.852 1 92.88 190 LEU B N 1
ATOM 5373 C CA . LEU B 1 190 ? -1.858 -16.672 -11.773 1 92.88 190 LEU B CA 1
ATOM 5374 C C . LEU B 1 190 ? -3.203 -15.977 -11.961 1 92.88 190 LEU B C 1
ATOM 5376 O O . LEU B 1 190 ? -3.266 -14.859 -12.484 1 92.88 190 LEU B O 1
ATOM 5380 N N . ASP B 1 191 ? -4.152 -16.703 -11.633 1 90.62 191 ASP B N 1
ATOM 5381 C CA . ASP B 1 191 ? -5.512 -16.188 -11.469 1 90.62 191 ASP B CA 1
ATOM 5382 C C . ASP B 1 191 ? -6.117 -16.656 -10.148 1 90.62 191 ASP B C 1
ATOM 5384 O O . ASP B 1 191 ? -5.402 -17.141 -9.266 1 90.62 191 ASP B O 1
ATOM 5388 N N . ALA B 1 192 ? -7.375 -16.375 -9.953 1 93.31 192 ALA B N 1
ATOM 5389 C CA . ALA B 1 192 ? -8.023 -16.828 -8.727 1 93.31 192 ALA B CA 1
ATOM 5390 C C . ALA B 1 192 ? -9.523 -17.016 -8.938 1 93.31 192 ALA B C 1
ATOM 5392 O O . ALA B 1 192 ? -10.117 -16.391 -9.82 1 93.31 192 ALA B O 1
ATOM 5393 N N . MET B 1 193 ? -10.016 -17.953 -8.195 1 93.38 193 MET B N 1
ATOM 5394 C CA . MET B 1 193 ? -11.469 -18.094 -8.055 1 93.38 193 MET B CA 1
ATOM 5395 C C . MET B 1 193 ? -12.016 -17.109 -7.039 1 93.38 193 MET B C 1
ATOM 5397 O O . MET B 1 193 ? -11.75 -17.234 -5.84 1 93.38 193 MET B O 1
ATOM 5401 N N . VAL B 1 194 ? -12.82 -16.188 -7.508 1 96.06 194 VAL B N 1
ATOM 5402 C CA . VAL B 1 194 ? -13.281 -15.109 -6.641 1 96.06 194 VAL B CA 1
ATOM 5403 C C . VAL B 1 194 ? -14.797 -15.203 -6.461 1 96.06 194 VAL B C 1
ATOM 5405 O O . VAL B 1 194 ? -15.555 -15.016 -7.418 1 96.06 194 VAL B O 1
ATOM 5408 N N . PRO B 1 195 ? -15.227 -15.531 -5.266 1 97.75 195 PRO B N 1
ATOM 5409 C CA . PRO B 1 195 ? -16.672 -15.414 -5.035 1 97.75 195 PRO B CA 1
ATOM 5410 C C . PRO B 1 195 ? -17.172 -13.977 -5.16 1 97.75 195 PRO B C 1
ATOM 5412 O O . PRO B 1 195 ? -16.609 -13.07 -4.547 1 97.75 195 PRO B O 1
ATOM 5415 N N . VAL B 1 196 ? -18.203 -13.789 -5.961 1 98.06 196 VAL B N 1
ATOM 5416 C CA . VAL B 1 196 ? -18.719 -12.445 -6.203 1 98.06 196 VAL B CA 1
ATOM 5417 C C . VAL B 1 196 ? -20.219 -12.406 -5.941 1 98.06 196 VAL B C 1
ATOM 5419 O O . VAL B 1 196 ? -20.906 -13.414 -6.113 1 98.06 196 VAL B O 1
ATOM 5422 N N . VAL B 1 197 ? -20.672 -11.281 -5.512 1 98.56 197 VAL B N 1
ATOM 5423 C CA . VAL B 1 197 ? -22.094 -11 -5.281 1 98.56 197 VAL B CA 1
ATOM 5424 C C . VAL B 1 197 ? -22.453 -9.641 -5.875 1 98.56 197 VAL B C 1
ATOM 5426 O O . VAL B 1 197 ? -21.578 -8.914 -6.363 1 98.56 197 VAL B O 1
ATOM 5429 N N . ALA B 1 198 ? -23.734 -9.422 -5.871 1 97.94 198 ALA B N 1
ATOM 5430 C CA . ALA B 1 198 ? -24.188 -8.094 -6.289 1 97.94 198 ALA B CA 1
ATOM 5431 C C . ALA B 1 198 ? -23.688 -7.023 -5.32 1 97.94 198 ALA B C 1
ATOM 5433 O O . ALA B 1 198 ? -23.641 -7.25 -4.109 1 97.94 198 ALA B O 1
ATOM 5434 N N . PRO B 1 199 ? -23.438 -5.812 -5.887 1 96.38 199 PRO B N 1
ATOM 5435 C CA . PRO B 1 199 ? -22.969 -4.73 -5.016 1 96.38 199 PRO B CA 1
ATOM 5436 C C . PRO B 1 199 ? -23.969 -4.414 -3.895 1 96.38 199 PRO B C 1
ATOM 5438 O O . PRO B 1 199 ? -23.562 -4.02 -2.799 1 96.38 199 PRO B O 1
ATOM 5441 N N . VAL B 1 200 ? -25.172 -4.652 -4.074 1 95.88 200 VAL B N 1
ATOM 5442 C CA . VAL B 1 200 ? -26.203 -4.277 -3.121 1 95.88 200 VAL B CA 1
ATOM 5443 C C . VAL B 1 200 ? -26.375 -5.391 -2.086 1 95.88 200 VAL B C 1
ATOM 5445 O O . VAL B 1 200 ? -27.047 -5.195 -1.063 1 95.88 200 VAL B O 1
ATOM 5448 N N . ASN B 1 201 ? -25.828 -6.582 -2.375 1 96.88 201 ASN B N 1
ATOM 5449 C CA . ASN B 1 201 ? -25.891 -7.66 -1.396 1 96.88 201 ASN B CA 1
ATOM 5450 C C . ASN B 1 201 ? -25.188 -7.289 -0.1 1 96.88 201 ASN B C 1
ATOM 5452 O O . ASN B 1 201 ? -24.031 -6.84 -0.127 1 96.88 201 ASN B O 1
ATOM 5456 N N . PRO B 1 202 ? -25.797 -7.484 1.006 1 95.31 202 PRO B N 1
ATOM 5457 C CA . PRO B 1 202 ? -25.203 -7.008 2.258 1 95.31 202 PRO B CA 1
ATOM 5458 C C . PRO B 1 202 ? -24.094 -7.926 2.775 1 95.31 202 PRO B C 1
ATOM 5460 O O . PRO B 1 202 ? -23.344 -7.539 3.666 1 95.31 202 PRO B O 1
ATOM 5463 N N . VAL B 1 203 ? -24.094 -9.164 2.342 1 96.38 203 VAL B N 1
ATOM 5464 C CA . VAL B 1 203 ? -23.062 -10.102 2.795 1 96.38 203 VAL B CA 1
ATOM 5465 C C . VAL B 1 203 ? -21.703 -9.703 2.232 1 96.38 203 VAL B C 1
ATOM 5467 O O . VAL B 1 203 ? -21.562 -9.492 1.025 1 96.38 203 VAL B O 1
ATOM 5470 N N . ARG B 1 204 ? -20.672 -9.641 3.188 1 94.31 204 ARG B N 1
ATOM 5471 C CA . ARG B 1 204 ? -19.375 -9.109 2.758 1 94.31 204 ARG B CA 1
ATOM 5472 C C . ARG B 1 204 ? -18.281 -10.172 2.869 1 94.31 204 ARG B C 1
ATOM 5474 O O . ARG B 1 204 ? -17.219 -10.031 2.275 1 94.31 204 ARG B O 1
ATOM 5481 N N . GLN B 1 205 ? -18.562 -11.195 3.617 1 95.38 205 GLN B N 1
ATOM 5482 C CA . GLN B 1 205 ? -17.562 -12.203 3.891 1 95.38 205 GLN B CA 1
ATOM 5483 C C . GLN B 1 205 ? -18.156 -13.609 3.865 1 95.38 205 GLN B C 1
ATOM 5485 O O . GLN B 1 205 ? -19.359 -13.773 4.07 1 95.38 205 GLN B O 1
ATOM 5490 N N . VAL B 1 206 ? -17.344 -14.57 3.562 1 96.75 206 VAL B N 1
ATOM 5491 C CA . VAL B 1 206 ? -17.734 -15.977 3.553 1 96.75 206 VAL B CA 1
ATOM 5492 C C . VAL B 1 206 ? -16.516 -16.859 3.828 1 96.75 206 VAL B C 1
ATOM 5494 O O . VAL B 1 206 ? -15.406 -16.531 3.408 1 96.75 206 VAL B O 1
ATOM 5497 N N . SER B 1 207 ? -16.703 -17.906 4.605 1 95.06 207 SER B N 1
ATOM 5498 C CA . SER B 1 207 ? -15.602 -18.844 4.777 1 95.06 207 SER B CA 1
ATOM 5499 C C . SER B 1 207 ? -15.531 -19.828 3.615 1 95.06 207 SER B C 1
ATOM 5501 O O . SER B 1 207 ? -16.516 -20.031 2.902 1 95.06 207 SER B O 1
ATOM 5503 N N . VAL B 1 208 ? -14.383 -20.469 3.455 1 94.56 208 VAL B N 1
ATOM 5504 C CA . VAL B 1 208 ? -14.219 -21.406 2.348 1 94.56 208 VAL B CA 1
ATOM 5505 C C . VAL B 1 208 ? -15.148 -22.609 2.547 1 94.56 208 VAL B C 1
ATOM 5507 O O . VAL B 1 208 ? -15.836 -23.016 1.614 1 94.56 208 VAL B O 1
ATOM 5510 N N . PRO B 1 209 ? -15.289 -23.109 3.783 1 94.25 209 PRO B N 1
ATOM 5511 C CA . PRO B 1 209 ? -16.266 -24.188 3.977 1 94.25 209 PRO B CA 1
ATOM 5512 C C . PRO B 1 209 ? -17.688 -23.75 3.676 1 94.25 209 PRO B C 1
ATOM 5514 O O . PRO B 1 209 ? -18.453 -24.516 3.07 1 94.25 209 PRO B O 1
ATOM 5517 N N . GLN B 1 210 ? -18.031 -22.547 4.113 1 96.12 210 GLN B N 1
ATOM 5518 C CA . GLN B 1 210 ? -19.359 -22.031 3.787 1 96.12 210 GLN B CA 1
ATOM 5519 C C . GLN B 1 210 ? -19.562 -21.922 2.277 1 96.12 210 GLN B C 1
ATOM 5521 O O . GLN B 1 210 ? -20.625 -22.25 1.762 1 96.12 210 GLN B O 1
ATOM 5526 N N . LEU B 1 211 ? -18.562 -21.469 1.646 1 97.31 211 LEU B N 1
ATOM 5527 C CA . LEU B 1 211 ? -18.625 -21.328 0.196 1 97.31 211 LEU B CA 1
ATOM 5528 C C . LEU B 1 211 ? -18.859 -22.672 -0.471 1 97.31 211 LEU B C 1
ATOM 5530 O O . LEU B 1 211 ? -19.672 -22.781 -1.394 1 97.31 211 LEU B O 1
ATOM 5534 N N . ALA B 1 212 ? -18.156 -23.672 -0.019 1 96.56 212 ALA B N 1
ATOM 5535 C CA . ALA B 1 212 ? -18.359 -25.016 -0.531 1 96.56 212 ALA B CA 1
ATOM 5536 C C . ALA B 1 212 ? -19.781 -25.484 -0.293 1 96.56 212 ALA B C 1
ATOM 5538 O O . ALA B 1 212 ? -20.406 -26.094 -1.173 1 96.56 212 ALA B O 1
ATOM 5539 N N . GLN B 1 213 ? -20.312 -25.188 0.857 1 97.44 213 GLN B N 1
ATOM 5540 C CA . GLN B 1 213 ? -21.688 -25.562 1.19 1 97.44 213 GLN B CA 1
ATOM 5541 C C . GLN B 1 213 ? -22.688 -24.828 0.312 1 97.44 213 GLN B C 1
ATOM 5543 O O . GLN B 1 213 ? -23.719 -25.391 -0.064 1 97.44 213 GLN B O 1
ATOM 5548 N N . VAL B 1 214 ? -22.359 -23.625 0.034 1 98.12 214 VAL B N 1
ATOM 5549 C CA . VAL B 1 214 ? -23.234 -22.828 -0.825 1 98.12 214 VAL B CA 1
ATOM 5550 C C . VAL B 1 214 ? -23.297 -23.453 -2.215 1 98.12 214 VAL B C 1
ATOM 5552 O O . VAL B 1 214 ? -24.391 -23.703 -2.736 1 98.12 214 VAL B O 1
ATOM 5555 N N . PHE B 1 215 ? -22.234 -23.781 -2.75 1 97.69 215 PHE B N 1
ATOM 5556 C CA . PHE B 1 215 ? -22.188 -24.266 -4.121 1 97.69 215 PHE B CA 1
ATOM 5557 C C . PHE B 1 215 ? -22.562 -25.734 -4.184 1 97.69 215 PHE B C 1
ATOM 5559 O O . PHE B 1 215 ? -22.797 -26.281 -5.262 1 97.69 215 PHE B O 1
ATOM 5566 N N . ALA B 1 216 ? -22.688 -26.344 -3.018 1 97.12 216 ALA B N 1
ATOM 5567 C CA . ALA B 1 216 ? -23.234 -27.703 -2.938 1 97.12 216 ALA B CA 1
ATOM 5568 C C . ALA B 1 216 ? -24.75 -27.672 -2.758 1 97.12 216 ALA B C 1
ATOM 5570 O O . ALA B 1 216 ? -25.406 -28.719 -2.803 1 97.12 216 ALA B O 1
ATOM 5571 N N . GLY B 1 217 ? -25.281 -26.531 -2.488 1 96.12 217 GLY B N 1
ATOM 5572 C CA . GLY B 1 217 ? -26.719 -26.391 -2.283 1 96.12 217 GLY B CA 1
ATOM 5573 C C . GLY B 1 217 ? -27.156 -26.672 -0.854 1 96.12 217 GLY B C 1
ATOM 5574 O O . GLY B 1 217 ? -28.344 -26.734 -0.562 1 96.12 217 GLY B O 1
ATOM 5575 N N . GLU B 1 218 ? -26.219 -26.891 -0.008 1 97.12 218 GLU B N 1
ATOM 5576 C CA . GLU B 1 218 ? -26.531 -27.141 1.397 1 97.12 218 GLU B CA 1
ATOM 5577 C C . GLU B 1 218 ? -26.922 -25.844 2.109 1 97.12 218 GLU B C 1
ATOM 5579 O O . GLU B 1 218 ? -27.812 -25.844 2.969 1 97.12 218 GLU B O 1
ATOM 5584 N N . ILE B 1 219 ? -26.172 -24.812 1.876 1 97.94 219 ILE B N 1
ATOM 5585 C CA . ILE B 1 219 ? -26.594 -23.453 2.213 1 97.94 219 ILE B CA 1
ATOM 5586 C C . ILE B 1 219 ? -27.297 -22.812 1.01 1 97.94 219 ILE B C 1
ATOM 5588 O O . ILE B 1 219 ? -26.641 -22.516 0.004 1 97.94 219 ILE B O 1
ATOM 5592 N N . ASP B 1 220 ? -28.625 -22.688 1.103 1 97.5 220 ASP B N 1
ATOM 5593 C CA . ASP B 1 220 ? -29.359 -22.266 -0.081 1 97.5 220 ASP B CA 1
ATOM 5594 C C . ASP B 1 220 ? -30.141 -20.984 0.201 1 97.5 220 ASP B C 1
ATOM 5596 O O . ASP B 1 220 ? -30.953 -20.547 -0.625 1 97.5 220 ASP B O 1
ATOM 5600 N N . ASN B 1 221 ? -29.922 -20.453 1.388 1 98.56 221 ASN B N 1
ATOM 5601 C CA . ASN B 1 221 ? -30.578 -19.219 1.794 1 98.56 221 ASN B CA 1
ATOM 5602 C C . ASN B 1 221 ? -29.578 -18.25 2.414 1 98.56 221 ASN B C 1
ATOM 5604 O O . ASN B 1 221 ? -28.75 -18.625 3.248 1 98.56 221 ASN B O 1
ATOM 5608 N N . TRP B 1 222 ? -29.688 -16.938 2.002 1 98.31 222 TRP B N 1
ATOM 5609 C CA . TRP B 1 222 ? -28.734 -15.914 2.439 1 98.31 222 TRP B CA 1
ATOM 5610 C C . TRP B 1 222 ? -28.828 -15.703 3.947 1 98.31 222 TRP B C 1
ATOM 5612 O O . TRP B 1 222 ? -27.844 -15.281 4.578 1 98.31 222 TRP B O 1
ATOM 5622 N N . ALA B 1 223 ? -29.938 -15.984 4.551 1 97.88 223 ALA B N 1
ATOM 5623 C CA . ALA B 1 223 ? -30.109 -15.836 5.992 1 97.88 223 ALA B CA 1
ATOM 5624 C C . ALA B 1 223 ? -29.094 -16.672 6.754 1 97.88 223 ALA B C 1
ATOM 5626 O O . ALA B 1 223 ? -28.688 -16.328 7.863 1 97.88 223 ALA B O 1
ATOM 5627 N N . GLN B 1 224 ? -28.656 -17.766 6.113 1 97.62 224 GLN B N 1
ATOM 5628 C CA . GLN B 1 224 ? -27.688 -18.672 6.73 1 97.62 224 GLN B CA 1
ATOM 5629 C C . GLN B 1 224 ? -26.281 -18.062 6.727 1 97.62 224 GLN B C 1
ATOM 5631 O O . GLN B 1 224 ? -25.391 -18.547 7.414 1 97.62 224 GLN B O 1
ATOM 5636 N N . LEU B 1 225 ? -26.141 -16.953 6 1 97.12 225 LEU B N 1
ATOM 5637 C CA . LEU B 1 225 ? -24.859 -16.25 5.922 1 97.12 225 LEU B CA 1
ATOM 5638 C C . LEU B 1 225 ? -24.969 -14.852 6.512 1 97.12 225 LEU B C 1
ATOM 5640 O O . LEU B 1 225 ? -24.125 -14 6.266 1 97.12 225 LEU B O 1
ATOM 5644 N N . GLY B 1 226 ? -26.109 -14.617 7.199 1 95.31 226 GLY B N 1
ATOM 5645 C CA . GLY B 1 226 ? -26.312 -13.328 7.836 1 95.31 226 GLY B CA 1
ATOM 5646 C C . GLY B 1 226 ? -26.953 -12.305 6.918 1 95.31 226 GLY B C 1
ATOM 5647 O O . GLY B 1 226 ? -26.953 -11.109 7.219 1 95.31 226 GLY B O 1
ATOM 5648 N N . GLY B 1 227 ? -27.453 -12.766 5.777 1 96.44 227 GLY B N 1
ATOM 5649 C CA . GLY B 1 227 ? -28.125 -11.898 4.82 1 96.44 227 GLY B CA 1
ATOM 5650 C C . GLY B 1 227 ? -29.641 -11.953 4.922 1 96.44 227 GLY B C 1
ATOM 5651 O O . GLY B 1 227 ? -30.172 -12.359 5.949 1 96.44 227 GLY B O 1
ATOM 5652 N N . PRO B 1 228 ? -30.281 -11.422 3.902 1 96.25 228 PRO B N 1
ATOM 5653 C CA . PRO B 1 228 ? -31.75 -11.438 3.906 1 96.25 228 PRO B CA 1
ATOM 5654 C C . PRO B 1 228 ? -32.312 -12.836 3.715 1 96.25 228 PRO B C 1
ATOM 5656 O O . PRO B 1 228 ? -31.641 -13.734 3.219 1 96.25 228 PRO B O 1
ATOM 5659 N N . ASP B 1 229 ? -33.594 -12.961 4.148 1 97.81 229 ASP B N 1
ATOM 5660 C CA . ASP B 1 229 ? -34.281 -14.219 3.914 1 97.81 229 ASP B CA 1
ATOM 5661 C C . ASP B 1 229 ? -34.688 -14.359 2.445 1 97.81 229 ASP B C 1
ATOM 5663 O O . ASP B 1 229 ? -35.812 -14.047 2.062 1 97.81 229 ASP B O 1
ATOM 5667 N N . ALA B 1 230 ? -33.75 -14.859 1.687 1 98 230 ALA B N 1
ATOM 5668 C CA . ALA B 1 230 ? -33.906 -15.031 0.245 1 98 230 ALA B CA 1
ATOM 5669 C C . ALA B 1 230 ? -33.094 -16.203 -0.271 1 98 230 ALA B C 1
ATOM 5671 O O . ALA B 1 230 ? -31.984 -16.453 0.222 1 98 230 ALA B O 1
ATOM 5672 N N . PRO B 1 231 ? -33.625 -16.922 -1.271 1 97.81 231 PRO B N 1
ATOM 5673 C CA . PRO B 1 231 ? -32.875 -18.031 -1.842 1 97.81 231 PRO B CA 1
ATOM 5674 C C . PRO B 1 231 ? -31.594 -17.562 -2.561 1 97.81 231 PRO B C 1
ATOM 5676 O O . PRO B 1 231 ? -31.547 -16.438 -3.074 1 97.81 231 PRO B O 1
ATOM 5679 N N . ILE B 1 232 ? -30.594 -18.438 -2.6 1 98.38 232 ILE B N 1
ATOM 5680 C CA . ILE B 1 232 ? -29.344 -18.125 -3.268 1 98.38 232 ILE B CA 1
ATOM 5681 C C . ILE B 1 232 ? -29.359 -18.672 -4.695 1 98.38 232 ILE B C 1
ATOM 5683 O O . ILE B 1 232 ? -29.625 -19.859 -4.91 1 98.38 232 ILE B O 1
ATOM 5687 N N . ALA B 1 233 ? -29.125 -17.828 -5.652 1 98.19 233 ALA B N 1
ATOM 5688 C CA . ALA B 1 233 ? -28.938 -18.234 -7.043 1 98.19 233 ALA B CA 1
ATOM 5689 C C . ALA B 1 233 ? -27.453 -18.453 -7.359 1 98.19 233 ALA B C 1
ATOM 5691 O O . ALA B 1 233 ? -26.641 -17.547 -7.16 1 98.19 233 ALA B O 1
ATOM 5692 N N . LEU B 1 234 ? -27.141 -19.609 -7.91 1 98.12 234 LEU B N 1
ATOM 5693 C CA . LEU B 1 234 ? -25.75 -19.969 -8.141 1 98.12 234 LEU B CA 1
ATOM 5694 C C . LEU B 1 234 ? -25.359 -19.734 -9.594 1 98.12 234 LEU B C 1
ATOM 5696 O O . LEU B 1 234 ? -26.125 -20.062 -10.508 1 98.12 234 LEU B O 1
ATOM 5700 N N . HIS B 1 235 ? -24.203 -19.094 -9.773 1 97.56 235 HIS B N 1
ATOM 5701 C CA . HIS B 1 235 ? -23.656 -18.844 -11.102 1 97.56 235 HIS B CA 1
ATOM 5702 C C . HIS B 1 235 ? -22.234 -19.375 -11.227 1 97.56 235 HIS B C 1
ATOM 5704 O O . HIS B 1 235 ? -21.391 -19.109 -10.367 1 97.56 235 HIS B O 1
ATOM 5710 N N . LEU B 1 236 ? -21.953 -20.172 -12.281 1 95.25 236 LEU B N 1
ATOM 5711 C CA . LEU B 1 236 ? -20.625 -20.688 -12.578 1 95.25 236 LEU B CA 1
ATOM 5712 C C . LEU B 1 236 ? -20.328 -20.578 -14.07 1 95.25 236 LEU B C 1
ATOM 5714 O O . LEU B 1 236 ? -21.234 -20.422 -14.883 1 95.25 236 LEU B O 1
ATOM 5718 N N . PRO B 1 237 ? -19.047 -20.609 -14.352 1 88.12 237 PRO B N 1
ATOM 5719 C CA . PRO B 1 237 ? -18.719 -20.734 -15.773 1 88.12 237 PRO B CA 1
ATOM 5720 C C . PRO B 1 237 ? -19.25 -22.016 -16.391 1 88.12 237 PRO B C 1
ATOM 5722 O O . PRO B 1 237 ? -19.766 -22.891 -15.688 1 88.12 237 PRO B O 1
ATOM 5725 N N . ALA B 1 238 ? -19.125 -22.047 -17.703 1 82.94 238 ALA B N 1
ATOM 5726 C CA . ALA B 1 238 ? -19.609 -23.203 -18.469 1 82.94 238 ALA B CA 1
ATOM 5727 C C . ALA B 1 238 ? -19.031 -24.5 -17.922 1 82.94 238 ALA B C 1
ATOM 5729 O O . ALA B 1 238 ? -17.875 -24.547 -17.5 1 82.94 238 ALA B O 1
ATOM 5730 N N . ALA B 1 239 ? -19.875 -25.531 -18 1 80.12 239 ALA B N 1
ATOM 5731 C CA . ALA B 1 239 ? -19.406 -26.844 -17.547 1 80.12 239 ALA B CA 1
ATOM 5732 C C . ALA B 1 239 ? -18.188 -27.312 -18.344 1 80.12 239 ALA B C 1
ATOM 5734 O O . ALA B 1 239 ? -18.156 -27.156 -19.562 1 80.12 239 ALA B O 1
ATOM 5735 N N . GLY B 1 240 ? -17.219 -27.766 -17.609 1 70.75 240 GLY B N 1
ATOM 5736 C CA . GLY B 1 240 ? -16.031 -28.266 -18.281 1 70.75 240 GLY B CA 1
ATOM 5737 C C . GLY B 1 240 ? -14.969 -27.188 -18.484 1 70.75 240 GLY B C 1
ATOM 5738 O O . GLY B 1 240 ? -13.844 -27.484 -18.891 1 70.75 240 GLY B O 1
ATOM 5739 N N . SER B 1 241 ? -15.461 -25.969 -18.281 1 73.25 241 SER B N 1
ATOM 5740 C CA . SER B 1 241 ? -14.453 -24.922 -18.375 1 73.25 241 SER B CA 1
ATOM 5741 C C . SER B 1 241 ? -13.406 -25.062 -17.266 1 73.25 241 SER B C 1
ATOM 5743 O O . SER B 1 241 ? -13.625 -25.781 -16.297 1 73.25 241 SER B O 1
ATOM 5745 N N . GLY B 1 242 ? -12.188 -24.469 -17.5 1 72.88 242 GLY B N 1
ATOM 5746 C CA . GLY B 1 242 ? -11.094 -24.547 -16.547 1 72.88 242 GLY B CA 1
ATOM 5747 C C . GLY B 1 242 ? -11.484 -24.094 -15.148 1 72.88 242 GLY B C 1
ATOM 5748 O O . GLY B 1 242 ? -11.219 -24.781 -14.164 1 72.88 242 GLY B O 1
ATOM 5749 N N . LEU B 1 243 ? -12.164 -22.969 -15.078 1 80.31 243 LEU B N 1
ATOM 5750 C CA . LEU B 1 243 ? -12.523 -22.422 -13.773 1 80.31 243 LEU B CA 1
ATOM 5751 C C . LEU B 1 243 ? -13.602 -23.281 -13.109 1 80.31 243 LEU B C 1
ATOM 5753 O O . LEU B 1 243 ? -13.57 -23.484 -11.891 1 80.31 243 LEU B O 1
ATOM 5757 N N . ALA B 1 244 ? -14.555 -23.719 -13.914 1 85.69 244 ALA B N 1
ATOM 5758 C CA . ALA B 1 244 ? -15.586 -24.609 -13.359 1 85.69 244 ALA B CA 1
ATOM 5759 C C . ALA B 1 244 ? -14.977 -25.875 -12.797 1 85.69 244 ALA B C 1
ATOM 5761 O O . ALA B 1 244 ? -15.383 -26.359 -11.734 1 85.69 244 ALA B O 1
ATOM 5762 N N . GLN B 1 245 ? -14.062 -26.391 -13.484 1 78.88 245 GLN B N 1
ATOM 5763 C CA . GLN B 1 245 ? -13.375 -27.594 -13.008 1 78.88 245 GLN B CA 1
ATOM 5764 C C . GLN B 1 245 ? -12.578 -27.297 -11.742 1 78.88 245 GLN B C 1
ATOM 5766 O O . GLN B 1 245 ? -12.492 -28.125 -10.844 1 78.88 245 GLN B O 1
ATOM 5771 N N . ALA B 1 246 ? -11.953 -26.172 -11.773 1 82.5 246 ALA B N 1
ATOM 5772 C CA . ALA B 1 246 ? -11.211 -25.781 -10.578 1 82.5 246 ALA B CA 1
ATOM 5773 C C . ALA B 1 246 ? -12.133 -25.703 -9.359 1 82.5 246 ALA B C 1
ATOM 5775 O O . ALA B 1 246 ? -11.742 -26.094 -8.258 1 82.5 246 ALA B O 1
ATOM 5776 N N . VAL B 1 247 ? -13.297 -25.156 -9.516 1 90.06 247 VAL B N 1
ATOM 5777 C CA . VAL B 1 247 ? -14.266 -25.062 -8.43 1 90.06 247 VAL B CA 1
ATOM 5778 C C . VAL B 1 247 ? -14.594 -26.469 -7.918 1 90.06 247 VAL B C 1
ATOM 5780 O O . VAL B 1 247 ? -14.602 -26.719 -6.707 1 90.06 247 VAL B O 1
ATOM 5783 N N . GLU B 1 248 ? -14.766 -27.344 -8.812 1 86.81 248 GLU B N 1
ATOM 5784 C CA . GLU B 1 248 ? -15.086 -28.719 -8.438 1 86.81 248 GLU B CA 1
ATOM 5785 C C . GLU B 1 248 ? -13.906 -29.391 -7.746 1 86.81 248 GLU B C 1
ATOM 5787 O O . GLU B 1 248 ? -14.07 -30 -6.684 1 86.81 248 GLU B O 1
ATOM 5792 N N . ASP B 1 249 ? -12.773 -29.234 -8.289 1 78.31 249 ASP B N 1
ATOM 5793 C CA . ASP B 1 249 ? -11.602 -29.969 -7.836 1 78.31 249 ASP B CA 1
ATOM 5794 C C . ASP B 1 249 ? -11.023 -29.359 -6.562 1 78.31 249 ASP B C 1
ATOM 5796 O O . ASP B 1 249 ? -10.531 -30.078 -5.691 1 78.31 249 ASP B O 1
ATOM 5800 N N . ARG B 1 250 ? -11.094 -28.062 -6.461 1 83.06 250 ARG B N 1
ATOM 5801 C CA . ARG B 1 250 ? -10.336 -27.406 -5.398 1 83.06 250 ARG B CA 1
ATOM 5802 C C . ARG B 1 250 ? -11.266 -26.938 -4.285 1 83.06 250 ARG B C 1
ATOM 5804 O O . ARG B 1 250 ? -10.852 -26.828 -3.127 1 83.06 250 ARG B O 1
ATOM 5811 N N . LEU B 1 251 ? -12.469 -26.656 -4.629 1 90.81 251 LEU B N 1
ATOM 5812 C CA . LEU B 1 251 ? -13.383 -26.141 -3.613 1 90.81 251 LEU B CA 1
ATOM 5813 C C . LEU B 1 251 ? -14.305 -27.234 -3.104 1 90.81 251 LEU B C 1
ATOM 5815 O O . LEU B 1 251 ? -14.461 -27.422 -1.894 1 90.81 251 LEU B O 1
ATOM 5819 N N . LEU B 1 252 ? -14.875 -28.062 -3.996 1 92.25 252 LEU B N 1
ATOM 5820 C CA . LEU B 1 252 ? -15.953 -28.969 -3.617 1 92.25 252 LEU B CA 1
ATOM 5821 C C . LEU B 1 252 ? -15.406 -30.328 -3.238 1 92.25 252 LEU B C 1
ATOM 5823 O O . LEU B 1 252 ? -15.703 -30.844 -2.156 1 92.25 252 LEU B O 1
ATOM 5827 N N . LEU B 1 253 ? -14.562 -30.828 -4.039 1 84.88 253 LEU B N 1
ATOM 5828 C CA . LEU B 1 253 ? -14.078 -32.188 -3.844 1 84.88 253 LEU B CA 1
ATOM 5829 C C . LEU B 1 253 ? -13.391 -32.344 -2.49 1 84.88 253 LEU B C 1
ATOM 5831 O O . LEU B 1 253 ? -13.672 -33.281 -1.75 1 84.88 253 LEU B O 1
ATOM 5835 N N . PRO B 1 254 ? -12.547 -31.391 -2.131 1 81.38 254 PRO B N 1
ATOM 5836 C CA . PRO B 1 254 ? -11.906 -31.531 -0.82 1 81.38 254 PRO B CA 1
ATOM 5837 C C . PRO B 1 254 ? -12.906 -31.531 0.329 1 81.38 254 PRO B C 1
ATOM 5839 O O . PRO B 1 254 ? -12.625 -32.062 1.399 1 81.38 254 PRO B O 1
ATOM 5842 N N . ALA B 1 255 ? -14.055 -30.938 0.145 1 88.69 255 ALA B N 1
ATOM 5843 C CA . ALA B 1 255 ? -15.094 -30.875 1.166 1 88.69 255 ALA B CA 1
ATOM 5844 C C . ALA B 1 255 ? -16.078 -32.031 1.014 1 88.69 255 ALA B C 1
ATOM 5846 O O . ALA B 1 255 ? -17.078 -32.125 1.735 1 88.69 255 ALA B O 1
ATOM 5847 N N . GLY B 1 256 ? -15.82 -32.938 0.103 1 91.06 256 GLY B N 1
ATOM 5848 C CA . GLY B 1 256 ? -16.688 -34.062 -0.153 1 91.06 256 GLY B CA 1
ATOM 5849 C C . GLY B 1 256 ? -18.047 -33.656 -0.711 1 91.06 256 GLY B C 1
ATOM 5850 O O . GLY B 1 256 ? -19.062 -34.25 -0.375 1 91.06 256 GLY B O 1
ATOM 5851 N N . LYS B 1 257 ? -17.984 -32.625 -1.483 1 94.75 257 LYS B N 1
ATOM 5852 C CA . LYS B 1 257 ? -19.234 -32.062 -1.987 1 94.75 257 LYS B CA 1
ATOM 5853 C C . LYS B 1 257 ? -19.25 -32.031 -3.514 1 94.75 257 LYS B C 1
ATOM 5855 O O . LYS B 1 257 ? -18.219 -32.25 -4.152 1 94.75 257 LYS B O 1
ATOM 5860 N N . SER B 1 258 ? -20.516 -31.859 -4.039 1 93.81 258 SER B N 1
ATOM 5861 C CA . SER B 1 258 ? -20.688 -31.797 -5.484 1 93.81 258 SER B CA 1
ATOM 5862 C C . SER B 1 258 ? -21.656 -30.672 -5.867 1 93.81 258 SER B C 1
ATOM 5864 O O . SER B 1 258 ? -22.406 -30.188 -5.027 1 93.81 258 SER B O 1
ATOM 5866 N N . LEU B 1 259 ? -21.531 -30.328 -7.133 1 93.62 259 LEU B N 1
ATOM 5867 C CA . LEU B 1 259 ? -22.391 -29.25 -7.629 1 93.62 259 LEU B CA 1
ATOM 5868 C C . LEU B 1 259 ? -23.828 -29.75 -7.816 1 93.62 259 LEU B C 1
ATOM 5870 O O . LEU B 1 259 ? -24.047 -30.875 -8.266 1 93.62 259 LEU B O 1
ATOM 5874 N N . PRO B 1 260 ? -24.75 -28.906 -7.484 1 92.94 260 PRO B N 1
ATOM 5875 C CA . PRO B 1 260 ? -26.141 -29.25 -7.832 1 92.94 260 PRO B CA 1
ATOM 5876 C C . PRO B 1 260 ? -26.453 -29.016 -9.305 1 92.94 260 PRO B C 1
ATOM 5878 O O . PRO B 1 260 ? -25.672 -28.359 -10.008 1 92.94 260 PRO B O 1
ATOM 5881 N N . GLU B 1 261 ? -27.625 -29.531 -9.703 1 89 261 GLU B N 1
ATOM 5882 C CA . GLU B 1 261 ? -28.031 -29.391 -11.094 1 89 261 GLU B CA 1
ATOM 5883 C C . GLU B 1 261 ? -28.547 -27.969 -11.375 1 89 261 GLU B C 1
ATOM 5885 O O . GLU B 1 261 ? -28.562 -27.531 -12.531 1 89 261 GLU B O 1
ATOM 5890 N N . THR B 1 262 ? -28.875 -27.203 -10.445 1 91.12 262 THR B N 1
ATOM 5891 C CA . THR B 1 262 ? -29.562 -25.922 -10.586 1 91.12 262 THR B CA 1
ATOM 5892 C C . THR B 1 262 ? -28.562 -24.781 -10.695 1 91.12 262 THR B C 1
ATOM 5894 O O . THR B 1 262 ? -28.938 -23.609 -10.562 1 91.12 262 THR B O 1
ATOM 5897 N N . VAL B 1 263 ? -27.422 -24.953 -11.133 1 95.5 263 VAL B N 1
ATOM 5898 C CA . VAL B 1 263 ? -26.422 -23.891 -11.25 1 95.5 263 VAL B CA 1
ATOM 5899 C C . VAL B 1 263 ? -26.531 -23.234 -12.625 1 95.5 263 VAL B C 1
ATOM 5901 O O . VAL B 1 263 ? -26.594 -23.922 -13.648 1 95.5 263 VAL B O 1
ATOM 5904 N N . ALA B 1 264 ? -26.641 -21.891 -12.664 1 96.25 264 ALA B N 1
ATOM 5905 C CA . ALA B 1 264 ? -26.625 -21.172 -13.93 1 96.25 264 ALA B CA 1
ATOM 5906 C C . ALA B 1 264 ? -25.203 -21.141 -14.516 1 96.25 264 ALA B C 1
ATOM 5908 O O . ALA B 1 264 ? -24.25 -20.75 -13.836 1 96.25 264 ALA B O 1
ATOM 5909 N N . ARG B 1 265 ? -25.109 -21.547 -15.766 1 93.94 265 ARG B N 1
ATOM 5910 C CA . ARG B 1 265 ? -23.812 -21.641 -16.438 1 93.94 265 ARG B CA 1
ATOM 5911 C C . ARG B 1 265 ? -23.641 -20.516 -17.438 1 93.94 265 ARG B C 1
ATOM 5913 O O . ARG B 1 265 ? -24.594 -20.109 -18.109 1 93.94 265 ARG B O 1
ATOM 5920 N N . HIS B 1 266 ? -22.406 -20.016 -17.484 1 89.44 266 HIS B N 1
ATOM 5921 C CA . HIS B 1 266 ? -22.109 -18.906 -18.375 1 89.44 266 HIS B CA 1
ATOM 5922 C C . HIS B 1 266 ? -20.906 -19.219 -19.25 1 89.44 266 HIS B C 1
ATOM 5924 O O . HIS B 1 266 ? -19.891 -19.75 -18.781 1 89.44 266 HIS B O 1
ATOM 5930 N N . ASP B 1 267 ? -20.891 -18.781 -20.422 1 73.81 267 ASP B N 1
ATOM 5931 C CA . ASP B 1 267 ? -19.828 -19.078 -21.375 1 73.81 267 ASP B CA 1
ATOM 5932 C C . ASP B 1 267 ? -18.609 -18.172 -21.172 1 73.81 267 ASP B C 1
ATOM 5934 O O . ASP B 1 267 ? -17.5 -18.531 -21.562 1 73.81 267 ASP B O 1
ATOM 5938 N N . ARG B 1 268 ? -18.938 -16.938 -20.703 1 72.94 268 ARG B N 1
ATOM 5939 C CA . ARG B 1 268 ? -17.891 -15.969 -20.469 1 72.94 268 ARG B CA 1
ATOM 5940 C C . ARG B 1 268 ? -17.906 -15.461 -19.031 1 72.94 268 ARG B C 1
ATOM 5942 O O . ARG B 1 268 ? -18.984 -15.273 -18.453 1 72.94 268 ARG B O 1
ATOM 5949 N N . SER B 1 269 ? -16.75 -15.242 -18.562 1 76.62 269 SER B N 1
ATOM 5950 C CA . SER B 1 269 ? -16.641 -14.75 -17.203 1 76.62 269 SER B CA 1
ATOM 5951 C C . SER B 1 269 ? -17.297 -13.383 -17.047 1 76.62 269 SER B C 1
ATOM 5953 O O . SER B 1 269 ? -17.875 -13.086 -16 1 76.62 269 SER B O 1
ATOM 5955 N N . SER B 1 270 ? -17.188 -12.578 -18.156 1 82.06 270 SER B N 1
ATOM 5956 C CA . SER B 1 270 ? -17.781 -11.25 -18.109 1 82.06 270 SER B CA 1
ATOM 5957 C C . SER B 1 270 ? -19.297 -11.328 -17.984 1 82.06 270 SER B C 1
ATOM 5959 O O . SER B 1 270 ? -19.922 -10.531 -17.281 1 82.06 270 SER B O 1
ATOM 5961 N N . LEU B 1 271 ? -19.859 -12.281 -18.656 1 85.88 271 LEU B N 1
ATOM 5962 C CA . LEU B 1 271 ? -21.312 -12.469 -18.578 1 85.88 271 LEU B CA 1
ATOM 5963 C C . LEU B 1 271 ? -21.719 -12.977 -17.203 1 85.88 271 LEU B C 1
ATOM 5965 O O . LEU B 1 271 ? -22.766 -12.578 -16.688 1 85.88 271 LEU B O 1
ATOM 5969 N N . LEU B 1 272 ? -20.938 -13.828 -16.703 1 93.62 272 LEU B N 1
ATOM 5970 C CA . LEU B 1 272 ? -21.188 -14.312 -15.352 1 93.62 272 LEU B CA 1
ATOM 5971 C C . LEU B 1 272 ? -21.188 -13.164 -14.352 1 93.62 272 LEU B C 1
ATOM 5973 O O . LEU B 1 272 ? -22.125 -13.008 -13.57 1 93.62 272 LEU B O 1
ATOM 5977 N N . ALA B 1 273 ? -20.188 -12.328 -14.398 1 94 273 ALA B N 1
ATOM 5978 C CA . ALA B 1 273 ? -20.062 -11.211 -13.469 1 94 273 ALA B CA 1
ATOM 5979 C C . ALA B 1 273 ? -21.219 -10.242 -13.617 1 94 273 ALA B C 1
ATOM 5981 O O . ALA B 1 273 ? -21.75 -9.734 -12.617 1 94 273 ALA B O 1
ATOM 5982 N N . ARG B 1 274 ? -21.625 -10 -14.812 1 94.19 274 ARG B N 1
ATOM 5983 C CA . ARG B 1 274 ? -22.734 -9.094 -15.062 1 94.19 274 ARG B CA 1
ATOM 5984 C C . ARG B 1 274 ? -24.031 -9.648 -14.5 1 94.19 274 ARG B C 1
ATOM 5986 O O . ARG B 1 274 ? -24.828 -8.914 -13.906 1 94.19 274 ARG B O 1
ATOM 5993 N N . ALA B 1 275 ? -24.234 -10.961 -14.75 1 97.06 275 ALA B N 1
ATOM 5994 C CA . ALA B 1 275 ? -25.453 -11.602 -14.258 1 97.06 275 ALA B CA 1
ATOM 5995 C C . ALA B 1 275 ? -25.531 -11.516 -12.734 1 97.06 275 ALA B C 1
ATOM 5997 O O . ALA B 1 275 ? -26.609 -11.242 -12.18 1 97.06 275 ALA B O 1
ATOM 5998 N N . VAL B 1 276 ? -24.469 -11.695 -12.102 1 98.12 276 VAL B N 1
ATOM 5999 C CA . VAL B 1 276 ? -24.406 -11.664 -10.641 1 98.12 276 VAL B CA 1
ATOM 6000 C C . VAL B 1 276 ? -24.594 -10.234 -10.148 1 98.12 276 VAL B C 1
ATOM 6002 O O . VAL B 1 276 ? -25.297 -10 -9.156 1 98.12 276 VAL B O 1
ATOM 6005 N N . ALA B 1 277 ? -24.031 -9.289 -10.859 1 97.38 277 ALA B N 1
ATOM 6006 C CA . ALA B 1 277 ? -24.047 -7.891 -10.43 1 97.38 277 ALA B CA 1
ATOM 6007 C C . ALA B 1 277 ? -25.469 -7.344 -10.383 1 97.38 277 ALA B C 1
ATOM 6009 O O . ALA B 1 277 ? -25.781 -6.469 -9.57 1 97.38 277 ALA B O 1
ATOM 6010 N N . ILE B 1 278 ? -26.344 -7.859 -11.203 1 96.88 278 ILE B N 1
ATOM 6011 C CA . ILE B 1 278 ? -27.672 -7.258 -11.32 1 96.88 278 ILE B CA 1
ATOM 6012 C C . ILE B 1 278 ? -28.672 -8.078 -10.523 1 96.88 278 ILE B C 1
ATOM 6014 O O . ILE B 1 278 ? -29.844 -7.688 -10.398 1 96.88 278 ILE B O 1
ATOM 6018 N N . ASP B 1 279 ? -28.312 -9.266 -9.984 1 97.75 279 ASP B N 1
ATOM 6019 C CA . ASP B 1 279 ? -29.188 -10.102 -9.164 1 97.75 279 ASP B CA 1
ATOM 6020 C C . ASP B 1 279 ? -28.766 -10.055 -7.691 1 97.75 279 ASP B C 1
ATOM 6022 O O . ASP B 1 279 ? -27.828 -10.742 -7.289 1 97.75 279 ASP B O 1
ATOM 6026 N N . PRO B 1 280 ? -29.531 -9.352 -6.879 1 97.56 280 PRO B N 1
ATOM 6027 C CA . PRO B 1 280 ? -29.156 -9.156 -5.477 1 97.56 280 PRO B CA 1
ATOM 6028 C C . PRO B 1 280 ? -29.031 -10.477 -4.711 1 97.56 280 PRO B C 1
ATOM 6030 O O . PRO B 1 280 ? -28.484 -10.5 -3.604 1 97.56 280 PRO B O 1
ATOM 6033 N N . PHE B 1 281 ? -29.516 -11.594 -5.309 1 98 281 PHE B N 1
ATOM 6034 C CA . PHE B 1 281 ? -29.531 -12.844 -4.562 1 98 281 PHE B CA 1
ATOM 6035 C C . PHE B 1 281 ? -28.688 -13.906 -5.25 1 98 281 PHE B C 1
ATOM 6037 O O . PHE B 1 281 ? -28.828 -15.094 -4.988 1 98 281 PHE B O 1
ATOM 6044 N N . ALA B 1 282 ? -27.828 -13.414 -6.09 1 98.44 282 ALA B N 1
ATOM 6045 C CA . ALA B 1 282 ? -26.922 -14.328 -6.789 1 98.44 282 ALA B CA 1
ATOM 6046 C C . ALA B 1 282 ? -25.547 -14.352 -6.125 1 98.44 282 ALA B C 1
ATOM 6048 O O . ALA B 1 282 ? -25.156 -13.391 -5.461 1 98.44 282 ALA B O 1
ATOM 6049 N N . ILE B 1 283 ? -24.891 -15.477 -6.223 1 98.38 283 ILE B N 1
ATOM 6050 C CA . ILE B 1 283 ? -23.469 -15.609 -5.949 1 98.38 283 ILE B CA 1
ATOM 6051 C C . ILE B 1 283 ? -22.797 -16.375 -7.082 1 98.38 283 ILE B C 1
ATOM 6053 O O . ILE B 1 283 ? -23.375 -17.312 -7.629 1 98.38 283 ILE B O 1
ATOM 6057 N N . GLY B 1 284 ? -21.703 -15.945 -7.473 1 97.81 284 GLY B N 1
ATOM 6058 C CA . GLY B 1 284 ? -20.922 -16.641 -8.484 1 97.81 284 GLY B CA 1
ATOM 6059 C C . GLY B 1 284 ? -19.453 -16.75 -8.133 1 97.81 284 GLY B C 1
ATOM 6060 O O . GLY B 1 284 ? -19 -16.156 -7.152 1 97.81 284 GLY B O 1
ATOM 6061 N N . ILE B 1 285 ? -18.734 -17.625 -8.859 1 96.19 285 ILE B N 1
ATOM 6062 C CA . ILE B 1 285 ? -17.281 -17.656 -8.812 1 96.19 285 ILE B CA 1
ATOM 6063 C C . ILE B 1 285 ? -16.719 -17.156 -10.141 1 96.19 285 ILE B C 1
ATOM 6065 O O . ILE B 1 285 ? -16.875 -17.797 -11.18 1 96.19 285 ILE B O 1
ATOM 6069 N N . ALA B 1 286 ? -16.125 -16 -10.023 1 92.12 286 ALA B N 1
ATOM 6070 C CA . ALA B 1 286 ? -15.539 -15.375 -11.203 1 92.12 286 ALA B CA 1
ATOM 6071 C C . ALA B 1 286 ? -14.016 -15.461 -11.164 1 92.12 286 ALA B C 1
ATOM 6073 O O . ALA B 1 286 ? -13.438 -15.789 -10.125 1 92.12 286 ALA B O 1
ATOM 6074 N N . SER B 1 287 ? -13.422 -15.273 -12.352 1 87.06 287 SER B N 1
ATOM 6075 C CA . SER B 1 287 ? -11.977 -15.086 -12.422 1 87.06 287 SER B CA 1
ATOM 6076 C C . SER B 1 287 ? -11.562 -13.734 -11.852 1 87.06 287 SER B C 1
ATOM 6078 O O . SER B 1 287 ? -12.281 -12.742 -12.008 1 87.06 287 SER B O 1
ATOM 6080 N N . TYR B 1 288 ? -10.453 -13.68 -11.125 1 91.56 288 TYR B N 1
ATOM 6081 C CA . TYR B 1 288 ? -9.938 -12.422 -10.609 1 91.56 288 TYR B CA 1
ATOM 6082 C C . TYR B 1 288 ? -9.805 -11.383 -11.719 1 91.56 288 TYR B C 1
ATOM 6084 O O . TYR B 1 288 ? -10.062 -10.203 -11.5 1 91.56 288 TYR B O 1
ATOM 6092 N N . SER B 1 289 ? -9.484 -11.789 -12.867 1 83.88 289 SER B N 1
ATOM 6093 C CA . SER B 1 289 ? -9.234 -10.883 -13.977 1 83.88 289 SER B CA 1
ATOM 6094 C C . SER B 1 289 ? -10.539 -10.328 -14.539 1 83.88 289 SER B C 1
ATOM 6096 O O . SER B 1 289 ? -10.531 -9.367 -15.312 1 83.88 289 SER B O 1
ATOM 6098 N N . GLU B 1 290 ? -11.664 -10.922 -14.141 1 83.19 290 GLU B N 1
ATOM 6099 C CA . GLU B 1 290 ? -12.914 -10.492 -14.75 1 83.19 290 GLU B CA 1
ATOM 6100 C C . GLU B 1 290 ? -14.055 -10.5 -13.734 1 83.19 290 GLU B C 1
ATOM 6102 O O . GLU B 1 290 ? -15.055 -11.203 -13.914 1 83.19 290 GLU B O 1
ATOM 6107 N N . THR B 1 291 ? -13.984 -9.633 -12.766 1 89.56 291 THR B N 1
ATOM 6108 C CA . THR B 1 291 ? -15.031 -9.57 -11.758 1 89.56 291 THR B CA 1
ATOM 6109 C C . THR B 1 291 ? -16.062 -8.508 -12.117 1 89.56 291 THR B C 1
ATOM 6111 O O . THR B 1 291 ? -17.156 -8.484 -11.555 1 89.56 291 THR B O 1
ATOM 6114 N N . GLY B 1 292 ? -15.742 -7.684 -13.07 1 88.56 292 GLY B N 1
ATOM 6115 C CA . GLY B 1 292 ? -16.656 -6.621 -13.469 1 88.56 292 GLY B CA 1
ATOM 6116 C C . GLY B 1 292 ? -17.094 -5.742 -12.312 1 88.56 292 GLY B C 1
ATOM 6117 O O . GLY B 1 292 ? -16.25 -5.258 -11.547 1 88.56 292 GLY B O 1
ATOM 6118 N N . THR B 1 293 ? -18.375 -5.453 -12.305 1 92.31 293 THR B N 1
ATOM 6119 C CA . THR B 1 293 ? -18.906 -4.578 -11.258 1 92.31 293 THR B CA 1
ATOM 6120 C C . THR B 1 293 ? -19.438 -5.395 -10.086 1 92.31 293 THR B C 1
ATOM 6122 O O . THR B 1 293 ? -19.953 -4.836 -9.117 1 92.31 293 THR B O 1
ATOM 6125 N N . ALA B 1 294 ? -19.344 -6.73 -10.227 1 96.69 294 ALA B N 1
ATOM 6126 C CA . ALA B 1 294 ? -19.703 -7.555 -9.078 1 96.69 294 ALA B CA 1
ATOM 6127 C C . ALA B 1 294 ? -18.734 -7.34 -7.914 1 96.69 294 ALA B C 1
ATOM 6129 O O . ALA B 1 294 ? -17.578 -6.996 -8.125 1 96.69 294 ALA B O 1
ATOM 6130 N N . ARG B 1 295 ? -19.266 -7.488 -6.727 1 96.88 295 ARG B N 1
ATOM 6131 C CA . ARG B 1 295 ? -18.422 -7.277 -5.551 1 96.88 295 ARG B CA 1
ATOM 6132 C C . ARG B 1 295 ? -17.828 -8.586 -5.066 1 96.88 295 ARG B C 1
ATOM 6134 O O . ARG B 1 295 ? -18.547 -9.555 -4.805 1 96.88 295 ARG B O 1
ATOM 6141 N N . ALA B 1 296 ? -16.531 -8.602 -4.934 1 97.31 296 ALA B N 1
ATOM 6142 C CA . ALA B 1 296 ? -15.836 -9.781 -4.426 1 97.31 296 ALA B CA 1
ATOM 6143 C C . ALA B 1 296 ? -16.078 -9.953 -2.928 1 97.31 296 ALA B C 1
ATOM 6145 O O . ALA B 1 296 ? -16.031 -8.977 -2.17 1 97.31 296 ALA B O 1
ATOM 6146 N N . LEU B 1 297 ? -16.344 -11.133 -2.496 1 97.31 297 LEU B N 1
ATOM 6147 C CA . LEU B 1 297 ? -16.422 -11.453 -1.074 1 97.31 297 LEU B CA 1
ATOM 6148 C C . LEU B 1 297 ? -15.031 -11.719 -0.505 1 97.31 297 LEU B C 1
ATOM 6150 O O . LEU B 1 297 ? -14.188 -12.336 -1.166 1 97.31 297 LEU B O 1
ATOM 6154 N N . THR B 1 298 ? -14.844 -11.219 0.678 1 95.5 298 THR B N 1
ATOM 6155 C CA . THR B 1 298 ? -13.625 -11.555 1.398 1 95.5 298 THR B CA 1
ATOM 6156 C C . THR B 1 298 ? -13.75 -12.914 2.078 1 95.5 298 THR B C 1
ATOM 6158 O O . THR B 1 298 ? -14.82 -13.266 2.588 1 95.5 298 THR B O 1
ATOM 6161 N N . LEU B 1 299 ? -12.656 -13.688 2.016 1 95.31 299 LEU B N 1
ATOM 6162 C CA . LEU B 1 299 ? -12.656 -14.969 2.717 1 95.31 299 LEU B CA 1
ATOM 6163 C C . LEU B 1 299 ? -12.336 -14.773 4.195 1 95.31 299 LEU B C 1
ATOM 6165 O O . LEU B 1 299 ? -11.477 -13.969 4.547 1 95.31 299 LEU B O 1
ATOM 6169 N N . THR B 1 300 ? -13.094 -15.484 5.016 1 93.69 300 THR B N 1
ATOM 6170 C CA . THR B 1 300 ? -12.898 -15.367 6.457 1 93.69 300 THR B CA 1
ATOM 6171 C C . THR B 1 300 ? -12.977 -16.734 7.125 1 93.69 300 THR B C 1
ATOM 6173 O O . THR B 1 300 ? -13.023 -17.766 6.445 1 93.69 300 THR B O 1
ATOM 6176 N N . GLY B 1 301 ? -12.773 -16.797 8.406 1 90.56 301 GLY B N 1
ATOM 6177 C CA . GLY B 1 301 ? -12.93 -17.969 9.25 1 90.56 301 GLY B CA 1
ATOM 6178 C C . GLY B 1 301 ? -13.461 -17.656 10.633 1 90.56 301 GLY B C 1
ATOM 6179 O O . GLY B 1 301 ? -13.773 -16.5 10.93 1 90.56 301 GLY B O 1
ATOM 6180 N N . ASP B 1 302 ? -13.555 -18.641 11.422 1 87.25 302 ASP B N 1
ATOM 6181 C CA . ASP B 1 302 ? -14.156 -18.484 12.742 1 87.25 302 ASP B CA 1
ATOM 6182 C C . ASP B 1 302 ? -13.305 -17.594 13.633 1 87.25 302 ASP B C 1
ATOM 6184 O O . ASP B 1 302 ? -13.82 -16.969 14.562 1 87.25 302 ASP B O 1
ATOM 6188 N N . CYS B 1 303 ? -12.07 -17.578 13.32 1 89.56 303 CYS B N 1
ATOM 6189 C CA . CYS B 1 303 ? -11.172 -16.781 14.156 1 89.56 303 CYS B CA 1
ATOM 6190 C C . CYS B 1 303 ? -11.203 -15.312 13.75 1 89.56 303 CYS B C 1
ATOM 6192 O O . CYS B 1 303 ? -10.539 -14.484 14.375 1 89.56 303 CYS B O 1
ATOM 6194 N N . GLY B 1 304 ? -11.852 -15 12.648 1 87.81 304 GLY B N 1
ATOM 6195 C CA . GLY B 1 304 ? -12.055 -13.617 12.266 1 87.81 304 GLY B CA 1
ATOM 6196 C C . GLY B 1 304 ? -11.008 -13.102 11.289 1 87.81 304 GLY B C 1
ATOM 6197 O O . GLY B 1 304 ? -11.047 -11.945 10.883 1 87.81 304 GLY B O 1
ATOM 6198 N N . PHE B 1 305 ? -10.047 -13.938 10.938 1 91 305 PHE B N 1
ATOM 6199 C CA . PHE B 1 305 ? -9.047 -13.516 9.961 1 91 305 PHE B CA 1
ATOM 6200 C C . PHE B 1 305 ? -9.68 -13.352 8.586 1 91 305 PHE B C 1
ATOM 6202 O O . PHE B 1 305 ? -10.641 -14.039 8.25 1 91 305 PHE B O 1
ATOM 6209 N N . SER B 1 306 ? -9.195 -12.367 7.832 1 90.69 306 SER B N 1
ATOM 6210 C CA . SER B 1 306 ? -9.789 -12.086 6.523 1 90.69 306 SER B CA 1
ATOM 6211 C C . SER B 1 306 ? -8.727 -12.055 5.434 1 90.69 306 SER B C 1
ATOM 6213 O O . SER B 1 306 ? -7.613 -11.562 5.66 1 90.69 306 SER B O 1
ATOM 6215 N N . LEU B 1 307 ? -9.055 -12.633 4.328 1 92.69 307 LEU B N 1
ATOM 6216 C CA . LEU B 1 307 ? -8.195 -12.656 3.15 1 92.69 307 LEU B CA 1
ATOM 6217 C C . LEU B 1 307 ? -8.961 -12.203 1.912 1 92.69 307 LEU B C 1
ATOM 6219 O O . LEU B 1 307 ? -9.961 -12.82 1.533 1 92.69 307 LEU B O 1
ATOM 6223 N N . ALA B 1 308 ? -8.523 -11.102 1.328 1 94.06 308 ALA B N 1
ATOM 6224 C CA . ALA B 1 308 ? -9.148 -10.602 0.11 1 94.06 308 ALA B CA 1
ATOM 6225 C C . ALA B 1 308 ? -8.398 -11.07 -1.131 1 94.06 308 ALA B C 1
ATOM 6227 O O . ALA B 1 308 ? -7.191 -11.336 -1.071 1 94.06 308 ALA B O 1
ATOM 6228 N N . ALA B 1 309 ? -9.148 -11.172 -2.223 1 95.38 309 ALA B N 1
ATOM 6229 C CA . ALA B 1 309 ? -8.539 -11.5 -3.506 1 95.38 309 ALA B CA 1
ATOM 6230 C C . ALA B 1 309 ? -7.863 -10.273 -4.121 1 95.38 309 ALA B C 1
ATOM 6232 O O . ALA B 1 309 ? -8.414 -9.641 -5.023 1 95.38 309 ALA B O 1
ATOM 6233 N N . THR B 1 310 ? -6.684 -9.977 -3.658 1 94.12 310 THR B N 1
ATOM 6234 C CA . THR B 1 310 ? -5.883 -8.906 -4.227 1 94.12 310 THR B CA 1
ATOM 6235 C C . THR B 1 310 ? -4.742 -9.461 -5.074 1 94.12 310 THR B C 1
ATOM 6237 O O . THR B 1 310 ? -4.391 -10.641 -4.949 1 94.12 310 THR B O 1
ATOM 6240 N N . ARG B 1 311 ? -4.195 -8.602 -5.938 1 94.88 311 ARG B N 1
ATOM 6241 C CA . ARG B 1 311 ? -3.057 -9 -6.754 1 94.88 311 ARG B CA 1
ATOM 6242 C C . ARG B 1 311 ? -1.934 -9.562 -5.887 1 94.88 311 ARG B C 1
ATOM 6244 O O . ARG B 1 311 ? -1.368 -10.617 -6.199 1 94.88 311 ARG B O 1
ATOM 6251 N N . ARG B 1 312 ? -1.631 -8.914 -4.812 1 95.12 312 ARG B N 1
ATOM 6252 C CA . ARG B 1 312 ? -0.538 -9.336 -3.938 1 95.12 312 ARG B CA 1
ATOM 6253 C C . ARG B 1 312 ? -0.844 -10.68 -3.283 1 95.12 312 ARG B C 1
ATOM 6255 O O . ARG B 1 312 ? 0.009 -11.57 -3.254 1 95.12 312 ARG B O 1
ATOM 6262 N N . ASN B 1 313 ? -2.08 -10.859 -2.744 1 95.88 313 ASN B N 1
ATOM 6263 C CA . ASN B 1 313 ? -2.443 -12.094 -2.064 1 95.88 313 ASN B CA 1
ATOM 6264 C C . ASN B 1 313 ? -2.465 -13.281 -3.025 1 95.88 313 ASN B C 1
ATOM 6266 O O . ASN B 1 313 ? -2.168 -14.406 -2.633 1 95.88 313 ASN B O 1
ATOM 6270 N N . ILE B 1 314 ? -2.795 -12.961 -4.234 1 95.19 314 ILE B N 1
ATOM 6271 C CA . ILE B 1 314 ? -2.775 -14 -5.254 1 95.19 314 ILE B CA 1
ATOM 6272 C C . ILE B 1 314 ? -1.334 -14.32 -5.641 1 95.19 314 ILE B C 1
ATOM 6274 O O . ILE B 1 314 ? -0.948 -15.484 -5.723 1 95.19 314 ILE B O 1
ATOM 6278 N N . LYS B 1 315 ? -0.567 -13.305 -5.824 1 95.62 315 LYS B N 1
ATOM 6279 C CA . LYS B 1 315 ? 0.827 -13.469 -6.223 1 95.62 315 LYS B CA 1
ATOM 6280 C C . LYS B 1 315 ? 1.609 -14.258 -5.18 1 95.62 315 LYS B C 1
ATOM 6282 O O . LYS B 1 315 ? 2.445 -15.094 -5.523 1 95.62 315 LYS B O 1
ATOM 6287 N N . THR B 1 316 ? 1.321 -14.016 -3.916 1 95.75 316 THR B N 1
ATOM 6288 C CA . THR B 1 316 ? 2.027 -14.68 -2.826 1 95.75 316 THR B CA 1
ATOM 6289 C C . THR B 1 316 ? 1.404 -16.047 -2.527 1 95.75 316 THR B C 1
ATOM 6291 O O . THR B 1 316 ? 1.905 -16.781 -1.686 1 95.75 316 THR B O 1
ATOM 6294 N N . GLU B 1 317 ? 0.321 -16.297 -3.102 1 93.19 317 GLU B N 1
ATOM 6295 C CA . GLU B 1 317 ? -0.452 -17.516 -2.865 1 93.19 317 GLU B CA 1
ATOM 6296 C C . GLU B 1 317 ? -1.027 -17.531 -1.451 1 93.19 317 GLU B C 1
ATOM 6298 O O . GLU B 1 317 ? -1.292 -18.609 -0.898 1 93.19 317 GLU B O 1
ATOM 6303 N N . ASP B 1 318 ? -1.17 -16.391 -0.928 1 93.88 318 ASP B N 1
ATOM 6304 C CA . ASP B 1 318 ? -1.834 -16.281 0.368 1 93.88 318 ASP B CA 1
ATOM 6305 C C . ASP B 1 318 ? -3.34 -16.5 0.23 1 93.88 318 ASP B C 1
ATOM 6307 O O . ASP B 1 318 ? -3.99 -17 1.149 1 93.88 318 ASP B O 1
ATOM 6311 N N . TYR B 1 319 ? -3.893 -16.078 -0.892 1 94.62 319 TYR B N 1
ATOM 6312 C CA . TYR B 1 319 ? -5.293 -16.344 -1.197 1 94.62 319 TYR B CA 1
ATOM 6313 C C . TYR B 1 319 ? -5.508 -17.797 -1.572 1 94.62 319 TYR B C 1
ATOM 6315 O O . TYR B 1 319 ? -4.941 -18.281 -2.557 1 94.62 319 TYR B O 1
ATOM 6323 N N . PRO B 1 320 ? -6.332 -18.516 -0.831 1 91.31 320 PRO B N 1
ATOM 6324 C CA . PRO B 1 320 ? -6.363 -19.969 -0.956 1 91.31 320 PRO B CA 1
ATOM 6325 C C . PRO B 1 320 ? -7.023 -20.438 -2.25 1 91.31 320 PRO B C 1
ATOM 6327 O O . PRO B 1 320 ? -6.824 -21.578 -2.674 1 91.31 320 PRO B O 1
ATOM 6330 N N . LEU B 1 321 ? -7.785 -19.625 -2.842 1 92.44 321 LEU B N 1
ATOM 6331 C CA . LEU B 1 321 ? -8.492 -20.031 -4.051 1 92.44 321 LEU B CA 1
ATOM 6332 C C . LEU B 1 321 ? -7.762 -19.547 -5.297 1 92.44 321 LEU B C 1
ATOM 6334 O O . LEU B 1 321 ? -8.391 -19.078 -6.246 1 92.44 321 LEU B O 1
ATOM 6338 N N . ASN B 1 322 ? -6.488 -19.641 -5.172 1 89.75 322 ASN B N 1
ATOM 6339 C CA . ASN B 1 322 ? -5.652 -19.312 -6.324 1 89.75 322 ASN B CA 1
ATOM 6340 C C . ASN B 1 322 ? -5.84 -20.312 -7.457 1 89.75 322 ASN B C 1
ATOM 6342 O O . ASN B 1 322 ? -6.184 -21.469 -7.219 1 89.75 322 ASN B O 1
ATOM 6346 N N . SER B 1 323 ? -5.695 -19.828 -8.664 1 87.31 323 SER B N 1
ATOM 6347 C CA . SER B 1 323 ? -5.84 -20.641 -9.859 1 87.31 323 SER B CA 1
ATOM 6348 C C . SER B 1 323 ? -4.672 -20.422 -10.82 1 87.31 323 SER B C 1
ATOM 6350 O O . SER B 1 323 ? -4.793 -19.672 -11.797 1 87.31 323 SER B O 1
ATOM 6352 N N . PRO B 1 324 ? -3.625 -21.203 -10.602 1 90.06 324 PRO B N 1
ATOM 6353 C CA . PRO B 1 324 ? -2.502 -21.062 -11.531 1 90.06 324 PRO B CA 1
ATOM 6354 C C . PRO B 1 324 ? -2.836 -21.547 -12.938 1 90.06 324 PRO B C 1
ATOM 6356 O O . PRO B 1 324 ? -3.631 -22.484 -13.109 1 90.06 324 PRO B O 1
ATOM 6359 N N . MET B 1 325 ? -2.238 -20.906 -13.875 1 91.5 325 MET B N 1
ATOM 6360 C CA . MET B 1 325 ? -2.383 -21.281 -15.273 1 91.5 325 MET B CA 1
ATOM 6361 C C . MET B 1 325 ? -1.146 -22.031 -15.766 1 91.5 325 MET B C 1
ATOM 6363 O O . MET B 1 325 ? -0.077 -21.438 -15.914 1 91.5 325 MET B O 1
ATOM 6367 N N . PHE B 1 326 ? -1.395 -23.297 -16.156 1 91.44 326 PHE B N 1
ATOM 6368 C CA . PHE B 1 326 ? -0.286 -24.188 -16.5 1 91.44 326 PHE B CA 1
ATOM 6369 C C . PHE B 1 326 ? -0.15 -24.344 -18 1 91.44 326 PHE B C 1
ATOM 6371 O O . PHE B 1 326 ? -1.152 -24.422 -18.719 1 91.44 326 PHE B O 1
ATOM 6378 N N . LEU B 1 327 ? 1.04 -24.391 -18.391 1 94.31 327 LEU B N 1
ATOM 6379 C CA . LEU B 1 327 ? 1.388 -24.891 -19.703 1 94.31 327 LEU B CA 1
ATOM 6380 C C . LEU B 1 327 ? 2.195 -26.188 -19.609 1 94.31 327 LEU B C 1
ATOM 6382 O O . LEU B 1 327 ? 3.279 -26.188 -19.016 1 94.31 327 LEU B O 1
ATOM 6386 N N . TYR B 1 328 ? 1.639 -27.281 -20.094 1 94.75 328 TYR B N 1
ATOM 6387 C CA . TYR B 1 328 ? 2.314 -28.562 -20.078 1 94.75 328 TYR B CA 1
ATOM 6388 C C . TYR B 1 328 ? 2.982 -28.859 -21.406 1 94.75 328 TYR B C 1
ATOM 6390 O O . TYR B 1 328 ? 2.371 -28.672 -22.469 1 94.75 328 TYR B O 1
ATOM 6398 N N . MET B 1 329 ? 4.238 -29.297 -21.312 1 92.94 329 MET B N 1
ATOM 6399 C CA . MET B 1 329 ? 5.059 -29.609 -22.484 1 92.94 329 MET B CA 1
ATOM 6400 C C . MET B 1 329 ? 5.602 -31.031 -22.406 1 92.94 329 MET B C 1
ATOM 6402 O O . MET B 1 329 ? 6.473 -31.328 -21.578 1 92.94 329 MET B O 1
ATOM 6406 N N . PRO B 1 330 ? 5.117 -31.906 -23.312 1 92.38 330 PRO B N 1
ATOM 6407 C CA . PRO B 1 330 ? 5.66 -33.281 -23.297 1 92.38 330 PRO B CA 1
ATOM 6408 C C . PRO B 1 330 ? 7.137 -33.312 -23.703 1 92.38 330 PRO B C 1
ATOM 6410 O O . PRO B 1 330 ? 7.699 -32.312 -24.109 1 92.38 330 PRO B O 1
ATOM 6413 N N . ALA B 1 331 ? 7.719 -34.469 -23.422 1 90.31 331 ALA B N 1
ATOM 6414 C CA . ALA B 1 331 ? 9.109 -34.688 -23.828 1 90.31 331 ALA B CA 1
ATOM 6415 C C . ALA B 1 331 ? 9.234 -34.812 -25.344 1 90.31 331 ALA B C 1
ATOM 6417 O O . ALA B 1 331 ? 9.422 -35.906 -25.875 1 90.31 331 ALA B O 1
ATOM 6418 N N . ARG B 1 332 ? 9.117 -33.75 -25.969 1 84.88 332 ARG B N 1
ATOM 6419 C CA . ARG B 1 332 ? 9.234 -33.656 -27.422 1 84.88 332 ARG B CA 1
ATOM 6420 C C . ARG B 1 332 ? 10.039 -32.406 -27.828 1 84.88 332 ARG B C 1
ATOM 6422 O O . ARG B 1 332 ? 10 -31.391 -27.156 1 84.88 332 ARG B O 1
ATOM 6429 N N . ARG B 1 333 ? 10.781 -32.562 -28.812 1 83.38 333 ARG B N 1
ATOM 6430 C CA . ARG B 1 333 ? 11.516 -31.438 -29.328 1 83.38 333 ARG B CA 1
ATOM 6431 C C . ARG B 1 333 ? 10.609 -30.5 -30.125 1 83.38 333 ARG B C 1
ATOM 6433 O O . ARG B 1 333 ? 9.922 -30.938 -31.047 1 83.38 333 ARG B O 1
ATOM 6440 N N . LEU B 1 334 ? 10.586 -29.297 -29.734 1 86.69 334 LEU B N 1
ATOM 6441 C CA . LEU B 1 334 ? 9.797 -28.281 -30.422 1 86.69 334 LEU B CA 1
ATOM 6442 C C . LEU B 1 334 ? 10.625 -27.594 -31.516 1 86.69 334 LEU B C 1
ATOM 6444 O O . LEU B 1 334 ? 11.859 -27.578 -31.438 1 86.69 334 LEU B O 1
ATOM 6448 N N . PRO B 1 335 ? 9.883 -27.078 -32.562 1 84.69 335 PRO B N 1
ATOM 6449 C CA . PRO B 1 335 ? 10.609 -26.266 -33.531 1 84.69 335 PRO B CA 1
ATOM 6450 C C . PRO B 1 335 ? 11.32 -25.062 -32.875 1 84.69 335 PRO B C 1
ATOM 6452 O O . PRO B 1 335 ? 10.953 -24.641 -31.781 1 84.69 335 PRO B O 1
ATOM 6455 N N . LYS B 1 336 ? 12.297 -24.625 -33.531 1 85.69 336 LYS B N 1
ATOM 6456 C CA . LYS B 1 336 ? 13.156 -23.562 -33 1 85.69 336 LYS B CA 1
ATOM 6457 C C . LYS B 1 336 ? 12.328 -22.375 -32.531 1 85.69 336 LYS B C 1
ATOM 6459 O O . LYS B 1 336 ? 12.492 -21.891 -31.422 1 85.69 336 LYS B O 1
ATOM 6464 N N . LEU B 1 337 ? 11.461 -21.906 -33.375 1 87.94 337 LEU B N 1
ATOM 6465 C CA . LEU B 1 337 ? 10.688 -20.719 -33.062 1 87.94 337 LEU B CA 1
ATOM 6466 C C . LEU B 1 337 ? 9.805 -20.969 -31.828 1 87.94 337 LEU B C 1
ATOM 6468 O O . LEU B 1 337 ? 9.609 -20.062 -31 1 87.94 337 LEU B O 1
ATOM 6472 N N . ALA B 1 338 ? 9.297 -22.141 -31.734 1 90.19 338 ALA B N 1
ATOM 6473 C CA . ALA B 1 338 ? 8.5 -22.5 -30.578 1 90.19 338 ALA B CA 1
ATOM 6474 C C . ALA B 1 338 ? 9.344 -22.516 -29.297 1 90.19 338 ALA B C 1
ATOM 6476 O O . ALA B 1 338 ? 8.883 -22.094 -28.234 1 90.19 338 ALA B O 1
ATOM 6477 N N . ARG B 1 339 ? 10.578 -22.969 -29.438 1 91 339 ARG B N 1
ATOM 6478 C CA . ARG B 1 339 ? 11.484 -22.953 -28.297 1 91 339 ARG B CA 1
ATOM 6479 C C . ARG B 1 339 ? 11.812 -21.516 -27.875 1 91 339 ARG B C 1
ATOM 6481 O O . ARG B 1 339 ? 11.922 -21.234 -26.688 1 91 339 ARG B O 1
ATOM 6488 N N . GLU B 1 340 ? 11.953 -20.703 -28.828 1 92 340 GLU B N 1
ATOM 6489 C CA . GLU B 1 340 ? 12.203 -19.297 -28.547 1 92 340 GLU B CA 1
ATOM 6490 C C . GLU B 1 340 ? 11 -18.641 -27.859 1 92 340 GLU B C 1
ATOM 6492 O O . GLU B 1 340 ? 11.164 -17.797 -26.969 1 92 340 GLU B O 1
ATOM 6497 N N . PHE B 1 341 ? 9.867 -19.031 -28.25 1 93.75 341 PHE B N 1
ATOM 6498 C CA . PHE B 1 341 ? 8.648 -18.547 -27.609 1 93.75 341 PHE B CA 1
ATOM 6499 C C . PHE B 1 341 ? 8.578 -19 -26.156 1 93.75 341 PHE B C 1
ATOM 6501 O O . PHE B 1 341 ? 8.234 -18.203 -25.281 1 93.75 341 PHE B O 1
ATOM 6508 N N . MET B 1 342 ? 8.961 -20.266 -25.984 1 91.38 342 MET B N 1
ATOM 6509 C CA . MET B 1 342 ? 8.977 -20.797 -24.625 1 91.38 342 MET B CA 1
ATOM 6510 C C . MET B 1 342 ? 9.953 -20.016 -23.75 1 91.38 342 MET B C 1
ATOM 6512 O O . MET B 1 342 ? 9.672 -19.734 -22.594 1 91.38 342 MET B O 1
ATOM 6516 N N . ALA B 1 343 ? 11.062 -19.656 -24.328 1 89.44 343 ALA B N 1
ATOM 6517 C CA . ALA B 1 343 ? 12.062 -18.875 -23.609 1 89.44 343 ALA B CA 1
ATOM 6518 C C . ALA B 1 343 ? 11.547 -17.469 -23.297 1 89.44 343 ALA B C 1
ATOM 6520 O O . ALA B 1 343 ? 11.781 -16.938 -22.219 1 89.44 343 ALA B O 1
ATOM 6521 N N . TYR B 1 344 ? 10.875 -16.844 -24.266 1 93.81 344 TYR B N 1
ATOM 6522 C CA . TYR B 1 344 ? 10.289 -15.516 -24.094 1 93.81 344 TYR B CA 1
ATOM 6523 C C . TYR B 1 344 ? 9.32 -15.492 -22.922 1 93.81 344 TYR B C 1
ATOM 6525 O O . TYR B 1 344 ? 9.305 -14.539 -22.141 1 93.81 344 TYR B O 1
ATOM 6533 N N . MET B 1 345 ? 8.594 -16.547 -22.734 1 92.38 345 MET B N 1
ATOM 6534 C CA . MET B 1 345 ? 7.551 -16.594 -21.719 1 92.38 345 MET B CA 1
ATOM 6535 C C . MET B 1 345 ? 8.148 -16.562 -20.312 1 92.38 345 MET B C 1
ATOM 6537 O O . MET B 1 345 ? 7.445 -16.297 -19.344 1 92.38 345 MET B O 1
ATOM 6541 N N . ARG B 1 346 ? 9.43 -16.797 -20.219 1 85.44 346 ARG B N 1
ATOM 6542 C CA . ARG B 1 346 ? 10.117 -16.766 -18.938 1 85.44 346 ARG B CA 1
ATOM 6543 C C . ARG B 1 346 ? 10.766 -15.406 -18.703 1 85.44 346 ARG B C 1
ATOM 6545 O O . ARG B 1 346 ? 11.328 -15.156 -17.625 1 85.44 346 ARG B O 1
ATOM 6552 N N . SER B 1 347 ? 10.656 -14.523 -19.641 1 89.19 347 SER B N 1
ATOM 6553 C CA . SER B 1 347 ? 11.375 -13.25 -19.594 1 89.19 347 SER B CA 1
ATOM 6554 C C . SER B 1 347 ? 10.562 -12.195 -18.844 1 89.19 347 SER B C 1
ATOM 6556 O O . SER B 1 347 ? 9.344 -12.312 -18.719 1 89.19 347 SER B O 1
ATOM 6558 N N . PRO B 1 348 ? 11.273 -11.164 -18.344 1 89.31 348 PRO B N 1
ATOM 6559 C CA . PRO B 1 348 ? 10.57 -10.039 -17.719 1 89.31 348 PRO B CA 1
ATOM 6560 C C . PRO B 1 348 ? 9.57 -9.375 -18.656 1 89.31 348 PRO B C 1
ATOM 6562 O O . PRO B 1 348 ? 8.523 -8.898 -18.203 1 89.31 348 PRO B O 1
ATOM 6565 N N . ALA B 1 349 ? 9.906 -9.383 -19.875 1 92.94 349 ALA B N 1
ATOM 6566 C CA . ALA B 1 349 ? 9.016 -8.758 -20.859 1 92.94 349 ALA B CA 1
ATOM 6567 C C . ALA B 1 349 ? 7.668 -9.469 -20.891 1 92.94 349 ALA B C 1
ATOM 6569 O O . ALA B 1 349 ? 6.625 -8.82 -21.016 1 92.94 349 ALA B O 1
ATOM 6570 N N . ALA B 1 350 ? 7.715 -10.773 -20.844 1 95.12 350 ALA B N 1
ATOM 6571 C CA . ALA B 1 350 ? 6.477 -11.547 -20.859 1 95.12 350 ALA B CA 1
ATOM 6572 C C . ALA B 1 350 ? 5.629 -11.25 -19.625 1 95.12 350 ALA B C 1
ATOM 6574 O O . ALA B 1 350 ? 4.395 -11.266 -19.688 1 95.12 350 ALA B O 1
ATOM 6575 N N . GLN B 1 351 ? 6.281 -11.008 -18.516 1 93.94 351 GLN B N 1
ATOM 6576 C CA . GLN B 1 351 ? 5.57 -10.711 -17.266 1 93.94 351 GLN B CA 1
ATOM 6577 C C . GLN B 1 351 ? 4.766 -9.414 -17.391 1 93.94 351 GLN B C 1
ATOM 6579 O O . GLN B 1 351 ? 3.66 -9.312 -16.859 1 93.94 351 GLN B O 1
ATOM 6584 N N . ILE B 1 352 ? 5.281 -8.438 -18.078 1 94.31 352 ILE B N 1
ATOM 6585 C CA . ILE B 1 352 ? 4.59 -7.18 -18.328 1 94.31 352 ILE B CA 1
ATOM 6586 C C . ILE B 1 352 ? 3.334 -7.434 -19.156 1 94.31 352 ILE B C 1
ATOM 6588 O O . ILE B 1 352 ? 2.273 -6.867 -18.875 1 94.31 352 ILE B O 1
ATOM 6592 N N . VAL B 1 353 ? 3.469 -8.289 -20.109 1 95.12 353 VAL B N 1
ATOM 6593 C CA . VAL B 1 353 ? 2.348 -8.633 -20.984 1 95.12 353 VAL B CA 1
ATOM 6594 C C . VAL B 1 353 ? 1.259 -9.328 -20.172 1 95.12 353 VAL B C 1
ATOM 6596 O O . VAL B 1 353 ? 0.071 -9.047 -20.344 1 95.12 353 VAL B O 1
ATOM 6599 N N . ILE B 1 354 ? 1.654 -10.234 -19.312 1 95.44 354 ILE B N 1
ATOM 6600 C CA . ILE B 1 354 ? 0.724 -10.977 -18.469 1 95.44 354 ILE B CA 1
ATOM 6601 C C . ILE B 1 354 ? -0.077 -10 -17.594 1 95.44 354 ILE B C 1
ATOM 6603 O O . ILE B 1 354 ? -1.304 -10.094 -17.516 1 95.44 354 ILE B O 1
ATOM 6607 N N . ARG B 1 355 ? 0.583 -9 -17.016 1 93.31 355 ARG B N 1
ATOM 6608 C CA . ARG B 1 355 ? -0.084 -8 -16.188 1 93.31 355 ARG B CA 1
ATOM 6609 C C . ARG B 1 355 ? -1.062 -7.168 -17.016 1 93.31 355 ARG B C 1
ATOM 6611 O O . ARG B 1 355 ? -2.172 -6.879 -16.562 1 93.31 355 ARG B O 1
ATOM 6618 N N . ARG B 1 356 ? -0.627 -6.777 -18.141 1 90.88 356 ARG B N 1
ATOM 6619 C CA . ARG B 1 356 ? -1.454 -5.941 -19 1 90.88 356 ARG B CA 1
ATOM 6620 C C . ARG B 1 356 ? -2.697 -6.691 -19.469 1 90.88 356 ARG B C 1
ATOM 6622 O O . ARG B 1 356 ? -3.734 -6.082 -19.734 1 90.88 356 ARG B O 1
ATOM 6629 N N . ALA B 1 357 ? -2.496 -8.016 -19.516 1 89.5 357 ALA B N 1
ATOM 6630 C CA . ALA B 1 357 ? -3.615 -8.859 -19.938 1 89.5 357 ALA B CA 1
ATOM 6631 C C . ALA B 1 357 ? -4.613 -9.055 -18.797 1 89.5 357 ALA B C 1
ATOM 6633 O O . ALA B 1 357 ? -5.684 -9.633 -18.984 1 89.5 357 ALA B O 1
ATOM 6634 N N . GLY B 1 358 ? -4.277 -8.633 -17.609 1 88.56 358 GLY B N 1
ATOM 6635 C CA . GLY B 1 358 ? -5.211 -8.656 -16.484 1 88.56 358 GLY B CA 1
ATOM 6636 C C . GLY B 1 358 ? -4.941 -9.781 -15.508 1 88.56 358 GLY B C 1
ATOM 6637 O O . GLY B 1 358 ? -5.613 -9.891 -14.477 1 88.56 358 GLY B O 1
ATOM 6638 N N . PHE B 1 359 ? -3.916 -10.617 -15.797 1 93.06 359 PHE B N 1
ATOM 6639 C CA . PHE B 1 359 ? -3.57 -11.719 -14.914 1 93.06 359 PHE B CA 1
ATOM 6640 C C . PHE B 1 359 ? -2.479 -11.305 -13.938 1 93.06 359 PHE B C 1
ATOM 6642 O O . PHE B 1 359 ? -1.961 -10.188 -14.008 1 93.06 359 PHE B O 1
ATOM 6649 N N . VAL B 1 360 ? -2.221 -12.117 -12.984 1 94.62 360 VAL B N 1
ATOM 6650 C CA . VAL B 1 360 ? -1.156 -11.852 -12.023 1 94.62 360 VAL B CA 1
ATOM 6651 C C . VAL B 1 360 ? 0.147 -12.484 -12.508 1 94.62 360 VAL B C 1
ATOM 6653 O O . VAL B 1 360 ? 0.206 -13.695 -12.75 1 94.62 360 VAL B O 1
ATOM 6656 N N . ASP B 1 361 ? 1.139 -11.648 -12.664 1 94.19 361 ASP B N 1
ATOM 6657 C CA . ASP B 1 361 ? 2.439 -12.117 -13.125 1 94.19 361 ASP B CA 1
ATOM 6658 C C . ASP B 1 361 ? 3.207 -12.812 -12 1 94.19 361 ASP B C 1
ATOM 6660 O O . ASP B 1 361 ? 2.785 -12.773 -10.844 1 94.19 361 ASP B O 1
ATOM 6664 N N . GLN B 1 362 ? 4.34 -13.438 -12.414 1 90.94 362 GLN B N 1
ATOM 6665 C CA . GLN B 1 362 ? 5.098 -14.219 -11.445 1 90.94 362 GLN B CA 1
ATOM 6666 C C . GLN B 1 362 ? 6.414 -13.539 -11.094 1 90.94 362 GLN B C 1
ATOM 6668 O O . GLN B 1 362 ? 7.23 -14.094 -10.352 1 90.94 362 GLN B O 1
ATOM 6673 N N . ALA B 1 363 ? 6.66 -12.391 -11.703 1 92 363 ALA B N 1
ATOM 6674 C CA . ALA B 1 363 ? 7.902 -11.703 -11.367 1 92 363 ALA B CA 1
ATOM 6675 C C . ALA B 1 363 ? 7.984 -11.43 -9.867 1 92 363 ALA B C 1
ATOM 6677 O O . ALA B 1 363 ? 7.059 -10.867 -9.281 1 92 363 ALA B O 1
ATOM 6678 N N . PRO B 1 364 ? 9.109 -11.844 -9.289 1 94.06 364 PRO B N 1
ATOM 6679 C CA . PRO B 1 364 ? 9.203 -11.664 -7.836 1 94.06 364 PRO B CA 1
ATOM 6680 C C . PRO B 1 364 ? 9.18 -10.195 -7.418 1 94.06 364 PRO B C 1
ATOM 6682 O O . PRO B 1 364 ? 9.742 -9.344 -8.109 1 94.06 364 PRO B O 1
ATOM 6685 N N . GLU B 1 365 ? 8.5 -9.93 -6.352 1 95.75 365 GLU B N 1
ATOM 6686 C CA . GLU B 1 365 ? 8.43 -8.617 -5.723 1 95.75 365 GLU B CA 1
ATOM 6687 C C . GLU B 1 365 ? 8.82 -8.688 -4.25 1 95.75 365 GLU B C 1
ATOM 6689 O O . GLU B 1 365 ? 8.68 -9.734 -3.613 1 95.75 365 GLU B O 1
ATOM 6694 N N . LEU B 1 366 ? 9.383 -7.582 -3.795 1 97.12 366 LEU B N 1
ATOM 6695 C CA . LEU B 1 366 ? 9.703 -7.461 -2.377 1 97.12 366 LEU B CA 1
ATOM 6696 C C . LEU B 1 366 ? 8.586 -6.75 -1.626 1 97.12 366 LEU B C 1
ATOM 6698 O O . LEU B 1 366 ? 8.164 -5.66 -2.021 1 97.12 366 LEU B O 1
ATOM 6702 N N . ILE B 1 367 ? 8.117 -7.344 -0.591 1 97.38 367 ILE B N 1
ATOM 6703 C CA . ILE B 1 367 ? 7 -6.828 0.195 1 97.38 367 ILE B CA 1
ATOM 6704 C C . ILE B 1 367 ? 7.492 -6.426 1.584 1 97.38 367 ILE B C 1
ATOM 6706 O O . ILE B 1 367 ? 7.848 -7.281 2.395 1 97.38 367 ILE B O 1
ATOM 6710 N N . PRO B 1 368 ? 7.461 -5.137 1.917 1 95.38 368 PRO B N 1
ATOM 6711 C CA . PRO B 1 368 ? 7.961 -4.699 3.223 1 95.38 368 PRO B CA 1
ATOM 6712 C C . PRO B 1 368 ? 7.012 -5.043 4.367 1 95.38 368 PRO B C 1
ATOM 6714 O O . PRO B 1 368 ? 5.824 -5.285 4.137 1 95.38 368 PRO B O 1
ATOM 6717 N N . VAL B 1 369 ? 7.504 -5.078 5.527 1 95.88 369 VAL B N 1
ATOM 6718 C CA . VAL B 1 369 ? 6.73 -5.363 6.73 1 95.88 369 VAL B CA 1
ATOM 6719 C C . VAL B 1 369 ? 5.617 -4.328 6.887 1 95.88 369 VAL B C 1
ATOM 6721 O O . VAL B 1 369 ? 4.527 -4.645 7.363 1 95.88 369 VAL B O 1
ATOM 6724 N N . ALA B 1 370 ? 5.805 -3.152 6.367 1 94.06 370 ALA B N 1
ATOM 6725 C CA . ALA B 1 370 ? 4.895 -2.02 6.508 1 94.06 370 ALA B CA 1
ATOM 6726 C C . ALA B 1 370 ? 3.51 -2.359 5.965 1 94.06 370 ALA B C 1
ATOM 6728 O O . ALA B 1 370 ? 2.504 -1.822 6.438 1 94.06 370 ALA B O 1
ATOM 6729 N N . VAL B 1 371 ? 3.459 -3.287 5.023 1 95.19 371 VAL B N 1
ATOM 6730 C CA . VAL B 1 371 ? 2.172 -3.551 4.387 1 95.19 371 VAL B CA 1
ATOM 6731 C C . VAL B 1 371 ? 1.67 -4.934 4.789 1 95.19 371 VAL B C 1
ATOM 6733 O O . VAL B 1 371 ? 0.887 -5.555 4.062 1 95.19 371 VAL B O 1
ATOM 6736 N N . GLN B 1 372 ? 2.156 -5.43 5.887 1 96.25 372 GLN B N 1
ATOM 6737 C CA . GLN B 1 372 ? 1.757 -6.75 6.359 1 96.25 372 GLN B CA 1
ATOM 6738 C C . GLN B 1 372 ? 1.023 -6.66 7.695 1 96.25 372 GLN B C 1
ATOM 6740 O O . GLN B 1 372 ? 1.174 -7.531 8.555 1 96.25 372 GLN B O 1
ATOM 6745 N N . GLY B 1 373 ? 0.23 -5.621 7.848 1 96.5 373 GLY B N 1
ATOM 6746 C CA . GLY B 1 373 ? -0.434 -5.344 9.109 1 96.5 373 GLY B CA 1
ATOM 6747 C C . GLY B 1 373 ? -1.403 -6.434 9.523 1 96.5 373 GLY B C 1
ATOM 6748 O O . GLY B 1 373 ? -1.459 -6.805 10.703 1 96.5 373 GLY B O 1
ATOM 6749 N N . ASN B 1 374 ? -2.152 -7.012 8.617 1 95.62 374 ASN B N 1
ATOM 6750 C CA . ASN B 1 374 ? -3.113 -8.055 8.961 1 95.62 374 ASN B CA 1
ATOM 6751 C C . ASN B 1 374 ? -2.418 -9.305 9.492 1 95.62 374 ASN B C 1
ATOM 6753 O O . ASN B 1 374 ? -2.91 -9.945 10.422 1 95.62 374 ASN B O 1
ATOM 6757 N N . ARG B 1 375 ? -1.307 -9.602 8.859 1 96.56 375 ARG B N 1
ATOM 6758 C CA . ARG B 1 375 ? -0.569 -10.781 9.297 1 96.56 375 ARG B CA 1
ATOM 6759 C C . ARG B 1 375 ? -0.078 -10.625 10.727 1 96.56 375 ARG B C 1
ATOM 6761 O O . ARG B 1 375 ? -0.198 -11.555 11.539 1 96.56 375 ARG B O 1
ATOM 6768 N N . LEU B 1 376 ? 0.422 -9.453 11.031 1 97.88 376 LEU B N 1
ATOM 6769 C CA . LEU B 1 376 ? 0.933 -9.211 12.375 1 97.88 376 LEU B CA 1
ATOM 6770 C C . LEU B 1 376 ? -0.21 -9.102 13.383 1 97.88 376 LEU B C 1
ATOM 6772 O O . LEU B 1 376 ? -0.078 -9.531 14.523 1 97.88 376 LEU B O 1
ATOM 6776 N N . ALA B 1 377 ? -1.33 -8.516 12.961 1 97.75 377 ALA B N 1
ATOM 6777 C CA . ALA B 1 377 ? -2.51 -8.484 13.828 1 97.75 377 ALA B CA 1
ATOM 6778 C C . ALA B 1 377 ? -2.986 -9.898 14.148 1 97.75 377 ALA B C 1
ATOM 6780 O O . ALA B 1 377 ? -3.328 -10.195 15.297 1 97.75 377 ALA B O 1
ATOM 6781 N N . ASN B 1 378 ? -2.998 -10.773 13.148 1 97.19 378 ASN B N 1
ATOM 6782 C CA . ASN B 1 378 ? -3.359 -12.172 13.359 1 97.19 378 ASN B CA 1
ATOM 6783 C C . ASN B 1 378 ? -2.408 -12.852 14.336 1 97.19 378 ASN B C 1
ATOM 6785 O O . ASN B 1 378 ? -2.842 -13.633 15.188 1 97.19 378 ASN B O 1
ATOM 6789 N N . ALA B 1 379 ? -1.12 -12.586 14.172 1 98.06 379 ALA B N 1
ATOM 6790 C CA . ALA B 1 379 ? -0.115 -13.172 15.055 1 98.06 379 ALA B CA 1
ATOM 6791 C C . ALA B 1 379 ? -0.379 -12.797 16.516 1 98.06 379 ALA B C 1
ATOM 6793 O O . ALA B 1 379 ? -0.34 -13.656 17.391 1 98.06 379 ALA B O 1
ATOM 6794 N N . ILE B 1 380 ? -0.667 -11.516 16.719 1 98.31 380 ILE B N 1
ATOM 6795 C CA . ILE B 1 380 ? -0.969 -11.031 18.062 1 98.31 380 ILE B CA 1
ATOM 6796 C C . ILE B 1 380 ? -2.221 -11.727 18.594 1 98.31 380 ILE B C 1
ATOM 6798 O O . ILE B 1 380 ? -2.229 -12.234 19.719 1 98.31 380 ILE B O 1
ATOM 6802 N N . ALA B 1 381 ? -3.238 -11.773 17.797 1 97.25 381 ALA B N 1
ATOM 6803 C CA . ALA B 1 381 ? -4.523 -12.336 18.203 1 97.25 381 ALA B CA 1
ATOM 6804 C C . ALA B 1 381 ? -4.395 -13.812 18.547 1 97.25 381 ALA B C 1
ATOM 6806 O O . ALA B 1 381 ? -5.051 -14.297 19.484 1 97.25 381 ALA B O 1
ATOM 6807 N N . ALA B 1 382 ? -3.555 -14.531 17.828 1 95.94 382 ALA B N 1
ATOM 6808 C CA . ALA B 1 382 ? -3.467 -15.977 17.953 1 95.94 382 ALA B CA 1
ATOM 6809 C C . ALA B 1 382 ? -2.432 -16.375 19 1 95.94 382 ALA B C 1
ATOM 6811 O O . ALA B 1 382 ? -2.35 -17.547 19.391 1 95.94 382 ALA B O 1
ATOM 6812 N N . ALA B 1 383 ? -1.656 -15.445 19.5 1 97 383 ALA B N 1
ATOM 6813 C CA . ALA B 1 383 ? -0.596 -15.742 20.469 1 97 383 ALA B CA 1
ATOM 6814 C C . ALA B 1 383 ? -1.176 -16.234 21.797 1 97 383 ALA B C 1
ATOM 6816 O O . ALA B 1 383 ? -2.338 -15.961 22.109 1 97 383 ALA B O 1
ATOM 6817 N N . GLY B 1 384 ? -0.362 -17 22.547 1 95.81 384 GLY B N 1
ATOM 6818 C CA . GLY B 1 384 ? -0.754 -17.578 23.828 1 95.81 384 GLY B CA 1
ATOM 6819 C C . GLY B 1 384 ? 0.31 -18.469 24.438 1 95.81 384 GLY B C 1
ATOM 6820 O O . GLY B 1 384 ? 1.5 -18.156 24.375 1 95.81 384 GLY B O 1
ATOM 6821 N N . THR B 1 385 ? -0.177 -19.516 24.969 1 94.25 385 THR B N 1
ATOM 6822 C CA . THR B 1 385 ? 0.734 -20.438 25.656 1 94.25 385 THR B CA 1
ATOM 6823 C C . THR B 1 385 ? 1.646 -21.141 24.672 1 94.25 385 THR B C 1
ATOM 6825 O O . THR B 1 385 ? 2.834 -21.328 24.938 1 94.25 385 THR B O 1
ATOM 6828 N N . GLU B 1 386 ? 1.124 -21.531 23.531 1 94.44 386 GLU B N 1
ATOM 6829 C CA . GLU B 1 386 ? 1.897 -22.25 22.531 1 94.44 386 GLU B CA 1
ATOM 6830 C C . GLU B 1 386 ? 2.859 -21.328 21.797 1 94.44 386 GLU B C 1
ATOM 6832 O O . GLU B 1 386 ? 3.998 -21.703 21.516 1 94.44 386 GLU B O 1
ATOM 6837 N N . VAL B 1 387 ? 2.369 -20.109 21.547 1 97 387 VAL B N 1
ATOM 6838 C CA . VAL B 1 387 ? 3.184 -19.062 20.938 1 97 387 VAL B CA 1
ATOM 6839 C C . VAL B 1 387 ? 3.223 -17.844 21.859 1 97 387 VAL B C 1
ATOM 6841 O O . VAL B 1 387 ? 2.391 -16.953 21.75 1 97 387 VAL B O 1
ATOM 6844 N N . PRO B 1 388 ? 4.188 -17.844 22.672 1 97.5 388 PRO B N 1
ATOM 6845 C CA . PRO B 1 388 ? 4.258 -16.734 23.641 1 97.5 388 PRO B CA 1
ATOM 6846 C C . PRO B 1 388 ? 4.73 -15.43 23.016 1 97.5 388 PRO B C 1
ATOM 6848 O O . PRO B 1 388 ? 5.191 -15.422 21.875 1 97.5 388 PRO B O 1
ATOM 6851 N N . LEU B 1 389 ? 4.641 -14.344 23.75 1 97.88 389 LEU B N 1
ATOM 6852 C CA . LEU B 1 389 ? 5.074 -13.016 23.312 1 97.88 389 LEU B CA 1
ATOM 6853 C C . LEU B 1 389 ? 6.539 -13.039 22.891 1 97.88 389 LEU B C 1
ATOM 6855 O O . LEU B 1 389 ? 6.918 -12.391 21.906 1 97.88 389 LEU B O 1
ATOM 6859 N N . THR B 1 390 ? 7.344 -13.789 23.578 1 97.81 390 THR B N 1
ATOM 6860 C CA . THR B 1 390 ? 8.773 -13.836 23.297 1 97.81 390 THR B CA 1
ATOM 6861 C C . THR B 1 390 ? 9.023 -14.391 21.891 1 97.81 390 THR B C 1
ATOM 6863 O O . THR B 1 390 ? 9.969 -13.977 21.219 1 97.81 390 THR B O 1
ATOM 6866 N N . GLU B 1 391 ? 8.211 -15.344 21.484 1 97.94 391 GLU B N 1
ATOM 6867 C CA . GLU B 1 391 ? 8.359 -15.883 20.125 1 97.94 391 GLU B CA 1
ATOM 6868 C C . GLU B 1 391 ? 7.957 -14.852 19.078 1 97.94 391 GLU B C 1
ATOM 6870 O O . GLU B 1 391 ? 8.57 -14.766 18.016 1 97.94 391 GLU B O 1
ATOM 6875 N N . LEU B 1 392 ? 6.902 -14.102 19.344 1 98.5 392 LEU B N 1
ATOM 6876 C CA . LEU B 1 392 ? 6.527 -13.016 18.453 1 98.5 392 LEU B CA 1
ATOM 6877 C C . LEU B 1 392 ? 7.645 -11.977 18.359 1 98.5 392 LEU B C 1
ATOM 6879 O O . LEU B 1 392 ? 7.914 -11.445 17.281 1 98.5 392 LEU B O 1
ATOM 6883 N N . GLN B 1 393 ? 8.227 -11.656 19.469 1 98.25 393 GLN B N 1
ATOM 6884 C CA . GLN B 1 393 ? 9.328 -10.695 19.5 1 98.25 393 GLN B CA 1
ATOM 6885 C C . GLN B 1 393 ? 10.531 -11.219 18.719 1 98.25 393 GLN B C 1
ATOM 6887 O O . GLN B 1 393 ? 11.188 -10.461 18 1 98.25 393 GLN B O 1
ATOM 6892 N N . ARG B 1 394 ? 10.844 -12.523 18.844 1 98.31 394 ARG B N 1
ATOM 6893 C CA . ARG B 1 394 ? 11.898 -13.125 18.031 1 98.31 394 ARG B CA 1
ATOM 6894 C C . ARG B 1 394 ? 11.578 -13 16.531 1 98.31 394 ARG B C 1
ATOM 6896 O O . ARG B 1 394 ? 12.461 -12.695 15.734 1 98.31 394 ARG B O 1
ATOM 6903 N N . LEU B 1 395 ? 10.336 -13.234 16.219 1 98.31 395 LEU B N 1
ATOM 6904 C CA . LEU B 1 395 ? 9.875 -13.148 14.836 1 98.31 395 LEU B CA 1
ATOM 6905 C C . LEU B 1 395 ? 10.109 -11.758 14.266 1 98.31 395 LEU B C 1
ATOM 6907 O O . LEU B 1 395 ? 10.758 -11.602 13.227 1 98.31 395 LEU B O 1
ATOM 6911 N N . VAL B 1 396 ? 9.625 -10.695 14.961 1 97.5 396 VAL B N 1
ATOM 6912 C CA . VAL B 1 396 ? 9.719 -9.336 14.453 1 97.5 396 VAL B CA 1
ATOM 6913 C C . VAL B 1 396 ? 11.172 -8.883 14.43 1 97.5 396 VAL B C 1
ATOM 6915 O O . VAL B 1 396 ? 11.594 -8.148 13.531 1 97.5 396 VAL B O 1
ATOM 6918 N N . SER B 1 397 ? 11.922 -9.273 15.438 1 96.5 397 SER B N 1
ATOM 6919 C CA . SER B 1 397 ? 13.344 -8.93 15.469 1 96.5 397 SER B CA 1
ATOM 6920 C C . SER B 1 397 ? 14.086 -9.547 14.289 1 96.5 397 SER B C 1
ATOM 6922 O O . SER B 1 397 ? 14.914 -8.891 13.656 1 96.5 397 SER B O 1
ATOM 6924 N N . THR B 1 398 ? 13.805 -10.836 14.008 1 97.12 398 THR B N 1
ATOM 6925 C CA . THR B 1 398 ? 14.461 -11.555 12.922 1 97.12 398 THR B CA 1
ATOM 6926 C C . THR B 1 398 ? 14.117 -10.93 11.578 1 97.12 398 THR B C 1
ATOM 6928 O O . THR B 1 398 ? 14.977 -10.797 10.703 1 97.12 398 THR B O 1
ATOM 6931 N N . LEU B 1 399 ? 12.906 -10.492 11.406 1 95.69 399 LEU B N 1
ATOM 6932 C CA . LEU B 1 399 ? 12.438 -10.023 10.109 1 95.69 399 LEU B CA 1
ATOM 6933 C C . LEU B 1 399 ? 12.664 -8.523 9.961 1 95.69 399 LEU B C 1
ATOM 6935 O O . LEU B 1 399 ? 12.414 -7.957 8.898 1 95.69 399 LEU B O 1
ATOM 6939 N N . SER B 1 400 ? 13.148 -7.91 11.031 1 91.25 400 SER B N 1
ATOM 6940 C CA . SER B 1 400 ? 13.398 -6.477 10.984 1 91.25 400 SER B CA 1
ATOM 6941 C C . SER B 1 400 ? 14.367 -6.117 9.859 1 91.25 400 SER B C 1
ATOM 6943 O O . SER B 1 400 ? 15.422 -6.738 9.719 1 91.25 400 SER B O 1
ATOM 6945 N N . GLY B 1 401 ? 13.984 -5.148 9.062 1 89.81 401 GLY B N 1
ATOM 6946 C CA . GLY B 1 401 ? 14.82 -4.684 7.965 1 89.81 401 GLY B CA 1
ATOM 6947 C C . GLY B 1 401 ? 14.727 -5.559 6.727 1 89.81 401 GLY B C 1
ATOM 6948 O O . GLY B 1 401 ? 15.328 -5.254 5.699 1 89.81 401 GLY B O 1
ATOM 6949 N N . MET B 1 402 ? 14.031 -6.684 6.805 1 95.75 402 MET B N 1
ATOM 6950 C CA . MET B 1 402 ? 13.891 -7.578 5.66 1 95.75 402 MET B CA 1
ATOM 6951 C C . MET B 1 402 ? 12.578 -7.324 4.926 1 95.75 402 MET B C 1
ATOM 6953 O O . MET B 1 402 ? 11.688 -6.652 5.453 1 95.75 402 MET B O 1
ATOM 6957 N N . GLN B 1 403 ? 12.523 -7.762 3.744 1 97.31 403 GLN B N 1
ATOM 6958 C CA . GLN B 1 403 ? 11.312 -7.742 2.932 1 97.31 403 GLN B CA 1
ATOM 6959 C C . GLN B 1 403 ? 10.969 -9.141 2.422 1 97.31 403 GLN B C 1
ATOM 6961 O O . GLN B 1 403 ? 11.859 -9.914 2.062 1 97.31 403 GLN B O 1
ATOM 6966 N N . ARG B 1 404 ? 9.695 -9.422 2.4 1 98.19 404 ARG B N 1
ATOM 6967 C CA . ARG B 1 404 ? 9.219 -10.727 1.942 1 98.19 404 ARG B CA 1
ATOM 6968 C C . ARG B 1 404 ? 9.188 -10.789 0.419 1 98.19 404 ARG B C 1
ATOM 6970 O O . ARG B 1 404 ? 8.695 -9.867 -0.235 1 98.19 404 ARG B O 1
ATOM 6977 N N . LEU B 1 405 ? 9.789 -11.836 -0.101 1 98 405 LEU B N 1
ATOM 6978 C CA . LEU B 1 405 ? 9.578 -12.094 -1.521 1 98 405 LEU B CA 1
ATOM 6979 C C . LEU B 1 405 ? 8.148 -12.57 -1.782 1 98 405 LEU B C 1
ATOM 6981 O O . LEU B 1 405 ? 7.578 -13.297 -0.968 1 98 405 LEU B O 1
ATOM 6985 N N . SER B 1 406 ? 7.625 -12.273 -2.902 1 97.31 406 SER B N 1
ATOM 6986 C CA . SER B 1 406 ? 6.273 -12.695 -3.264 1 97.31 406 SER B CA 1
ATOM 6987 C C . SER B 1 406 ? 6.223 -14.195 -3.537 1 97.31 406 SER B C 1
ATOM 6989 O O . SER B 1 406 ? 5.137 -14.781 -3.596 1 97.31 406 SER B O 1
ATOM 6991 N N . LEU B 1 407 ? 7.352 -14.828 -3.682 1 95.81 407 LEU B N 1
ATOM 6992 C CA . LEU B 1 407 ? 7.41 -16.281 -3.871 1 95.81 407 LEU B CA 1
ATOM 6993 C C . LEU B 1 407 ? 7.148 -17.016 -2.559 1 95.81 407 LEU B C 1
ATOM 6995 O O . LEU B 1 407 ? 7.711 -16.656 -1.521 1 95.81 407 LEU B O 1
ATOM 6999 N N . SER B 1 408 ? 6.293 -17.938 -2.652 1 95.69 408 SER B N 1
ATOM 7000 C CA . SER B 1 408 ? 6.043 -18.828 -1.516 1 95.69 408 SER B CA 1
ATOM 7001 C C . SER B 1 408 ? 6.102 -20.281 -1.929 1 95.69 408 SER B C 1
ATOM 7003 O O . SER B 1 408 ? 6.031 -20.609 -3.117 1 95.69 408 SER B O 1
ATOM 7005 N N . PHE B 1 409 ? 6.336 -21.125 -0.967 1 96.25 409 PHE B N 1
ATOM 7006 C CA . PHE B 1 409 ? 6.527 -22.531 -1.238 1 96.25 409 PHE B CA 1
ATOM 7007 C C . PHE B 1 409 ? 5.633 -23.391 -0.337 1 96.25 409 PHE B C 1
ATOM 7009 O O . PHE B 1 409 ? 5.633 -23.203 0.884 1 96.25 409 PHE B O 1
ATOM 7016 N N . ARG B 1 410 ? 4.945 -24.188 -1.009 1 92.75 410 ARG B N 1
ATOM 7017 C CA . ARG B 1 410 ? 4.039 -25.125 -0.349 1 92.75 410 ARG B CA 1
ATOM 7018 C C . ARG B 1 410 ? 4.27 -26.547 -0.842 1 92.75 410 ARG B C 1
ATOM 7020 O O . ARG B 1 410 ? 5.129 -26.797 -1.693 1 92.75 410 ARG B O 1
ATOM 7027 N N . PHE B 1 411 ? 3.547 -27.469 -0.205 1 85.19 411 PHE B N 1
ATOM 7028 C CA . PHE B 1 411 ? 3.83 -28.875 -0.464 1 85.19 411 PHE B CA 1
ATOM 7029 C C . PHE B 1 411 ? 2.553 -29.625 -0.818 1 85.19 411 PHE B C 1
ATOM 7031 O O . PHE B 1 411 ? 1.454 -29.203 -0.469 1 85.19 411 PHE B O 1
ATOM 7038 N N . GLU B 1 412 ? 2.777 -30.656 -1.558 1 77 412 GLU B N 1
ATOM 7039 C CA . GLU B 1 412 ? 1.646 -31.531 -1.837 1 77 412 GLU B CA 1
ATOM 7040 C C . GLU B 1 412 ? 1.079 -32.125 -0.55 1 77 412 GLU B C 1
ATOM 7042 O O . GLU B 1 412 ? 1.811 -32.344 0.421 1 77 412 GLU B O 1
ATOM 7047 N N . THR B 1 413 ? -0.307 -32.312 -0.528 1 69.44 413 THR B N 1
ATOM 7048 C CA . THR B 1 413 ? -0.953 -32.844 0.664 1 69.44 413 THR B CA 1
ATOM 7049 C C . THR B 1 413 ? -0.265 -34.125 1.119 1 69.44 413 THR B C 1
ATOM 7051 O O . THR B 1 413 ? -0.098 -35.062 0.332 1 69.44 413 THR B O 1
ATOM 7054 N N . GLY B 1 414 ? 0.139 -34.156 2.32 1 66.31 414 GLY B N 1
ATOM 7055 C CA . GLY B 1 414 ? 0.709 -35.344 2.926 1 66.31 414 GLY B CA 1
ATOM 7056 C C . GLY B 1 414 ? 2.096 -35.688 2.404 1 66.31 414 GLY B C 1
ATOM 7057 O O . GLY B 1 414 ? 2.568 -36.812 2.555 1 66.31 414 GLY B O 1
ATOM 7058 N N . SER B 1 415 ? 2.693 -34.75 1.63 1 71.56 415 SER B N 1
ATOM 7059 C CA . SER B 1 415 ? 3.988 -35 1.003 1 71.56 415 SER B CA 1
ATOM 7060 C C . SER B 1 415 ? 4.977 -33.875 1.318 1 71.56 415 SER B C 1
ATOM 7062 O O . SER B 1 415 ? 4.578 -32.781 1.734 1 71.56 415 SER B O 1
ATOM 7064 N N . SER B 1 416 ? 6.246 -34.188 1.398 1 74.81 416 SER B N 1
ATOM 7065 C CA . SER B 1 416 ? 7.293 -33.156 1.511 1 74.81 416 SER B CA 1
ATOM 7066 C C . SER B 1 416 ? 7.695 -32.625 0.139 1 74.81 416 SER B C 1
ATOM 7068 O O . SER B 1 416 ? 8.594 -31.797 0.032 1 74.81 416 SER B O 1
ATOM 7070 N N . ARG B 1 417 ? 7.008 -33.125 -0.837 1 77.88 417 ARG B N 1
ATOM 7071 C CA . ARG B 1 417 ? 7.285 -32.656 -2.189 1 77.88 417 ARG B CA 1
ATOM 7072 C C . ARG B 1 417 ? 6.59 -31.328 -2.461 1 77.88 417 ARG B C 1
ATOM 7074 O O . ARG B 1 417 ? 5.387 -31.203 -2.234 1 77.88 417 ARG B O 1
ATOM 7081 N N . PRO B 1 418 ? 7.418 -30.406 -2.986 1 87.88 418 PRO B N 1
ATOM 7082 C CA . PRO B 1 418 ? 6.766 -29.141 -3.326 1 87.88 418 PRO B CA 1
ATOM 7083 C C . PRO B 1 418 ? 5.656 -29.297 -4.359 1 87.88 418 PRO B C 1
ATOM 7085 O O . PRO B 1 418 ? 5.754 -30.156 -5.246 1 87.88 418 PRO B O 1
ATOM 7088 N N . ASP B 1 419 ? 4.574 -28.547 -4.211 1 83.44 419 ASP B N 1
ATOM 7089 C CA . ASP B 1 419 ? 3.5 -28.578 -5.199 1 83.44 419 ASP B CA 1
ATOM 7090 C C . ASP B 1 419 ? 3.926 -27.906 -6.496 1 83.44 419 ASP B C 1
ATOM 7092 O O . ASP B 1 419 ? 5.043 -27.391 -6.602 1 83.44 419 ASP B O 1
ATOM 7096 N N . ALA B 1 420 ? 3.117 -27.969 -7.531 1 81.19 420 ALA B N 1
ATOM 7097 C CA . ALA B 1 420 ? 3.482 -27.547 -8.883 1 81.19 420 ALA B CA 1
ATOM 7098 C C . ALA B 1 420 ? 3.914 -26.094 -8.898 1 81.19 420 ALA B C 1
ATOM 7100 O O . ALA B 1 420 ? 4.93 -25.734 -9.508 1 81.19 420 ALA B O 1
ATOM 7101 N N . GLN B 1 421 ? 3.111 -25.266 -8.289 1 85.69 421 GLN B N 1
ATOM 7102 C CA . GLN B 1 421 ? 3.467 -23.859 -8.266 1 85.69 421 GLN B CA 1
ATOM 7103 C C . GLN B 1 421 ? 4.793 -23.641 -7.539 1 85.69 421 GLN B C 1
ATOM 7105 O O . GLN B 1 421 ? 5.602 -22.797 -7.957 1 85.69 421 GLN B O 1
ATOM 7110 N N . SER B 1 422 ? 4.98 -24.328 -6.5 1 92.06 422 SER B N 1
ATOM 7111 C CA . SER B 1 422 ? 6.211 -24.188 -5.727 1 92.06 422 SER B CA 1
ATOM 7112 C C . SER B 1 422 ? 7.422 -24.672 -6.516 1 92.06 422 SER B C 1
ATOM 7114 O O . SER B 1 422 ? 8.516 -24.125 -6.379 1 92.06 422 SER B O 1
ATOM 7116 N N . ARG B 1 423 ? 7.262 -25.719 -7.324 1 89.44 423 ARG B N 1
ATOM 7117 C CA . ARG B 1 423 ? 8.352 -26.172 -8.188 1 89.44 423 ARG B CA 1
ATOM 7118 C C . ARG B 1 423 ? 8.75 -25.078 -9.18 1 89.44 423 ARG B C 1
ATOM 7120 O O . ARG B 1 423 ? 9.938 -24.859 -9.43 1 89.44 423 ARG B O 1
ATOM 7127 N N . THR B 1 424 ? 7.758 -24.469 -9.688 1 88.38 424 THR B N 1
ATOM 7128 C CA . THR B 1 424 ? 8.016 -23.344 -10.586 1 88.38 424 THR B CA 1
ATOM 7129 C C . THR B 1 424 ? 8.719 -22.203 -9.836 1 88.38 424 THR B C 1
ATOM 7131 O O . THR B 1 424 ? 9.648 -21.594 -10.359 1 88.38 424 THR B O 1
ATOM 7134 N N . ASN B 1 425 ? 8.273 -21.938 -8.617 1 93.31 425 ASN B N 1
ATOM 7135 C CA . ASN B 1 425 ? 8.875 -20.875 -7.812 1 93.31 425 ASN B CA 1
ATOM 7136 C C . ASN B 1 425 ? 10.328 -21.188 -7.477 1 93.31 425 ASN B C 1
ATOM 7138 O O . ASN B 1 425 ? 11.156 -20.281 -7.406 1 93.31 425 ASN B O 1
ATOM 7142 N N . ILE B 1 426 ? 10.609 -22.484 -7.25 1 93.94 426 ILE B N 1
ATOM 7143 C CA . ILE B 1 426 ? 11.977 -22.906 -6.984 1 93.94 426 ILE B CA 1
ATOM 7144 C C . ILE B 1 426 ? 12.859 -22.594 -8.188 1 93.94 426 ILE B C 1
ATOM 7146 O O . ILE B 1 426 ? 13.938 -22.016 -8.039 1 93.94 426 ILE B O 1
ATOM 7150 N N . SER B 1 427 ? 12.359 -22.938 -9.344 1 90 427 SER B N 1
ATOM 7151 C CA . SER B 1 427 ? 13.102 -22.656 -10.57 1 90 427 SER B CA 1
ATOM 7152 C C . SER B 1 427 ? 13.297 -21.156 -10.773 1 90 427 SER B C 1
ATOM 7154 O O . SER B 1 427 ? 14.375 -20.719 -11.18 1 90 427 SER B O 1
ATOM 7156 N N . GLN B 1 428 ? 12.312 -20.469 -10.492 1 90.19 428 GLN B N 1
ATOM 7157 C CA . GLN B 1 428 ? 12.367 -19.016 -10.672 1 90.19 428 GLN B CA 1
ATOM 7158 C C . GLN B 1 428 ? 13.391 -18.391 -9.727 1 90.19 428 GLN B C 1
ATOM 7160 O O . GLN B 1 428 ? 14.195 -17.547 -10.141 1 90.19 428 GLN B O 1
ATOM 7165 N N . LEU B 1 429 ? 13.32 -18.688 -8.492 1 94.69 429 LEU B N 1
ATOM 7166 C CA . LEU B 1 429 ? 14.25 -18.125 -7.523 1 94.69 429 LEU B CA 1
ATOM 7167 C C . LEU B 1 429 ? 15.688 -18.531 -7.855 1 94.69 429 LEU B C 1
ATOM 7169 O O . LEU B 1 429 ? 16.609 -17.719 -7.734 1 94.69 429 LEU B O 1
ATOM 7173 N N . ALA B 1 430 ? 15.883 -19.797 -8.281 1 94.12 430 ALA B N 1
ATOM 7174 C CA . ALA B 1 430 ? 17.203 -20.266 -8.695 1 94.12 430 ALA B CA 1
ATOM 7175 C C . ALA B 1 430 ? 17.75 -19.422 -9.836 1 94.12 430 ALA B C 1
ATOM 7177 O O . ALA B 1 430 ? 18.922 -19.016 -9.805 1 94.12 430 ALA B O 1
ATOM 7178 N N . GLN B 1 431 ? 16.938 -19.172 -10.773 1 89.12 431 GLN B N 1
ATOM 7179 C CA . GLN B 1 431 ? 17.359 -18.359 -11.914 1 89.12 431 GLN B CA 1
ATOM 7180 C C . GLN B 1 431 ? 17.734 -16.953 -11.477 1 89.12 431 GLN B C 1
ATOM 7182 O O . GLN B 1 431 ? 18.719 -16.391 -11.977 1 89.12 431 GLN B O 1
ATOM 7187 N N . GLU B 1 432 ? 16.984 -16.391 -10.578 1 92.75 432 GLU B N 1
ATOM 7188 C CA . GLU B 1 432 ? 17.281 -15.062 -10.062 1 92.75 432 GLU B CA 1
ATOM 7189 C C . GLU B 1 432 ? 18.641 -15.047 -9.344 1 92.75 432 GLU B C 1
ATOM 7191 O O . GLU B 1 432 ? 19.391 -14.086 -9.469 1 92.75 432 GLU B O 1
ATOM 7196 N N . LEU B 1 433 ? 18.859 -16.047 -8.617 1 94.44 433 LEU B N 1
ATOM 7197 C CA . LEU B 1 433 ? 20.125 -16.141 -7.906 1 94.44 433 LEU B CA 1
ATOM 7198 C C . LEU B 1 433 ? 21.297 -16.234 -8.883 1 94.44 433 LEU B C 1
ATOM 7200 O O . LEU B 1 433 ? 22.297 -15.555 -8.719 1 94.44 433 LEU B O 1
ATOM 7204 N N . GLU B 1 434 ? 21.094 -16.984 -9.898 1 92.94 434 GLU B N 1
ATOM 7205 C CA . GLU B 1 434 ? 22.156 -17.203 -10.891 1 92.94 434 GLU B CA 1
ATOM 7206 C C . GLU B 1 434 ? 22.422 -15.914 -11.68 1 92.94 434 GLU B C 1
ATOM 7208 O O . GLU B 1 434 ? 23.562 -15.641 -12.055 1 92.94 434 GLU B O 1
ATOM 7213 N N . SER B 1 435 ? 21.422 -15.156 -11.859 1 90.31 435 SER B N 1
ATOM 7214 C CA . SER B 1 435 ? 21.562 -13.93 -12.633 1 90.31 435 SER B CA 1
ATOM 7215 C C . SER B 1 435 ? 22.172 -12.812 -11.797 1 90.31 435 SER B C 1
ATOM 7217 O O . SER B 1 435 ? 22.484 -11.742 -12.312 1 90.31 435 SER B O 1
ATOM 7219 N N . GLY B 1 436 ? 22.25 -13.016 -10.477 1 92.88 436 GLY B N 1
ATOM 7220 C CA . GLY B 1 436 ? 22.875 -12.039 -9.602 1 92.88 436 GLY B CA 1
ATOM 7221 C C . GLY B 1 436 ? 21.875 -11.031 -9.039 1 92.88 436 GLY B C 1
ATOM 7222 O O . GLY B 1 436 ? 22.281 -9.984 -8.531 1 92.88 436 GLY B O 1
ATOM 7223 N N . ALA B 1 437 ? 20.656 -11.344 -9.125 1 91.94 437 ALA B N 1
ATOM 7224 C CA . ALA B 1 437 ? 19.625 -10.414 -8.68 1 91.94 437 ALA B CA 1
ATOM 7225 C C . ALA B 1 437 ? 19.75 -10.125 -7.188 1 91.94 437 ALA B C 1
ATOM 7227 O O . ALA B 1 437 ? 19.328 -9.062 -6.719 1 91.94 437 ALA B O 1
ATOM 7228 N N . TYR B 1 438 ? 20.344 -11.055 -6.473 1 95.06 438 TYR B N 1
ATOM 7229 C CA . TYR B 1 438 ? 20.422 -10.906 -5.023 1 95.06 438 TYR B CA 1
ATOM 7230 C C . TYR B 1 438 ? 21.875 -10.961 -4.559 1 95.06 438 TYR B C 1
ATOM 7232 O O . TYR B 1 438 ? 22.156 -11.391 -3.438 1 95.06 438 TYR B O 1
ATOM 7240 N N . ASP B 1 439 ? 22.75 -10.531 -5.449 1 93.44 439 ASP B N 1
ATOM 7241 C CA . ASP B 1 439 ? 24.156 -10.484 -5.066 1 93.44 439 ASP B CA 1
ATOM 7242 C C . ASP B 1 439 ? 24.375 -9.57 -3.861 1 93.44 439 ASP B C 1
ATOM 7244 O O . ASP B 1 439 ? 23.797 -8.484 -3.787 1 93.44 439 ASP B O 1
ATOM 7248 N N . ALA B 1 440 ? 25.109 -10 -2.895 1 92.31 440 ALA B N 1
ATOM 7249 C CA . ALA B 1 440 ? 25.516 -9.273 -1.691 1 92.31 440 ALA B CA 1
ATOM 7250 C C . ALA B 1 440 ? 24.328 -9.07 -0.755 1 92.31 440 ALA B C 1
ATOM 7252 O O . ALA B 1 440 ? 24.375 -8.227 0.144 1 92.31 440 ALA B O 1
ATOM 7253 N N . ARG B 1 441 ? 23.312 -9.844 -1 1 94.88 441 ARG B N 1
ATOM 7254 C CA . ARG B 1 441 ? 22.141 -9.758 -0.136 1 94.88 441 ARG B CA 1
ATOM 7255 C C . ARG B 1 441 ? 22.047 -10.969 0.788 1 94.88 441 ARG B C 1
ATOM 7257 O O . ARG B 1 441 ? 22.844 -11.906 0.668 1 94.88 441 ARG B O 1
ATOM 7264 N N . GLN B 1 442 ? 21.219 -10.812 1.743 1 96.56 442 GLN B N 1
ATOM 7265 C CA . GLN B 1 442 ? 20.891 -11.906 2.648 1 96.56 442 GLN B CA 1
ATOM 7266 C C . GLN B 1 442 ? 19.5 -12.477 2.359 1 96.56 442 GLN B C 1
ATOM 7268 O O . GLN B 1 442 ? 18.531 -11.727 2.303 1 96.56 442 GLN B O 1
ATOM 7273 N N . LEU B 1 443 ? 19.469 -13.766 2.123 1 97.88 443 LEU B N 1
ATOM 7274 C CA . LEU B 1 443 ? 18.188 -14.461 1.948 1 97.88 443 LEU B CA 1
ATOM 7275 C C . LEU B 1 443 ? 17.891 -15.359 3.145 1 97.88 443 LEU B C 1
ATOM 7277 O O . LEU B 1 443 ? 18.75 -16.141 3.566 1 97.88 443 LEU B O 1
ATOM 7281 N N . LEU B 1 444 ? 16.812 -15.195 3.707 1 98.56 444 LEU B N 1
ATOM 7282 C CA . LEU B 1 444 ? 16.359 -16.016 4.824 1 98.56 444 LEU B CA 1
ATOM 7283 C C . LEU B 1 444 ? 15.117 -16.828 4.441 1 98.56 444 LEU B C 1
ATOM 7285 O O . LEU B 1 444 ? 14.07 -16.25 4.125 1 98.56 444 LEU B O 1
ATOM 7289 N N . PHE B 1 445 ? 15.273 -18.156 4.395 1 98.56 445 PHE B N 1
ATOM 7290 C CA . PHE B 1 445 ? 14.125 -19.047 4.215 1 98.56 445 PHE B CA 1
ATOM 7291 C C . PHE B 1 445 ? 13.422 -19.281 5.543 1 98.56 445 PHE B C 1
ATOM 7293 O O . PHE B 1 445 ? 14.031 -19.781 6.496 1 98.56 445 PHE B O 1
ATOM 7300 N N . VAL B 1 446 ? 12.156 -18.938 5.633 1 98.75 446 VAL B N 1
ATOM 7301 C CA . VAL B 1 446 ? 11.438 -19.016 6.895 1 98.75 446 VAL B CA 1
ATOM 7302 C C . VAL B 1 446 ? 10.273 -20 6.754 1 98.75 446 VAL B C 1
ATOM 7304 O O . VAL B 1 446 ? 9.398 -19.812 5.902 1 98.75 446 VAL B O 1
ATOM 7307 N N . GLY B 1 447 ? 10.234 -21.016 7.605 1 97.69 447 GLY B N 1
ATOM 7308 C CA . GLY B 1 447 ? 9.156 -21.984 7.609 1 97.69 447 GLY B CA 1
ATOM 7309 C C . GLY B 1 447 ? 8.039 -21.625 8.578 1 97.69 447 GLY B C 1
ATOM 7310 O O . GLY B 1 447 ? 8.297 -21.156 9.68 1 97.69 447 GLY B O 1
ATOM 7311 N N . PHE B 1 448 ? 6.816 -21.859 8.18 1 97.31 448 PHE B N 1
ATOM 7312 C CA . PHE B 1 448 ? 5.629 -21.703 9.008 1 97.31 448 PHE B CA 1
ATOM 7313 C C . PHE B 1 448 ? 4.746 -22.938 8.938 1 97.31 448 PHE B C 1
ATOM 7315 O O . PHE B 1 448 ? 4.797 -23.688 7.965 1 97.31 448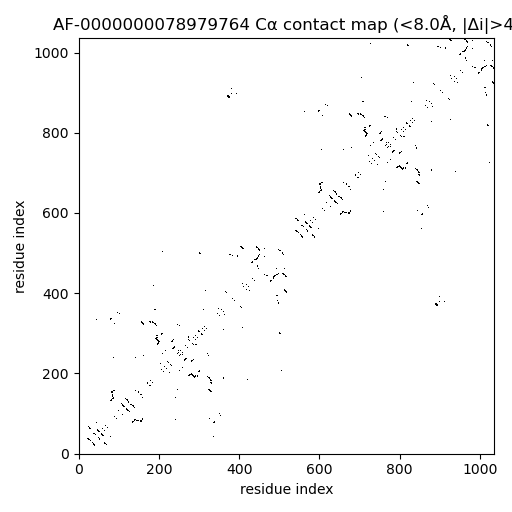 PHE B O 1
ATOM 7322 N N . SER B 1 449 ? 3.945 -23.109 9.969 1 95.69 449 SER B N 1
ATOM 7323 C CA . SER B 1 449 ? 3.033 -24.25 10.055 1 95.69 449 SER B CA 1
ATOM 7324 C C . SER B 1 449 ? 1.64 -23.812 10.492 1 95.69 449 SER B C 1
ATOM 7326 O O . SER B 1 449 ? 1.436 -22.641 10.852 1 95.69 449 SER B O 1
ATOM 7328 N N . ASP B 1 450 ? 0.672 -24.719 10.336 1 94.62 450 ASP B N 1
ATOM 7329 C CA . ASP B 1 450 ? -0.614 -24.5 10.992 1 94.62 450 ASP B CA 1
ATOM 7330 C C . ASP B 1 450 ? -0.52 -24.781 12.492 1 94.62 450 ASP B C 1
ATOM 7332 O O . ASP B 1 450 ? 0.561 -25.062 13.008 1 94.62 450 ASP B O 1
ATOM 7336 N N . GLY B 1 451 ? -1.608 -24.625 13.188 1 93.12 451 GLY B N 1
ATOM 7337 C CA . GLY B 1 451 ? -1.593 -24.734 14.633 1 93.12 451 GLY B CA 1
ATOM 7338 C C . GLY B 1 451 ? -2.02 -26.094 15.141 1 93.12 451 GLY B C 1
ATOM 7339 O O . GLY B 1 451 ? -2.305 -26.266 16.328 1 93.12 451 GLY B O 1
ATOM 7340 N N . ASP B 1 452 ? -2.08 -27.047 14.234 1 90.81 452 ASP B N 1
ATOM 7341 C CA . ASP B 1 452 ? -2.428 -28.406 14.656 1 90.81 452 ASP B CA 1
ATOM 7342 C C . ASP B 1 452 ? -1.233 -29.109 15.297 1 90.81 452 ASP B C 1
ATOM 7344 O O . ASP B 1 452 ? -0.156 -29.188 14.703 1 90.81 452 ASP B O 1
ATOM 7348 N N . GLY B 1 453 ? -1.43 -29.547 16.484 1 91.62 453 GLY B N 1
ATOM 7349 C CA . GLY B 1 453 ? -0.351 -30.203 17.203 1 91.62 453 GLY B CA 1
ATOM 7350 C C . GLY B 1 453 ? 0.402 -29.266 18.125 1 91.62 453 GLY B C 1
ATOM 7351 O O . GLY B 1 453 ? 0.009 -28.109 18.312 1 91.62 453 GLY B O 1
ATOM 7352 N N . ALA B 1 454 ? 1.488 -29.781 18.734 1 94.25 454 ALA B N 1
ATOM 7353 C CA . ALA B 1 454 ? 2.271 -29.016 19.703 1 94.25 454 ALA B CA 1
ATOM 7354 C C . ALA B 1 454 ? 3.182 -28.016 19 1 94.25 454 ALA B C 1
ATOM 7356 O O . ALA B 1 454 ? 3.754 -28.312 17.938 1 94.25 454 ALA B O 1
ATOM 7357 N N . ALA B 1 455 ? 3.354 -26.859 19.578 1 95 455 ALA B N 1
ATOM 7358 C CA . ALA B 1 455 ? 4.102 -25.766 18.969 1 95 455 ALA B CA 1
ATOM 7359 C C . ALA B 1 455 ? 5.539 -26.172 18.672 1 95 455 ALA B C 1
ATOM 7361 O O . ALA B 1 455 ? 6.094 -25.812 17.641 1 95 455 ALA B O 1
ATOM 7362 N N . GLU B 1 456 ? 6.145 -26.828 19.609 1 95.25 456 GLU B N 1
ATOM 7363 C CA . GLU B 1 456 ? 7.527 -27.25 19.391 1 95.25 456 GLU B CA 1
ATOM 7364 C C . GLU B 1 456 ? 7.652 -28.156 18.172 1 95.25 456 GLU B C 1
ATOM 7366 O O . GLU B 1 456 ? 8.578 -28.016 17.375 1 95.25 456 GLU B O 1
ATOM 7371 N N . GLY B 1 457 ? 6.777 -29.141 18.125 1 95 457 GLY B N 1
ATOM 7372 C CA . GLY B 1 457 ? 6.746 -30 16.953 1 95 457 GLY B CA 1
ATOM 7373 C C . GLY B 1 457 ? 6.477 -29.25 15.672 1 95 457 GLY B C 1
ATOM 7374 O O . GLY B 1 457 ? 7.113 -29.5 14.648 1 95 457 GLY B O 1
ATOM 7375 N N . ASN B 1 458 ? 5.57 -28.344 15.695 1 95.69 458 ASN B N 1
ATOM 7376 C CA . ASN B 1 458 ? 5.238 -27.516 14.539 1 95.69 458 ASN B CA 1
ATOM 7377 C C . ASN B 1 458 ? 6.441 -26.719 14.055 1 95.69 458 ASN B C 1
ATOM 7379 O O . ASN B 1 458 ? 6.68 -26.609 12.852 1 95.69 458 ASN B O 1
ATOM 7383 N N . THR B 1 459 ? 7.207 -26.156 14.992 1 96.5 459 THR B N 1
ATOM 7384 C CA . THR B 1 459 ? 8.391 -25.391 14.633 1 96.5 459 THR B CA 1
ATOM 7385 C C . THR B 1 459 ? 9.438 -26.281 13.969 1 96.5 459 THR B C 1
ATOM 7387 O O . THR B 1 459 ? 10.086 -25.859 13 1 96.5 459 THR B O 1
ATOM 7390 N N . ARG B 1 460 ? 9.602 -27.484 14.453 1 95.81 460 ARG B N 1
ATOM 7391 C CA . ARG B 1 460 ? 10.57 -28.406 13.875 1 95.81 460 ARG B CA 1
ATOM 7392 C C . ARG B 1 460 ? 10.18 -28.781 12.445 1 95.81 460 ARG B C 1
ATOM 7394 O O . ARG B 1 460 ? 11.031 -28.844 11.562 1 95.81 460 ARG B O 1
ATOM 7401 N N . ILE B 1 461 ? 8.93 -29.094 12.273 1 93.62 461 ILE B N 1
ATOM 7402 C CA . ILE B 1 461 ? 8.445 -29.453 10.945 1 93.62 461 ILE B CA 1
ATOM 7403 C C . ILE B 1 461 ? 8.617 -28.266 10 1 93.62 461 ILE B C 1
ATOM 7405 O O . ILE B 1 461 ? 9.055 -28.438 8.859 1 93.62 461 ILE B O 1
ATOM 7409 N N . ALA B 1 462 ? 8.305 -27.078 10.469 1 95.5 462 ALA B N 1
ATOM 7410 C CA . ALA B 1 462 ? 8.461 -25.859 9.672 1 95.5 462 ALA B CA 1
ATOM 7411 C C . ALA B 1 462 ? 9.914 -25.641 9.281 1 95.5 462 ALA B C 1
ATOM 7413 O O . ALA B 1 462 ? 10.211 -25.25 8.148 1 95.5 462 ALA B O 1
ATOM 7414 N N . LEU B 1 463 ? 10.789 -25.875 10.211 1 96.88 463 LEU B N 1
ATOM 7415 C CA . LEU B 1 463 ? 12.211 -25.719 9.945 1 96.88 463 LEU B CA 1
ATOM 7416 C C . LEU B 1 463 ? 12.68 -26.703 8.875 1 96.88 463 LEU B C 1
ATOM 7418 O O . LEU B 1 463 ? 13.422 -26.328 7.965 1 96.88 463 LEU B O 1
ATOM 7422 N N . LYS B 1 464 ? 12.25 -27.922 8.977 1 94.62 464 LYS B N 1
ATOM 7423 C CA . LYS B 1 464 ? 12.617 -28.953 8 1 94.62 464 LYS B CA 1
ATOM 7424 C C . LYS B 1 464 ? 12.133 -28.578 6.602 1 94.62 464 LYS B C 1
ATOM 7426 O O . LYS B 1 464 ? 12.844 -28.797 5.617 1 94.62 464 LYS B O 1
ATOM 7431 N N . ARG B 1 465 ? 11 -28.047 6.543 1 94.44 465 ARG B N 1
ATOM 7432 C CA . ARG B 1 465 ? 10.453 -27.625 5.258 1 94.44 465 ARG B CA 1
ATOM 7433 C C . ARG B 1 465 ? 11.242 -26.453 4.676 1 94.44 465 ARG B C 1
ATOM 7435 O O . ARG B 1 465 ? 11.508 -26.422 3.473 1 94.44 465 ARG B O 1
ATOM 7442 N N . ALA B 1 466 ? 11.594 -25.5 5.535 1 96.88 466 ALA B N 1
ATOM 7443 C CA . ALA B 1 466 ? 12.406 -24.375 5.082 1 96.88 466 ALA B CA 1
ATOM 7444 C C . ALA B 1 466 ? 13.758 -24.844 4.555 1 96.88 466 ALA B C 1
ATOM 7446 O O . ALA B 1 466 ? 14.227 -24.359 3.521 1 96.88 466 ALA B O 1
ATOM 7447 N N . GLU B 1 467 ? 14.32 -25.812 5.23 1 96.56 467 GLU B N 1
ATOM 7448 C CA . GLU B 1 467 ? 15.586 -26.391 4.793 1 96.56 467 GLU B CA 1
ATOM 7449 C C . GLU B 1 467 ? 15.438 -27.094 3.449 1 96.56 467 GLU B C 1
ATOM 7451 O O . GLU B 1 467 ? 16.281 -26.969 2.568 1 96.56 467 GLU B O 1
ATOM 7456 N N . ALA B 1 468 ? 14.367 -27.812 3.369 1 94.69 468 ALA B N 1
ATOM 7457 C CA . ALA B 1 468 ? 14.125 -28.547 2.135 1 94.69 468 ALA B CA 1
ATOM 7458 C C . ALA B 1 468 ? 14 -27.594 0.943 1 94.69 468 ALA B C 1
ATOM 7460 O O . ALA B 1 468 ? 14.555 -27.859 -0.125 1 94.69 468 ALA B O 1
ATOM 7461 N N . VAL B 1 469 ? 13.281 -26.516 1.119 1 96.75 469 VAL B N 1
ATOM 7462 C CA . VAL B 1 469 ? 13.086 -25.562 0.035 1 96.75 469 VAL B CA 1
ATOM 7463 C C . VAL B 1 469 ? 14.414 -24.875 -0.291 1 96.75 469 VAL B C 1
ATOM 7465 O O . VAL B 1 469 ? 14.773 -24.734 -1.462 1 96.75 469 VAL B O 1
ATOM 7468 N N . ARG B 1 470 ? 15.133 -24.391 0.749 1 96.62 470 ARG B N 1
ATOM 7469 C CA . ARG B 1 470 ? 16.453 -23.812 0.544 1 96.62 470 ARG B CA 1
ATOM 7470 C C . ARG B 1 470 ? 17.344 -24.734 -0.278 1 96.62 470 ARG B C 1
ATOM 7472 O O . ARG B 1 470 ? 17.953 -24.297 -1.266 1 96.62 470 ARG B O 1
ATOM 7479 N N . ASP B 1 471 ? 17.391 -26.047 0.069 1 95.38 471 ASP B N 1
ATOM 7480 C CA . ASP B 1 471 ? 18.234 -27.016 -0.608 1 95.38 471 ASP B CA 1
ATOM 7481 C C . ASP B 1 471 ? 17.797 -27.203 -2.059 1 95.38 471 ASP B C 1
ATOM 7483 O O . ASP B 1 471 ? 18.641 -27.297 -2.957 1 95.38 471 ASP B O 1
ATOM 7487 N N . ALA B 1 472 ? 16.5 -27.281 -2.229 1 93.81 472 ALA B N 1
ATOM 7488 C CA . ALA B 1 472 ? 15.992 -27.453 -3.586 1 93.81 472 ALA B CA 1
ATOM 7489 C C . ALA B 1 472 ? 16.375 -26.281 -4.473 1 93.81 472 ALA B C 1
ATOM 7491 O O . ALA B 1 472 ? 16.766 -26.469 -5.629 1 93.81 472 ALA B O 1
ATOM 7492 N N . VAL B 1 473 ? 16.281 -25.062 -3.951 1 95.81 473 VAL B N 1
ATOM 7493 C CA . VAL B 1 473 ? 16.609 -23.859 -4.707 1 95.81 473 VAL B CA 1
ATOM 7494 C C . VAL B 1 473 ? 18.094 -23.844 -5.043 1 95.81 473 VAL B C 1
ATOM 7496 O O . VAL B 1 473 ? 18.484 -23.609 -6.191 1 95.81 473 VAL B O 1
ATOM 7499 N N . LEU B 1 474 ? 18.922 -24.156 -4.113 1 95.25 474 LEU B N 1
ATOM 7500 C CA . LEU B 1 474 ? 20.375 -24.109 -4.309 1 95.25 474 LEU B CA 1
ATOM 7501 C C . LEU B 1 474 ? 20.812 -25.219 -5.258 1 95.25 474 LEU B C 1
ATOM 7503 O O . LEU B 1 474 ? 21.75 -25.031 -6.039 1 95.25 474 LEU B O 1
ATOM 7507 N N . GLN B 1 475 ? 20.141 -26.359 -5.172 1 93.38 475 GLN B N 1
ATOM 7508 C CA . GLN B 1 475 ? 20.453 -27.453 -6.086 1 93.38 475 GLN B CA 1
ATOM 7509 C C . GLN B 1 475 ? 20.094 -27.094 -7.523 1 93.38 475 GLN B C 1
ATOM 7511 O O . GLN B 1 475 ? 20.766 -27.5 -8.461 1 93.38 475 GLN B O 1
ATOM 7516 N N . THR B 1 476 ? 19 -26.406 -7.598 1 92.06 476 THR B N 1
ATOM 7517 C CA . THR B 1 476 ? 18.531 -25.984 -8.922 1 92.06 476 THR B CA 1
ATOM 7518 C C . THR B 1 476 ? 19.422 -24.891 -9.484 1 92.06 476 THR B C 1
ATOM 7520 O O . THR B 1 476 ? 19.609 -24.781 -10.703 1 92.06 476 THR B O 1
ATOM 7523 N N . ALA B 1 477 ? 19.984 -24.016 -8.641 1 92.69 477 ALA B N 1
ATOM 7524 C CA . ALA B 1 477 ? 20.859 -22.938 -9.055 1 92.69 477 ALA B CA 1
ATOM 7525 C C . ALA B 1 477 ? 22.281 -23.438 -9.281 1 92.69 477 ALA B C 1
ATOM 7527 O O . ALA B 1 477 ? 23.203 -23.109 -8.531 1 92.69 477 ALA B O 1
ATOM 7528 N N . GLU B 1 478 ? 22.578 -24 -10.391 1 88.44 478 GLU B N 1
ATOM 7529 C CA . GLU B 1 478 ? 23.812 -24.734 -10.664 1 88.44 478 GLU B CA 1
ATOM 7530 C C . GLU B 1 478 ? 24.984 -23.781 -10.844 1 88.44 478 GLU B C 1
ATOM 7532 O O . GLU B 1 478 ? 26.109 -24.094 -10.438 1 88.44 478 GLU B O 1
ATOM 7537 N N . THR B 1 479 ? 24.766 -22.656 -11.352 1 87.69 479 THR B N 1
ATOM 7538 C CA . THR B 1 479 ? 25.859 -21.766 -11.703 1 87.69 479 THR B CA 1
ATOM 7539 C C . THR B 1 479 ? 26.047 -20.703 -10.633 1 87.69 479 THR B C 1
ATOM 7541 O O . THR B 1 479 ? 26.875 -19.797 -10.797 1 87.69 479 THR B O 1
ATOM 7544 N N . LEU B 1 480 ? 25.281 -20.812 -9.609 1 87.25 480 LEU B N 1
ATOM 7545 C CA . LEU B 1 480 ? 25.391 -19.828 -8.539 1 87.25 480 LEU B CA 1
ATOM 7546 C C . LEU B 1 480 ? 26.703 -20 -7.77 1 87.25 480 LEU B C 1
ATOM 7548 O O . LEU B 1 480 ? 27.078 -21.109 -7.422 1 87.25 480 LEU B O 1
ATOM 7552 N N . ASP B 1 481 ? 27.375 -18.891 -7.578 1 87.81 481 ASP B N 1
ATOM 7553 C CA . ASP B 1 481 ? 28.453 -18.828 -6.605 1 87.81 481 ASP B CA 1
ATOM 7554 C C . ASP B 1 481 ? 27.922 -18.547 -5.203 1 87.81 481 ASP B C 1
ATOM 7556 O O . ASP B 1 481 ? 27.438 -17.453 -4.922 1 87.81 481 ASP B O 1
ATOM 7560 N N . PRO B 1 482 ? 28 -19.531 -4.359 1 85.19 482 PRO B N 1
ATOM 7561 C CA . PRO B 1 482 ? 27.391 -19.391 -3.031 1 85.19 482 PRO B CA 1
ATOM 7562 C C . PRO B 1 482 ? 28 -18.234 -2.229 1 85.19 482 PRO B C 1
ATOM 7564 O O . PRO B 1 482 ? 27.391 -17.781 -1.256 1 85.19 482 PRO B O 1
ATOM 7567 N N . ALA B 1 483 ? 29.141 -17.781 -2.602 1 87.31 483 ALA B N 1
ATOM 7568 C CA . ALA B 1 483 ? 29.781 -16.703 -1.86 1 87.31 483 ALA B CA 1
ATOM 7569 C C . ALA B 1 483 ? 29.125 -15.359 -2.146 1 87.31 483 ALA B C 1
ATOM 7571 O O . ALA B 1 483 ? 29.328 -14.391 -1.411 1 87.31 483 ALA B O 1
ATOM 7572 N N . ARG B 1 484 ? 28.312 -15.328 -3.117 1 91.62 484 ARG B N 1
ATOM 7573 C CA . ARG B 1 484 ? 27.75 -14.055 -3.572 1 91.62 484 ARG B CA 1
ATOM 7574 C C . ARG B 1 484 ? 26.469 -13.727 -2.83 1 91.62 484 ARG B C 1
ATOM 7576 O O . ARG B 1 484 ? 25.969 -12.602 -2.9 1 91.62 484 ARG B O 1
ATOM 7583 N N . VAL B 1 485 ? 25.906 -14.711 -2.145 1 93.81 485 VAL B N 1
ATOM 7584 C CA . VAL B 1 485 ? 24.656 -14.508 -1.427 1 93.81 485 VAL B CA 1
ATOM 7585 C C . VAL B 1 485 ? 24.703 -15.227 -0.084 1 93.81 485 VAL B C 1
ATOM 7587 O O . VAL B 1 485 ? 25.219 -16.344 0.006 1 93.81 485 VAL B O 1
ATOM 7590 N N . GLU B 1 486 ? 24.297 -14.547 0.932 1 95.75 486 GLU B N 1
ATOM 7591 C CA . GLU B 1 486 ? 24.156 -15.211 2.227 1 95.75 486 GLU B CA 1
ATOM 7592 C C . GLU B 1 486 ? 22.781 -15.844 2.379 1 95.75 486 GLU B C 1
ATOM 7594 O O . GLU B 1 486 ? 21.75 -15.156 2.291 1 95.75 486 GLU B O 1
ATOM 7599 N N . VAL B 1 487 ? 22.781 -17.188 2.574 1 97 487 VAL B N 1
ATOM 7600 C CA . VAL B 1 487 ? 21.516 -17.891 2.664 1 97 487 VAL B CA 1
ATOM 7601 C C . VAL B 1 487 ? 21.375 -18.547 4.035 1 97 487 VAL B C 1
ATOM 7603 O O . VAL B 1 487 ? 22.297 -19.234 4.492 1 97 487 VAL B O 1
ATOM 7606 N N . SER B 1 488 ? 20.328 -18.266 4.742 1 97.81 488 SER B N 1
ATOM 7607 C CA . SER B 1 488 ? 20.062 -18.859 6.043 1 97.81 488 SER B CA 1
ATOM 7608 C C . SER B 1 488 ? 18.625 -19.359 6.137 1 97.81 488 SER B C 1
ATOM 7610 O O . SER B 1 488 ? 17.844 -19.188 5.203 1 97.81 488 SER B O 1
ATOM 7612 N N . VAL B 1 489 ? 18.344 -20.188 7.203 1 98.31 489 VAL B N 1
ATOM 7613 C CA . VAL B 1 489 ? 17.016 -20.766 7.418 1 98.31 489 VAL B CA 1
ATOM 7614 C C . VAL B 1 489 ? 16.562 -20.469 8.844 1 98.31 489 VAL B C 1
ATOM 7616 O O . VAL B 1 489 ? 17.375 -20.375 9.758 1 98.31 489 VAL B O 1
ATOM 7619 N N . ASP B 1 490 ? 15.312 -20.219 9.031 1 98.56 490 ASP B N 1
ATOM 7620 C CA . ASP B 1 490 ? 14.664 -20.109 10.336 1 98.56 490 ASP B CA 1
ATOM 7621 C C . ASP B 1 490 ? 13.219 -20.609 10.273 1 98.56 490 ASP B C 1
ATOM 7623 O O . ASP B 1 490 ? 12.742 -21 9.203 1 98.56 490 ASP B O 1
ATOM 7627 N N . ALA B 1 491 ? 12.586 -20.766 11.359 1 98.38 491 ALA B N 1
ATOM 7628 C CA . ALA B 1 491 ? 11.188 -21.203 11.422 1 98.38 491 ALA B CA 1
ATOM 7629 C C . ALA B 1 491 ? 10.484 -20.594 12.641 1 98.38 491 ALA B C 1
ATOM 7631 O O . ALA B 1 491 ? 11.109 -20.375 13.68 1 98.38 491 ALA B O 1
ATOM 7632 N N . PHE B 1 492 ? 9.227 -20.391 12.469 1 98.5 492 PHE B N 1
ATOM 7633 C CA . PHE B 1 492 ? 8.445 -19.797 13.555 1 98.5 492 PHE B CA 1
ATOM 7634 C C . PHE B 1 492 ? 7.145 -20.562 13.758 1 98.5 492 PHE B C 1
ATOM 7636 O O . PHE B 1 492 ? 6.211 -20.047 14.375 1 98.5 492 PHE B O 1
ATOM 7643 N N . GLY B 1 493 ? 7.07 -21.781 13.172 1 97.44 493 GLY B N 1
ATOM 7644 C CA . GLY B 1 493 ? 5.895 -22.609 13.352 1 97.44 493 GLY B CA 1
ATOM 7645 C C . GLY B 1 493 ? 4.594 -21.875 13.078 1 97.44 493 GLY B C 1
ATOM 7646 O O . GLY B 1 493 ? 4.43 -21.266 12.023 1 97.44 493 GLY B O 1
ATOM 7647 N N . GLU B 1 494 ? 3.695 -21.859 14.078 1 97.62 494 GLU B N 1
ATOM 7648 C CA . GLU B 1 494 ? 2.352 -21.312 13.906 1 97.62 494 GLU B CA 1
ATOM 7649 C C . GLU B 1 494 ? 2.283 -19.859 14.352 1 97.62 494 GLU B C 1
ATOM 7651 O O . GLU B 1 494 ? 1.194 -19.328 14.57 1 97.62 494 GLU B O 1
ATOM 7656 N N . ALA B 1 495 ? 3.373 -19.094 14.383 1 98.25 495 ALA B N 1
ATOM 7657 C CA . ALA B 1 495 ? 3.469 -17.781 15.016 1 98.25 495 ALA B CA 1
ATOM 7658 C C . ALA B 1 495 ? 2.932 -16.688 14.094 1 98.25 495 ALA B C 1
ATOM 7660 O O . ALA B 1 495 ? 2.707 -15.555 14.531 1 98.25 495 ALA B O 1
ATOM 7661 N N . LEU B 1 496 ? 2.738 -16.953 12.852 1 97.88 496 LEU B N 1
ATOM 7662 C CA . LEU B 1 496 ? 2.268 -15.961 11.891 1 97.88 496 LEU B CA 1
ATOM 7663 C C . LEU B 1 496 ? 1.148 -16.531 11.023 1 97.88 496 LEU B C 1
ATOM 7665 O O . LEU B 1 496 ? 1.314 -16.688 9.812 1 97.88 496 LEU B O 1
ATOM 7669 N N . PRO B 1 497 ? 0.014 -16.75 11.633 1 96.94 497 PRO B N 1
ATOM 7670 C CA . PRO B 1 497 ? -1.093 -17.344 10.875 1 96.94 497 PRO B CA 1
ATOM 7671 C C . PRO B 1 497 ? -1.73 -16.344 9.898 1 96.94 497 PRO B C 1
ATOM 7673 O O . PRO B 1 497 ? -1.815 -15.156 10.195 1 96.94 497 PRO B O 1
ATOM 7676 N N . MET B 1 498 ? -2.18 -16.859 8.836 1 94.56 498 MET B N 1
ATOM 7677 C CA . MET B 1 498 ? -2.861 -16.047 7.836 1 94.56 498 MET B CA 1
ATOM 7678 C C . MET B 1 498 ? -4.336 -16.422 7.746 1 94.56 498 MET B C 1
ATOM 7680 O O . MET B 1 498 ? -5.16 -15.602 7.328 1 94.56 498 MET B O 1
ATOM 7684 N N . ALA B 1 499 ? -4.668 -17.609 8.078 1 93.62 499 ALA B N 1
ATOM 7685 C CA . ALA B 1 499 ? -6.039 -18.125 8.047 1 93.62 499 ALA B CA 1
ATOM 7686 C C . ALA B 1 499 ? -6.355 -18.922 9.305 1 93.62 499 ALA B C 1
ATOM 7688 O O . ALA B 1 499 ? -5.457 -19.25 10.078 1 93.62 499 ALA B O 1
ATOM 7689 N N . CYS B 1 500 ? -7.648 -19.172 9.484 1 93.12 500 CYS B N 1
ATOM 7690 C CA . CYS B 1 500 ? -8.078 -19.906 10.664 1 93.12 500 CYS B CA 1
ATOM 7691 C C . CYS B 1 500 ? -7.816 -21.391 10.5 1 93.12 500 CYS B C 1
ATOM 7693 O O . CYS B 1 500 ? -8.039 -21.953 9.422 1 93.12 500 CYS B O 1
ATOM 7695 N N . ASP B 1 501 ? -7.371 -22 11.516 1 91.56 501 ASP B N 1
ATOM 7696 C CA . ASP B 1 501 ? -6.988 -23.406 11.477 1 91.56 501 ASP B CA 1
ATOM 7697 C C . ASP B 1 501 ? -8.219 -24.312 11.562 1 91.56 501 ASP B C 1
ATOM 7699 O O . ASP B 1 501 ? -8.094 -25.531 11.523 1 91.56 501 ASP B O 1
ATOM 7703 N N . ASP B 1 502 ? -9.367 -23.734 11.648 1 86.62 502 ASP B N 1
ATOM 7704 C CA . ASP B 1 502 ? -10.594 -24.516 11.828 1 86.62 502 ASP B CA 1
ATOM 7705 C C . ASP B 1 502 ? -10.977 -25.234 10.539 1 86.62 502 ASP B C 1
ATOM 7707 O O . ASP B 1 502 ? -11.875 -26.078 10.547 1 86.62 502 ASP B O 1
ATOM 7711 N N . SER B 1 503 ? -10.328 -24.953 9.492 1 86.81 503 SER B N 1
ATOM 7712 C CA . SER B 1 503 ? -10.594 -25.609 8.219 1 86.81 503 SER B CA 1
ATOM 7713 C C . SER B 1 503 ? -9.312 -26.141 7.586 1 86.81 503 SER B C 1
ATOM 7715 O O . SER B 1 503 ? -8.219 -25.641 7.887 1 86.81 503 SER B O 1
ATOM 7717 N N . ASP B 1 504 ? -9.492 -27.156 6.703 1 86.56 504 ASP B N 1
ATOM 7718 C CA . ASP B 1 504 ? -8.344 -27.672 5.973 1 86.56 504 ASP B CA 1
ATOM 7719 C C . ASP B 1 504 ? -7.711 -26.594 5.098 1 86.56 504 ASP B C 1
ATOM 7721 O O . ASP B 1 504 ? -6.492 -26.547 4.941 1 86.56 504 ASP B O 1
ATOM 7725 N N . TRP B 1 505 ? -8.547 -25.766 4.621 1 86.25 505 TRP B N 1
ATOM 7726 C CA . TRP B 1 505 ? -8.07 -24.688 3.77 1 86.25 505 TRP B CA 1
ATOM 7727 C C . TRP B 1 505 ? -7.191 -23.719 4.559 1 86.25 505 TRP B C 1
ATOM 7729 O O . TRP B 1 505 ? -6.125 -23.312 4.082 1 86.25 505 TRP B O 1
ATOM 7739 N N . GLY B 1 506 ? -7.68 -23.344 5.711 1 90.19 506 GLY B N 1
ATOM 7740 C CA . GLY B 1 506 ? -6.891 -22.453 6.547 1 90.19 506 GLY B CA 1
ATOM 7741 C C . GLY B 1 506 ? -5.547 -23.031 6.938 1 90.19 506 GLY B C 1
ATOM 7742 O O . GLY B 1 506 ? -4.531 -22.328 6.918 1 90.19 506 GLY B O 1
ATOM 7743 N N . ARG B 1 507 ? -5.527 -24.328 7.227 1 91.06 507 ARG B N 1
ATOM 7744 C CA . ARG B 1 507 ? -4.285 -25 7.602 1 91.06 507 ARG B CA 1
ATOM 7745 C C . ARG B 1 507 ? -3.316 -25.047 6.43 1 91.06 507 ARG B C 1
ATOM 7747 O O . ARG B 1 507 ? -2.111 -24.859 6.602 1 91.06 507 ARG B O 1
ATOM 7754 N N . GLN B 1 508 ? -3.838 -25.25 5.281 1 88.25 508 GLN B N 1
ATOM 7755 C CA . GLN B 1 508 ? -3.002 -25.297 4.086 1 88.25 508 GLN B CA 1
ATOM 7756 C C . GLN B 1 508 ? -2.352 -23.938 3.828 1 88.25 508 GLN B C 1
ATOM 7758 O O . GLN B 1 508 ? -1.179 -23.859 3.459 1 88.25 508 GLN B O 1
ATOM 7763 N N . VAL B 1 509 ? -3.105 -22.922 4.062 1 91.56 509 VAL B N 1
ATOM 7764 C CA . VAL B 1 509 ? -2.607 -21.562 3.852 1 91.56 509 VAL B CA 1
ATOM 7765 C C . VAL B 1 509 ? -1.475 -21.281 4.832 1 91.56 509 VAL B C 1
ATOM 7767 O O . VAL B 1 509 ? -0.497 -20.609 4.48 1 91.56 509 VAL B O 1
ATOM 7770 N N . ASN B 1 510 ? -1.59 -21.75 5.988 1 95.19 510 ASN B N 1
ATOM 7771 C CA . ASN B 1 510 ? -0.64 -21.453 7.055 1 95.19 510 ASN B CA 1
ATOM 7772 C C . ASN B 1 510 ? 0.654 -22.25 6.891 1 95.19 510 ASN B C 1
ATOM 7774 O O . ASN B 1 510 ? 1.715 -21.812 7.34 1 95.19 510 ASN B O 1
ATOM 7778 N N . ARG B 1 511 ? 0.578 -23.469 6.27 1 94.12 511 ARG B N 1
ATOM 7779 C CA . ARG B 1 511 ? 1.763 -24.266 5.988 1 94.12 511 ARG B CA 1
ATOM 7780 C C . ARG B 1 511 ? 2.516 -23.734 4.777 1 94.12 511 ARG B C 1
ATOM 7782 O O . ARG B 1 511 ? 2.076 -23.906 3.639 1 94.12 511 ARG B O 1
ATOM 7789 N N . ARG B 1 512 ? 3.666 -23.047 5.055 1 95.94 512 ARG B N 1
ATOM 7790 C CA . ARG B 1 512 ? 4.348 -22.422 3.932 1 95.94 512 ARG B CA 1
ATOM 7791 C C . ARG B 1 512 ? 5.797 -22.094 4.285 1 95.94 512 ARG B C 1
ATOM 7793 O O . ARG B 1 512 ? 6.16 -22.047 5.461 1 95.94 512 ARG B O 1
ATOM 7800 N N . VAL B 1 513 ? 6.551 -21.953 3.279 1 97.81 513 VAL B N 1
ATOM 7801 C CA . VAL B 1 513 ? 7.887 -21.391 3.398 1 97.81 513 VAL B CA 1
ATOM 7802 C C . VAL B 1 51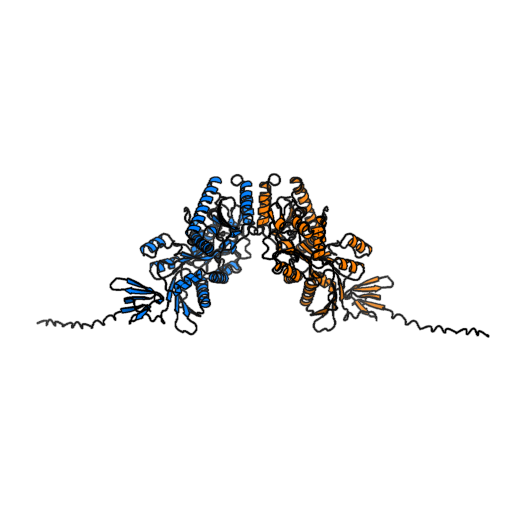3 ? 7.953 -20.062 2.652 1 97.81 513 VAL B C 1
ATOM 7804 O O . VAL B 1 513 ? 7.484 -19.953 1.517 1 97.81 513 VAL B O 1
ATOM 7807 N N . GLU B 1 514 ? 8.422 -19.062 3.344 1 98.44 514 GLU B N 1
ATOM 7808 C CA . GLU B 1 514 ? 8.633 -17.75 2.77 1 98.44 514 GLU B CA 1
ATOM 7809 C C . GLU B 1 514 ? 10.125 -17.422 2.648 1 98.44 514 GLU B C 1
ATOM 7811 O O . GLU B 1 514 ? 10.945 -17.984 3.373 1 98.44 514 GLU B O 1
ATOM 7816 N N . VAL B 1 515 ? 10.453 -16.562 1.703 1 98.69 515 VAL B N 1
ATOM 7817 C CA . VAL B 1 515 ? 11.82 -16.078 1.584 1 98.69 515 VAL B CA 1
ATOM 7818 C C . VAL B 1 515 ? 11.859 -14.578 1.88 1 98.69 515 VAL B C 1
ATOM 7820 O O . VAL B 1 515 ? 11.086 -13.805 1.313 1 98.69 515 VAL B O 1
ATOM 7823 N N . TRP B 1 516 ? 12.695 -14.227 2.777 1 98.56 516 TRP B N 1
ATOM 7824 C CA . TRP B 1 516 ? 12.891 -12.836 3.17 1 98.56 516 TRP B CA 1
ATOM 7825 C C . TRP B 1 516 ? 14.281 -12.344 2.768 1 98.56 516 TRP B C 1
ATOM 7827 O O . TRP B 1 516 ? 15.258 -13.086 2.873 1 98.56 516 TRP B O 1
ATOM 7837 N N . VAL B 1 517 ? 14.32 -11.102 2.285 1 97.88 517 VAL B N 1
ATOM 7838 C CA . VAL B 1 517 ? 15.555 -10.578 1.704 1 97.88 517 VAL B CA 1
ATOM 7839 C C . VAL B 1 517 ? 15.945 -9.281 2.402 1 97.88 517 VAL B C 1
ATOM 7841 O O . VAL B 1 517 ? 15.078 -8.461 2.727 1 97.88 517 VAL B O 1
ATOM 7844 N N . LYS B 1 518 ? 17.188 -9.133 2.689 1 94.88 518 LYS B N 1
ATOM 7845 C CA . LYS B 1 518 ? 17.781 -7.898 3.203 1 94.88 518 LYS B CA 1
ATOM 7846 C C . LYS B 1 518 ? 18.938 -7.434 2.328 1 94.88 518 LYS B C 1
ATOM 7848 O O . LYS B 1 518 ? 19.875 -8.195 2.084 1 94.88 518 LYS B O 1
#

Secondary structure (DSSP, 8-state):
-----------------------EEEEEETTS--EEEEEEEEE-SSEEEEEETTEEEEEEGGGEEEESTT---GGG--EEEEEEEEHHIIIIIHHHHHHHHHHHTTEEEEEEESSSSEEEEEEEETT-SSEEEEEEEEEE-HHHHHHHHHTT--SEEEESSPPPHHHHHHHHHTT---TTSTTTEEEEEEEEEEEEE-TT----EEEHHHHHHHHHTSS-BGGGGTS-S-BPEEEEEPTT-HHHHHIIIIIIGGGT----TT-EEESSHHHHHHHHHH-TTEEEEEEGGG-TTSEEPEEE-TT--EE---HHHHHTT-STTEEEEEEE--S-PPPHHHHHHHHHTTSHHHHHHHHHTTSBP----EEEGGG-HHHHHHHHHH-SSSS-HHHHHHHHHHHTT-EEEEEEE-B-TT-SSBPHHHHHHHHHHHHHHHHTTTTT-EEEEEEE--SSS-HHHHHHHHHHHHHHHHHHHHHH-TT--GGGSEEEEEE-TTSS-SS-TTSHHHHHHHSEEEEEE-/-----------------------EEEEEETTSS-EEEEEEEEE-SSEEEEEETTEEEEEEGGGEEEESTT---GGG--EEEEEEEEHHIIIIIHHHHHHHHHHHTTEEEEEEESSSSEEEEEEEETT-SSEEEEEEEEEE-HHHHHHHHHTT--SEEEESSPPPHHHHHHHHHTT---TTSTTTEEEEEEEEEEEEE-TT----EEEHHHHHHHHTTSS-BGGGGTS-S-BPEEEEEPTT-HHHHHIIIIIIGGGT----TT-EEESSHHHHHHHHHH-TTEEEEEEGGG-TTSEEPEEE-TT--EE---HHHHHTT-STTEEEEEEE--S-PPPHHHHHHHHHTTSHHHHHHHHHTTSBP----EEEGGG-HHHHHHHHHH-SSSS-HHHHHHHHHHHTT-EEEEEEE-B-TT-SSBPHHHHHHHHHHHHHHHHTTTTT-EEEEEEE--SSS-HHHHHHHHHHHHHHHHHHHHHH-TT--GGGSEEEEEE-TTSS-SS-TTSHHHHHHHSEEEEEE-

Radius of gyration: 38.9 Å; Cα contacts (8 Å, |Δi|>4): 2230; chains: 2; bounding box: 74×184×108 Å

Solvent-accessible surface area (backbone atoms only — not comparable to full-atom values): 53270 Å² total; per-residue (Å²): 135,86,80,78,80,77,78,77,80,78,78,79,77,78,72,79,78,72,74,74,76,72,42,38,24,34,36,29,28,81,84,63,82,44,74,48,57,24,35,58,71,46,69,40,86,42,38,35,31,29,42,32,96,89,39,80,43,81,40,60,41,88,52,34,46,71,42,50,84,45,37,70,54,76,88,68,50,55,38,74,44,34,35,20,5,16,38,69,46,58,71,46,54,48,52,50,50,51,50,50,51,27,52,76,67,61,31,42,77,46,79,46,77,81,46,96,43,29,34,32,42,32,32,20,49,74,94,49,90,58,52,46,28,38,40,35,40,41,48,44,16,34,68,53,10,52,51,31,39,73,69,67,69,29,59,31,27,34,22,44,60,79,83,48,73,68,56,41,53,50,32,40,76,70,58,31,38,65,56,81,37,66,89,16,32,37,67,70,36,34,42,26,60,34,45,27,23,8,66,80,32,83,60,57,60,44,29,66,69,55,49,34,31,37,58,35,56,73,49,45,40,33,44,82,63,75,35,60,92,41,63,56,42,47,38,37,43,29,86,59,28,32,66,37,43,36,45,44,60,67,47,19,44,78,69,76,44,55,74,54,88,80,52,44,64,23,92,40,49,60,57,42,20,52,56,21,34,73,30,64,45,24,38,28,54,26,43,61,64,30,37,74,76,22,34,70,43,28,35,36,40,93,77,64,41,68,46,53,91,41,70,65,30,44,50,35,52,62,28,81,48,52,34,52,32,30,42,36,40,50,66,62,89,65,23,47,66,55,48,52,49,57,55,45,64,72,34,74,70,38,34,54,49,37,41,76,71,43,39,36,39,74,74,78,44,78,43,53,52,41,60,38,12,51,42,48,44,38,21,52,61,69,44,44,90,75,38,36,67,66,56,52,30,50,50,45,61,69,49,55,84,32,23,34,40,31,53,44,36,40,53,35,87,98,44,91,47,59,27,73,66,21,41,38,41,35,53,48,51,14,51,39,51,50,72,45,75,47,58,80,24,37,39,36,25,33,7,25,18,34,70,77,71,57,48,70,60,25,24,52,53,10,31,52,50,12,49,50,51,52,50,51,22,54,66,65,22,73,80,43,61,69,88,42,38,47,78,48,71,43,51,55,8,49,53,64,32,61,42,30,65,89,36,72,64,21,27,54,56,20,34,31,27,41,36,31,38,77,135,87,79,77,81,79,79,77,79,79,79,79,77,78,73,78,78,72,73,72,77,70,42,39,22,35,35,29,28,82,84,61,81,45,75,48,58,24,35,57,71,44,70,39,85,42,38,34,30,27,42,32,96,90,38,81,42,81,40,61,41,89,53,34,45,70,43,49,85,45,37,70,55,76,87,66,51,56,38,73,44,34,35,19,5,15,41,69,45,58,72,46,52,49,52,49,50,50,49,51,52,27,53,76,67,61,30,42,76,46,78,45,76,81,48,96,42,30,35,32,42,31,33,21,48,75,95,47,90,57,51,45,28,37,41,35,40,40,48,46,14,29,69,53,10,52,52,31,39,71,69,67,68,28,58,30,27,34,22,41,60,79,82,47,73,68,58,41,51,52,32,41,76,70,60,31,38,68,54,82,37,67,89,15,33,38,69,70,35,34,40,27,60,34,45,28,23,8,65,81,32,83,60,57,62,44,29,66,69,56,50,32,32,37,57,36,56,74,46,44,40,34,45,82,64,75,36,59,92,42,62,56,42,46,38,37,44,29,87,60,28,27,66,37,44,36,47,45,61,68,47,18,44,78,70,74,42,54,73,52,89,81,52,44,66,23,90,41,48,61,56,42,20,51,55,20,34,74,29,65,45,25,38,28,54,26,44,61,65,31,38,74,76,22,34,70,43,28,35,35,40,93,76,65,40,68,46,54,92,40,68,65,30,43,52,35,53,61,29,81,48,53,35,52,32,30,43,34,41,51,67,65,89,66,26,47,67,56,49,51,50,59,54,45,64,73,34,72,68,38,34,54,48,38,40,74,71,44,40,35,41,72,73,78,44,78,43,51,51,41,59,38,12,50,41,48,44,38,21,51,62,70,42,44,88,74,40,37,67,68,55,52,30,50,50,46,61,69,47,56,85,31,23,37,40,32,52,43,36,41,52,34,88,98,44,92,46,60,26,72,68,21,42,40,41,34,53,50,53,15,50,38,51,52,73,45,77,47,57,81,24,37,39,36,24,33,7,24,18,35,69,75,71,55,47,70,59,24,24,51,54,10,31,53,49,13,48,52,50,52,51,52,23,56,64,66,21,74,80,43,61,69,86,41,38,47,78,48,71,44,49,53,7,50,50,64,33,62,41,29,64,90,37,72,65,20,28,54,54,19,35,32,28,40,37,30,39,76

Foldseek 3Di:
DPPPPPPPPPPPPPPPPPPPFQCWKWWAFPVRPDIFIAHFPDDQLFWTFGQGPVGTDIHGNVGTDIDDPNPPPSVQAEFEFEEEAFQVCVPFQVVLLVCLLLVVVQWDWDKADPDPQKIKIFIGHPPDPHTNYIYIYGHFHQVVRLVCVLVVNGQKYKAQDDQDPVSQVSCVVVVQDRQLDLVFKAFLFKKFWFKWAAPVQPQAEDALLRVLCCQLCVPQACVVRVTDGDGEAAEEEAPRHRVNVLCCPQRHVVVVGDGDPRHHYHPDLQVRLVVRRVDRRYMYTGMQLHNPNTGTHWHADPLGFTHGPDLLCQLLCLPLRMTTIMMGGTPDDGRPVVVVSVVSSLDPSSQVSCVVSRTRGNPKDWADPVPVVSQLVVLVSPADDQHHPVLSVVVCVVQPPKTWISYKWAPDVVDLHTDSNRSNSLLSLLVCQLVLVQFPKEKEKEFEFAPPDGSVVQQVVRQVSSVVSVVSSVVSNPNHDCVRYHYYYGYSYHSGANGDPPDPSSRRSGGIIIMIMD/DPPPPPPPPPPPPPPPDPPPQQCWKWKAFPVRPDIFIAHFPDDQLFWTFGQGPVGTDIHGNVGTDIDDPNPPPSVQDAFEFEEEAFQVCVVFQVVLLVCLLLVVVQWDWDKADPDPQKIKIFIGHPPDPHGNYIYIYGHFHQVVRLVCVLVVNGQKYKAQDDQDPVSQVSCVVVVQDRQLDLVFKAFLFKKFWFKWAAPVQPQAEDALLRVLCCQLCVPQACVVRVTDGDGEAAEEEAPRHRVNVLCCPQRHVVVVGDGDPRHHYHPDLQVRLVVRRVDRRYMYTGMQLHNPNTGTHWHADPLGFTHGPDLLCQLLCLPLRMTTIMMGGTPDDGRPVVVVSVVSSLDPSSQVSCVVSRTRGNPKDWADPVPVVSQLVVLVSPADDQHHPVLSVVVCVVQPPKTWISYKWAPDVVDLHTDSSRSNSLLSLLVCQLVLVQFPKEKEKEFEFAPPDGSVVQQVVRQVSSVVSVVSSVVSNVNHDCVRYHYYYGYSYHSGQNHDPPDPSSRRSGGIIIMIMD

Sequence (1036 aa):
MNWLRAAALAALSVFPAVPAAAQDITLTSHDGKVEISGNLLGFDGEFYRVETRFGELTVDGSGVTCDGPACPNLTDFVAELALSGSSTMAEVLLPALIEGFALRNRMQTRRETDSEARFSYLLFQAGSDRPQARFTFRVSTTDEGFADLLADEADLVMALREIRPDERRRALELGLGDMTDSNRSRVLALDAMVPVVAPVNPVRQVSVPQLAQVFAGEIDNWAQLGGPDAPIALHLPAAGSGLAQAVEDRLLLPAGKSLPETVARHDRSSLLARAVAIDPFAIGIASYSETGTARALTLTGDCGFSLAATRRNIKTEDYPLNSPMFLYMPARRLPKLAREFMAYMRSPAAQIVIRRAGFVDQAPELIPVAVQGNRLANAIAAAGTEVPLTELQRLVSTLSGMQRLSLSFRFETGSSRPDAQSRTNISQLAQELESGAYDARQLLFVGFSDGDGAAEGNTRIALKRAEAVRDAVLQTAETLDPARVEVSVDAFGEALPMACDDSDWGRQVNRRVEVWVKMNWLRAAALAALSVFPAVPAAAQDITLTSHDGKVEISGNLLGFDGEFYRVETRFGELTVDGSGVTCDGPACPNLTDFVAELALSGSSTMAEVLLPALIEGFALRNRMQTRRETDSEARFSYLLFQAGSDRPQARFTFRVSTTDEGFADLLADEADLVMALREIRPDERRRALELGLGDMTDSNRSRVLALDAMVPVVAPVNPVRQVSVPQLAQVFAGEIDNWAQLGGPDAPIALHLPAAGSGLAQAVEDRLLLPAGKSLPETVARHDRSSLLARAVAIDPFAIGIASYSETGTARALTLTGDCGFSLAATRRNIKTEDYPLNSPMFLYMPARRLPKLAREFMAYMRSPAAQIVIRRAGFVDQAPELIPVAVQGNRLANAIAAAGTEVPLTELQRLVSTLSGMQRLSLSFRFETGSSRPDAQSRTNISQLAQELESGAYDARQLLFVGFSDGDGAAEGNTRIALKRAEAVRDAVLQTAETLDPARVEVSVDAFGEALPMACDDSDWGRQVNRRVEVWVK